Protein AF-A0A1C5RPF3-F1 (afdb_monomer_lite)

pLDDT: mean 78.11, std 19.47, range [22.8, 96.94]

Radius of gyration: 46.5 Å; chains: 1; bounding box: 110×94×140 Å

Secondary structure (DSSP, 8-state):
-----------EEEEE-TTS-EEEEEEE-PPPPGGG--TT-----EE----S-S-EEEEEETTEEEEEE-SSPPPTT-TT-TT---EETTEE--TT--TTTTT-----------------THHHHHHHTTSPPHHHHHHHHHTT--TTHHHHTTT-EEEE-TTS-EEEE-------TT--HHHHHHHHHHHHHHHHHHHHHH-PPPPEEEEESSEEEESB-SS--SEEEEE---EE--B-S--------EEEEETTEEEEEETTEEEEEE--SSS-EEEEEEE-TT--S--EEE-SEEEEEEEEEEEETTEEEEEEEEEEESS-EEEEEEEEEE-TTS-SEE--EEEESSSPPPP----TTS-BSBTTB---EE-TTTTSEEEEEEE-S------TT-EEEETTEEEEE-TTS-EEEEEE--SSS-EEEEEEES-HHHHHHHHHH-EEEEE---TTSS-EEEEEETTS-SPPEEESSS-EEEE---TTS-EEEEEEE-TT-EEEEEEE--EEEESSSPPPP----EEEEEEE-TT---EEEESS--SEE-TTS-EEEE-EEEE-TTS-EEEEEEEEEEES---EEE-SS--TT--EEEEE-TTB--SSS--EEESSS-B-TTHHHHT-SEEEEETTEEEEE-TT---HHHHHHHHHH-EEEEEEEEEEEEEPPHHHHHHHHT--PPSSEEEEEES-TT--EEEEEEPBPHHHHHHHHHHH----SS--EEEEEESSEEETTB-SS--SEEEEE---EE--B-S-----GGGS--EEETTEEEEE-SSS-EEEEEE-SS--EEEEEE---SEEEEEEESS-SS-TTTEEEEEEETTEEEEEETTEEEEE-S--SEEEEEEEPPTT-EEEEEEE-EEEEESSSPPPP----TTS-BSBTTB---EE-TTTTSEEEEEEE-S---------EEETTEEEEE-TTS-EEEEEE-SS-EEEEEEEPPS-SSEEEE---SSSEEEEEE-TTS--EEESSS-EEE-TT--TTT-TT-EEEEEE-TT-EEEEEEE--EEEESSS--------EEEEEEE-TT---EEEESS--SEE-TTS-EEEE-EEETTTTEEEE--EEE-S---EEEEEEEETTEEEEEEE-HHHHTT--TT--EEEEESS--B-GGGGTSS-SEEEEETTEEEEE-TT---HHHHHHHHTT--EEEEETTPPPEEEEPPHHHHHHHHT--PPSS-EEEEES-SSPPEEEEEEEBPHHHHHHHHHHHHHHHHHHHHHHHHHHHHHHHHHT-

Foldseek 3Di:
DDDDDPDPPFPWDWDADPVGDIDTKTFDFDDDDPPDDDPQFGDTDDTDDDDDDFWDWDDPDVPDIWIKGWDDDDDDPDPPDPPTFIATPPHGDDRPAGCVNNVHDDDDDDDDDDDDDDDDPPVVVVVVVPDDDPVRVVVVVVVVDDPCVVVVQVPWDWDQDPVRDTDTDDDPPPDDPPDDPVVVVVVCVVVVVVCVVVCLVPPFFDKDKDWALKDKAFQFDFAFFLKKKFWKAKDWDKDALQFPDDQDFDWDDDQQKIWTADLQKIFIDGDHNDQKDKFWSDADLPFQDQPDKDAAAKKAWFQKWWDFHPGNDTHHAIDGGRGMTGTRTMIHIGGPPDFRMGQTGMGGDRDDDPGDGRPVSHMDLALSAFIDIGMACQVFKWKKKKKFQFPQDDPAQDWDDDQQKIWTQYPLRKIWIFGWRADPWKDKDWSDWFDLLVLVVQQVLFKKKKAFAQAPFLKWWWKDWPRPNDDIDIDNHPIDMDHRPDSPTGMTTIIIHGHGDGGHGDITQIGMGRDGDDDPGGGIDMAMAMDGHRPGKYKFWDPDDAPDAHPVRTGIPIFMWMAHSVLWTKGKAFKDKDAQFQWDWDDPPADPQWTKIKGFAPFFAQPAWFDKDKRRADEDPCCRPPQDFHWTDHGRMIMTIDRRDPPRVVVRVSRRGMMMMGGTNDMDIDIDDPVSSVSSSVDTRDPRIIMMHISTPSSTMMMTIGRRDDVVCCVVCVVVVCPPPPFDKDKAWFLKDKFQFFDFFAFPWKKWWKDKDWDKDALQFPDALVVWAWDDDQQWTWHDPVQQKIWIAGAHQAKDKTKDWDDDDFAKKAKAWQDPDPCQQFKWKWWAAPNDIDIGGHPFMDGDHPRTPTIMIMGIHHHGDGDHRDMIRIGMGTDGDDDNGDHRPVSHIDLALSAFIDIDIACLVQKWKKKKKFQFPFDADDAWDDFQFWTWHQDPLRKIFIAGAHQAKGKAFRHAPDLDAKKKKEFAQAPQKWKWWDFSRPPIDTHNGQIDIDHRPDDCVVGVRTTIIIIGHHGDGHHRDITQIGMGHDGDDDDGGGIDMAMFMDRGNRGKHKDWDPDDAPDAHPVRIGIPIFMQILSVQKGWAFKDKDAQFAWDQDDDQDDPQWGKIWTADPVQLVPQDQQWWKFWDKRRAAEDPCQSPHQDFHWTDTNRTIITIHHNHHDRVVVSVSCRGMMMMMGTPPDDIDIDGHDPVSSVSSVPDTHDPRIMMIHIPDPVRIMMMTIGRGNPVSVVVVVVVVVVVVVVVVVVVVVVVVVVVVVVVD

Structure (mmCIF, N/CA/C/O backbone):
data_AF-A0A1C5RPF3-F1
#
_entry.id   AF-A0A1C5RPF3-F1
#
loop_
_atom_site.group_PDB
_atom_site.id
_atom_site.type_symbol
_atom_site.label_atom_id
_atom_site.label_alt_id
_atom_site.label_comp_id
_atom_site.label_asym_id
_atom_site.label_entity_id
_atom_site.label_seq_id
_atom_site.pdbx_PDB_ins_code
_atom_site.Cartn_x
_atom_site.Cartn_y
_atom_site.Cartn_z
_atom_site.occupancy
_atom_site.B_iso_or_equiv
_atom_site.auth_seq_id
_atom_site.auth_comp_id
_atom_site.auth_asym_id
_atom_site.auth_atom_id
_atom_site.pdbx_PDB_model_num
ATOM 1 N N . MET A 1 1 ? -12.932 7.419 -46.714 1.00 31.42 1 MET A N 1
ATOM 2 C CA . MET A 1 1 ? -14.159 6.708 -46.293 1.00 31.42 1 MET A CA 1
ATOM 3 C C . MET A 1 1 ? -14.257 5.382 -47.038 1.00 31.42 1 MET A C 1
ATOM 5 O O . MET A 1 1 ? -14.598 5.393 -48.209 1.00 31.42 1 MET A O 1
ATOM 9 N N . ALA A 1 2 ? -13.866 4.289 -46.381 1.00 22.80 2 ALA A N 1
ATOM 10 C CA . ALA A 1 2 ? -14.319 2.902 -46.560 1.00 22.80 2 ALA A CA 1
ATOM 11 C C . ALA A 1 2 ? -13.430 2.037 -45.648 1.00 22.80 2 ALA A C 1
ATOM 13 O O . ALA A 1 2 ? -12.207 2.164 -45.656 1.00 22.80 2 ALA A O 1
ATOM 14 N N . ILE A 1 3 ? -14.083 1.260 -44.798 1.00 22.89 3 ILE A N 1
ATOM 15 C CA . ILE A 1 3 ? -13.561 0.547 -43.633 1.00 22.89 3 ILE A CA 1
ATOM 16 C C . ILE A 1 3 ? -12.587 -0.560 -44.074 1.00 22.89 3 ILE A C 1
ATOM 18 O O . ILE A 1 3 ? -12.961 -1.438 -44.843 1.00 22.89 3 ILE A O 1
ATOM 22 N N . LYS A 1 4 ? -11.346 -0.528 -43.573 1.00 23.25 4 LYS A N 1
ATOM 23 C CA . LYS A 1 4 ? -10.435 -1.684 -43.528 1.00 23.25 4 LYS A CA 1
ATOM 24 C C . LYS A 1 4 ? -10.258 -2.081 -42.067 1.00 23.25 4 LYS A C 1
ATOM 26 O O . LYS A 1 4 ? -9.337 -1.612 -41.409 1.00 23.25 4 LYS A O 1
ATOM 31 N N . SER A 1 5 ? -11.147 -2.925 -41.561 1.00 24.38 5 SER A N 1
ATOM 32 C CA . SER A 1 5 ? -10.934 -3.659 -40.315 1.00 24.38 5 SER A CA 1
ATOM 33 C C . SER A 1 5 ? -10.604 -5.108 -40.669 1.00 24.38 5 SER A C 1
ATOM 35 O O . SER A 1 5 ? -11.495 -5.947 -40.772 1.00 24.38 5 SER A O 1
ATOM 37 N N . ASN A 1 6 ? -9.317 -5.396 -40.864 1.00 24.72 6 ASN A N 1
ATOM 38 C CA . ASN A 1 6 ? -8.806 -6.756 -40.716 1.00 24.72 6 ASN A CA 1
ATOM 39 C C . ASN A 1 6 ? -8.718 -7.037 -39.214 1.00 24.72 6 ASN A C 1
ATOM 41 O O . ASN A 1 6 ? -7.682 -6.806 -38.597 1.00 24.72 6 ASN A O 1
ATOM 45 N N . ALA A 1 7 ? -9.817 -7.490 -38.616 1.00 25.62 7 ALA A N 1
ATOM 46 C CA . ALA A 1 7 ? -9.768 -8.104 -37.300 1.00 25.62 7 ALA A CA 1
ATOM 47 C C . ALA A 1 7 ? -9.303 -9.557 -37.482 1.00 25.62 7 ALA A C 1
ATOM 49 O O . ALA A 1 7 ? -10.076 -10.420 -37.895 1.00 25.62 7 ALA A O 1
ATOM 50 N N . LEU A 1 8 ? -8.026 -9.825 -37.198 1.00 28.66 8 LEU A N 1
ATOM 51 C CA . LEU A 1 8 ? -7.602 -11.165 -36.800 1.00 28.66 8 LEU A CA 1
ATOM 52 C C . LEU A 1 8 ? -8.308 -11.473 -35.474 1.00 28.66 8 LEU A C 1
ATOM 54 O O . LEU A 1 8 ? -7.930 -10.947 -34.431 1.00 28.66 8 LEU A O 1
ATOM 58 N N . ALA A 1 9 ? -9.356 -12.290 -35.508 1.00 28.38 9 ALA A N 1
ATOM 59 C CA . ALA A 1 9 ? -9.901 -12.882 -34.298 1.00 28.38 9 ALA A CA 1
ATOM 60 C C . ALA A 1 9 ? -8.943 -13.992 -33.832 1.00 28.38 9 ALA A C 1
ATOM 62 O O . ALA A 1 9 ? -9.019 -15.125 -34.304 1.00 28.38 9 ALA A O 1
ATOM 63 N N . GLU A 1 10 ? -8.019 -13.678 -32.920 1.00 31.64 10 GLU A N 1
ATOM 64 C CA . GLU A 1 10 ? -7.391 -14.705 -32.085 1.00 31.64 10 GLU A CA 1
ATOM 65 C C . GLU A 1 10 ? -8.452 -15.250 -31.118 1.00 31.64 10 GLU A C 1
ATOM 67 O O . GLU A 1 10 ? -8.657 -14.724 -30.025 1.00 31.64 10 GLU A O 1
ATOM 72 N N . ASN A 1 11 ? -9.157 -16.309 -31.510 1.00 30.91 11 ASN A N 1
ATOM 73 C CA . ASN A 1 11 ? -9.993 -17.056 -30.575 1.00 30.91 11 ASN A CA 1
ATOM 74 C C . ASN A 1 11 ? -9.084 -17.921 -29.688 1.00 30.91 11 ASN A C 1
ATOM 76 O O . ASN A 1 11 ? -8.670 -19.010 -30.084 1.00 30.91 11 ASN A O 1
ATOM 80 N N . LYS A 1 12 ? -8.769 -17.444 -28.479 1.00 30.83 12 LYS A N 1
ATOM 81 C CA . LYS A 1 12 ? -8.182 -18.279 -27.419 1.00 30.83 12 LYS A CA 1
ATOM 82 C C . LYS A 1 12 ? -9.300 -19.100 -26.775 1.00 30.83 12 LYS A C 1
ATOM 84 O O . LYS A 1 12 ? -10.154 -18.543 -26.092 1.00 30.83 12 LYS A O 1
ATOM 89 N N . ALA A 1 13 ? -9.304 -20.412 -26.989 1.00 33.69 13 ALA A N 1
ATOM 90 C CA . ALA A 1 13 ? -10.174 -21.329 -26.255 1.00 33.69 13 ALA A CA 1
ATOM 91 C C . ALA A 1 13 ? -9.447 -21.824 -24.993 1.00 33.69 13 ALA A C 1
ATOM 93 O O . ALA A 1 13 ? -8.294 -22.244 -25.070 1.00 33.69 13 ALA A O 1
ATOM 94 N N . ALA A 1 14 ? -10.111 -21.775 -23.836 1.00 29.42 14 ALA A N 1
ATOM 95 C CA . ALA A 1 14 ? -9.623 -22.391 -22.603 1.00 29.42 14 ALA A CA 1
ATOM 96 C C . ALA A 1 14 ? -10.136 -23.836 -22.521 1.00 29.42 14 ALA A C 1
ATOM 98 O O . ALA A 1 14 ? -11.337 -24.066 -22.664 1.00 29.42 14 ALA A O 1
ATOM 99 N N . ILE A 1 15 ? -9.244 -24.802 -22.288 1.00 37.47 15 ILE A N 1
ATOM 100 C CA . ILE A 1 15 ? -9.599 -26.213 -22.080 1.00 37.47 15 ILE A CA 1
ATOM 101 C C . ILE A 1 15 ? -9.085 -26.635 -20.697 1.00 37.47 15 ILE A C 1
ATOM 103 O O . ILE A 1 15 ? -7.935 -26.367 -20.347 1.00 37.47 15 ILE A O 1
ATOM 107 N N . LEU A 1 16 ? -9.957 -27.264 -19.903 1.00 32.53 16 LEU A N 1
ATOM 108 C CA . LEU A 1 16 ? -9.641 -27.850 -18.597 1.00 32.53 16 LEU A CA 1
ATOM 109 C C . LEU A 1 16 ? -9.101 -29.272 -18.798 1.00 32.53 16 LEU A C 1
ATOM 111 O O . LEU A 1 16 ? -9.760 -30.082 -19.453 1.00 32.53 16 LEU A O 1
ATOM 115 N N . ALA A 1 17 ? -7.934 -29.583 -18.233 1.00 39.78 17 ALA A N 1
ATOM 116 C CA . ALA A 1 17 ? -7.457 -30.961 -18.127 1.00 39.78 17 ALA A CA 1
ATOM 117 C C . ALA A 1 17 ? -8.160 -31.695 -16.964 1.00 39.78 17 ALA A C 1
ATOM 119 O O . ALA A 1 17 ? -8.584 -31.068 -15.992 1.00 39.78 17 ALA A O 1
ATOM 120 N N . GLU A 1 18 ? -8.287 -33.027 -17.048 1.00 35.88 18 GLU A N 1
ATOM 121 C CA . GLU A 1 18 ? -8.941 -33.866 -16.018 1.00 35.88 18 GLU A CA 1
ATOM 122 C C . GLU A 1 18 ? -8.261 -33.800 -14.633 1.00 35.88 18 GLU A C 1
ATOM 124 O O . GLU A 1 18 ? -8.869 -34.188 -13.637 1.00 35.88 18 GLU A O 1
ATOM 129 N N . ASP A 1 19 ? -7.033 -33.283 -14.544 1.00 35.56 19 ASP A N 1
ATOM 130 C CA . ASP A 1 19 ? -6.290 -33.080 -13.294 1.00 35.56 19 ASP A CA 1
ATOM 131 C C . ASP A 1 19 ? -6.458 -31.675 -12.679 1.00 35.56 19 ASP A C 1
ATOM 133 O O . ASP A 1 19 ? -5.925 -31.405 -11.601 1.00 35.56 19 ASP A O 1
ATOM 137 N N . GLY A 1 20 ? -7.227 -30.788 -13.322 1.00 34.31 20 GLY A N 1
ATOM 138 C CA . GLY A 1 20 ? -7.499 -29.435 -12.833 1.00 34.31 20 GLY A CA 1
ATOM 139 C C . GLY A 1 20 ? -6.474 -28.366 -13.235 1.00 34.31 20 GLY A C 1
ATOM 140 O O . GLY A 1 20 ? -6.569 -27.243 -12.739 1.00 34.31 20 GLY A O 1
ATOM 141 N N . GLY A 1 21 ? -5.527 -28.657 -14.135 1.00 32.75 21 GLY A N 1
ATOM 142 C CA . GLY A 1 21 ? -4.666 -27.642 -14.760 1.00 32.75 21 GLY A CA 1
ATOM 143 C C . GLY A 1 21 ? -5.306 -26.958 -15.984 1.00 32.75 21 GLY A C 1
ATOM 144 O O . GLY A 1 21 ? -5.951 -27.610 -16.807 1.00 32.75 21 GLY A O 1
ATOM 145 N N . THR A 1 22 ? -5.113 -25.640 -16.141 1.00 33.69 22 THR A N 1
ATOM 146 C CA . THR A 1 22 ? -5.552 -24.864 -17.325 1.00 33.69 22 THR A CA 1
ATOM 147 C C . THR A 1 22 ? -4.450 -24.824 -18.388 1.00 33.69 22 THR A C 1
ATOM 149 O O . THR A 1 22 ? -3.345 -24.369 -18.094 1.00 33.69 22 THR A O 1
ATOM 152 N N . ILE A 1 23 ? -4.749 -25.216 -19.635 1.00 37.31 23 ILE A N 1
ATOM 153 C CA . ILE A 1 23 ? -3.816 -25.118 -20.778 1.00 37.31 23 ILE A CA 1
ATOM 154 C C . ILE A 1 23 ? -4.359 -24.111 -21.807 1.00 37.31 23 ILE A C 1
ATOM 156 O O . ILE A 1 23 ? -5.553 -24.107 -22.113 1.00 37.31 23 ILE A O 1
ATOM 160 N N . TYR A 1 24 ? -3.480 -23.269 -22.365 1.00 34.09 24 TYR A N 1
ATOM 161 C CA . TYR A 1 24 ? -3.794 -22.354 -23.470 1.00 34.09 24 TYR A CA 1
ATOM 162 C C . TYR A 1 24 ? -3.327 -22.956 -24.803 1.00 34.09 24 TYR A C 1
ATOM 164 O O . TYR A 1 24 ? -2.142 -23.244 -24.955 1.00 34.09 24 TYR A O 1
ATOM 172 N N . ALA A 1 25 ? -4.228 -23.103 -25.777 1.00 35.62 25 ALA A N 1
ATOM 173 C CA . ALA A 1 25 ? -3.880 -23.459 -27.155 1.00 35.62 25 ALA A CA 1
ATOM 174 C C . ALA A 1 25 ? -4.252 -22.317 -28.115 1.00 35.62 25 ALA A C 1
ATOM 176 O O . ALA A 1 25 ? -5.329 -21.726 -28.002 1.00 35.62 25 ALA A O 1
ATOM 177 N N . THR A 1 26 ? -3.369 -22.018 -29.070 1.00 34.34 26 THR A N 1
ATOM 178 C CA . THR A 1 26 ? -3.586 -21.000 -30.111 1.00 34.34 26 THR A CA 1
ATOM 179 C C . THR A 1 26 ? -3.923 -21.699 -31.428 1.00 34.34 26 THR A C 1
ATOM 181 O O . THR A 1 26 ? -3.104 -22.461 -31.936 1.00 34.34 26 THR A O 1
ATOM 184 N N . LEU A 1 27 ? -5.103 -21.442 -32.003 1.00 35.88 27 LEU A N 1
ATOM 185 C CA . LEU A 1 27 ? -5.406 -21.813 -33.392 1.00 35.88 27 LEU A CA 1
ATOM 186 C C . LEU A 1 27 ? -5.019 -20.652 -34.318 1.00 35.88 27 LEU A C 1
ATOM 188 O O . LEU A 1 27 ? -5.597 -19.572 -34.213 1.00 35.88 27 LEU A O 1
ATOM 192 N N . GLN A 1 28 ? -4.091 -20.871 -35.256 1.00 34.91 28 GLN A N 1
ATOM 193 C CA . GLN A 1 28 ? -3.851 -19.934 -36.361 1.00 34.91 28 GLN A CA 1
ATOM 194 C C . GLN A 1 28 ? -4.539 -20.413 -37.647 1.00 34.91 28 GLN A C 1
ATOM 196 O O . GLN A 1 28 ? -4.318 -21.528 -38.125 1.00 34.91 28 GLN A O 1
ATOM 201 N N . MET A 1 29 ? -5.346 -19.537 -38.250 1.00 31.62 29 MET A N 1
ATOM 202 C CA . MET A 1 29 ? -5.895 -19.710 -39.599 1.00 31.62 29 MET A CA 1
ATOM 203 C C . MET A 1 29 ? -5.219 -18.695 -40.532 1.00 31.62 29 MET A C 1
ATOM 205 O O . MET A 1 29 ? -5.256 -17.495 -40.265 1.00 31.62 29 MET A O 1
ATOM 209 N N . ARG A 1 30 ? -4.582 -19.146 -41.622 1.00 31.98 30 ARG A N 1
ATOM 210 C CA . ARG A 1 30 ? -4.014 -18.243 -42.644 1.00 31.98 30 ARG A CA 1
ATOM 211 C C . ARG A 1 30 ? -5.014 -18.005 -43.776 1.00 31.98 30 ARG A C 1
ATOM 213 O O . ARG A 1 30 ? -5.597 -18.955 -44.282 1.00 31.98 30 ARG A O 1
ATOM 220 N N . HIS A 1 31 ? -5.123 -16.754 -44.227 1.00 29.31 31 HIS A N 1
ATOM 221 C CA . HIS A 1 31 ? -5.790 -16.386 -45.480 1.00 29.31 31 HIS A CA 1
ATOM 222 C C . HIS A 1 31 ? -4.781 -16.354 -46.642 1.00 29.31 31 HIS A C 1
ATOM 224 O O . HIS A 1 31 ? -3.726 -15.723 -46.539 1.00 29.31 31 HIS A O 1
ATOM 230 N N . GLY A 1 32 ? -5.112 -17.017 -47.754 1.00 36.25 32 GLY A N 1
ATOM 231 C CA . GLY A 1 32 ? -4.515 -16.761 -49.071 1.00 36.25 32 GLY A CA 1
ATOM 232 C C . GLY A 1 32 ? -5.185 -15.564 -49.763 1.00 36.25 32 GLY A C 1
ATOM 233 O O . GLY A 1 32 ? -6.171 -15.034 -49.261 1.00 36.25 32 GLY A O 1
ATOM 234 N N . LYS A 1 33 ? -4.643 -15.107 -50.901 1.00 35.88 33 LYS A N 1
ATOM 235 C CA . LYS A 1 33 ? -5.174 -13.950 -51.649 1.00 35.88 33 LYS A CA 1
ATOM 236 C C . LYS A 1 33 ? -6.651 -14.144 -52.029 1.00 35.88 33 LYS A C 1
ATOM 238 O O . LYS A 1 33 ? -7.027 -15.171 -52.580 1.00 35.88 33 LYS A O 1
ATOM 243 N N . GLU A 1 34 ? -7.429 -13.084 -51.826 1.00 37.12 34 GLU A N 1
ATOM 244 C CA . GLU A 1 34 ? -8.890 -12.975 -51.999 1.00 37.12 34 GLU A CA 1
ATOM 245 C C . GLU A 1 34 ? -9.414 -13.389 -53.392 1.00 37.12 34 GLU A C 1
ATOM 247 O O . GLU A 1 34 ? -10.584 -13.716 -53.548 1.00 37.12 34 GLU A O 1
ATOM 252 N N . SER A 1 35 ? -8.556 -13.417 -54.418 1.00 37.72 35 SER A N 1
ATOM 253 C CA . SER A 1 35 ? -8.936 -13.730 -55.801 1.00 37.72 35 SER A CA 1
ATOM 254 C C . SER A 1 35 ? -9.060 -15.226 -56.127 1.00 37.72 35 SER A C 1
ATOM 256 O O . SER A 1 35 ? -9.350 -15.552 -57.275 1.00 37.72 35 SER A O 1
ATOM 258 N N . GLU A 1 36 ? -8.799 -16.131 -55.177 1.00 40.66 36 GLU A N 1
ATOM 259 C CA . GLU A 1 36 ? -8.769 -17.589 -55.418 1.00 40.66 36 GLU A CA 1
ATOM 260 C C . GLU A 1 36 ? -9.684 -18.416 -54.483 1.00 40.66 36 GLU A C 1
ATOM 262 O O . GLU A 1 36 ? -9.571 -19.641 -54.458 1.00 40.66 36 GLU A O 1
ATOM 267 N N . MET A 1 37 ? -10.599 -17.800 -53.721 1.00 34.78 37 MET A N 1
ATOM 268 C CA . MET A 1 37 ? -11.463 -18.532 -52.775 1.00 34.78 37 MET A CA 1
ATOM 269 C C . MET A 1 37 ? -12.801 -19.007 -53.374 1.00 34.78 37 MET A C 1
ATOM 271 O O . MET A 1 37 ? -13.566 -18.225 -53.929 1.00 34.78 37 MET A O 1
ATOM 275 N N . ASP A 1 38 ? -13.076 -20.300 -53.182 1.00 42.34 38 ASP A N 1
ATOM 276 C CA . ASP A 1 38 ? -14.370 -20.994 -53.288 1.00 42.34 38 ASP A CA 1
ATOM 277 C C . ASP A 1 38 ? -14.811 -21.334 -51.848 1.00 42.34 38 ASP A C 1
ATOM 279 O O . ASP A 1 38 ? -13.993 -21.813 -51.053 1.00 42.34 38 ASP A O 1
ATOM 283 N N . GLU A 1 39 ? -16.074 -21.066 -51.497 1.00 35.12 39 GLU A N 1
ATOM 284 C CA . GLU A 1 39 ? -16.651 -21.205 -50.144 1.00 35.12 39 GLU A CA 1
ATOM 285 C C . GLU A 1 39 ? -16.616 -22.642 -49.581 1.00 35.12 39 GLU A C 1
ATOM 287 O O . GLU A 1 39 ? -16.850 -22.857 -48.392 1.00 35.12 39 GLU A O 1
ATOM 292 N N . SER A 1 40 ? -16.248 -23.636 -50.392 1.00 38.03 40 SER A N 1
ATOM 293 C CA . SER A 1 40 ? -16.121 -25.038 -49.982 1.00 38.03 40 SER A CA 1
ATOM 294 C C . SER A 1 40 ? -14.790 -25.425 -49.305 1.00 38.03 40 SER A C 1
ATOM 296 O O . SER A 1 40 ? -14.600 -26.600 -48.982 1.00 38.03 40 SER A O 1
ATOM 298 N N . LYS A 1 41 ? -13.845 -24.495 -49.073 1.00 35.91 41 LYS A N 1
ATOM 299 C CA . LYS A 1 41 ? -12.490 -24.829 -48.571 1.00 35.91 41 LYS A CA 1
ATOM 300 C C . LYS A 1 41 ? -11.992 -23.915 -47.445 1.00 35.91 41 LYS A C 1
ATOM 302 O O . LYS A 1 41 ? -11.230 -22.983 -47.679 1.00 35.91 41 LYS A O 1
ATOM 307 N N . PHE A 1 42 ? -12.329 -24.257 -46.201 1.00 35.19 42 PHE A N 1
ATOM 308 C CA . PHE A 1 42 ? -11.664 -23.742 -44.996 1.00 35.19 42 PHE A CA 1
ATOM 309 C C . PHE A 1 42 ? -10.892 -24.877 -44.312 1.00 35.19 42 PHE A C 1
ATOM 311 O O . PHE A 1 42 ? -11.486 -25.894 -43.963 1.00 35.19 42 PHE A O 1
ATOM 318 N N . VAL A 1 43 ? -9.578 -24.720 -44.108 1.00 34.03 43 VAL A N 1
ATOM 319 C CA . VAL A 1 43 ? -8.744 -25.718 -43.406 1.00 34.03 43 VAL A CA 1
ATOM 320 C C . VAL A 1 43 ? -7.839 -25.020 -42.373 1.00 34.03 43 VAL A C 1
ATOM 322 O O . VAL A 1 43 ? -7.224 -24.007 -42.713 1.00 34.03 43 VAL A O 1
ATOM 325 N N . PRO A 1 44 ? -7.738 -25.513 -41.121 1.00 36.06 44 PRO A N 1
ATOM 326 C CA . PRO A 1 44 ? -6.808 -24.991 -40.112 1.00 36.06 44 PRO A CA 1
ATOM 327 C C . PRO A 1 44 ? -5.352 -25.360 -40.445 1.00 36.06 44 PRO A C 1
ATOM 329 O O . PRO A 1 44 ? -5.087 -26.471 -40.898 1.00 36.06 44 PRO A O 1
ATOM 332 N N . ALA A 1 45 ? -4.412 -24.431 -40.230 1.00 34.53 45 ALA A N 1
ATOM 333 C CA . ALA A 1 45 ? -3.037 -24.576 -40.717 1.00 34.53 45 ALA A CA 1
ATOM 334 C C . ALA A 1 45 ? -2.009 -25.025 -39.662 1.00 34.53 45 ALA A C 1
ATOM 336 O O . ALA A 1 45 ? -1.001 -25.582 -40.066 1.00 34.53 45 ALA A O 1
ATOM 337 N N . GLU A 1 46 ? -2.226 -24.852 -38.353 1.00 34.88 46 GLU A N 1
ATOM 338 C CA . GLU A 1 46 ? -1.279 -25.319 -37.319 1.00 34.88 46 GLU A CA 1
ATOM 339 C C . GLU A 1 46 ? -1.952 -25.351 -35.931 1.00 34.88 46 GLU A C 1
ATOM 341 O O . GLU A 1 46 ? -2.643 -24.404 -35.549 1.00 34.88 46 GLU A O 1
ATOM 346 N N . ILE A 1 47 ? -1.752 -26.440 -35.175 1.00 35.34 47 ILE A N 1
ATOM 347 C CA . ILE A 1 47 ? -2.109 -26.566 -33.751 1.00 35.34 47 ILE A CA 1
ATOM 348 C C . ILE A 1 47 ? -0.874 -27.117 -33.030 1.00 35.34 47 ILE A C 1
ATOM 350 O O . ILE A 1 47 ? -0.516 -28.276 -33.223 1.00 35.34 47 ILE A O 1
ATOM 354 N N . GLY A 1 48 ? -0.223 -26.297 -32.203 1.00 34.47 48 GLY A N 1
ATOM 355 C CA . GLY A 1 48 ? 0.819 -26.752 -31.281 1.00 34.47 48 GLY A CA 1
ATOM 356 C C . GLY A 1 48 ? 0.220 -27.026 -29.902 1.00 34.47 48 GLY A C 1
ATOM 357 O O . GLY A 1 48 ? -0.340 -26.115 -29.295 1.00 34.47 48 GLY A O 1
ATOM 358 N N . VAL A 1 49 ? 0.332 -28.259 -29.405 1.00 34.09 49 VAL A N 1
ATOM 359 C CA . VAL A 1 49 ? -0.024 -28.638 -28.026 1.00 34.09 49 VAL A CA 1
ATOM 360 C C . VAL A 1 49 ? 1.222 -29.221 -27.371 1.00 34.09 49 VAL A C 1
ATOM 362 O O . VAL A 1 49 ? 1.829 -30.130 -27.929 1.00 34.09 49 VAL A O 1
ATOM 365 N N . ALA A 1 50 ? 1.605 -28.709 -26.203 1.00 32.88 50 ALA A N 1
ATOM 366 C CA . ALA A 1 50 ? 2.673 -29.275 -25.387 1.00 32.88 50 ALA A CA 1
ATOM 367 C C . ALA A 1 50 ? 2.067 -29.813 -24.087 1.00 32.88 50 ALA A C 1
ATOM 369 O O . ALA A 1 50 ? 1.982 -29.068 -23.118 1.00 32.88 50 ALA A O 1
ATOM 370 N N . THR A 1 51 ? 1.623 -31.074 -24.090 1.00 36.00 51 THR A N 1
ATOM 371 C CA . THR A 1 51 ? 1.445 -31.888 -22.875 1.00 36.00 51 THR A CA 1
ATOM 372 C C . THR A 1 51 ? 1.589 -33.385 -23.171 1.00 36.00 51 THR A C 1
ATOM 374 O O . THR A 1 51 ? 1.402 -33.871 -24.283 1.00 36.00 51 THR A O 1
ATOM 377 N N . ASP A 1 52 ? 1.926 -34.104 -22.112 1.00 37.16 52 ASP A N 1
ATOM 378 C CA . ASP A 1 52 ? 2.372 -35.487 -21.962 1.00 37.16 52 ASP A CA 1
ATOM 379 C C . ASP A 1 52 ? 1.211 -36.491 -21.756 1.00 37.16 52 ASP A C 1
ATOM 381 O O . ASP A 1 52 ? 1.417 -37.659 -21.412 1.00 37.16 52 ASP A O 1
ATOM 385 N N . THR A 1 53 ? -0.035 -36.075 -22.027 1.00 40.47 53 THR A N 1
ATOM 386 C CA . THR A 1 53 ? -1.242 -36.910 -21.891 1.00 40.47 53 THR A CA 1
ATOM 387 C C . THR A 1 53 ? -2.001 -37.075 -23.216 1.00 40.47 53 THR A C 1
ATOM 389 O O . THR A 1 53 ? -2.306 -36.134 -23.940 1.00 40.47 53 THR A O 1
ATOM 392 N N . LYS A 1 54 ? -2.291 -38.337 -23.561 1.00 43.78 54 LYS A N 1
ATOM 393 C CA . LYS A 1 54 ? -2.578 -38.828 -24.925 1.00 43.78 54 LYS A CA 1
ATOM 394 C C . LYS A 1 54 ? -3.997 -38.554 -25.483 1.00 43.78 54 LYS A C 1
ATOM 396 O O . LYS A 1 54 ? -4.411 -39.281 -26.386 1.00 43.78 54 LYS A O 1
ATOM 401 N N . LYS A 1 55 ? -4.780 -37.595 -24.957 1.00 43.69 55 LYS A N 1
ATOM 402 C CA . LYS A 1 55 ? -6.186 -37.348 -25.378 1.00 43.69 55 LYS A CA 1
ATOM 403 C C . LYS A 1 55 ? -6.645 -35.895 -25.176 1.00 43.69 55 LYS A C 1
ATOM 405 O O . LYS A 1 55 ? -6.441 -35.340 -24.105 1.00 43.69 55 LYS A O 1
ATOM 410 N N . ALA A 1 56 ? -7.355 -35.331 -26.161 1.00 44.69 56 ALA A N 1
ATOM 411 C CA . ALA A 1 56 ? -8.074 -34.054 -26.052 1.00 44.69 56 ALA A CA 1
ATOM 412 C C . ALA A 1 56 ? -9.523 -34.188 -26.569 1.00 44.69 56 ALA A C 1
ATOM 414 O O . ALA A 1 56 ? -9.784 -34.946 -27.509 1.00 44.69 56 ALA A O 1
ATOM 415 N N . VAL A 1 57 ? -10.465 -33.456 -25.962 1.00 40.31 57 VAL A N 1
ATOM 416 C CA . VAL A 1 57 ? -11.898 -33.445 -26.323 1.00 40.31 57 VAL A CA 1
ATOM 417 C C . VAL A 1 57 ? -12.288 -32.040 -26.777 1.00 40.31 57 VAL A C 1
ATOM 419 O O . VAL A 1 57 ? -12.026 -31.074 -26.064 1.00 40.31 57 VAL A O 1
ATOM 422 N N . ILE A 1 58 ? -12.925 -31.918 -27.947 1.00 42.94 58 ILE A N 1
ATOM 423 C CA . ILE A 1 58 ? -13.408 -30.633 -28.481 1.00 42.94 58 ILE A CA 1
ATOM 424 C C . ILE A 1 58 ? -14.940 -30.668 -28.570 1.00 42.94 58 ILE A C 1
ATOM 426 O O . ILE A 1 58 ? -15.522 -31.638 -29.064 1.00 42.94 58 ILE A O 1
ATOM 430 N N . ALA A 1 59 ? -15.588 -29.612 -28.070 1.00 36.69 59 ALA A N 1
ATOM 431 C CA . ALA A 1 59 ? -17.035 -29.411 -28.135 1.00 36.69 59 ALA A CA 1
ATOM 432 C C . ALA A 1 59 ? -17.376 -28.380 -29.220 1.00 36.69 59 ALA A C 1
ATOM 434 O O . ALA A 1 59 ? -16.847 -27.269 -29.200 1.00 36.69 59 ALA A O 1
ATOM 435 N N . PHE A 1 60 ? -18.275 -28.733 -30.142 1.00 40.94 60 PHE A N 1
ATOM 436 C CA . PHE A 1 60 ? -18.691 -27.856 -31.251 1.00 40.94 60 PHE A CA 1
ATOM 437 C C . PHE A 1 60 ? -20.084 -27.229 -31.035 1.00 40.94 60 PHE A C 1
ATOM 439 O O . PHE A 1 60 ? -20.515 -26.382 -31.813 1.00 40.94 60 PHE A O 1
ATOM 446 N N . GLY A 1 61 ? -20.776 -27.612 -29.955 1.00 35.97 61 GLY A N 1
ATOM 447 C CA . GLY A 1 61 ? -22.072 -27.079 -29.529 1.00 35.97 61 GLY A CA 1
ATOM 448 C C . GLY A 1 61 ? -22.620 -27.813 -28.290 1.00 35.97 61 GLY A C 1
ATOM 449 O O . GLY A 1 61 ? -22.012 -28.790 -27.842 1.00 35.97 61 GLY A O 1
ATOM 450 N N . PRO A 1 62 ? -23.754 -27.374 -27.707 1.00 28.44 62 PRO A N 1
ATOM 451 C CA . PRO A 1 62 ? -24.333 -28.001 -26.518 1.00 28.44 62 PRO A CA 1
ATOM 452 C C . PRO A 1 62 ? -24.733 -29.458 -26.799 1.00 28.44 62 PRO A C 1
ATOM 454 O O . PRO A 1 62 ? -25.694 -29.716 -27.520 1.00 28.44 62 PRO A O 1
ATOM 457 N N . GLY A 1 63 ? -23.993 -30.408 -26.220 1.00 37.94 63 GLY A N 1
ATOM 458 C CA . GLY A 1 63 ? -24.277 -31.844 -26.312 1.00 37.94 63 GLY A CA 1
ATOM 459 C C . GLY A 1 63 ? -23.533 -32.625 -27.404 1.00 37.94 63 GLY A C 1
ATOM 460 O O . GLY A 1 63 ? -23.792 -33.819 -27.520 1.00 37.94 63 GLY A O 1
ATOM 461 N N . ASP A 1 64 ? -22.611 -32.014 -28.163 1.00 44.88 64 ASP A N 1
ATOM 462 C CA . ASP A 1 64 ? -21.821 -32.723 -29.188 1.00 44.88 64 ASP A CA 1
ATOM 463 C C . ASP A 1 64 ? -20.306 -32.565 -28.945 1.00 44.88 64 ASP A C 1
ATOM 465 O O . ASP A 1 64 ? -19.678 -31.566 -29.311 1.00 44.88 64 ASP A O 1
ATOM 469 N N . THR A 1 65 ? -19.726 -33.560 -28.267 1.00 44.09 65 THR A N 1
ATOM 470 C CA . THR A 1 65 ? -18.288 -33.697 -27.983 1.00 44.09 65 THR A CA 1
ATOM 471 C C . THR A 1 65 ? -17.680 -34.810 -28.839 1.00 44.09 65 THR A C 1
ATOM 473 O O . THR A 1 65 ? -18.268 -35.887 -28.977 1.00 44.09 65 THR A O 1
ATOM 476 N N . LYS A 1 66 ? -16.491 -34.577 -29.419 1.00 51.34 66 LYS A N 1
ATOM 477 C CA . LYS A 1 66 ? -15.734 -35.592 -30.184 1.00 51.34 66 LYS A CA 1
ATOM 478 C C . LYS A 1 66 ? -14.289 -35.703 -29.680 1.00 51.34 66 LYS A C 1
ATOM 480 O O . LYS A 1 66 ? -13.664 -34.696 -29.350 1.00 51.34 66 LYS A O 1
ATOM 485 N N . GLU A 1 67 ? -13.774 -36.935 -29.624 1.00 46.75 67 GLU A N 1
ATOM 486 C CA . GLU A 1 67 ? -12.399 -37.255 -29.205 1.00 46.75 67 GLU A CA 1
ATOM 487 C C . GLU A 1 67 ? -11.397 -37.120 -30.367 1.00 46.75 67 GLU A C 1
ATOM 489 O O . GLU A 1 67 ? -11.687 -37.514 -31.502 1.00 46.75 67 GLU A O 1
ATOM 494 N N . PHE A 1 68 ? -10.205 -36.602 -30.060 1.00 51.22 68 PHE A N 1
ATOM 495 C CA . PHE A 1 68 ? -9.101 -36.373 -30.995 1.00 51.22 68 PHE A CA 1
ATOM 496 C C . PHE A 1 68 ? -7.896 -37.269 -30.645 1.00 51.22 68 PHE A C 1
ATOM 498 O O . PHE A 1 68 ? -7.487 -37.306 -29.482 1.00 51.22 68 PHE A O 1
ATOM 505 N N . ALA A 1 69 ? -7.328 -37.993 -31.623 1.00 49.59 69 ALA A N 1
ATOM 506 C CA . ALA A 1 69 ? -6.246 -38.968 -31.392 1.00 49.59 69 ALA A CA 1
ATOM 507 C C . ALA A 1 69 ? -5.127 -38.936 -32.459 1.00 49.59 69 ALA A C 1
ATOM 509 O O . ALA A 1 69 ? -5.401 -38.751 -33.651 1.00 49.59 69 ALA A O 1
ATOM 510 N N . PHE A 1 70 ? -3.882 -39.186 -32.022 1.00 53.12 70 PHE A N 1
ATOM 511 C CA . PHE A 1 70 ? -2.670 -39.354 -32.848 1.00 53.12 70 PHE A CA 1
ATOM 512 C C . PHE A 1 70 ? -2.255 -40.835 -32.952 1.00 53.12 70 PHE A C 1
ATOM 514 O O . PHE A 1 70 ? -2.673 -41.649 -32.127 1.00 53.12 70 PHE A O 1
ATOM 521 N N . LYS A 1 71 ? -1.457 -41.197 -33.972 1.00 47.12 71 LYS A N 1
ATOM 522 C CA . LYS A 1 71 ? -1.136 -42.600 -34.303 1.00 47.12 71 LYS A CA 1
ATOM 523 C C . LYS A 1 71 ? -0.021 -43.223 -33.444 1.00 47.12 71 LYS A C 1
ATOM 525 O O . LYS A 1 71 ? -0.186 -44.381 -33.086 1.00 47.12 71 LYS A O 1
ATOM 530 N N . ASP A 1 72 ? 1.038 -42.483 -33.085 1.00 49.09 72 ASP A N 1
ATOM 531 C CA . ASP A 1 72 ? 2.209 -42.990 -32.325 1.00 49.09 72 ASP A CA 1
ATOM 532 C C . ASP A 1 72 ? 2.835 -41.944 -31.359 1.00 49.09 72 ASP A C 1
ATOM 534 O O . ASP A 1 72 ? 2.624 -40.741 -31.536 1.00 49.09 72 ASP A O 1
ATOM 538 N N . ASP A 1 73 ? 3.619 -42.410 -30.364 1.00 44.91 73 ASP A N 1
ATOM 539 C CA . ASP A 1 73 ? 4.337 -41.612 -29.338 1.00 44.91 73 ASP A CA 1
ATOM 540 C C . ASP A 1 73 ? 5.412 -40.679 -29.954 1.00 44.91 73 ASP A C 1
ATOM 542 O O . ASP A 1 73 ? 6.255 -41.130 -30.730 1.00 44.91 73 ASP A O 1
ATOM 546 N N . ILE A 1 74 ? 5.425 -39.388 -29.582 1.00 44.03 74 ILE A N 1
ATOM 547 C CA . ILE A 1 74 ? 6.371 -38.372 -30.096 1.00 44.03 74 ILE A CA 1
ATOM 548 C C . ILE A 1 74 ? 7.492 -38.127 -29.062 1.00 44.03 74 ILE A C 1
ATOM 550 O O . ILE A 1 74 ? 7.183 -37.696 -27.953 1.00 44.03 74 ILE A O 1
ATOM 554 N N . PRO A 1 75 ? 8.782 -38.369 -29.373 1.00 41.44 75 PRO A N 1
ATOM 555 C CA . PRO A 1 75 ? 9.893 -38.017 -28.484 1.00 41.44 75 PRO A CA 1
ATOM 556 C C . PRO A 1 75 ? 10.232 -36.515 -28.526 1.00 41.44 75 PRO A C 1
ATOM 558 O O . PRO A 1 75 ? 10.163 -35.888 -29.582 1.00 41.44 75 PRO A O 1
ATOM 561 N N . ASP A 1 76 ? 10.691 -35.986 -27.389 1.00 44.56 76 ASP A N 1
ATOM 562 C CA . ASP A 1 76 ? 10.853 -34.568 -26.997 1.00 44.56 76 ASP A CA 1
ATOM 563 C C . ASP A 1 76 ? 11.663 -33.594 -27.891 1.00 44.56 76 ASP A C 1
ATOM 565 O O . ASP A 1 76 ? 11.944 -32.478 -27.452 1.00 44.56 76 ASP A O 1
ATOM 569 N N . GLN A 1 77 ? 12.067 -33.916 -29.125 1.00 39.84 77 GLN A N 1
ATOM 570 C CA . GLN A 1 77 ? 12.953 -33.017 -29.894 1.00 39.84 77 GLN A CA 1
ATOM 571 C C . GLN A 1 77 ? 12.695 -32.867 -31.399 1.00 39.84 77 GLN A C 1
ATOM 573 O O . GLN A 1 77 ? 13.582 -32.384 -32.099 1.00 39.84 77 GLN A O 1
ATOM 578 N N . ASP A 1 78 ? 11.502 -33.167 -31.920 1.00 37.91 78 ASP A N 1
ATOM 579 C CA . ASP A 1 78 ? 11.244 -32.936 -33.353 1.00 37.91 78 ASP A CA 1
ATOM 580 C C . ASP A 1 78 ? 9.825 -32.415 -33.646 1.00 37.91 78 ASP A C 1
ATOM 582 O O . ASP A 1 78 ? 8.916 -33.155 -34.017 1.00 37.91 78 ASP A O 1
ATOM 586 N N . TYR A 1 79 ? 9.620 -31.103 -33.478 1.00 38.50 79 TYR A N 1
ATOM 587 C CA . TYR A 1 79 ? 8.316 -30.438 -33.651 1.00 38.50 79 TYR A CA 1
ATOM 588 C C . TYR A 1 79 ? 7.877 -30.240 -35.122 1.00 38.50 79 TYR A C 1
ATOM 590 O O . TYR A 1 79 ? 6.857 -29.603 -35.361 1.00 38.50 79 TYR A O 1
ATOM 598 N N . ASN A 1 80 ? 8.598 -30.788 -36.112 1.00 37.66 80 ASN A N 1
ATOM 599 C CA . ASN A 1 80 ? 8.308 -30.601 -37.547 1.00 37.66 80 ASN A CA 1
ATOM 600 C C . ASN A 1 80 ? 8.051 -31.906 -38.331 1.00 37.66 80 ASN A C 1
ATOM 602 O O . ASN A 1 80 ? 8.110 -31.910 -39.564 1.00 37.66 80 ASN A O 1
ATOM 606 N N . ASN A 1 81 ? 7.762 -33.027 -37.662 1.00 41.25 81 ASN A N 1
ATOM 607 C CA . ASN A 1 81 ? 7.529 -34.292 -38.360 1.00 41.25 81 ASN A CA 1
ATOM 608 C C . ASN A 1 81 ? 6.098 -34.384 -38.947 1.00 41.25 81 ASN A C 1
ATOM 610 O O . ASN A 1 81 ? 5.126 -34.632 -38.237 1.00 41.25 81 ASN A O 1
ATOM 614 N N . LEU A 1 82 ? 5.976 -34.191 -40.265 1.00 43.53 82 LEU A N 1
ATOM 615 C CA . LEU A 1 82 ? 4.725 -34.119 -41.045 1.00 43.53 82 LEU A CA 1
ATOM 616 C C . LEU A 1 82 ? 3.963 -35.456 -41.222 1.00 43.53 82 LEU A C 1
ATOM 618 O O . LEU A 1 82 ? 2.925 -35.476 -41.889 1.00 43.53 82 LEU A O 1
ATOM 622 N N . GLU A 1 83 ? 4.439 -36.577 -40.668 1.00 42.72 83 GLU A N 1
ATOM 623 C CA . GLU A 1 83 ? 3.840 -37.906 -40.906 1.00 42.72 83 GLU A CA 1
ATOM 624 C C . GLU A 1 83 ? 2.810 -38.371 -39.855 1.00 42.72 83 GLU A C 1
ATOM 626 O O . GLU A 1 83 ? 2.090 -39.339 -40.104 1.00 42.72 83 GLU A O 1
ATOM 631 N N . ASN A 1 84 ? 2.647 -37.674 -38.723 1.00 48.31 84 ASN A N 1
ATOM 632 C CA . ASN A 1 84 ? 1.732 -38.090 -37.647 1.00 48.31 84 ASN A CA 1
ATOM 633 C C . ASN A 1 84 ? 0.396 -37.318 -37.704 1.00 48.31 84 ASN A C 1
ATOM 635 O O . ASN A 1 84 ? 0.125 -36.432 -36.892 1.00 48.31 84 ASN A O 1
ATOM 639 N N . LYS A 1 85 ? -0.432 -37.599 -38.721 1.00 50.25 85 LYS A N 1
ATOM 640 C CA . LYS A 1 85 ? -1.661 -36.825 -38.974 1.00 50.25 85 LYS A CA 1
ATOM 641 C C . LYS A 1 85 ? -2.769 -37.133 -37.949 1.00 50.25 85 LYS A C 1
ATOM 643 O O . LYS A 1 85 ? -3.062 -38.308 -37.715 1.00 50.25 85 LYS A O 1
ATOM 648 N N . PRO A 1 86 ? -3.420 -36.111 -37.366 1.00 52.88 86 PRO A N 1
ATOM 649 C CA . PRO A 1 86 ? -4.492 -36.310 -36.394 1.00 52.88 86 PRO A CA 1
ATOM 650 C C . PRO A 1 86 ? -5.774 -36.874 -37.023 1.00 52.88 86 PRO A C 1
ATOM 652 O O . PRO A 1 86 ? -6.016 -36.718 -38.221 1.00 52.88 86 PRO A O 1
ATOM 655 N N . SER A 1 87 ? -6.625 -37.505 -36.208 1.00 56.69 87 SER A N 1
ATOM 656 C CA . SER A 1 87 ? -7.920 -38.045 -36.650 1.00 56.69 87 SER A CA 1
ATOM 657 C C . SER A 1 87 ? -9.072 -37.711 -35.698 1.00 56.69 87 SER A C 1
ATOM 659 O O . SER A 1 87 ? -8.875 -37.602 -34.487 1.00 56.69 87 SER A O 1
ATOM 661 N N . ILE A 1 88 ? -10.284 -37.587 -36.254 1.00 52.47 88 ILE A N 1
ATOM 662 C CA . ILE A 1 88 ? -11.551 -37.457 -35.514 1.00 52.47 88 ILE A CA 1
ATOM 663 C C . ILE A 1 88 ? -12.399 -38.688 -35.838 1.00 52.47 88 ILE A C 1
ATOM 665 O O . ILE A 1 88 ? -12.634 -38.992 -37.008 1.00 52.47 88 ILE A O 1
ATOM 669 N N . GLY A 1 89 ? -12.809 -39.450 -34.818 1.00 55.06 89 GLY A N 1
ATOM 670 C CA . GLY A 1 89 ? -13.628 -40.659 -35.012 1.00 55.06 89 GLY A CA 1
ATOM 671 C C . GLY A 1 89 ? -12.986 -41.739 -35.903 1.00 55.06 89 GLY A C 1
ATOM 672 O O . GLY A 1 89 ? -13.701 -42.529 -36.515 1.00 55.06 89 GLY A O 1
ATOM 673 N N . GLY A 1 90 ? -11.649 -41.766 -36.006 1.00 53.69 90 GLY A N 1
ATOM 674 C CA . GLY A 1 90 ? -10.897 -42.701 -36.854 1.00 53.69 90 GLY A CA 1
ATOM 675 C C . GLY A 1 90 ? -10.684 -42.251 -38.307 1.00 53.69 90 GLY A C 1
ATOM 676 O O . GLY A 1 90 ? -10.121 -43.015 -39.092 1.00 53.69 90 GLY A O 1
ATOM 677 N N . VAL A 1 91 ? -11.092 -41.030 -38.677 1.00 56.41 91 VAL A N 1
ATOM 678 C CA . VAL A 1 91 ? -10.868 -40.442 -40.011 1.00 56.41 91 VAL A CA 1
ATOM 679 C C . VAL A 1 91 ? -9.728 -39.422 -39.952 1.00 56.41 91 VAL A C 1
ATOM 681 O O . VAL A 1 91 ? -9.774 -38.485 -39.160 1.00 56.41 91 VAL A O 1
ATOM 684 N N . GLU A 1 92 ? -8.696 -39.618 -40.778 1.00 57.41 92 GLU A N 1
ATOM 685 C CA . GLU A 1 92 ? -7.510 -38.750 -40.870 1.00 57.41 92 GLU A CA 1
ATOM 686 C C . GLU A 1 92 ? -7.887 -37.347 -41.379 1.00 57.41 92 GLU A C 1
ATOM 688 O O . GLU A 1 92 ? -8.586 -37.215 -42.388 1.00 57.41 92 GLU A O 1
ATOM 693 N N . LEU A 1 93 ? -7.422 -36.305 -40.686 1.00 53.31 93 LEU A N 1
ATOM 694 C CA . LEU A 1 93 ? -7.584 -34.909 -41.088 1.00 53.31 93 LEU A CA 1
ATOM 695 C C . LEU A 1 93 ? -6.623 -34.604 -42.244 1.00 53.31 93 LEU A C 1
ATOM 697 O O . LEU A 1 93 ? -5.445 -34.310 -42.043 1.00 53.31 93 LEU A O 1
ATOM 701 N N . SER A 1 94 ? -7.130 -34.699 -43.471 1.00 52.44 94 SER A N 1
ATOM 702 C CA . SER A 1 94 ? -6.442 -34.290 -44.696 1.00 52.44 94 SER A CA 1
ATOM 703 C C . SER A 1 94 ? -7.254 -33.212 -45.421 1.00 52.44 94 SER A C 1
ATOM 705 O O . SER A 1 94 ? -8.480 -33.177 -45.319 1.00 52.44 94 SER A O 1
ATOM 707 N N . GLY A 1 95 ? -6.571 -32.296 -46.119 1.00 42.88 95 GLY A N 1
ATOM 708 C CA . GLY A 1 95 ? -7.152 -31.064 -46.689 1.00 42.88 95 GLY A CA 1
ATOM 709 C C . GLY A 1 95 ? -8.203 -31.247 -47.798 1.00 42.88 95 GLY A C 1
ATOM 710 O O . GLY A 1 95 ? -8.613 -30.277 -48.424 1.00 42.88 95 GLY A O 1
ATOM 711 N N . ASP A 1 96 ? -8.619 -32.480 -48.057 1.00 47.47 96 ASP A N 1
ATOM 712 C CA . ASP A 1 96 ? -9.571 -32.929 -49.068 1.00 47.47 96 ASP A CA 1
ATOM 713 C C . ASP A 1 96 ? -10.847 -33.564 -48.466 1.00 47.47 96 ASP A C 1
ATOM 715 O O . ASP A 1 96 ? -11.689 -34.073 -49.207 1.00 47.47 96 ASP A O 1
ATOM 719 N N . LYS A 1 97 ? -11.019 -33.528 -47.135 1.00 47.84 97 LYS A N 1
ATOM 720 C CA . LYS A 1 97 ? -12.185 -34.076 -46.414 1.00 47.84 97 LYS A CA 1
ATOM 721 C C . LYS A 1 97 ? -13.176 -32.973 -46.009 1.00 47.84 97 LYS A C 1
ATOM 723 O O . LYS A 1 97 ? -12.789 -31.985 -45.396 1.00 47.84 97 LYS A O 1
ATOM 728 N N . SER A 1 98 ? -14.463 -33.164 -46.305 1.00 52.25 98 SER A N 1
ATOM 729 C CA . SER A 1 98 ? -15.561 -32.264 -45.893 1.00 52.25 98 SER A CA 1
ATOM 730 C C . SER A 1 98 ? -15.994 -32.474 -44.432 1.00 52.25 98 SER A C 1
ATOM 732 O O . SER A 1 98 ? -15.776 -33.543 -43.862 1.00 52.25 98 SER A O 1
ATOM 734 N N . LEU A 1 99 ? -16.659 -31.476 -43.830 1.00 49.62 99 LEU A N 1
ATOM 735 C CA . LEU A 1 99 ? -17.192 -31.541 -42.455 1.00 49.62 99 LEU A CA 1
ATOM 736 C C . LEU A 1 99 ? -18.124 -32.746 -42.243 1.00 49.62 99 LEU A C 1
ATOM 738 O O . LEU A 1 99 ? -18.047 -33.432 -41.226 1.00 49.62 99 LEU A O 1
ATOM 742 N N . GLU A 1 100 ? -18.926 -33.070 -43.255 1.00 54.38 100 GLU A N 1
ATOM 743 C CA . GLU A 1 100 ? -19.835 -34.214 -43.245 1.00 54.38 100 GLU A CA 1
ATOM 744 C C . GLU A 1 100 ? -19.075 -35.557 -43.281 1.00 54.38 100 GLU A C 1
ATOM 746 O O . GLU A 1 100 ? -19.428 -36.501 -42.575 1.00 54.38 100 GLU A O 1
ATOM 751 N N . GLN A 1 101 ? -17.954 -35.629 -44.014 1.00 55.09 101 GLN A N 1
ATOM 752 C CA . GLN A 1 101 ? -17.050 -36.793 -44.032 1.00 55.09 101 GLN A CA 1
ATOM 753 C C . GLN A 1 101 ? -16.238 -36.960 -42.737 1.00 55.09 101 GLN A C 1
ATOM 755 O O . GLN A 1 101 ? -15.726 -38.051 -42.482 1.00 55.09 101 GLN A O 1
ATOM 760 N N . LEU A 1 102 ? -16.134 -35.905 -41.926 1.00 52.72 102 LEU A N 1
ATOM 761 C CA . LEU A 1 102 ? -15.584 -35.928 -40.567 1.00 52.72 102 LEU A CA 1
ATOM 762 C C . LEU A 1 102 ? -16.666 -36.209 -39.502 1.00 52.72 102 LEU A C 1
ATOM 764 O O . LEU A 1 102 ? -16.368 -36.217 -38.309 1.00 52.72 102 LEU A O 1
ATOM 768 N N . GLY A 1 103 ? -17.913 -36.469 -39.921 1.00 53.06 103 GLY A N 1
ATOM 769 C CA . GLY A 1 103 ? -19.033 -36.801 -39.036 1.00 53.06 103 GLY A CA 1
ATOM 770 C C . GLY A 1 103 ? -19.643 -35.601 -38.304 1.00 53.06 103 GLY A C 1
ATOM 771 O O . GLY A 1 103 ? -20.311 -35.797 -37.289 1.00 53.06 103 GLY A O 1
ATOM 772 N N . ILE A 1 104 ? -19.411 -34.378 -38.795 1.00 53.56 104 ILE A N 1
ATOM 773 C CA . ILE A 1 104 ? -19.905 -33.116 -38.226 1.00 53.56 104 ILE A CA 1
ATOM 774 C C . ILE A 1 104 ? -21.095 -32.643 -39.077 1.00 53.56 104 ILE A C 1
ATOM 776 O O . ILE A 1 104 ? -20.924 -32.297 -40.245 1.00 53.56 104 ILE A O 1
ATOM 780 N N . GLN A 1 105 ? -22.313 -32.647 -38.523 1.00 48.72 105 GLN A N 1
ATOM 781 C CA . GLN A 1 105 ? -23.514 -32.218 -39.256 1.00 48.72 105 GLN A CA 1
ATOM 782 C C . GLN A 1 105 ? -23.679 -30.690 -39.243 1.00 48.72 105 GLN A C 1
ATOM 784 O O . GLN A 1 105 ? -23.747 -30.079 -38.177 1.00 48.72 105 GLN A O 1
ATOM 789 N N . GLN A 1 106 ? -23.808 -30.074 -40.423 1.00 43.59 106 GLN A N 1
ATOM 790 C CA . GLN A 1 106 ? -24.242 -28.679 -40.572 1.00 43.59 106 GLN A CA 1
ATOM 791 C C . GLN A 1 106 ? -25.763 -28.565 -40.405 1.00 43.59 106 GLN A C 1
ATOM 793 O O . GLN A 1 106 ? -26.516 -29.424 -40.861 1.00 43.59 106 GLN A O 1
ATOM 798 N N . LYS A 1 107 ? -26.229 -27.481 -39.776 1.00 33.69 107 LYS A N 1
ATOM 799 C CA . LYS A 1 107 ? -27.656 -27.156 -39.673 1.00 33.69 107 LYS A CA 1
ATOM 800 C C . LYS A 1 107 ? -27.912 -25.771 -40.281 1.00 33.69 107 LYS A C 1
ATOM 802 O O . LYS A 1 107 ? -27.635 -24.770 -39.625 1.00 33.69 107 LYS A O 1
ATOM 807 N N . GLY A 1 108 ? -28.455 -25.741 -41.502 1.00 37.06 108 GLY A N 1
ATOM 808 C CA . GLY A 1 108 ? -29.031 -24.554 -42.158 1.00 37.06 108 GLY A CA 1
ATOM 809 C C . GLY A 1 108 ? -28.583 -24.364 -43.615 1.00 37.06 108 GLY A C 1
ATOM 810 O O . GLY A 1 108 ? -27.393 -24.199 -43.859 1.00 37.06 108 GLY A O 1
ATOM 811 N N . ASP A 1 109 ? -29.538 -24.377 -44.552 1.00 31.83 109 ASP A N 1
ATOM 812 C CA . ASP A 1 109 ? -29.346 -24.120 -45.989 1.00 31.83 109 ASP A CA 1
ATOM 813 C C . ASP A 1 109 ? -29.197 -22.608 -46.268 1.00 31.83 109 ASP A C 1
ATOM 815 O O . ASP A 1 109 ? -29.965 -21.812 -45.729 1.00 31.83 109 ASP A O 1
ATOM 819 N N . TYR A 1 110 ? -28.252 -22.205 -47.128 1.00 30.75 110 TYR A N 1
ATOM 820 C CA . TYR A 1 110 ? -28.110 -20.822 -47.614 1.00 30.75 110 TYR A CA 1
ATOM 821 C C . TYR A 1 110 ? -28.393 -20.733 -49.123 1.00 30.75 110 TYR A C 1
ATOM 823 O O . TYR A 1 110 ? -27.927 -21.561 -49.907 1.00 30.75 110 TYR A O 1
ATOM 831 N N . ILE A 1 111 ? -29.163 -19.713 -49.516 1.00 29.95 111 ILE A N 1
ATOM 832 C CA . ILE A 1 111 ? -29.557 -19.393 -50.897 1.00 29.95 111 ILE A CA 1
ATOM 833 C C . ILE A 1 111 ? -28.373 -18.829 -51.697 1.00 29.95 111 ILE A C 1
ATOM 835 O O . ILE A 1 111 ? -27.643 -17.970 -51.212 1.00 29.95 111 ILE A O 1
ATOM 839 N N . THR A 1 112 ? -28.213 -19.285 -52.944 1.00 36.16 112 THR A N 1
ATOM 840 C CA . THR A 1 112 ? -27.043 -19.014 -53.799 1.00 36.16 112 THR A CA 1
ATOM 841 C C . THR A 1 112 ? -27.273 -18.088 -55.003 1.00 36.16 112 THR A C 1
ATOM 843 O O . THR A 1 112 ? -26.326 -17.891 -55.752 1.00 36.16 112 THR A O 1
ATOM 846 N N . GLU A 1 113 ? -28.444 -17.461 -55.213 1.00 33.47 113 GLU A N 1
ATOM 847 C CA . GLU A 1 113 ? -28.600 -16.425 -56.264 1.00 33.47 113 GLU A CA 1
ATOM 848 C C . GLU A 1 113 ? -29.885 -15.570 -56.132 1.00 33.47 113 GLU A C 1
ATOM 850 O O . GLU A 1 113 ? -30.927 -16.060 -55.703 1.00 33.47 113 GLU A O 1
ATOM 855 N N . ILE A 1 114 ? -29.821 -14.289 -56.538 1.00 34.38 114 ILE A N 1
ATOM 856 C CA . ILE A 1 114 ? -30.947 -13.326 -56.527 1.00 34.38 114 ILE A CA 1
ATOM 857 C C . ILE A 1 114 ? -31.684 -13.339 -57.886 1.00 34.38 114 ILE A C 1
ATOM 859 O O . ILE A 1 114 ? -31.058 -13.013 -58.899 1.00 34.38 114 ILE A O 1
ATOM 863 N N . PRO A 1 115 ? -33.007 -13.605 -57.951 1.00 33.69 115 PRO A N 1
ATOM 864 C CA . PRO A 1 115 ? -33.784 -13.479 -59.187 1.00 33.69 115 PRO A CA 1
ATOM 865 C C . PRO A 1 115 ? -34.200 -12.031 -59.505 1.00 33.69 115 PRO A C 1
ATOM 867 O O . PRO A 1 115 ? -34.585 -11.251 -58.638 1.00 33.69 115 PRO A O 1
ATOM 870 N N . ALA A 1 116 ? -34.166 -11.691 -60.793 1.00 36.03 116 ALA A N 1
ATOM 871 C CA . ALA A 1 116 ? -34.232 -10.334 -61.338 1.00 36.03 116 ALA A CA 1
ATOM 872 C C . ALA A 1 116 ? -35.642 -9.714 -61.508 1.00 36.03 116 ALA A C 1
ATOM 874 O O . ALA A 1 116 ? -35.825 -8.869 -62.387 1.00 36.03 116 ALA A O 1
ATOM 875 N N . GLU A 1 117 ? -36.645 -10.064 -60.698 1.00 39.62 117 GLU A N 1
ATOM 876 C CA . GLU A 1 117 ? -38.008 -9.523 -60.864 1.00 39.62 117 GLU A CA 1
ATOM 877 C C . GLU A 1 117 ? -38.524 -8.770 -59.624 1.00 39.62 117 GLU A C 1
ATOM 879 O O . GLU A 1 117 ? -39.060 -9.333 -58.680 1.00 39.62 117 GLU A O 1
ATOM 884 N N . TYR A 1 118 ? -38.332 -7.447 -59.676 1.00 38.66 118 TYR A N 1
ATOM 885 C CA . TYR A 1 118 ? -39.124 -6.358 -59.089 1.00 38.66 118 TYR A CA 1
ATOM 886 C C . TYR A 1 118 ? -40.286 -6.706 -58.130 1.00 38.66 118 TYR A C 1
ATOM 888 O O . TYR A 1 118 ? -41.328 -7.209 -58.549 1.00 38.66 118 TYR A O 1
ATOM 896 N N . VAL A 1 119 ? -40.233 -6.146 -56.913 1.00 34.31 119 VAL A N 1
ATOM 897 C CA . VAL A 1 119 ? -41.439 -5.697 -56.191 1.00 34.31 119 VAL A CA 1
ATOM 898 C C . VAL A 1 119 ? -41.353 -4.182 -55.993 1.00 34.31 119 VAL A C 1
ATOM 900 O O . VAL A 1 119 ? -40.484 -3.669 -55.300 1.00 34.31 119 VAL A O 1
ATOM 903 N N . THR A 1 120 ? -42.242 -3.451 -56.661 1.00 46.09 120 THR A N 1
ATOM 904 C CA . THR A 1 120 ? -42.326 -1.981 -56.672 1.00 46.09 120 THR A CA 1
ATOM 905 C C . THR A 1 120 ? -42.767 -1.383 -55.326 1.00 46.09 120 THR A C 1
ATOM 907 O O . THR A 1 120 ? -43.648 -1.945 -54.667 1.00 46.09 120 THR A O 1
ATOM 910 N N . ASP A 1 121 ? -42.249 -0.184 -55.005 1.00 44.03 121 ASP A N 1
ATOM 911 C CA . ASP A 1 121 ? -42.427 0.640 -53.780 1.00 44.03 121 ASP A CA 1
ATOM 912 C C . ASP A 1 121 ? -43.857 0.764 -53.212 1.00 44.03 121 ASP A C 1
ATOM 914 O O . ASP A 1 121 ? -44.067 1.107 -52.043 1.00 44.03 121 ASP A O 1
ATOM 918 N N . THR A 1 122 ? -44.880 0.475 -54.009 1.00 42.44 122 THR A N 1
ATOM 919 C CA . THR A 1 122 ? -46.281 0.648 -53.620 1.00 42.44 122 THR A CA 1
ATOM 920 C C . THR A 1 122 ? -46.748 -0.384 -52.582 1.00 42.44 122 THR A C 1
ATOM 922 O O . THR A 1 122 ? -47.509 -0.027 -51.687 1.00 42.44 122 THR A O 1
ATOM 925 N N . LYS A 1 123 ? -46.249 -1.633 -52.617 1.00 42.78 123 LYS A N 1
ATOM 926 C CA . LYS A 1 123 ? -46.637 -2.681 -51.642 1.00 42.78 123 LYS A CA 1
ATOM 927 C C . LYS A 1 123 ? -45.956 -2.529 -50.277 1.00 42.78 123 LYS A C 1
ATOM 929 O O . LYS A 1 123 ? -46.557 -2.854 -49.254 1.00 42.78 123 LYS A O 1
ATOM 934 N N . LEU A 1 124 ? -44.731 -2.001 -50.248 1.00 41.22 124 LEU A N 1
ATOM 935 C CA . LEU A 1 124 ? -43.993 -1.744 -49.006 1.00 41.22 124 LEU A CA 1
ATOM 936 C C . LEU A 1 124 ? -44.640 -0.598 -48.206 1.00 41.22 124 LEU A C 1
ATOM 938 O O . LEU A 1 124 ? -44.749 -0.661 -46.983 1.00 41.22 124 LEU A O 1
ATOM 942 N N . THR A 1 125 ? -45.161 0.408 -48.913 1.00 44.62 125 THR A N 1
ATOM 943 C CA . THR A 1 125 ? -45.783 1.598 -48.313 1.00 44.62 125 THR A CA 1
ATOM 944 C C . THR A 1 125 ? -47.140 1.305 -47.654 1.00 44.62 125 THR A C 1
ATOM 946 O O . THR A 1 125 ? -47.483 1.933 -46.652 1.00 44.62 125 THR A O 1
ATOM 949 N N . GLU A 1 126 ? -47.916 0.343 -48.165 1.00 44.84 126 GLU A N 1
ATOM 950 C CA . GLU A 1 126 ? -49.188 -0.063 -47.542 1.00 44.84 126 GLU A CA 1
ATOM 951 C C . GLU A 1 126 ? -48.985 -0.948 -46.303 1.00 44.84 126 GLU A C 1
ATOM 953 O O . GLU A 1 126 ? -49.706 -0.784 -45.321 1.00 44.84 126 GLU A O 1
ATOM 958 N N . LYS A 1 127 ? -47.962 -1.817 -46.296 1.00 44.06 127 LYS A N 1
ATOM 959 C CA . LYS A 1 127 ? -47.646 -2.695 -45.153 1.00 44.06 127 LYS A CA 1
ATOM 960 C C . LYS A 1 127 ? -46.963 -1.942 -43.998 1.00 44.06 127 LYS A C 1
ATOM 962 O O . LYS A 1 127 ? -47.187 -2.263 -42.838 1.00 44.06 127 LYS A O 1
ATOM 967 N N . LEU A 1 128 ? -46.197 -0.884 -44.286 1.00 43.97 128 LEU A N 1
ATOM 968 C CA . LEU A 1 128 ? -45.625 0.003 -43.257 1.00 43.97 128 LEU A CA 1
ATOM 969 C C . LEU A 1 128 ? -46.680 0.866 -42.543 1.00 43.97 128 LEU A C 1
ATOM 971 O O . LEU A 1 128 ? -46.469 1.250 -41.398 1.00 43.97 128 LEU A O 1
ATOM 975 N N . LYS A 1 129 ? -47.834 1.133 -43.174 1.00 43.78 129 LYS A N 1
ATOM 976 C CA . LYS A 1 129 ? -48.954 1.859 -42.545 1.00 43.78 129 LYS A CA 1
ATOM 977 C C . LYS A 1 129 ? -49.813 1.000 -41.610 1.00 43.78 129 LYS A C 1
ATOM 979 O O . LYS A 1 129 ? -50.668 1.557 -40.931 1.00 43.78 129 LYS A O 1
ATOM 984 N N . SER A 1 130 ? -49.615 -0.323 -41.571 1.00 44.09 130 SER A N 1
ATOM 985 C CA . SER A 1 130 ? -50.363 -1.231 -40.688 1.00 44.09 130 SER A CA 1
ATOM 986 C C . SER A 1 130 ? -49.647 -1.575 -39.376 1.00 44.09 130 SER A C 1
ATOM 988 O O . SER A 1 130 ? -50.189 -2.355 -38.597 1.00 44.09 130 SER A O 1
ATOM 990 N N . TYR A 1 131 ? -48.449 -1.033 -39.122 1.00 43.34 131 TYR A N 1
ATOM 991 C CA . TYR A 1 131 ? -47.745 -1.206 -37.846 1.00 43.34 131 TYR A CA 1
ATOM 992 C C . TYR A 1 131 ? -48.016 -0.025 -36.903 1.00 43.34 131 TYR A C 1
ATOM 994 O O . TYR A 1 131 ? -48.003 1.119 -37.366 1.00 43.34 131 TYR A O 1
ATOM 1002 N N . PRO A 1 132 ? -48.252 -0.282 -35.602 1.00 47.00 132 PRO A N 1
ATOM 1003 C CA . PRO A 1 132 ? -48.552 0.768 -34.639 1.00 47.00 132 PRO A CA 1
ATOM 1004 C C . PRO A 1 132 ? -47.364 1.716 -34.486 1.00 47.00 132 PRO A C 1
ATOM 1006 O O . PRO A 1 132 ? -46.201 1.300 -34.494 1.00 47.00 132 PRO A O 1
ATOM 1009 N N . THR A 1 133 ? -47.659 3.005 -34.366 1.00 53.94 133 THR A N 1
ATOM 1010 C CA . THR A 1 133 ? -46.629 4.037 -34.239 1.00 53.94 133 THR A CA 1
ATOM 1011 C C . THR A 1 133 ? -45.971 3.993 -32.858 1.00 53.94 133 THR A C 1
ATOM 1013 O O . THR A 1 133 ? -46.485 3.407 -31.903 1.00 53.94 133 THR A O 1
ATOM 1016 N N . LYS A 1 134 ? -44.807 4.638 -32.731 1.00 45.12 134 LYS A N 1
ATOM 1017 C CA . LYS A 1 134 ? -44.033 4.700 -31.479 1.00 45.12 134 LYS A CA 1
ATOM 1018 C C . LYS A 1 134 ? -44.842 5.276 -30.303 1.00 45.12 134 LYS A C 1
ATOM 1020 O O . LYS A 1 134 ? -44.578 4.930 -29.157 1.00 45.12 134 LYS A O 1
ATOM 1025 N N . GLU A 1 135 ? -45.829 6.123 -30.592 1.00 49.16 135 GLU A N 1
ATOM 1026 C CA . GLU A 1 135 ? -46.742 6.715 -29.608 1.00 49.16 135 GLU A CA 1
ATOM 1027 C C . GLU A 1 135 ? -47.845 5.731 -29.180 1.00 49.16 135 GLU A C 1
ATOM 1029 O O . GLU A 1 135 ? -48.151 5.641 -27.993 1.00 49.16 135 GLU A O 1
ATOM 1034 N N . GLU A 1 136 ? -48.357 4.903 -30.096 1.00 49.28 136 GLU A N 1
ATOM 1035 C CA . GLU A 1 136 ? -49.344 3.854 -29.785 1.00 49.28 136 GLU A CA 1
ATOM 1036 C C . GLU A 1 136 ? -48.735 2.716 -28.947 1.00 49.28 136 GLU A C 1
ATOM 1038 O O . GLU A 1 136 ? -49.385 2.187 -28.045 1.00 49.28 136 GLU A O 1
ATOM 1043 N N . GLN A 1 137 ? -47.463 2.377 -29.180 1.00 49.91 137 GLN A N 1
ATOM 1044 C CA . GLN A 1 137 ? -46.737 1.405 -28.353 1.00 49.91 137 GLN A CA 1
ATOM 1045 C C . GLN A 1 137 ? -46.402 1.950 -26.955 1.00 49.91 137 GLN A C 1
ATOM 1047 O O . GLN A 1 137 ? -46.414 1.191 -25.985 1.00 49.91 137 GLN A O 1
ATOM 1052 N N . ALA A 1 138 ? -46.141 3.256 -26.828 1.00 48.88 138 ALA A N 1
ATOM 1053 C CA . ALA A 1 138 ? -45.913 3.897 -25.534 1.00 48.88 138 ALA A CA 1
ATOM 1054 C C . ALA A 1 138 ? -47.192 3.920 -24.676 1.00 48.88 138 ALA A C 1
ATOM 1056 O O . ALA A 1 138 ? -47.126 3.591 -23.494 1.00 48.88 138 ALA A O 1
ATOM 1057 N N . GLU A 1 139 ? -48.360 4.194 -25.272 1.00 47.41 139 GLU A N 1
ATOM 1058 C CA . GLU A 1 139 ? -49.656 4.114 -24.577 1.00 47.41 139 GLU A CA 1
ATOM 1059 C C . GLU A 1 139 ? -50.018 2.683 -24.134 1.00 47.41 139 GLU A C 1
ATOM 1061 O O . GLU A 1 139 ? -50.645 2.494 -23.088 1.00 47.41 139 GLU A O 1
ATOM 1066 N N . GLU A 1 140 ? -49.640 1.655 -24.901 1.00 48.66 140 GLU A N 1
ATOM 1067 C CA . GLU A 1 140 ? -49.872 0.254 -24.519 1.00 48.66 140 GLU A CA 1
ATOM 1068 C C . GLU A 1 140 ? -48.964 -0.214 -23.370 1.00 48.66 140 GLU A C 1
ATOM 1070 O O . GLU A 1 140 ? -49.382 -1.028 -22.543 1.00 48.66 140 GLU A O 1
ATOM 1075 N N . LEU A 1 141 ? -47.738 0.312 -23.296 1.00 46.56 141 LEU A N 1
ATOM 1076 C CA . LEU A 1 141 ? -46.804 0.086 -22.190 1.00 46.56 141 LEU A CA 1
ATOM 1077 C C . LEU A 1 141 ? -47.217 0.855 -20.930 1.00 46.56 141 LEU A C 1
ATOM 1079 O O . LEU A 1 141 ? -47.126 0.311 -19.830 1.00 46.56 141 LEU A O 1
ATOM 1083 N N . GLU A 1 142 ? -47.753 2.068 -21.075 1.00 46.09 142 GLU A N 1
ATOM 1084 C CA . GLU A 1 142 ? -48.245 2.863 -19.946 1.00 46.09 142 GLU A CA 1
ATOM 1085 C C . GLU A 1 142 ? -49.514 2.270 -19.311 1.00 46.09 142 GLU A C 1
ATOM 1087 O O . GLU A 1 142 ? -49.723 2.409 -18.109 1.00 46.09 142 GLU A O 1
ATOM 1092 N N . LYS A 1 143 ? -50.318 1.522 -20.081 1.00 47.78 143 LYS A N 1
ATOM 1093 C CA . LYS A 1 143 ? -51.457 0.731 -19.571 1.00 47.78 143 LYS A CA 1
ATOM 1094 C C . LYS A 1 143 ? -51.050 -0.579 -18.880 1.00 47.78 143 LYS A C 1
ATOM 1096 O O . LYS A 1 143 ? -51.893 -1.191 -18.229 1.00 47.78 143 LYS A O 1
ATOM 1101 N N . LYS A 1 144 ? -49.799 -1.034 -19.038 1.00 43.03 144 LYS A N 1
ATOM 1102 C CA . LYS A 1 144 ? -49.274 -2.289 -18.460 1.00 43.03 144 LYS A CA 1
ATOM 1103 C C . LYS A 1 144 ? -48.329 -2.077 -17.271 1.00 43.03 144 LYS A C 1
ATOM 1105 O O . LYS A 1 144 ? -47.991 -3.056 -16.610 1.00 43.03 144 LYS A O 1
ATOM 1110 N N . LEU A 1 145 ? -47.924 -0.838 -16.984 1.00 43.88 145 LEU A N 1
ATOM 1111 C CA . LEU A 1 145 ? -47.201 -0.473 -15.764 1.00 43.88 145 LEU A CA 1
ATOM 1112 C C . LEU A 1 145 ? -48.175 0.126 -14.743 1.00 43.88 145 LEU A C 1
ATOM 1114 O O . LEU A 1 145 ? -48.608 1.268 -14.887 1.00 43.88 145 LEU A O 1
ATOM 1118 N N . ASP A 1 146 ? -48.486 -0.628 -13.690 1.00 48.12 146 ASP A N 1
ATOM 1119 C CA . ASP A 1 146 ? -49.187 -0.089 -12.526 1.00 48.12 146 ASP A CA 1
ATOM 1120 C C . ASP A 1 146 ? -48.201 0.731 -11.677 1.00 48.12 146 ASP A C 1
ATOM 1122 O O . ASP A 1 146 ? -47.315 0.192 -11.008 1.00 48.12 146 ASP A O 1
ATOM 1126 N N . LYS A 1 147 ? -48.322 2.059 -11.752 1.00 47.38 147 LYS A N 1
ATOM 1127 C CA . LYS A 1 147 ? -47.427 3.009 -11.075 1.00 47.38 147 LYS A CA 1
ATOM 1128 C C . LYS A 1 147 ? -47.642 3.045 -9.549 1.00 47.38 147 LYS A C 1
ATOM 1130 O O . LYS A 1 147 ? -46.807 3.624 -8.857 1.00 47.38 147 LYS A O 1
ATOM 1135 N N . ASP A 1 148 ? -48.675 2.374 -9.025 1.00 46.25 148 ASP A N 1
ATOM 1136 C CA . ASP A 1 148 ? -49.012 2.335 -7.594 1.00 46.25 148 ASP A CA 1
ATOM 1137 C C . ASP A 1 148 ? -48.585 1.024 -6.894 1.00 46.25 148 ASP A C 1
ATOM 1139 O O . ASP A 1 148 ? -48.665 0.900 -5.667 1.00 46.25 148 ASP A O 1
ATOM 1143 N N . GLN A 1 149 ? -48.022 0.058 -7.631 1.00 50.53 149 GLN A N 1
ATOM 1144 C CA . GLN A 1 149 ? -47.668 -1.267 -7.099 1.00 50.53 149 GLN A CA 1
ATOM 1145 C C . GLN A 1 149 ? -46.554 -1.244 -6.029 1.00 50.53 149 GLN A C 1
ATOM 1147 O O . GLN A 1 149 ? -46.430 -2.168 -5.222 1.00 50.53 149 GLN A O 1
ATOM 1152 N N . GLY A 1 150 ? -45.759 -0.170 -5.966 1.00 48.88 150 GLY A N 1
ATOM 1153 C CA . GLY A 1 150 ? -44.798 0.061 -4.879 1.00 48.88 150 GLY A CA 1
ATOM 1154 C C . GLY A 1 150 ? -45.464 0.393 -3.534 1.00 48.88 150 GLY A C 1
ATOM 1155 O O . GLY A 1 150 ? -44.941 0.031 -2.480 1.00 48.88 150 GLY A O 1
ATOM 1156 N N . ALA A 1 151 ? -46.647 1.016 -3.554 1.00 50.69 151 ALA A N 1
ATOM 1157 C CA . ALA A 1 151 ? -47.406 1.345 -2.349 1.00 50.69 151 ALA A CA 1
ATOM 1158 C C . ALA A 1 151 ? -48.204 0.136 -1.824 1.00 50.69 151 ALA A C 1
ATOM 1160 O O . ALA A 1 151 ? -48.248 -0.083 -0.615 1.00 50.69 151 ALA A O 1
ATOM 1161 N N . GLU A 1 152 ? -48.756 -0.707 -2.708 1.00 47.97 152 GLU A N 1
ATOM 1162 C CA . GLU A 1 152 ? -49.527 -1.905 -2.316 1.00 47.97 152 GLU A CA 1
ATOM 1163 C C . GLU A 1 152 ? -48.689 -3.041 -1.694 1.00 47.97 152 GLU A C 1
ATOM 1165 O O . GLU A 1 152 ? -49.237 -3.910 -0.999 1.00 47.97 152 GLU A O 1
ATOM 1170 N N . ASN A 1 153 ? -47.371 -3.027 -1.932 1.00 52.81 153 ASN A N 1
ATOM 1171 C CA . ASN A 1 153 ? -46.410 -4.039 -1.477 1.00 52.81 153 ASN A CA 1
ATOM 1172 C C . ASN A 1 153 ? -45.614 -3.627 -0.227 1.00 52.81 153 ASN A C 1
ATOM 1174 O O . ASN A 1 153 ? -44.822 -4.414 0.293 1.00 52.81 153 ASN A O 1
ATOM 1178 N N . THR A 1 154 ? -45.833 -2.417 0.292 1.00 44.44 154 THR A N 1
ATOM 1179 C CA . THR A 1 154 ? -45.195 -1.972 1.534 1.00 44.44 154 THR A CA 1
ATOM 1180 C C . THR A 1 154 ? -45.797 -2.739 2.720 1.00 44.44 154 THR A C 1
ATOM 1182 O O . THR A 1 154 ? -46.967 -2.569 3.050 1.00 44.44 154 THR A O 1
ATOM 1185 N N . GLY A 1 155 ? -44.999 -3.607 3.355 1.00 48.62 155 GLY A N 1
ATOM 1186 C CA . GLY A 1 155 ? -45.391 -4.377 4.547 1.00 48.62 155 GLY A CA 1
ATOM 1187 C C . GLY A 1 155 ? -45.928 -5.797 4.306 1.00 48.62 155 GLY A C 1
ATOM 1188 O O . GLY A 1 155 ? -46.395 -6.419 5.257 1.00 48.62 155 GLY A O 1
ATOM 1189 N N . LYS A 1 156 ? -45.858 -6.340 3.079 1.00 46.44 156 LYS A N 1
ATOM 1190 C CA . LYS A 1 156 ? -46.275 -7.723 2.756 1.00 46.44 156 LYS A CA 1
ATOM 1191 C C . LYS A 1 156 ? -45.062 -8.611 2.445 1.00 46.44 156 LYS A C 1
ATOM 1193 O O . LYS A 1 156 ? -44.156 -8.180 1.739 1.00 46.44 156 LYS A O 1
ATOM 1198 N N . ALA A 1 157 ? -45.043 -9.849 2.946 1.00 49.72 157 ALA A N 1
ATOM 1199 C CA . ALA A 1 157 ? -43.981 -10.819 2.660 1.00 49.72 157 ALA A CA 1
ATOM 1200 C C . ALA A 1 157 ? -44.354 -11.744 1.488 1.00 49.72 157 ALA A C 1
ATOM 1202 O O . ALA A 1 157 ? -45.519 -12.098 1.293 1.00 49.72 157 ALA A O 1
ATOM 1203 N N . LEU A 1 158 ? -43.344 -12.144 0.714 1.00 46.44 158 LEU A N 1
ATOM 1204 C CA . LEU A 1 158 ? -43.472 -13.111 -0.374 1.00 46.44 158 LEU A CA 1
ATOM 1205 C C . LEU A 1 158 ? -43.597 -14.522 0.210 1.00 46.44 158 LEU A C 1
ATOM 1207 O O . LEU A 1 158 ? -42.724 -14.958 0.958 1.00 46.44 158 LEU A O 1
ATOM 1211 N N . VAL A 1 159 ? -44.660 -15.244 -0.145 1.00 49.03 159 VAL A N 1
ATOM 1212 C CA . VAL A 1 159 ? -44.844 -16.643 0.262 1.00 49.03 159 VAL A CA 1
ATOM 1213 C C . VAL A 1 159 ? -44.689 -17.533 -0.966 1.00 49.03 159 VAL A C 1
ATOM 1215 O O . VAL A 1 159 ? -45.274 -17.258 -2.016 1.00 49.03 159 VAL A O 1
ATOM 1218 N N . VAL A 1 160 ? -43.884 -18.588 -0.829 1.00 44.72 160 VAL A N 1
ATOM 1219 C CA . VAL A 1 160 ? -43.689 -19.618 -1.856 1.00 44.72 160 VAL A CA 1
ATOM 1220 C C . VAL A 1 160 ? -44.677 -20.748 -1.587 1.00 44.72 160 VAL A C 1
ATOM 1222 O O . VAL A 1 160 ? -44.648 -21.349 -0.513 1.00 44.72 160 VAL A O 1
ATOM 1225 N N . GLY A 1 161 ? -45.579 -21.009 -2.531 1.00 45.69 161 GLY A N 1
ATOM 1226 C CA . GLY A 1 161 ? -46.481 -22.158 -2.463 1.00 45.69 161 GLY A CA 1
ATOM 1227 C C . GLY A 1 161 ? -45.742 -23.478 -2.697 1.00 45.69 161 GLY A C 1
ATOM 1228 O O . GLY A 1 161 ? -44.657 -23.496 -3.274 1.00 45.69 161 GLY A O 1
ATOM 1229 N N . GLU A 1 162 ? -46.342 -24.603 -2.297 1.00 38.84 162 GLU A N 1
ATOM 1230 C CA . GLU A 1 162 ? -45.783 -25.957 -2.500 1.00 38.84 162 GLU A CA 1
ATOM 1231 C C . GLU A 1 162 ? -45.568 -26.330 -3.986 1.00 38.84 162 GLU A C 1
ATOM 1233 O O . GLU A 1 162 ? -44.897 -27.315 -4.283 1.00 38.84 162 GLU A O 1
ATOM 1238 N N . ASP A 1 163 ? -46.089 -25.534 -4.925 1.00 38.53 163 ASP A N 1
ATOM 1239 C CA . ASP A 1 163 ? -45.861 -25.650 -6.371 1.00 38.53 163 ASP A CA 1
ATOM 1240 C C . ASP A 1 163 ? -44.690 -24.791 -6.895 1.00 38.53 163 ASP A C 1
ATOM 1242 O O . ASP A 1 163 ? -44.426 -24.766 -8.097 1.00 38.53 163 ASP A O 1
ATOM 1246 N N . GLY A 1 164 ? -43.984 -24.083 -6.007 1.00 35.50 164 GLY A N 1
ATOM 1247 C CA . GLY A 1 164 ? -42.856 -23.217 -6.347 1.00 35.50 164 GLY A CA 1
ATOM 1248 C C . GLY A 1 164 ? -43.244 -21.834 -6.877 1.00 35.50 164 GLY A C 1
ATOM 1249 O O . GLY A 1 164 ? -42.359 -21.080 -7.284 1.00 35.50 164 GLY A O 1
ATOM 1250 N N . THR A 1 165 ? -44.527 -21.455 -6.870 1.00 38.75 165 THR A N 1
ATOM 1251 C CA . THR A 1 165 ? -44.939 -20.101 -7.268 1.00 38.75 165 THR A CA 1
ATOM 1252 C C . THR A 1 165 ? -44.893 -19.118 -6.095 1.00 38.75 165 THR A C 1
ATOM 1254 O O . THR A 1 165 ? -45.316 -19.427 -4.981 1.00 38.75 165 THR A O 1
ATOM 1257 N N . VAL A 1 166 ? -44.370 -17.911 -6.343 1.00 40.69 166 VAL A N 1
ATOM 1258 C CA . VAL A 1 166 ? -44.213 -16.849 -5.334 1.00 40.69 166 VAL A CA 1
ATOM 1259 C C . VAL A 1 166 ? -45.295 -15.787 -5.530 1.00 40.69 166 VAL A C 1
ATOM 1261 O O . VAL A 1 166 ? -45.400 -15.218 -6.617 1.00 40.69 166 VAL A O 1
ATOM 1264 N N . LYS A 1 167 ? -46.102 -15.507 -4.496 1.00 49.41 167 LYS A N 1
ATOM 1265 C CA . LYS A 1 167 ? -47.129 -14.444 -4.522 1.00 49.41 167 LYS A CA 1
ATOM 1266 C C . LYS A 1 167 ? -47.100 -13.597 -3.236 1.00 49.41 167 LYS A C 1
ATOM 1268 O O . LYS A 1 167 ? -46.767 -14.135 -2.178 1.00 49.41 167 LYS A O 1
ATOM 1273 N N . PRO A 1 168 ? -47.469 -12.300 -3.286 1.00 47.41 168 PRO A N 1
ATOM 1274 C CA . PRO A 1 168 ? -47.675 -11.490 -2.085 1.00 47.41 168 PRO A CA 1
ATOM 1275 C C . PRO A 1 168 ? -48.940 -11.969 -1.359 1.00 47.41 168 PRO A C 1
ATOM 1277 O O . PRO A 1 168 ? -50.025 -11.952 -1.940 1.00 47.41 168 PRO A O 1
ATOM 1280 N N . GLY A 1 169 ? -48.814 -12.418 -0.111 1.00 49.62 169 GLY A N 1
ATOM 1281 C CA . GLY A 1 169 ? -49.935 -12.917 0.691 1.00 49.62 169 GLY A CA 1
ATOM 1282 C C . GLY A 1 169 ? -49.992 -12.265 2.070 1.00 49.62 169 GLY A C 1
ATOM 1283 O O . GLY A 1 169 ? -48.957 -11.932 2.645 1.00 49.62 169 GLY A O 1
ATOM 1284 N N . GLU A 1 170 ? -51.200 -12.081 2.608 1.00 44.84 170 GLU A N 1
ATOM 1285 C CA . GLU A 1 170 ? -51.385 -11.747 4.024 1.00 44.84 170 GLU A CA 1
ATOM 1286 C C . GLU A 1 170 ? -51.046 -12.962 4.901 1.00 44.84 170 GLU A C 1
ATOM 1288 O O . GLU A 1 170 ? -51.328 -14.108 4.546 1.00 44.84 170 GLU A O 1
ATOM 1293 N N . ILE A 1 171 ? -50.419 -12.703 6.048 1.00 35.97 171 ILE A N 1
ATOM 1294 C CA . ILE A 1 171 ? -49.946 -13.717 6.996 1.00 35.97 171 ILE A CA 1
ATOM 1295 C C . ILE A 1 171 ? -51.150 -14.530 7.510 1.00 35.97 171 ILE A C 1
ATOM 1297 O O . ILE A 1 171 ? -52.036 -13.943 8.137 1.00 35.97 171 ILE A O 1
ATOM 1301 N N . PRO A 1 172 ? -51.210 -15.865 7.347 1.00 35.69 172 PRO A N 1
ATOM 1302 C CA . PRO A 1 172 ? -52.268 -16.647 7.962 1.00 35.69 172 PRO A CA 1
ATOM 1303 C C . PRO A 1 172 ? -51.900 -16.927 9.423 1.00 35.69 172 PRO A C 1
ATOM 1305 O O . PRO A 1 172 ? -51.383 -17.991 9.755 1.00 35.69 172 PRO A O 1
ATOM 1308 N N . ILE A 1 173 ? -52.199 -15.992 10.328 1.00 32.28 173 ILE A N 1
ATOM 1309 C CA . ILE A 1 173 ? -52.400 -16.359 11.734 1.00 32.28 173 ILE A CA 1
ATOM 1310 C C . ILE A 1 173 ? -53.805 -16.957 11.814 1.00 32.28 173 ILE A C 1
ATOM 1312 O O . ILE A 1 173 ? -54.799 -16.243 11.935 1.00 32.28 173 ILE A O 1
ATOM 1316 N N . LYS A 1 174 ? -53.905 -18.286 11.719 1.00 35.22 174 LYS A N 1
ATOM 1317 C CA . LYS A 1 174 ? -55.115 -18.992 12.149 1.00 35.22 174 LYS A CA 1
ATOM 1318 C C . LYS A 1 174 ? -55.150 -18.935 13.674 1.00 35.22 174 LYS A C 1
ATOM 1320 O O . LYS A 1 174 ? -54.468 -19.709 14.340 1.00 35.22 174 LYS A O 1
ATOM 1325 N N . VAL A 1 175 ? -55.904 -17.984 14.213 1.00 33.25 175 VAL A N 1
ATOM 1326 C CA . VAL A 1 175 ? -56.289 -17.992 15.624 1.00 33.25 175 VAL A CA 1
ATOM 1327 C C . VAL A 1 175 ? -57.381 -19.048 15.772 1.00 33.25 175 VAL A C 1
ATOM 1329 O O . VAL A 1 175 ? -58.312 -19.090 14.974 1.00 33.25 175 VAL A O 1
ATOM 1332 N N . ASP A 1 176 ? -57.220 -19.953 16.731 1.00 39.97 176 ASP A N 1
ATOM 1333 C CA . ASP A 1 176 ? -58.283 -20.859 17.153 1.00 39.97 176 ASP A CA 1
ATOM 1334 C C . ASP A 1 176 ? -59.298 -20.054 17.974 1.00 39.97 176 ASP A C 1
ATOM 1336 O O . ASP A 1 176 ? -58.976 -19.535 19.046 1.00 39.97 176 ASP A O 1
ATOM 1340 N N . ASP A 1 177 ? -60.522 -19.948 17.462 1.00 40.12 177 ASP A N 1
ATOM 1341 C CA . ASP A 1 177 ? -61.617 -19.164 18.041 1.00 40.12 177 ASP A CA 1
ATOM 1342 C C . ASP A 1 177 ? -62.097 -19.700 19.411 1.00 40.12 177 ASP A C 1
ATOM 1344 O O . ASP A 1 177 ? -63.030 -19.151 20.003 1.00 40.12 177 ASP A O 1
ATOM 1348 N N . THR A 1 178 ? -61.491 -20.778 19.929 1.00 42.44 178 THR A N 1
ATOM 1349 C CA . THR A 1 178 ? -61.881 -21.430 21.188 1.00 42.44 178 THR A CA 1
ATOM 1350 C C . THR A 1 178 ? -61.002 -21.104 22.406 1.00 42.44 178 THR A C 1
ATOM 1352 O O . THR A 1 178 ? -61.337 -21.533 23.513 1.00 42.44 178 THR A O 1
ATOM 1355 N N . LEU A 1 179 ? -59.928 -20.310 22.277 1.00 37.88 179 LEU A N 1
ATOM 1356 C CA . LEU A 1 179 ? -58.989 -20.037 23.383 1.00 37.88 179 LEU A CA 1
ATOM 1357 C C . LEU A 1 179 ? -59.137 -18.623 23.976 1.00 37.88 179 LEU A C 1
ATOM 1359 O O . LEU A 1 179 ? -58.984 -17.611 23.295 1.00 37.88 179 LEU A O 1
ATOM 1363 N N . SER A 1 180 ? -59.416 -18.545 25.283 1.00 54.16 180 SER A N 1
ATOM 1364 C CA . SER A 1 180 ? -59.549 -17.282 26.024 1.00 54.16 180 SER A CA 1
ATOM 1365 C C . SER A 1 180 ? -58.190 -16.624 26.320 1.00 54.16 180 SER A C 1
ATOM 1367 O O . SER A 1 180 ? -57.170 -17.301 26.455 1.00 54.16 180 SER A O 1
ATOM 1369 N N . GLN A 1 181 ? -58.187 -15.289 26.472 1.00 44.28 181 GLN A N 1
ATOM 1370 C CA . GLN A 1 181 ? -56.997 -14.425 26.642 1.00 44.28 181 GLN A CA 1
ATOM 1371 C C . GLN A 1 181 ? -56.003 -14.867 27.734 1.00 44.28 181 GLN A C 1
ATOM 1373 O O . GLN A 1 181 ? -54.835 -14.498 27.686 1.00 44.28 181 GLN A O 1
ATOM 1378 N N . THR A 1 182 ? -56.423 -15.669 28.713 1.00 41.38 182 THR A N 1
ATOM 1379 C CA . THR A 1 182 ? -55.546 -16.167 29.785 1.00 41.38 182 THR A CA 1
ATOM 1380 C C . THR A 1 182 ? -54.678 -17.355 29.347 1.00 41.38 182 THR A C 1
ATOM 1382 O O . THR A 1 182 ? -53.605 -17.555 29.905 1.00 41.38 182 THR A O 1
ATOM 1385 N N . GLY A 1 183 ? -55.093 -18.112 28.323 1.00 46.06 183 GLY A N 1
ATOM 1386 C CA . GLY A 1 183 ? -54.297 -19.198 27.735 1.00 46.06 183 GLY A CA 1
ATOM 1387 C C . GLY A 1 183 ? -53.168 -18.703 26.826 1.00 46.06 183 GLY A C 1
ATOM 1388 O O . GLY A 1 183 ? -52.127 -19.344 26.728 1.00 46.06 183 GLY A O 1
ATOM 1389 N N . GLN A 1 184 ? -53.325 -17.515 26.234 1.00 42.09 184 GLN A N 1
ATOM 1390 C CA . GLN A 1 184 ? -52.324 -16.914 25.345 1.00 42.09 184 GLN A CA 1
ATOM 1391 C C . GLN A 1 184 ? -51.064 -16.449 26.093 1.00 42.09 184 GLN A C 1
ATOM 1393 O O . GLN A 1 184 ? -49.976 -16.503 25.532 1.00 42.09 184 GLN A O 1
ATOM 1398 N N . ALA A 1 185 ? -51.178 -16.058 27.368 1.00 43.16 185 ALA A N 1
ATOM 1399 C CA . ALA A 1 185 ? -50.027 -15.662 28.184 1.00 43.16 185 ALA A CA 1
ATOM 1400 C C . ALA A 1 185 ? -49.182 -16.867 28.641 1.00 43.16 185 ALA A C 1
ATOM 1402 O O . ALA A 1 185 ? -47.959 -16.792 28.636 1.00 43.16 185 ALA A O 1
ATOM 1403 N N . ALA A 1 186 ? -49.821 -17.995 28.967 1.00 39.66 186 ALA A N 1
ATOM 1404 C CA . ALA A 1 186 ? -49.128 -19.199 29.428 1.00 39.66 186 ALA A CA 1
ATOM 1405 C C . ALA A 1 186 ? -48.430 -19.954 28.284 1.00 39.66 186 ALA A C 1
ATOM 1407 O O . ALA A 1 186 ? -47.337 -20.489 28.473 1.00 39.66 186 ALA A O 1
ATOM 1408 N N . ASP A 1 187 ? -49.022 -19.962 27.084 1.00 39.25 187 ASP A N 1
ATOM 1409 C CA . ASP A 1 187 ? -48.376 -20.532 25.902 1.00 39.25 187 ASP A CA 1
ATOM 1410 C C . ASP A 1 187 ? -47.346 -19.577 25.287 1.00 39.25 187 ASP A C 1
ATOM 1412 O O . ASP A 1 187 ? -46.341 -20.064 24.791 1.00 39.25 187 ASP A O 1
ATOM 1416 N N . ALA A 1 188 ? -47.485 -18.248 25.396 1.00 43.62 188 ALA A N 1
ATOM 1417 C CA . ALA A 1 188 ? -46.408 -17.311 25.047 1.00 43.62 188 ALA A CA 1
ATOM 1418 C C . ALA A 1 188 ? -45.211 -17.399 26.011 1.00 43.62 188 ALA A C 1
ATOM 1420 O O . ALA A 1 188 ? -44.076 -17.230 25.584 1.00 43.62 188 ALA A O 1
ATOM 1421 N N . GLU A 1 189 ? -45.433 -17.735 27.283 1.00 42.75 189 GLU A N 1
ATOM 1422 C CA . GLU A 1 189 ? -44.365 -18.005 28.254 1.00 42.75 189 GLU A CA 1
ATOM 1423 C C . GLU A 1 189 ? -43.683 -19.360 27.978 1.00 42.75 189 GLU A C 1
ATOM 1425 O O . GLU A 1 189 ? -42.459 -19.464 28.028 1.00 42.75 189 GLU A O 1
ATOM 1430 N N . LYS A 1 190 ? -44.441 -20.389 27.569 1.00 39.97 190 LYS A N 1
ATOM 1431 C CA . LYS A 1 190 ? -43.896 -21.702 27.164 1.00 39.97 190 LYS A CA 1
ATOM 1432 C C . LYS A 1 190 ? -43.235 -21.703 25.786 1.00 39.97 190 LYS A C 1
ATOM 1434 O O . LYS A 1 190 ? -42.258 -22.417 25.582 1.00 39.97 190 LYS A O 1
ATOM 1439 N N . VAL A 1 191 ? -43.769 -20.944 24.834 1.00 40.12 191 VAL A N 1
ATOM 1440 C CA . VAL A 1 191 ? -43.212 -20.746 23.489 1.00 40.12 191 VAL A CA 1
ATOM 1441 C C . VAL A 1 191 ? -42.051 -19.765 23.556 1.00 40.12 191 VAL A C 1
ATOM 1443 O O . VAL A 1 191 ? -41.055 -20.021 22.905 1.00 40.12 191 VAL A O 1
ATOM 1446 N N . GLY A 1 192 ? -42.101 -18.746 24.416 1.00 39.19 192 GLY A N 1
ATOM 1447 C CA . GLY A 1 192 ? -40.964 -17.891 24.758 1.00 39.19 192 GLY A CA 1
ATOM 1448 C C . GLY A 1 192 ? -39.831 -18.671 25.425 1.00 39.19 192 GLY A C 1
ATOM 1449 O O . GLY A 1 192 ? -38.684 -18.511 25.031 1.00 39.19 192 GLY A O 1
ATOM 1450 N N . ALA A 1 193 ? -40.139 -19.601 26.337 1.00 35.47 193 ALA A N 1
ATOM 1451 C CA . ALA A 1 193 ? -39.151 -20.510 26.924 1.00 35.47 193 ALA A CA 1
ATOM 1452 C C . ALA A 1 193 ? -38.593 -21.528 25.907 1.00 35.47 193 ALA A C 1
ATOM 1454 O O . ALA A 1 193 ? -37.393 -21.786 25.894 1.00 35.47 193 ALA A O 1
ATOM 1455 N N . ARG A 1 194 ? -39.429 -22.067 25.002 1.00 32.25 194 ARG A N 1
ATOM 1456 C CA . ARG A 1 194 ? -38.983 -22.976 23.926 1.00 32.25 194 ARG A CA 1
ATOM 1457 C C . ARG A 1 194 ? -38.271 -22.260 22.772 1.00 32.25 194 ARG A C 1
ATOM 1459 O O . ARG A 1 194 ? -37.444 -22.885 22.124 1.00 32.25 194 ARG A O 1
ATOM 1466 N N . LEU A 1 195 ? -38.546 -20.980 22.519 1.00 35.28 195 LEU A N 1
ATOM 1467 C CA . LEU A 1 195 ? -37.776 -20.120 21.611 1.00 35.28 195 LEU A CA 1
ATOM 1468 C C . LEU A 1 195 ? -36.431 -19.761 22.236 1.00 35.28 195 LEU A C 1
ATOM 1470 O O . LEU A 1 195 ? -35.430 -19.844 21.543 1.00 35.28 195 LEU A O 1
ATOM 1474 N N . HIS A 1 196 ? -36.369 -19.518 23.548 1.00 36.72 196 HIS A N 1
ATOM 1475 C CA . HIS A 1 196 ? -35.098 -19.359 24.262 1.00 36.72 196 HIS A CA 1
ATOM 1476 C C . HIS A 1 196 ? -34.206 -20.616 24.192 1.00 36.72 196 HIS A C 1
ATOM 1478 O O . HIS A 1 196 ? -32.982 -20.499 24.176 1.00 36.72 196 HIS A O 1
ATOM 1484 N N . GLU A 1 197 ? -34.803 -21.812 24.114 1.00 31.22 197 GLU A N 1
ATOM 1485 C CA . GLU A 1 197 ? -34.088 -23.084 23.915 1.00 31.22 197 GLU A CA 1
ATOM 1486 C C . GLU A 1 197 ? -33.765 -23.399 22.438 1.00 31.22 197 GLU A C 1
ATOM 1488 O O . GLU A 1 197 ? -32.804 -24.121 22.169 1.00 31.22 197 GLU A O 1
ATOM 1493 N N . ILE A 1 198 ? -34.524 -22.866 21.469 1.00 32.91 198 ILE A N 1
ATOM 1494 C CA . ILE A 1 198 ? -34.324 -23.112 20.025 1.00 32.91 198 ILE A CA 1
ATOM 1495 C C . ILE A 1 198 ? -33.432 -22.035 19.365 1.00 32.91 198 ILE A C 1
ATOM 1497 O O . ILE A 1 198 ? -32.673 -22.368 18.450 1.00 32.91 198 ILE A O 1
ATOM 1501 N N . ASP A 1 199 ? -33.414 -20.794 19.865 1.00 37.16 199 ASP A N 1
ATOM 1502 C CA . ASP A 1 199 ? -32.533 -19.713 19.383 1.00 37.16 199 ASP A CA 1
ATOM 1503 C C . ASP A 1 199 ? -31.072 -19.883 19.819 1.00 37.16 199 ASP A C 1
ATOM 1505 O O . ASP A 1 199 ? -30.161 -19.508 19.078 1.00 37.16 199 ASP A O 1
ATOM 1509 N N . ALA A 1 200 ? -30.808 -20.556 20.944 1.00 33.19 200 ALA A N 1
ATOM 1510 C CA . ALA A 1 200 ? -29.444 -20.834 21.408 1.00 33.19 200 ALA A CA 1
ATOM 1511 C C . ALA A 1 200 ? -28.644 -21.768 20.467 1.00 33.19 200 ALA A C 1
ATOM 1513 O O . ALA A 1 200 ? -27.412 -21.822 20.531 1.00 33.19 200 ALA A O 1
ATOM 1514 N N . VAL A 1 201 ? -29.323 -22.503 19.575 1.00 34.69 201 VAL A N 1
ATOM 1515 C CA . VAL A 1 201 ? -28.695 -23.500 18.688 1.00 34.69 201 VAL A CA 1
ATOM 1516 C C . VAL A 1 201 ? -28.587 -23.021 17.231 1.00 34.69 201 VAL A C 1
ATOM 1518 O O . VAL A 1 201 ? -27.767 -23.559 16.489 1.00 34.69 201 VAL A O 1
ATOM 1521 N N . LYS A 1 202 ? -29.349 -22.002 16.800 1.00 35.59 202 LYS A N 1
ATOM 1522 C CA . LYS A 1 202 ? -29.369 -21.555 15.386 1.00 35.59 202 LYS A CA 1
ATOM 1523 C C . LYS A 1 202 ? -29.199 -20.052 15.134 1.00 35.59 202 LYS A C 1
ATOM 1525 O O . LYS A 1 202 ? -29.035 -19.680 13.976 1.00 35.59 202 LYS A O 1
ATOM 1530 N N . LEU A 1 203 ? -29.154 -19.214 16.169 1.00 36.88 203 LEU A N 1
ATOM 1531 C CA . LEU A 1 203 ? -28.933 -17.766 16.060 1.00 36.88 203 LEU A CA 1
ATOM 1532 C C . LEU A 1 203 ? -27.761 -17.322 16.948 1.00 36.88 203 LEU A C 1
ATOM 1534 O O . LEU A 1 203 ? -27.847 -16.363 17.709 1.00 36.88 203 LEU A O 1
ATOM 1538 N N . ARG A 1 204 ? -26.618 -18.016 16.852 1.00 47.00 204 ARG A N 1
ATOM 1539 C CA . ARG A 1 204 ? -25.375 -17.434 17.371 1.00 47.00 204 ARG A CA 1
ATOM 1540 C C . ARG A 1 204 ? -25.057 -16.225 16.491 1.00 47.00 204 ARG A C 1
ATOM 1542 O O . ARG A 1 204 ? -24.839 -16.389 15.292 1.00 47.00 204 ARG A O 1
ATOM 1549 N N . GLY A 1 205 ? -25.036 -15.026 17.079 1.00 51.69 205 GLY A N 1
ATOM 1550 C CA . GLY A 1 205 ? -24.315 -13.901 16.480 1.00 51.69 205 GLY A CA 1
ATOM 1551 C C . GLY A 1 205 ? -22.892 -14.344 16.099 1.00 51.69 205 GLY A C 1
ATOM 1552 O O . GLY A 1 205 ? -22.414 -15.357 16.626 1.00 51.69 205 GLY A O 1
ATOM 1553 N N . PRO A 1 206 ? -22.225 -13.659 15.159 1.00 64.69 206 PRO A N 1
ATOM 1554 C CA . PRO A 1 206 ? -20.911 -14.085 14.695 1.00 64.69 206 PRO A CA 1
ATOM 1555 C C . PRO A 1 206 ? -19.970 -14.251 15.886 1.00 64.69 206 PRO A C 1
ATOM 1557 O O . PRO A 1 206 ? -19.914 -13.409 16.780 1.00 64.69 206 PRO A O 1
ATOM 1560 N N . VAL A 1 207 ? -19.298 -15.398 15.917 1.00 78.19 207 VAL A N 1
ATOM 1561 C CA . VAL A 1 207 ? -18.353 -15.737 16.974 1.00 78.19 207 VAL A CA 1
ATOM 1562 C C . VAL A 1 207 ? -17.047 -15.023 16.657 1.00 78.19 207 VAL A C 1
ATOM 1564 O O . VAL A 1 207 ? -16.468 -15.243 15.594 1.00 78.19 207 VAL A O 1
ATOM 1567 N N . GLU A 1 208 ? -16.597 -14.168 17.566 1.00 85.44 208 GLU A N 1
ATOM 1568 C CA . GLU A 1 208 ? -15.288 -13.528 17.498 1.00 85.44 208 GLU A CA 1
ATOM 1569 C C . GLU A 1 208 ? -14.287 -14.291 18.363 1.00 85.44 208 GLU A C 1
ATOM 1571 O O . GLU A 1 208 ? -14.645 -14.824 19.413 1.00 85.44 208 GLU A O 1
ATOM 1576 N N . THR A 1 209 ? -13.024 -14.305 17.938 1.00 88.75 209 THR A N 1
ATOM 1577 C CA . THR A 1 209 ? -11.911 -14.868 18.705 1.00 88.75 209 THR A CA 1
ATOM 1578 C C . THR A 1 209 ? -10.973 -13.748 19.123 1.00 88.75 209 THR A C 1
ATOM 1580 O O . THR A 1 209 ? -10.492 -12.993 18.280 1.00 88.75 209 THR A O 1
ATOM 1583 N N . VAL A 1 210 ? -10.641 -13.689 20.407 1.00 89.94 210 VAL A N 1
ATOM 1584 C CA . VAL A 1 210 ? -9.574 -12.831 20.935 1.00 89.94 210 VAL A CA 1
ATOM 1585 C C . VAL A 1 210 ? -8.505 -13.703 21.580 1.00 89.94 210 VAL A C 1
ATOM 1587 O O . VAL A 1 210 ? -8.834 -14.635 22.312 1.00 89.94 210 VAL A O 1
ATOM 1590 N N . SER A 1 211 ? -7.231 -13.443 21.276 1.00 90.69 211 SER A N 1
ATOM 1591 C CA . SER A 1 211 ? -6.101 -14.264 21.729 1.00 90.69 211 SER A CA 1
ATOM 1592 C C . SER A 1 211 ? -4.909 -13.441 22.215 1.00 90.69 211 SER A C 1
ATOM 1594 O O . SER A 1 211 ? -4.638 -12.370 21.677 1.00 90.69 211 SER A O 1
ATOM 1596 N N . GLY A 1 212 ? -4.172 -13.961 23.196 1.00 88.75 212 GLY A N 1
ATOM 1597 C CA . GLY A 1 212 ? -3.067 -13.279 23.872 1.00 88.75 212 GLY A CA 1
ATOM 1598 C C . GLY A 1 212 ? -2.791 -13.854 25.266 1.00 88.75 212 GLY A C 1
ATOM 1599 O O . GLY A 1 212 ? -3.437 -14.806 25.688 1.00 88.75 212 GLY A O 1
ATOM 1600 N N . GLU A 1 213 ? -1.830 -13.283 25.995 1.00 86.50 213 GLU A N 1
ATOM 1601 C CA . GLU A 1 213 ? -1.493 -13.698 27.378 1.00 86.50 213 GLU A CA 1
ATOM 1602 C C . GLU A 1 213 ? -2.485 -13.133 28.416 1.00 86.50 213 GLU A C 1
ATOM 1604 O O . GLU A 1 213 ? -2.735 -13.737 29.455 1.00 86.50 213 GLU A O 1
ATOM 1609 N N . ILE A 1 214 ? -3.059 -11.963 28.123 1.00 86.25 214 ILE A N 1
ATOM 1610 C CA . ILE A 1 214 ? -4.174 -11.345 28.848 1.00 86.25 214 ILE A CA 1
ATOM 1611 C C . ILE A 1 214 ? -5.154 -10.841 27.797 1.00 86.25 214 ILE A C 1
ATOM 1613 O O . ILE A 1 214 ? -4.737 -10.218 26.819 1.00 86.25 214 ILE A O 1
ATOM 1617 N N . LEU A 1 215 ? -6.445 -11.098 27.995 1.00 89.75 215 LEU A N 1
ATOM 1618 C CA . LEU A 1 215 ? -7.482 -10.701 27.045 1.00 89.75 215 LEU A CA 1
ATOM 1619 C C . LEU A 1 215 ? -8.367 -9.622 27.653 1.00 89.75 215 LEU A C 1
ATOM 1621 O O . LEU A 1 215 ? -8.825 -9.767 28.785 1.00 89.75 215 LEU A O 1
ATOM 1625 N N . GLN A 1 216 ? -8.661 -8.588 26.873 1.00 89.50 216 GLN A N 1
ATOM 1626 C CA . GLN A 1 216 ? -9.742 -7.651 27.148 1.00 89.50 216 GLN A CA 1
ATOM 1627 C C . GLN A 1 216 ? -10.829 -7.874 26.096 1.00 89.50 216 GLN A C 1
ATOM 1629 O O . GLN A 1 216 ? -10.628 -7.604 24.915 1.00 89.50 216 GLN A O 1
ATOM 1634 N N . ILE A 1 217 ? -11.962 -8.419 26.527 1.00 89.75 217 ILE A N 1
ATOM 1635 C CA . ILE A 1 217 ? -13.124 -8.692 25.684 1.00 89.75 217 ILE A CA 1
ATOM 1636 C C . ILE A 1 217 ? -14.113 -7.551 25.875 1.00 89.75 217 ILE A C 1
ATOM 1638 O O . ILE A 1 217 ? -14.667 -7.387 26.964 1.00 89.75 217 ILE A O 1
ATOM 1642 N N . GLU A 1 218 ? -14.323 -6.758 24.831 1.00 87.88 218 GLU A N 1
ATOM 1643 C CA . GLU A 1 218 ? -15.225 -5.609 24.855 1.00 87.88 218 GLU A CA 1
ATOM 1644 C C . GLU A 1 218 ? -16.606 -5.969 24.304 1.00 87.88 218 GLU A C 1
ATOM 1646 O O . GLU A 1 218 ? -16.741 -6.647 23.290 1.00 87.88 218 GLU A O 1
ATOM 1651 N N . ASN A 1 219 ? -17.640 -5.474 24.976 1.00 83.44 219 ASN A N 1
ATOM 1652 C CA . ASN A 1 219 ? -19.057 -5.669 24.685 1.00 83.44 219 ASN A CA 1
ATOM 1653 C C . ASN A 1 219 ? -19.445 -7.134 24.398 1.00 83.44 219 ASN A C 1
ATOM 1655 O O . ASN A 1 219 ? -20.135 -7.392 23.408 1.00 83.44 219 ASN A O 1
ATOM 1659 N N . PRO A 1 220 ? -19.030 -8.121 25.218 1.00 86.56 220 PRO A N 1
ATOM 1660 C CA . PRO A 1 220 ? -19.524 -9.476 25.043 1.00 86.56 220 PRO A CA 1
ATOM 1661 C C . PRO A 1 220 ? -21.010 -9.551 25.417 1.00 86.56 220 PRO A C 1
ATOM 1663 O O . PRO A 1 220 ? -21.485 -8.843 26.310 1.00 86.56 220 PRO A O 1
ATOM 1666 N N . ALA A 1 221 ? -21.748 -10.453 24.772 1.00 81.62 221 ALA A N 1
ATOM 1667 C CA . ALA A 1 221 ? -23.039 -10.890 25.282 1.00 81.62 221 ALA A CA 1
ATOM 1668 C C . ALA A 1 221 ? -22.834 -11.567 26.649 1.00 81.62 221 ALA A C 1
ATOM 1670 O O . ALA A 1 221 ? -21.871 -12.317 26.824 1.00 81.62 221 ALA A O 1
ATOM 1671 N N . GLU A 1 222 ? -23.740 -11.333 27.604 1.00 84.00 222 GLU A N 1
ATOM 1672 C CA . GLU A 1 222 ? -23.649 -11.869 28.974 1.00 84.00 222 GLU A CA 1
ATOM 1673 C C . GLU A 1 222 ? -23.975 -13.374 29.053 1.00 84.00 222 GLU A C 1
ATOM 1675 O O . GLU A 1 222 ? -24.916 -13.819 29.716 1.00 84.00 222 GLU A O 1
ATOM 1680 N N . GLN A 1 223 ? -23.188 -14.182 28.350 1.00 83.38 223 GLN A N 1
ATOM 1681 C CA . GLN A 1 223 ? -23.308 -15.632 28.258 1.00 83.38 223 GLN A CA 1
ATOM 1682 C C . GLN A 1 223 ? -21.938 -16.306 28.435 1.00 83.38 223 GLN A C 1
ATOM 1684 O O . GLN A 1 223 ? -20.910 -15.618 28.427 1.00 83.38 223 GLN A O 1
ATOM 1689 N N . PRO A 1 224 ? -21.889 -17.635 28.643 1.00 84.75 224 PRO A N 1
ATOM 1690 C CA . PRO A 1 224 ? -20.625 -18.357 28.678 1.00 84.75 224 PRO A CA 1
ATOM 1691 C C . PRO A 1 224 ? -19.831 -18.167 27.379 1.00 84.75 224 PRO A C 1
ATOM 1693 O O . PRO A 1 224 ? -20.440 -18.001 26.315 1.00 84.75 224 PRO A O 1
ATOM 1696 N N . PRO A 1 225 ? -18.489 -18.228 27.430 1.00 89.94 225 PRO A N 1
ATOM 1697 C CA . PRO A 1 225 ? -17.684 -18.310 26.220 1.00 89.94 225 PRO A CA 1
ATOM 1698 C C . PRO A 1 225 ? -18.169 -19.442 25.301 1.00 89.94 225 PRO A C 1
ATOM 1700 O O . PRO A 1 225 ? -18.595 -20.500 25.762 1.00 89.94 225 PRO A O 1
ATOM 1703 N N . VAL A 1 226 ? -18.101 -19.216 23.990 1.00 87.94 226 VAL A N 1
ATOM 1704 C CA . VAL A 1 226 ? -18.450 -20.207 22.960 1.00 87.94 226 VAL A CA 1
ATOM 1705 C C . VAL A 1 226 ? -17.375 -21.283 22.842 1.00 87.94 226 VAL A C 1
ATOM 1707 O O . VAL A 1 226 ? -17.686 -22.439 22.567 1.00 87.94 226 VAL A O 1
ATOM 1710 N N . GLY A 1 227 ? -16.124 -20.885 23.020 1.00 91.19 227 GLY A N 1
ATOM 1711 C CA . GLY A 1 227 ? -14.942 -21.732 22.981 1.00 91.19 227 GLY A CA 1
ATOM 1712 C C . GLY A 1 227 ? -13.832 -21.067 23.783 1.00 91.19 227 GLY A C 1
ATOM 1713 O O . GLY A 1 227 ? -13.842 -19.853 23.995 1.00 91.19 227 GLY A O 1
ATOM 1714 N N . MET A 1 228 ? -12.900 -21.856 24.300 1.00 93.81 228 MET A N 1
ATOM 1715 C CA . MET A 1 228 ? -11.731 -21.322 24.994 1.00 93.81 228 MET A CA 1
ATOM 1716 C C . MET A 1 228 ? -10.561 -22.278 24.858 1.00 93.81 228 MET A C 1
ATOM 1718 O O . MET A 1 228 ? -10.723 -23.486 24.990 1.00 93.81 228 MET A O 1
ATOM 1722 N N . ARG A 1 229 ? -9.376 -21.741 24.595 1.00 94.38 229 ARG A N 1
ATOM 1723 C CA . ARG A 1 229 ? -8.147 -22.506 24.405 1.00 94.38 229 ARG A CA 1
ATOM 1724 C C . ARG A 1 229 ? -7.059 -21.898 25.277 1.00 94.38 229 ARG A C 1
ATOM 1726 O O . ARG A 1 229 ? -6.837 -20.694 25.214 1.00 94.38 229 ARG A O 1
ATOM 1733 N N . VAL A 1 230 ? -6.405 -22.717 26.091 1.00 94.50 230 VAL A N 1
ATOM 1734 C CA . VAL A 1 230 ? -5.252 -22.324 26.913 1.00 94.50 230 VAL A CA 1
ATOM 1735 C C . VAL A 1 230 ? -4.029 -23.056 26.386 1.00 94.50 230 VAL A C 1
ATOM 1737 O O . VAL A 1 230 ? -4.050 -24.280 26.268 1.00 94.50 230 VAL A O 1
ATOM 1740 N N . TYR A 1 231 ? -2.986 -22.308 26.044 1.00 93.94 231 TYR A N 1
ATOM 1741 C CA . TYR A 1 231 ? -1.783 -22.769 25.362 1.00 93.94 231 TYR A CA 1
ATOM 1742 C C . TYR A 1 231 ? -0.560 -22.635 26.260 1.00 93.94 231 TYR A C 1
ATOM 1744 O O . TYR A 1 231 ? -0.273 -21.571 26.809 1.00 93.94 231 TYR A O 1
ATOM 1752 N N . GLY A 1 232 ? 0.204 -23.715 26.347 1.00 89.81 232 GLY A N 1
ATOM 1753 C CA . GLY A 1 232 ? 1.476 -23.744 27.043 1.00 89.81 232 GLY A CA 1
ATOM 1754 C C . GLY A 1 232 ? 2.566 -22.884 26.412 1.00 89.81 232 GLY A C 1
ATOM 1755 O O . GLY A 1 232 ? 2.683 -22.839 25.192 1.00 89.81 232 GLY A O 1
ATOM 1756 N N . LYS A 1 233 ? 3.420 -22.257 27.224 1.00 89.00 233 LYS A N 1
ATOM 1757 C CA . LYS A 1 233 ? 4.646 -21.580 26.769 1.00 89.00 233 LYS A CA 1
ATOM 1758 C C . LYS A 1 233 ? 5.782 -21.967 27.702 1.00 89.00 233 LYS A C 1
ATOM 1760 O O . LYS A 1 233 ? 5.758 -21.584 28.865 1.00 89.00 233 LYS A O 1
ATOM 1765 N N . ALA A 1 234 ? 6.732 -22.765 27.218 1.00 90.19 234 ALA A N 1
ATOM 1766 C CA . ALA A 1 234 ? 7.901 -23.082 28.022 1.00 90.19 234 ALA A CA 1
ATOM 1767 C C . ALA A 1 234 ? 8.900 -21.926 27.939 1.00 90.19 234 ALA A C 1
ATOM 1769 O O . ALA A 1 234 ? 9.157 -21.402 26.852 1.00 90.19 234 ALA A O 1
ATOM 1770 N N . GLU A 1 235 ? 9.484 -21.568 29.073 1.00 87.75 235 GLU A N 1
ATOM 1771 C CA . GLU A 1 235 ? 10.578 -20.609 29.147 1.00 87.75 235 GLU A CA 1
ATOM 1772 C C . GLU A 1 235 ? 11.855 -21.339 29.558 1.00 87.75 235 GLU A C 1
ATOM 1774 O O . GLU A 1 235 ? 11.852 -22.222 30.411 1.00 87.75 235 GLU A O 1
ATOM 1779 N N . GLN A 1 236 ? 12.966 -21.001 28.915 1.00 89.44 236 GLN A N 1
ATOM 1780 C CA . GLN A 1 236 ? 14.283 -21.454 29.332 1.00 89.44 236 GLN A CA 1
ATOM 1781 C C . GLN A 1 236 ? 15.198 -20.243 29.313 1.00 89.44 236 GLN A C 1
ATOM 1783 O O . GLN A 1 236 ? 15.371 -19.601 28.274 1.00 89.44 236 GLN A O 1
ATOM 1788 N N . ASN A 1 237 ? 15.792 -19.938 30.462 1.00 82.81 237 ASN A N 1
ATOM 1789 C CA . ASN A 1 237 ? 16.792 -18.886 30.537 1.00 82.81 237 ASN A CA 1
ATOM 1790 C C . ASN A 1 237 ? 17.970 -19.246 29.627 1.00 82.81 237 ASN A C 1
ATOM 1792 O O . ASN A 1 237 ? 18.462 -20.372 29.634 1.00 82.81 237 ASN A O 1
ATOM 1796 N N . THR A 1 238 ? 18.438 -18.289 28.832 1.00 85.31 238 THR A N 1
ATOM 1797 C CA . THR A 1 238 ? 19.650 -18.457 28.024 1.00 85.31 238 THR A CA 1
ATOM 1798 C C . THR A 1 238 ? 20.570 -17.285 28.266 1.00 85.31 238 THR A C 1
ATOM 1800 O O . THR A 1 238 ? 20.114 -16.142 28.257 1.00 85.31 238 THR A O 1
ATOM 1803 N N . THR A 1 239 ? 21.860 -17.554 28.423 1.00 88.56 239 THR A N 1
ATOM 1804 C CA . THR A 1 239 ? 22.876 -16.504 28.468 1.00 88.56 239 THR A CA 1
ATOM 1805 C C . THR A 1 239 ? 23.717 -16.521 27.204 1.00 88.56 239 THR A C 1
ATOM 1807 O O . THR A 1 239 ? 23.863 -17.533 26.511 1.00 88.56 239 THR A O 1
ATOM 1810 N N . THR A 1 240 ? 24.290 -15.368 26.893 1.00 88.56 240 THR A N 1
ATOM 1811 C CA . THR A 1 240 ? 25.290 -15.206 25.839 1.00 88.56 240 THR A CA 1
ATOM 1812 C C . THR A 1 240 ? 26.711 -15.457 26.347 1.00 88.56 240 THR A C 1
ATOM 1814 O O . THR A 1 240 ? 27.601 -15.710 25.539 1.00 88.56 240 THR A O 1
ATOM 1817 N N . GLY A 1 241 ? 26.928 -15.423 27.666 1.00 88.00 241 GLY A N 1
ATOM 1818 C CA . GLY A 1 241 ? 28.253 -15.467 28.286 1.00 88.00 241 GLY A CA 1
ATOM 1819 C C . GLY A 1 241 ? 28.955 -14.102 28.314 1.00 88.00 241 GLY A C 1
ATOM 1820 O O . GLY A 1 241 ? 30.153 -14.032 28.568 1.00 88.00 241 GLY A O 1
ATOM 1821 N N . ALA A 1 242 ? 28.238 -13.013 28.040 1.00 92.62 242 ALA A N 1
ATOM 1822 C CA . ALA A 1 242 ? 28.731 -11.644 28.078 1.00 92.62 242 ALA A CA 1
ATOM 1823 C C . ALA A 1 242 ? 29.034 -11.139 29.496 1.00 92.62 242 ALA A C 1
ATOM 1825 O O . ALA A 1 242 ? 29.858 -10.234 29.644 1.00 92.62 242 ALA A O 1
ATOM 1826 N N . GLN A 1 243 ? 28.382 -11.685 30.528 1.00 93.56 243 GLN A N 1
ATOM 1827 C CA . GLN A 1 243 ? 28.679 -11.337 31.917 1.00 93.56 243 GLN A CA 1
ATOM 1828 C C . GLN A 1 243 ? 30.051 -11.883 32.329 1.00 93.56 243 GLN A C 1
ATOM 1830 O O . GLN A 1 243 ? 30.265 -13.093 32.401 1.00 93.56 243 GLN A O 1
ATOM 1835 N N . LEU A 1 244 ? 30.968 -10.979 32.675 1.00 94.06 244 LEU A N 1
ATOM 1836 C CA . LEU A 1 244 ? 32.324 -11.303 33.125 1.00 94.06 244 LEU A CA 1
ATOM 1837 C C . LEU A 1 244 ? 32.473 -11.233 34.652 1.00 94.06 244 LEU A C 1
ATOM 1839 O O . LEU A 1 244 ? 33.450 -11.751 35.193 1.00 94.06 244 LEU A O 1
ATOM 1843 N N . LEU A 1 245 ? 31.523 -10.611 35.363 1.00 93.81 245 LEU A N 1
ATOM 1844 C CA . LEU A 1 245 ? 31.561 -10.497 36.819 1.00 93.81 245 LEU A CA 1
ATOM 1845 C C . LEU A 1 245 ? 30.912 -11.701 37.502 1.00 93.81 245 LEU A C 1
ATOM 1847 O O . LEU A 1 245 ? 29.690 -11.804 37.560 1.00 93.81 245 LEU A O 1
ATOM 1851 N N . ASN A 1 246 ? 31.732 -12.543 38.129 1.00 92.75 246 ASN A N 1
ATOM 1852 C CA . ASN A 1 246 ? 31.257 -13.511 39.114 1.00 92.75 246 ASN A CA 1
ATOM 1853 C C . ASN A 1 246 ? 31.073 -12.826 40.479 1.00 92.75 246 ASN A C 1
ATOM 1855 O O . ASN A 1 246 ? 32.043 -12.643 41.220 1.00 92.75 246 ASN A O 1
ATOM 1859 N N . ALA A 1 247 ? 29.848 -12.408 40.798 1.00 91.31 247 ALA A N 1
ATOM 1860 C CA . ALA A 1 247 ? 29.503 -11.841 42.100 1.00 91.31 247 ALA A CA 1
ATOM 1861 C C . ALA A 1 247 ? 28.948 -12.946 43.024 1.00 91.31 247 ALA A C 1
ATOM 1863 O O . ALA A 1 247 ? 27.798 -13.345 42.846 1.00 91.31 247 ALA A O 1
ATOM 1864 N N . PRO A 1 248 ? 29.728 -13.443 44.004 1.00 91.38 248 PRO A N 1
ATOM 1865 C CA . PRO A 1 248 ? 29.312 -14.567 44.834 1.00 91.38 248 PRO A CA 1
ATOM 1866 C C . PRO A 1 248 ? 28.192 -14.182 45.800 1.00 91.38 248 PRO A C 1
ATOM 1868 O O . PRO A 1 248 ? 28.170 -13.063 46.328 1.00 91.38 248 PRO A O 1
ATOM 1871 N N . ASP A 1 249 ? 27.327 -15.153 46.086 1.00 92.12 249 ASP A N 1
ATOM 1872 C CA . ASP A 1 249 ? 26.264 -15.032 47.078 1.00 92.12 249 ASP A CA 1
ATOM 1873 C C . ASP A 1 249 ? 26.839 -14.673 48.448 1.00 92.12 249 ASP A C 1
ATOM 1875 O O . ASP A 1 249 ? 27.722 -15.355 48.979 1.00 92.12 249 ASP A O 1
ATOM 1879 N N . LYS A 1 250 ? 26.365 -13.563 49.019 1.00 92.94 250 LYS A N 1
ATOM 1880 C CA . LYS A 1 250 ? 26.855 -13.061 50.308 1.00 92.94 250 LYS A CA 1
ATOM 1881 C C . LYS A 1 250 ? 25.969 -11.984 50.901 1.00 92.94 250 LYS A C 1
ATOM 1883 O O . LYS A 1 250 ? 25.297 -11.253 50.182 1.00 92.94 250 LYS A O 1
ATOM 1888 N N . THR A 1 251 ? 26.100 -11.776 52.206 1.00 93.31 251 THR A N 1
ATOM 1889 C CA . THR A 1 251 ? 25.431 -10.682 52.914 1.00 93.31 251 THR A CA 1
ATOM 1890 C C . THR A 1 251 ? 26.438 -9.858 53.704 1.00 93.31 251 THR A C 1
ATOM 1892 O O . THR A 1 251 ? 27.199 -10.405 54.495 1.00 93.31 251 THR A O 1
ATOM 1895 N N . ASN A 1 252 ? 26.419 -8.537 53.520 1.00 90.69 252 ASN A N 1
ATOM 1896 C CA . ASN A 1 252 ? 27.310 -7.588 54.189 1.00 90.69 252 ASN A CA 1
ATOM 1897 C C . ASN A 1 252 ? 26.522 -6.384 54.713 1.00 90.69 252 ASN A C 1
ATOM 1899 O O . ASN A 1 252 ? 25.655 -5.869 54.015 1.00 90.69 252 ASN A O 1
ATOM 1903 N N . LYS A 1 253 ? 26.859 -5.879 55.906 1.00 93.38 253 LYS A N 1
ATOM 1904 C CA . LYS A 1 253 ? 26.216 -4.699 56.506 1.00 93.38 253 LYS A CA 1
ATOM 1905 C C . LYS A 1 253 ? 27.225 -3.581 56.760 1.00 93.38 253 LYS A C 1
ATOM 1907 O O . LYS A 1 253 ? 28.217 -3.801 57.449 1.00 93.38 253 LYS A O 1
ATOM 1912 N N . ILE A 1 254 ? 26.962 -2.386 56.230 1.00 91.62 254 ILE A N 1
ATOM 1913 C CA . ILE A 1 254 ? 27.821 -1.197 56.342 1.00 91.62 254 ILE A CA 1
ATOM 1914 C C . ILE A 1 254 ? 26.928 0.029 56.590 1.00 91.62 254 ILE A C 1
ATOM 1916 O O . ILE A 1 254 ? 25.922 0.203 55.911 1.00 91.62 254 ILE A O 1
ATOM 1920 N N . PHE A 1 255 ? 27.274 0.868 57.576 1.00 93.69 255 PHE A N 1
ATOM 1921 C CA . PHE A 1 255 ? 26.560 2.118 57.911 1.00 93.69 255 PHE A CA 1
ATOM 1922 C C . PHE A 1 255 ? 25.023 1.994 57.952 1.00 93.69 255 PHE A C 1
ATOM 1924 O O . PHE A 1 255 ? 24.311 2.814 57.387 1.00 93.69 255 PHE A O 1
ATOM 1931 N N . GLY A 1 256 ? 24.507 0.939 58.591 1.00 87.38 256 GLY A N 1
ATOM 1932 C CA . GLY A 1 256 ? 23.062 0.722 58.758 1.00 87.38 256 GLY A CA 1
ATOM 1933 C C . GLY A 1 256 ? 22.347 0.049 57.577 1.00 87.38 256 GLY A C 1
ATOM 1934 O O . GLY A 1 256 ? 21.241 -0.455 57.775 1.00 87.38 256 GLY A O 1
ATOM 1935 N N . VAL A 1 257 ? 22.996 -0.070 56.413 1.00 91.81 257 VAL A N 1
ATOM 1936 C CA . VAL A 1 257 ? 22.472 -0.749 55.216 1.00 91.81 257 VAL A CA 1
ATOM 1937 C C . VAL A 1 257 ? 23.061 -2.155 55.092 1.00 91.81 257 VAL A C 1
ATOM 1939 O O . VAL A 1 257 ? 24.264 -2.353 55.263 1.00 91.81 257 VAL A O 1
ATOM 1942 N N . THR A 1 258 ? 22.223 -3.139 54.783 1.00 93.75 258 THR A N 1
ATOM 1943 C CA . THR A 1 258 ? 22.599 -4.528 54.498 1.00 93.75 258 THR A CA 1
ATOM 1944 C C . THR A 1 258 ? 22.471 -4.793 53.002 1.00 93.75 258 THR A C 1
ATOM 1946 O O . THR A 1 258 ? 21.371 -4.687 52.476 1.00 93.75 258 THR A O 1
ATOM 1949 N N . MET A 1 259 ? 23.556 -5.181 52.332 1.00 94.50 259 MET A N 1
ATOM 1950 C CA . MET A 1 259 ? 23.543 -5.746 50.980 1.00 94.50 259 MET A CA 1
ATOM 1951 C C . MET A 1 259 ? 23.469 -7.272 51.064 1.00 94.50 259 MET A C 1
ATOM 1953 O O . MET A 1 259 ? 24.283 -7.871 51.763 1.00 94.50 259 MET A O 1
ATOM 1957 N N . SER A 1 260 ? 22.559 -7.892 50.322 1.00 93.44 260 SER A N 1
ATOM 1958 C CA . SER A 1 260 ? 22.501 -9.335 50.079 1.00 93.44 260 SER A CA 1
ATOM 1959 C C . SER A 1 260 ? 22.626 -9.591 48.583 1.00 93.44 260 SER A C 1
ATOM 1961 O O . SER A 1 260 ? 21.843 -9.055 47.805 1.00 93.44 260 SER A O 1
ATOM 1963 N N . VAL A 1 261 ? 23.622 -10.374 48.187 1.00 91.00 261 VAL A N 1
ATOM 1964 C CA . VAL A 1 261 ? 23.838 -10.832 46.816 1.00 91.00 261 VAL A CA 1
ATOM 1965 C C . VAL A 1 261 ? 23.325 -12.260 46.714 1.00 91.00 261 VAL A C 1
ATOM 1967 O O . VAL A 1 261 ? 23.705 -13.085 47.545 1.00 91.00 261 VAL A O 1
ATOM 1970 N N . SER A 1 262 ? 22.474 -12.533 45.729 1.00 88.44 262 SER A N 1
ATOM 1971 C CA . SER A 1 262 ? 22.022 -13.882 45.382 1.00 88.44 262 SER A CA 1
ATOM 1972 C C . SER A 1 262 ? 21.892 -14.006 43.867 1.00 88.44 262 SER A C 1
ATOM 1974 O O . SER A 1 262 ? 21.297 -13.135 43.230 1.00 88.44 262 SER A O 1
ATOM 1976 N N . GLY A 1 263 ? 22.512 -15.029 43.275 1.00 81.12 263 GLY A N 1
ATOM 1977 C CA . GLY A 1 263 ? 22.516 -15.229 41.820 1.00 81.12 263 GLY A CA 1
ATOM 1978 C C . GLY A 1 263 ? 23.162 -14.069 41.050 1.00 81.12 263 GLY A C 1
ATOM 1979 O O . GLY A 1 263 ? 22.786 -13.781 39.917 1.00 81.12 263 GLY A O 1
ATOM 1980 N N . GLY A 1 264 ? 24.089 -13.346 41.688 1.00 85.25 264 GLY A N 1
ATOM 1981 C CA . GLY A 1 264 ? 24.712 -12.134 41.149 1.00 85.25 264 GLY A CA 1
ATOM 1982 C C . GLY A 1 264 ? 23.866 -10.854 41.244 1.00 85.25 264 GLY A C 1
ATOM 1983 O O . GLY A 1 264 ? 24.375 -9.782 40.923 1.00 85.25 264 GLY A O 1
ATOM 1984 N N . ILE A 1 265 ? 22.619 -10.922 41.725 1.00 89.12 265 ILE A N 1
ATOM 1985 C CA . ILE A 1 265 ? 21.743 -9.760 41.955 1.00 89.12 265 ILE A CA 1
ATOM 1986 C C . ILE A 1 265 ? 21.972 -9.237 43.369 1.00 89.12 265 ILE A C 1
ATOM 1988 O O . ILE A 1 265 ? 21.953 -10.013 44.323 1.00 89.12 265 ILE A O 1
ATOM 1992 N N . ALA A 1 266 ? 22.150 -7.925 43.534 1.00 89.94 266 ALA A N 1
ATOM 1993 C CA . ALA A 1 266 ? 22.386 -7.319 44.841 1.00 89.94 266 ALA A CA 1
ATOM 1994 C C . ALA A 1 266 ? 21.173 -6.518 45.325 1.00 89.94 266 ALA A C 1
ATOM 1996 O O . ALA A 1 266 ? 20.742 -5.573 44.671 1.00 89.94 266 ALA A O 1
ATOM 1997 N N . SER A 1 267 ? 20.655 -6.879 46.498 1.00 90.81 267 SER A N 1
ATOM 1998 C CA . SER A 1 267 ? 19.525 -6.225 47.165 1.00 90.81 267 SER A CA 1
ATOM 1999 C C . SER A 1 267 ? 19.964 -5.560 48.470 1.00 90.81 267 SER A C 1
ATOM 2001 O O . SER A 1 267 ? 20.737 -6.132 49.235 1.00 90.81 267 SER A O 1
ATOM 2003 N N . PHE A 1 268 ? 19.455 -4.366 48.752 1.00 88.19 268 PHE A N 1
ATOM 2004 C CA . PHE A 1 268 ? 19.827 -3.520 49.881 1.00 88.19 268 PHE A CA 1
ATOM 2005 C C . PHE A 1 268 ? 18.633 -3.272 50.805 1.00 88.19 268 PHE A C 1
ATOM 2007 O O . PHE A 1 268 ? 17.545 -2.920 50.356 1.00 88.19 268 PHE A O 1
ATOM 2014 N N . SER A 1 269 ? 18.838 -3.378 52.116 1.00 85.62 269 SER A N 1
ATOM 2015 C CA . SER A 1 269 ? 17.823 -3.088 53.138 1.00 85.62 269 SER A CA 1
ATOM 2016 C C . SER A 1 269 ? 18.397 -2.261 54.292 1.00 85.62 269 SER A C 1
ATOM 2018 O O . SER A 1 269 ? 19.605 -2.237 54.508 1.00 85.62 269 SER A O 1
ATOM 2020 N N . GLY A 1 270 ? 17.538 -1.560 55.037 1.00 84.62 270 GLY A N 1
ATOM 2021 C CA . GLY A 1 270 ? 17.943 -0.672 56.136 1.00 84.62 270 GLY A CA 1
ATOM 2022 C C . GLY A 1 270 ? 18.102 0.801 55.737 1.00 84.62 270 GLY A C 1
ATOM 2023 O O . GLY A 1 270 ? 17.794 1.193 54.607 1.00 84.62 270 GLY A O 1
ATOM 2024 N N . THR A 1 271 ? 18.565 1.604 56.698 1.00 83.00 271 THR A N 1
ATOM 2025 C CA . THR A 1 271 ? 18.704 3.067 56.599 1.00 83.00 271 THR A CA 1
ATOM 2026 C C . THR A 1 271 ? 20.175 3.445 56.671 1.00 83.00 271 THR A C 1
ATOM 2028 O O . THR A 1 271 ? 20.891 2.973 57.557 1.00 83.00 271 THR A O 1
ATOM 2031 N N . LEU A 1 272 ? 20.623 4.296 55.749 1.00 88.81 272 LEU A N 1
ATOM 2032 C CA . LEU A 1 272 ? 22.010 4.726 55.671 1.00 88.81 272 LEU A CA 1
ATOM 2033 C C . LEU A 1 272 ? 22.316 5.757 56.766 1.00 88.81 272 LEU A C 1
ATOM 2035 O O . LEU A 1 272 ? 21.650 6.777 56.892 1.00 88.81 272 LEU A O 1
ATOM 2039 N N . SER A 1 273 ? 23.336 5.482 57.577 1.00 87.88 273 SER A N 1
ATOM 2040 C CA . SER A 1 273 ? 23.772 6.347 58.681 1.00 87.88 273 SER A CA 1
ATOM 2041 C C . SER A 1 273 ? 25.004 7.201 58.333 1.00 87.88 273 SER A C 1
ATOM 2043 O O . SER A 1 273 ? 25.710 7.656 59.230 1.00 87.88 273 SER A O 1
ATOM 2045 N N . SER A 1 274 ? 25.323 7.341 57.043 1.00 89.88 274 SER A N 1
ATOM 2046 C CA . SER A 1 274 ? 26.501 8.021 56.474 1.00 89.88 274 SER A CA 1
ATOM 2047 C C . SER A 1 274 ? 26.116 8.679 55.138 1.00 89.88 274 SER A C 1
ATOM 2049 O O . SER A 1 274 ? 25.037 8.417 54.626 1.00 89.88 274 SER A O 1
ATOM 2051 N N . ASN A 1 275 ? 26.985 9.491 54.527 1.00 87.38 275 ASN A N 1
ATOM 2052 C CA . ASN A 1 275 ? 26.711 10.083 53.205 1.00 87.38 275 ASN A CA 1
ATOM 2053 C C . ASN A 1 275 ? 26.666 9.032 52.076 1.00 87.38 275 ASN A C 1
ATOM 2055 O O . ASN A 1 275 ? 25.980 9.220 51.075 1.00 87.38 275 ASN A O 1
ATOM 2059 N N . ASN A 1 276 ? 27.441 7.951 52.205 1.00 91.56 276 ASN A N 1
ATOM 2060 C CA . ASN A 1 276 ? 27.450 6.804 51.294 1.00 91.56 276 ASN A CA 1
ATOM 2061 C C . ASN A 1 276 ? 28.022 5.553 51.990 1.00 91.56 276 ASN A C 1
ATOM 2063 O O . ASN A 1 276 ? 28.641 5.645 53.056 1.00 91.56 276 ASN A O 1
ATOM 2067 N N . ALA A 1 277 ? 27.810 4.385 51.381 1.00 91.81 277 ALA A N 1
ATOM 2068 C CA . ALA A 1 277 ? 28.412 3.113 51.774 1.00 91.81 277 ALA A CA 1
ATOM 2069 C C . ALA A 1 277 ? 28.888 2.340 50.535 1.00 91.81 277 ALA A C 1
ATOM 2071 O O . ALA A 1 277 ? 28.092 2.015 49.660 1.00 91.81 277 ALA A O 1
ATOM 2072 N N . THR A 1 278 ? 30.179 2.010 50.457 1.00 92.75 278 THR A N 1
ATOM 2073 C CA . THR A 1 278 ? 30.721 1.197 49.357 1.00 92.75 278 THR A CA 1
ATOM 2074 C C . THR A 1 278 ? 30.722 -0.282 49.727 1.00 92.75 278 THR A C 1
ATOM 2076 O O . THR A 1 278 ? 31.446 -0.711 50.626 1.00 92.75 278 THR A O 1
ATOM 2079 N N . PHE A 1 279 ? 29.934 -1.069 49.000 1.00 94.31 279 PHE A N 1
ATOM 2080 C CA . PHE A 1 279 ? 29.846 -2.514 49.140 1.00 94.31 279 PHE A CA 1
ATOM 2081 C C . PHE A 1 279 ? 30.665 -3.199 48.049 1.00 94.31 279 PHE A C 1
ATOM 2083 O O . PHE A 1 279 ? 30.446 -2.981 46.863 1.00 94.31 279 PHE A O 1
ATOM 2090 N N . TRP A 1 280 ? 31.606 -4.049 48.443 1.00 92.88 280 TRP A N 1
ATOM 2091 C CA . TRP A 1 280 ? 32.433 -4.813 47.509 1.00 92.88 280 TRP A CA 1
ATOM 2092 C C . TRP A 1 280 ? 31.705 -6.091 47.108 1.00 92.88 280 TRP A C 1
ATOM 2094 O O . TRP A 1 280 ? 31.254 -6.812 47.996 1.00 92.88 280 TRP A O 1
ATOM 2104 N N . PHE A 1 281 ? 31.614 -6.399 45.813 1.00 93.38 281 PHE A N 1
ATOM 2105 C CA . PHE A 1 281 ? 31.140 -7.681 45.271 1.00 93.38 281 PHE A CA 1
ATOM 2106 C C . PHE A 1 281 ? 32.250 -8.730 45.288 1.00 93.38 281 PHE A C 1
ATOM 2108 O O . PHE A 1 281 ? 32.038 -9.843 45.760 1.00 93.38 281 PHE A O 1
ATOM 2115 N N . ILE A 1 282 ? 33.460 -8.339 44.899 1.00 92.50 282 ILE A N 1
ATOM 2116 C CA . ILE A 1 282 ? 34.687 -9.135 45.017 1.00 92.50 282 ILE A CA 1
ATOM 2117 C C . ILE A 1 282 ? 35.847 -8.213 45.402 1.00 92.50 282 ILE A C 1
ATOM 2119 O O . ILE A 1 282 ? 35.815 -7.017 45.106 1.00 92.50 282 ILE A O 1
ATOM 2123 N N . GLY A 1 283 ? 36.862 -8.756 46.072 1.00 90.19 283 GLY A N 1
ATOM 2124 C CA . GLY A 1 283 ? 37.988 -7.968 46.574 1.00 90.19 283 GLY A CA 1
ATOM 2125 C C . GLY A 1 283 ? 37.611 -7.000 47.701 1.00 90.19 283 GLY A C 1
ATOM 2126 O O . GLY A 1 283 ? 36.606 -7.180 48.393 1.00 90.19 283 GLY A O 1
ATOM 2127 N N . SER A 1 284 ? 38.447 -5.984 47.917 1.00 85.62 284 SER A N 1
ATOM 2128 C CA . SER A 1 284 ? 38.243 -4.960 48.950 1.00 85.62 284 SER A CA 1
ATOM 2129 C C . SER A 1 284 ? 39.024 -3.680 48.634 1.00 85.62 284 SER A C 1
ATOM 2131 O O . SER A 1 284 ? 39.948 -3.712 47.830 1.00 85.62 284 SER A O 1
ATOM 2133 N N . TYR A 1 285 ? 38.715 -2.577 49.326 1.00 78.94 285 TYR A N 1
ATOM 2134 C CA . TYR A 1 285 ? 39.358 -1.267 49.113 1.00 78.94 285 TYR A CA 1
ATOM 2135 C C . TYR A 1 285 ? 40.890 -1.279 49.254 1.00 78.94 285 TYR A C 1
ATOM 2137 O O . TYR A 1 285 ? 41.571 -0.551 48.536 1.00 78.94 285 TYR A O 1
ATOM 2145 N N . ASN A 1 286 ? 41.413 -2.111 50.163 1.00 76.62 286 ASN A N 1
ATOM 2146 C CA . ASN A 1 286 ? 42.848 -2.286 50.421 1.00 76.62 286 ASN A CA 1
ATOM 2147 C C . ASN A 1 286 ? 43.390 -3.610 49.849 1.00 76.62 286 ASN A C 1
ATOM 2149 O O . ASN A 1 286 ? 44.461 -4.056 50.257 1.00 76.62 286 ASN A O 1
ATOM 2153 N N . GLY A 1 287 ? 42.639 -4.281 48.970 1.00 69.94 287 GLY A N 1
ATOM 2154 C CA . GLY A 1 287 ? 43.061 -5.548 48.383 1.00 69.94 287 GLY A CA 1
ATOM 2155 C C . GLY A 1 287 ? 44.307 -5.355 47.522 1.00 69.94 287 GLY A C 1
ATOM 2156 O O . GLY A 1 287 ? 44.287 -4.581 46.569 1.00 69.94 287 GLY A O 1
ATOM 2157 N N . THR A 1 288 ? 45.393 -6.050 47.855 1.00 77.38 288 THR A N 1
ATOM 2158 C CA . THR A 1 288 ? 46.598 -6.128 47.010 1.00 77.38 288 THR A CA 1
ATOM 2159 C C . THR A 1 288 ? 46.552 -7.304 46.041 1.00 77.38 288 THR A C 1
ATOM 2161 O O . THR A 1 288 ? 47.339 -7.351 45.099 1.00 77.38 288 THR A O 1
ATOM 2164 N N . ASP A 1 289 ? 45.633 -8.241 46.269 1.00 88.38 289 ASP A N 1
ATOM 2165 C CA . ASP A 1 289 ? 45.512 -9.468 45.496 1.00 88.38 289 ASP A CA 1
ATOM 2166 C C . ASP A 1 289 ? 44.644 -9.240 44.258 1.00 88.38 289 ASP A C 1
ATOM 2168 O O . ASP A 1 289 ? 43.588 -8.604 44.320 1.00 88.38 289 ASP A O 1
ATOM 2172 N N . VAL A 1 290 ? 45.087 -9.779 43.123 1.00 90.25 290 VAL A N 1
ATOM 2173 C CA . VAL A 1 290 ? 44.310 -9.773 41.881 1.00 90.25 290 VAL A CA 1
ATOM 2174 C C . VAL A 1 290 ? 43.182 -10.797 42.015 1.00 90.25 290 VAL A C 1
ATOM 2176 O O . VAL A 1 290 ? 43.437 -11.992 42.130 1.00 90.25 290 VAL A O 1
ATOM 2179 N N . VAL A 1 291 ? 41.935 -10.323 42.010 1.00 92.12 291 VAL A N 1
ATOM 2180 C CA . VAL A 1 291 ? 40.722 -11.155 42.131 1.00 92.12 291 VAL A CA 1
ATOM 2181 C C . VAL A 1 291 ? 40.093 -11.487 40.778 1.00 92.12 291 VAL A C 1
ATOM 2183 O O . VAL A 1 291 ? 39.260 -12.384 40.690 1.00 92.12 291 VAL A O 1
ATOM 2186 N N . MET A 1 292 ? 40.469 -10.752 39.731 1.00 91.44 292 MET A N 1
ATOM 2187 C CA . MET A 1 292 ? 40.010 -10.936 38.357 1.00 91.44 292 MET A CA 1
ATOM 2188 C C . MET A 1 292 ? 41.016 -10.301 37.393 1.00 91.44 292 MET A C 1
ATOM 2190 O O . MET A 1 292 ? 41.634 -9.286 37.715 1.00 91.44 292 MET A O 1
ATOM 2194 N N . THR A 1 293 ? 41.135 -10.860 36.192 1.00 92.38 293 THR A N 1
ATOM 2195 C CA . THR A 1 293 ? 41.969 -10.312 35.121 1.00 92.38 293 THR A CA 1
ATOM 2196 C C . THR A 1 293 ? 41.149 -10.208 33.841 1.00 92.38 293 THR A C 1
ATOM 2198 O O . THR A 1 293 ? 40.498 -11.178 33.456 1.00 92.38 293 THR A O 1
ATOM 2201 N N . LEU A 1 294 ? 41.178 -9.048 33.181 1.00 91.88 294 LEU A N 1
ATOM 2202 C CA . LEU A 1 294 ? 40.551 -8.840 31.873 1.00 91.88 294 LEU A CA 1
ATOM 2203 C C . LEU A 1 294 ? 41.629 -8.613 30.801 1.00 91.88 294 LEU A C 1
ATOM 2205 O O . LEU A 1 294 ? 42.527 -7.801 31.029 1.00 91.88 294 LEU A O 1
ATOM 2209 N N . PRO A 1 295 ? 41.553 -9.260 29.624 1.00 92.69 295 PRO A N 1
ATOM 2210 C CA . PRO A 1 295 ? 42.459 -8.984 28.508 1.00 92.69 295 PRO A CA 1
ATOM 2211 C C . PRO A 1 295 ? 42.429 -7.518 28.049 1.00 92.69 295 PRO A C 1
ATOM 2213 O O . PRO A 1 295 ? 41.478 -6.785 28.338 1.00 92.69 295 PRO A O 1
ATOM 2216 N N . ALA A 1 296 ? 43.435 -7.102 27.274 1.00 92.12 296 ALA A N 1
ATOM 2217 C CA . ALA A 1 296 ? 43.407 -5.814 26.578 1.00 92.12 296 ALA A CA 1
ATOM 2218 C C . ALA A 1 296 ? 42.130 -5.694 25.729 1.00 92.12 296 ALA A C 1
ATOM 2220 O O . ALA A 1 296 ? 41.754 -6.629 25.021 1.00 92.12 296 ALA A O 1
ATOM 2221 N N . GLY A 1 297 ? 41.441 -4.560 25.824 1.00 93.19 297 GLY A N 1
ATOM 2222 C CA . GLY A 1 297 ? 40.154 -4.376 25.170 1.00 93.19 297 GLY A CA 1
ATOM 2223 C C . GLY A 1 297 ? 39.298 -3.267 25.769 1.00 93.19 297 GLY A C 1
ATOM 2224 O O . GLY A 1 297 ? 39.745 -2.442 26.572 1.00 93.19 297 GLY A O 1
ATOM 2225 N N . ARG A 1 298 ? 38.036 -3.250 25.336 1.00 94.69 298 ARG A N 1
ATOM 2226 C CA . ARG A 1 298 ? 37.004 -2.310 25.784 1.00 94.69 298 ARG A CA 1
ATOM 2227 C C . ARG A 1 298 ? 35.985 -3.051 26.633 1.00 94.69 298 ARG A C 1
ATOM 2229 O O . ARG A 1 298 ? 35.549 -4.126 26.227 1.00 94.69 298 ARG A O 1
ATOM 2236 N N . TYR A 1 299 ? 35.593 -2.461 27.754 1.00 95.88 299 TYR A N 1
ATOM 2237 C CA . TYR A 1 299 ? 34.582 -3.027 28.646 1.00 95.88 299 TYR A CA 1
ATOM 2238 C C . TYR A 1 299 ? 33.642 -1.946 29.161 1.00 95.88 299 TYR A C 1
ATOM 2240 O O . TYR A 1 299 ? 34.014 -0.773 29.236 1.00 95.88 299 TYR A O 1
ATOM 2248 N N . TYR A 1 300 ? 32.444 -2.347 29.559 1.00 96.12 300 TYR A N 1
ATOM 2249 C CA . TYR A 1 300 ? 31.473 -1.480 30.202 1.00 96.12 300 TYR A CA 1
ATOM 2250 C C . TYR A 1 300 ? 31.130 -2.016 31.592 1.00 96.12 300 TYR A C 1
ATOM 2252 O O . TYR A 1 300 ? 30.947 -3.219 31.767 1.00 96.12 300 TYR A O 1
ATOM 2260 N N . LEU A 1 301 ? 31.065 -1.120 32.580 1.00 95.62 301 LEU A N 1
ATOM 2261 C CA . LEU A 1 301 ? 30.701 -1.432 33.960 1.00 95.62 301 LEU A CA 1
ATOM 2262 C C . LEU A 1 301 ? 29.311 -0.880 34.268 1.00 95.62 301 LEU A C 1
ATOM 2264 O O . LEU A 1 301 ? 29.123 0.335 34.375 1.00 95.62 301 LEU A O 1
ATOM 2268 N N . GLN A 1 302 ? 28.348 -1.778 34.432 1.00 94.12 302 GLN A N 1
ATOM 2269 C CA . GLN A 1 302 ? 26.959 -1.467 34.740 1.00 94.12 302 GLN A CA 1
ATOM 2270 C C . GLN A 1 302 ? 26.675 -1.753 36.216 1.00 94.12 302 GLN A C 1
ATOM 2272 O O . GLN A 1 302 ? 26.937 -2.848 36.702 1.00 94.12 302 GLN A O 1
ATOM 2277 N N . ASN A 1 303 ? 26.138 -0.762 36.937 1.00 93.69 303 ASN A N 1
ATOM 2278 C CA . ASN A 1 303 ? 25.813 -0.854 38.370 1.00 93.69 303 ASN A CA 1
ATOM 2279 C C . ASN A 1 303 ? 26.957 -1.375 39.259 1.00 93.69 303 ASN A C 1
ATOM 2281 O O . ASN A 1 303 ? 26.732 -1.915 40.341 1.00 93.69 303 ASN A O 1
ATOM 2285 N N . CYS A 1 304 ? 28.198 -1.198 38.819 1.00 94.19 304 CYS A N 1
ATOM 2286 C CA . CYS A 1 304 ? 29.385 -1.523 39.582 1.00 94.19 304 CYS A CA 1
ATOM 2287 C C . CYS A 1 304 ? 30.535 -0.597 39.189 1.00 94.19 304 CYS A C 1
ATOM 2289 O O . CYS A 1 304 ? 30.503 0.111 38.181 1.00 94.19 304 CYS A O 1
ATOM 2291 N N . SER A 1 305 ? 31.572 -0.617 40.004 1.00 94.12 305 SER A N 1
ATOM 2292 C CA . SER A 1 305 ? 32.811 0.108 39.824 1.00 94.12 305 SER A CA 1
ATOM 2293 C C . SER A 1 305 ? 33.983 -0.827 40.089 1.00 94.12 305 SER A C 1
ATOM 2295 O O . SER A 1 305 ? 33.867 -1.782 40.852 1.00 94.12 305 SER A O 1
ATOM 2297 N N . MET A 1 306 ? 35.110 -0.586 39.432 1.00 92.38 306 MET A N 1
ATOM 2298 C CA . MET A 1 306 ? 36.255 -1.497 39.439 1.00 92.38 306 MET A CA 1
ATOM 2299 C C . MET A 1 306 ? 37.515 -0.788 39.908 1.00 92.38 306 MET A C 1
ATOM 2301 O O . MET A 1 306 ? 37.814 0.323 39.470 1.00 92.38 306 MET A O 1
ATOM 2305 N N . GLN A 1 307 ? 38.280 -1.467 40.752 1.00 91.62 307 GLN A N 1
ATOM 2306 C CA . GLN A 1 307 ? 39.600 -1.059 41.206 1.00 91.62 307 GLN A CA 1
ATOM 2307 C C . GLN A 1 307 ? 40.670 -1.909 40.514 1.00 91.62 307 GLN A C 1
ATOM 2309 O O . GLN A 1 307 ? 40.555 -3.134 40.461 1.00 91.62 307 GLN A O 1
ATOM 2314 N N . THR A 1 308 ? 41.710 -1.268 39.979 1.00 89.19 308 THR A N 1
ATOM 2315 C CA . THR A 1 308 ? 42.805 -1.949 39.270 1.00 89.19 308 THR A CA 1
ATOM 2316 C C . THR A 1 308 ? 44.082 -1.965 40.101 1.00 89.19 308 THR A C 1
ATOM 2318 O O . THR A 1 308 ? 44.350 -1.010 40.830 1.00 89.19 308 THR A O 1
ATOM 2321 N N . LEU A 1 309 ? 44.915 -2.994 39.940 1.00 85.69 309 LEU A N 1
ATOM 2322 C CA . LEU A 1 309 ? 46.184 -3.127 40.654 1.00 85.69 309 LEU A CA 1
ATOM 2323 C C . LEU A 1 309 ? 47.062 -1.876 40.467 1.00 85.69 309 LEU A C 1
ATOM 2325 O O . LEU A 1 309 ? 47.248 -1.389 39.353 1.00 85.69 309 LEU A O 1
ATOM 2329 N N . GLY A 1 310 ? 47.576 -1.329 41.573 1.00 77.88 310 GLY A N 1
ATOM 2330 C CA . GLY A 1 310 ? 48.403 -0.116 41.573 1.00 77.88 310 GLY A CA 1
ATOM 2331 C C . GLY A 1 310 ? 47.638 1.210 41.438 1.00 77.88 310 GLY A C 1
ATOM 2332 O O . GLY A 1 310 ? 48.275 2.262 41.441 1.00 77.88 310 GLY A O 1
ATOM 2333 N N . ASN A 1 311 ? 46.299 1.198 41.357 1.00 77.06 311 ASN A N 1
ATOM 2334 C CA . ASN A 1 311 ? 45.472 2.408 41.312 1.00 77.06 311 ASN A CA 1
ATOM 2335 C C . ASN A 1 311 ? 44.286 2.328 42.285 1.00 77.06 311 ASN A C 1
ATOM 2337 O O . ASN A 1 311 ? 43.409 1.477 42.163 1.00 77.06 311 ASN A O 1
ATOM 2341 N N . SER A 1 312 ? 44.226 3.267 43.227 1.00 70.94 312 SER A N 1
ATOM 2342 C CA . SER A 1 312 ? 43.184 3.304 44.256 1.00 70.94 312 SER A CA 1
ATOM 2343 C C . SER A 1 312 ? 41.837 3.865 43.773 1.00 70.94 312 SER A C 1
ATOM 2345 O O . SER A 1 312 ? 40.843 3.700 44.477 1.00 70.94 312 SER A O 1
ATOM 2347 N N . ALA A 1 313 ? 41.773 4.515 42.604 1.00 81.00 313 ALA A N 1
ATOM 2348 C CA . ALA A 1 313 ? 40.546 5.119 42.087 1.00 81.00 313 ALA A CA 1
ATOM 2349 C C . ALA A 1 313 ? 39.603 4.085 41.443 1.00 81.00 313 ALA A C 1
ATOM 2351 O O . ALA A 1 313 ? 40.015 3.289 40.597 1.00 81.00 313 ALA A O 1
ATOM 2352 N N . LEU A 1 314 ? 38.317 4.144 41.806 1.00 85.00 314 LEU A N 1
ATOM 2353 C CA . LEU A 1 314 ? 37.263 3.315 41.220 1.00 85.00 314 LEU A CA 1
ATOM 2354 C C . LEU A 1 314 ? 36.893 3.815 39.815 1.00 85.00 314 LEU A C 1
ATOM 2356 O O . LEU A 1 314 ? 36.481 4.962 39.642 1.00 85.00 314 LEU A O 1
ATOM 2360 N N . LYS A 1 315 ? 37.004 2.940 38.816 1.00 89.00 315 LYS A N 1
ATOM 2361 C CA . LYS A 1 315 ? 36.560 3.180 37.436 1.00 89.00 315 LYS A CA 1
ATOM 2362 C C . LYS A 1 315 ? 35.087 2.795 37.285 1.00 89.00 315 LYS A C 1
ATOM 2364 O O . LYS A 1 315 ? 34.653 1.806 37.869 1.00 89.00 315 LYS A O 1
ATOM 2369 N N . THR A 1 316 ? 34.330 3.555 36.500 1.00 90.56 316 THR A N 1
ATOM 2370 C CA . THR A 1 316 ? 32.904 3.318 36.197 1.00 90.56 316 THR A CA 1
ATOM 2371 C C . THR A 1 316 ? 32.637 3.561 34.712 1.00 90.56 316 THR A C 1
ATOM 2373 O O . THR A 1 316 ? 33.435 4.224 34.049 1.00 90.56 316 THR A O 1
ATOM 2376 N N . GLY A 1 317 ? 31.527 3.035 34.185 1.00 92.12 317 GLY A N 1
ATOM 2377 C CA . GLY A 1 317 ? 31.135 3.238 32.788 1.00 92.12 317 GLY A CA 1
ATOM 2378 C C . GLY A 1 317 ? 32.049 2.520 31.791 1.00 92.12 317 GLY A C 1
ATOM 2379 O O . GLY A 1 317 ? 32.537 1.427 32.069 1.00 92.12 317 GLY A O 1
ATOM 2380 N N . ALA A 1 318 ? 32.258 3.115 30.615 1.00 93.25 318 ALA A N 1
ATOM 2381 C CA . ALA A 1 318 ? 33.102 2.537 29.573 1.00 93.25 318 ALA A CA 1
ATOM 2382 C C . ALA A 1 318 ? 34.596 2.697 29.900 1.00 93.25 318 ALA A C 1
ATOM 2384 O O . ALA A 1 318 ? 35.080 3.799 30.159 1.00 93.25 318 ALA A O 1
ATOM 2385 N N . ILE A 1 319 ? 35.343 1.601 29.813 1.00 92.19 319 ILE A N 1
ATOM 2386 C CA . ILE A 1 319 ? 36.795 1.560 29.973 1.00 92.19 319 ILE A CA 1
ATOM 2387 C C . ILE A 1 319 ? 37.453 1.013 28.705 1.00 92.19 319 ILE A C 1
ATOM 2389 O O . ILE A 1 319 ? 36.890 0.196 27.980 1.00 92.19 319 ILE A O 1
ATOM 2393 N N . THR A 1 320 ? 38.665 1.475 28.413 1.00 91.50 320 THR A N 1
ATOM 2394 C CA . THR A 1 320 ? 39.513 0.953 27.333 1.00 91.50 320 THR A CA 1
ATOM 2395 C C . THR A 1 320 ? 40.924 0.786 27.882 1.00 91.50 320 THR A C 1
ATOM 2397 O O . THR A 1 320 ? 41.408 1.664 28.598 1.00 91.50 320 THR A O 1
ATOM 2400 N N . SER A 1 321 ? 41.558 -0.346 27.589 1.00 88.62 321 SER A N 1
ATOM 2401 C CA . SER A 1 321 ? 42.931 -0.641 27.993 1.00 88.62 321 SER A CA 1
ATOM 2402 C C . SER A 1 321 ? 43.668 -1.356 26.868 1.00 88.62 321 SER A C 1
ATOM 2404 O O . SER A 1 321 ? 43.184 -2.365 26.365 1.00 88.62 321 SER A O 1
ATOM 2406 N N . GLU A 1 322 ? 44.848 -0.851 26.510 1.00 90.81 322 GLU A N 1
ATOM 2407 C CA . GLU A 1 322 ? 45.748 -1.467 25.518 1.00 90.81 322 GLU A CA 1
ATOM 2408 C C . GLU A 1 322 ? 46.533 -2.655 26.099 1.00 90.81 322 GLU A C 1
ATOM 2410 O O . GLU A 1 322 ? 47.156 -3.426 25.374 1.00 90.81 322 GLU A O 1
ATOM 2415 N N . THR A 1 323 ? 46.510 -2.813 27.423 1.00 90.75 323 THR A N 1
ATOM 2416 C CA . THR A 1 323 ? 47.137 -3.924 28.144 1.00 90.75 323 THR A CA 1
ATOM 2417 C C . THR A 1 323 ? 46.108 -4.669 28.981 1.00 90.75 323 THR A C 1
ATOM 2419 O O . THR A 1 323 ? 45.021 -4.155 29.258 1.00 90.75 323 THR A O 1
ATOM 2422 N N . GLU A 1 324 ? 46.473 -5.866 29.428 1.00 93.38 324 GLU A N 1
ATOM 2423 C CA . GLU A 1 324 ? 45.714 -6.618 30.426 1.00 93.38 324 GLU A CA 1
ATOM 2424 C C . GLU A 1 324 ? 45.400 -5.753 31.664 1.00 93.38 324 GLU A C 1
ATOM 2426 O O . GLU A 1 324 ? 46.232 -4.969 32.130 1.00 93.38 324 GLU A O 1
ATOM 2431 N N . ILE A 1 325 ? 44.178 -5.881 32.180 1.00 91.81 325 ILE A N 1
ATOM 2432 C CA . ILE A 1 325 ? 43.675 -5.171 33.352 1.00 91.81 325 ILE A CA 1
ATOM 2433 C C . ILE A 1 325 ? 43.642 -6.150 34.523 1.00 91.81 325 ILE A C 1
ATOM 2435 O O . ILE A 1 325 ? 42.801 -7.046 34.576 1.00 91.81 325 ILE A O 1
ATOM 2439 N N . GLN A 1 326 ? 44.522 -5.938 35.495 1.00 93.12 326 GLN A N 1
ATOM 2440 C CA . GLN A 1 326 ? 44.510 -6.671 36.758 1.00 93.12 326 GLN A CA 1
ATOM 2441 C C . GLN A 1 326 ? 43.587 -5.960 37.753 1.00 93.12 326 GLN A C 1
ATOM 2443 O O . GLN A 1 326 ? 43.789 -4.782 38.056 1.00 93.12 326 GLN A O 1
ATOM 2448 N N . ILE A 1 327 ? 42.561 -6.654 38.244 1.00 92.94 327 ILE A N 1
ATOM 2449 C CA . ILE A 1 327 ? 41.492 -6.099 39.084 1.00 92.94 327 ILE A CA 1
ATOM 2450 C C . ILE A 1 327 ? 41.672 -6.587 40.519 1.00 92.94 327 ILE A C 1
ATOM 2452 O O . ILE A 1 327 ? 41.744 -7.789 40.762 1.00 92.94 327 ILE A O 1
ATOM 2456 N N . THR A 1 328 ? 41.707 -5.659 41.476 1.00 93.38 328 THR A N 1
ATOM 2457 C CA . THR A 1 328 ? 41.838 -5.954 42.918 1.00 93.38 328 THR A CA 1
ATOM 2458 C C . THR A 1 328 ? 40.510 -5.890 43.668 1.00 93.38 328 THR A C 1
ATOM 2460 O O . THR A 1 328 ? 40.394 -6.388 44.788 1.00 93.38 328 THR A O 1
ATOM 2463 N N . GLY A 1 329 ? 39.473 -5.327 43.046 1.00 93.56 329 GLY A N 1
ATOM 2464 C CA . GLY A 1 329 ? 38.115 -5.413 43.559 1.00 93.56 329 GLY A CA 1
ATOM 2465 C C . GLY A 1 329 ? 37.075 -4.774 42.651 1.00 93.56 329 GLY A C 1
ATOM 2466 O O . GLY A 1 329 ? 37.377 -3.912 41.826 1.00 93.56 329 GLY A O 1
ATOM 2467 N N . VAL A 1 330 ? 35.830 -5.202 42.829 1.00 94.75 330 VAL A N 1
ATOM 2468 C CA . VAL A 1 330 ? 34.651 -4.662 42.146 1.00 94.75 330 VAL A CA 1
ATOM 2469 C C . VAL A 1 330 ? 33.612 -4.338 43.209 1.00 94.75 330 VAL A C 1
ATOM 2471 O O . VAL A 1 330 ? 33.362 -5.157 44.094 1.00 94.75 330 VAL A O 1
ATOM 2474 N N . ALA A 1 331 ? 33.024 -3.148 43.154 1.00 94.44 331 ALA A N 1
ATOM 2475 C CA . ALA A 1 331 ? 32.171 -2.611 44.205 1.00 94.44 331 ALA A CA 1
ATOM 2476 C C . ALA A 1 331 ? 30.978 -1.821 43.660 1.00 94.44 331 ALA A C 1
ATOM 2478 O O . ALA A 1 331 ? 30.874 -1.552 42.470 1.00 94.44 331 ALA A O 1
ATOM 2479 N N . TYR A 1 332 ? 30.086 -1.418 44.555 1.00 94.94 332 TYR A N 1
ATOM 2480 C CA . TYR A 1 332 ? 29.031 -0.448 44.307 1.00 94.94 332 TYR A CA 1
ATOM 2481 C C . TYR A 1 332 ? 28.965 0.541 45.468 1.00 94.94 332 TYR A C 1
ATOM 2483 O O . TYR A 1 332 ? 29.014 0.143 46.633 1.00 94.94 332 TYR A O 1
ATOM 2491 N N . THR A 1 333 ? 28.858 1.832 45.161 1.00 93.56 333 THR A N 1
ATOM 2492 C CA . THR A 1 333 ? 28.706 2.881 46.175 1.00 93.56 333 THR A CA 1
ATOM 2493 C C . THR A 1 333 ? 27.231 3.232 46.311 1.00 93.56 333 THR A C 1
ATOM 2495 O O . THR A 1 333 ? 26.652 3.830 45.410 1.00 93.56 333 THR A O 1
ATOM 2498 N N . TYR A 1 334 ? 26.649 2.848 47.443 1.00 91.69 334 TYR A N 1
ATOM 2499 C CA . TYR A 1 334 ? 25.255 3.066 47.810 1.00 91.69 334 TYR A CA 1
ATOM 2500 C C . TYR A 1 334 ? 25.058 4.451 48.450 1.00 91.69 334 TYR A C 1
ATOM 2502 O O . TYR A 1 334 ? 25.820 4.836 49.342 1.00 91.69 334 TYR A O 1
ATOM 2510 N N . THR A 1 335 ? 24.019 5.174 48.031 1.00 90.38 335 THR A N 1
ATOM 2511 C CA . THR A 1 335 ? 23.545 6.457 48.583 1.00 90.38 335 THR A CA 1
ATOM 2512 C C . THR A 1 335 ? 22.053 6.370 48.921 1.00 90.38 335 THR A C 1
ATOM 2514 O O . THR A 1 335 ? 21.385 5.414 48.536 1.00 90.38 335 THR A O 1
ATOM 2517 N N . ASP A 1 336 ? 21.487 7.370 49.603 1.00 80.12 336 ASP A N 1
ATOM 2518 C CA . ASP A 1 336 ? 20.036 7.400 49.883 1.00 80.12 336 ASP A CA 1
ATOM 2519 C C . ASP A 1 336 ? 19.167 7.426 48.616 1.00 80.12 336 ASP A C 1
ATOM 2521 O O . ASP A 1 336 ? 18.016 7.002 48.644 1.00 80.12 336 ASP A O 1
ATOM 2525 N N . SER A 1 337 ? 19.736 7.873 47.495 1.00 80.31 337 SER A N 1
ATOM 2526 C CA . SER A 1 337 ? 19.121 7.841 46.166 1.00 80.31 337 SER A CA 1
ATOM 2527 C C . SER A 1 337 ? 19.374 6.547 45.378 1.00 80.31 337 SER A C 1
ATOM 2529 O O . SER A 1 337 ? 18.894 6.426 44.251 1.00 80.31 337 SER A O 1
ATOM 2531 N N . SER A 1 338 ? 20.155 5.597 45.905 1.00 79.50 338 SER A N 1
ATOM 2532 C CA . SER A 1 338 ? 20.425 4.331 45.217 1.00 79.50 338 SER A CA 1
ATOM 2533 C C . SER A 1 338 ? 19.179 3.439 45.184 1.00 79.50 338 SER A C 1
ATOM 2535 O O . SER A 1 338 ? 18.445 3.365 46.173 1.00 79.50 338 SER A O 1
ATOM 2537 N N . PRO A 1 339 ? 18.955 2.695 44.086 1.00 76.75 339 PRO A N 1
ATOM 2538 C CA . PRO A 1 339 ? 17.904 1.685 44.038 1.00 76.75 339 PRO A CA 1
ATOM 2539 C C . PRO A 1 339 ? 18.151 0.580 45.076 1.00 76.75 339 PRO A C 1
ATOM 2541 O O . PRO A 1 339 ? 19.292 0.219 45.379 1.00 76.75 339 PRO A O 1
ATOM 2544 N N . LYS A 1 340 ? 17.060 0.017 45.608 1.00 80.75 340 LYS A N 1
ATOM 2545 C CA . LYS A 1 340 ? 17.113 -1.083 46.584 1.00 80.75 340 LYS A CA 1
ATOM 2546 C C . LYS A 1 340 ? 17.579 -2.402 45.975 1.00 80.75 340 LYS A C 1
ATOM 2548 O O . LYS A 1 340 ? 18.082 -3.232 46.716 1.00 80.75 340 LYS A O 1
ATOM 2553 N N . THR A 1 341 ? 17.503 -2.571 44.660 1.00 83.25 341 THR A N 1
ATOM 2554 C CA . THR A 1 341 ? 18.044 -3.737 43.955 1.00 83.25 341 THR A CA 1
ATOM 2555 C C . THR A 1 341 ? 18.839 -3.274 42.742 1.00 83.25 341 THR A C 1
ATOM 2557 O O . THR A 1 341 ? 18.404 -2.379 42.018 1.00 83.25 341 THR A O 1
ATOM 2560 N N . ILE A 1 342 ? 20.012 -3.869 42.529 1.00 89.12 342 ILE A N 1
ATOM 2561 C CA . ILE A 1 342 ? 20.874 -3.608 41.375 1.00 89.12 342 ILE A CA 1
ATOM 2562 C C . ILE A 1 342 ? 21.346 -4.898 40.722 1.00 89.12 342 ILE A C 1
ATOM 2564 O O . ILE A 1 342 ? 21.499 -5.941 41.360 1.00 89.12 342 ILE A O 1
ATOM 2568 N N . TYR A 1 343 ? 21.658 -4.753 39.441 1.00 92.69 343 TYR A N 1
ATOM 2569 C CA . TYR A 1 343 ? 22.114 -5.805 38.550 1.00 92.69 343 TYR A CA 1
ATOM 2570 C C . TYR A 1 343 ? 23.541 -5.464 38.100 1.00 92.69 343 TYR A C 1
ATOM 2572 O O . TYR A 1 343 ? 23.702 -4.740 37.111 1.00 92.69 343 TYR A O 1
ATOM 2580 N N . PRO A 1 344 ? 24.577 -5.842 38.874 1.00 94.25 344 PRO A N 1
ATOM 2581 C CA . PRO A 1 344 ? 25.958 -5.533 38.533 1.00 94.25 344 PRO A CA 1
ATOM 2582 C C . PRO A 1 344 ? 26.409 -6.384 37.339 1.00 94.25 344 PRO A C 1
ATOM 2584 O O . PRO A 1 344 ? 26.220 -7.602 37.324 1.00 94.25 344 PRO A O 1
ATOM 2587 N N . MET A 1 345 ? 27.010 -5.753 36.330 1.00 94.38 345 MET A N 1
ATOM 2588 C CA . MET A 1 345 ? 27.545 -6.444 35.156 1.00 94.38 345 MET A CA 1
ATOM 2589 C C . MET A 1 345 ? 28.809 -5.785 34.630 1.00 94.38 345 MET A C 1
ATOM 2591 O O . MET A 1 345 ? 28.907 -4.560 34.547 1.00 94.38 345 MET A O 1
ATOM 2595 N N . ILE A 1 346 ? 29.764 -6.625 34.239 1.00 95.31 346 ILE A N 1
ATOM 2596 C CA . ILE A 1 346 ? 30.904 -6.226 33.418 1.00 95.31 346 ILE A CA 1
ATOM 2597 C C . ILE A 1 346 ? 30.784 -6.979 32.100 1.00 95.31 346 ILE A C 1
ATOM 2599 O O . ILE A 1 346 ? 30.763 -8.207 32.109 1.00 95.31 346 ILE A O 1
ATOM 2603 N N . ASN A 1 347 ? 30.732 -6.258 30.982 1.00 95.12 347 ASN A N 1
ATOM 2604 C CA . ASN A 1 347 ? 30.673 -6.853 29.648 1.00 95.12 347 ASN A CA 1
ATOM 2605 C C . ASN A 1 347 ? 31.744 -6.278 28.721 1.00 95.12 347 ASN A C 1
ATOM 2607 O O . ASN A 1 347 ? 32.194 -5.146 28.901 1.00 95.12 347 ASN A O 1
ATOM 2611 N N . ALA A 1 348 ? 32.143 -7.048 27.708 1.00 92.62 348 ALA A N 1
ATOM 2612 C CA . ALA A 1 348 ? 33.000 -6.549 26.635 1.00 92.62 348 ALA A CA 1
ATOM 2613 C C . ALA A 1 348 ? 32.241 -5.540 25.749 1.00 92.62 348 ALA A C 1
ATOM 2615 O O . ALA A 1 348 ? 31.045 -5.693 25.500 1.00 92.62 348 ALA A O 1
ATOM 2616 N N . GLY A 1 349 ? 32.943 -4.514 25.265 1.00 93.25 349 GLY A N 1
ATOM 2617 C CA . GLY A 1 349 ? 32.388 -3.410 24.475 1.00 93.25 349 GLY A CA 1
ATOM 2618 C C . GLY A 1 349 ? 32.334 -2.080 25.232 1.00 93.25 349 GLY A C 1
ATOM 2619 O O . GLY A 1 349 ? 32.808 -1.958 26.354 1.00 93.25 349 GLY A O 1
ATOM 2620 N N . SER A 1 350 ? 31.797 -1.041 24.591 1.00 91.62 350 SER A N 1
ATOM 2621 C CA . SER A 1 350 ? 31.704 0.314 25.170 1.00 91.62 350 SER A CA 1
ATOM 2622 C C . SER A 1 350 ? 30.287 0.703 25.600 1.00 91.62 350 SER A C 1
ATOM 2624 O O . SER A 1 350 ? 30.068 1.844 25.996 1.00 91.62 350 SER A O 1
ATOM 2626 N N . THR A 1 351 ? 29.337 -0.227 25.529 1.00 92.94 351 THR A N 1
ATOM 2627 C CA . THR A 1 351 ? 27.922 -0.027 25.858 1.00 92.94 351 THR A CA 1
ATOM 2628 C C . THR A 1 351 ? 27.458 -1.091 26.843 1.00 92.94 351 THR A C 1
ATOM 2630 O O . THR A 1 351 ? 27.946 -2.223 26.804 1.00 92.94 351 THR A O 1
ATOM 2633 N N . ALA A 1 352 ? 26.499 -0.739 27.700 1.00 88.94 352 ALA A N 1
ATOM 2634 C CA . ALA A 1 352 ? 25.845 -1.708 28.572 1.00 88.94 352 ALA A CA 1
ATOM 2635 C C . ALA A 1 352 ? 25.042 -2.710 27.729 1.00 88.94 352 ALA A C 1
ATOM 2637 O O . ALA A 1 352 ? 24.306 -2.299 26.830 1.00 88.94 352 ALA A O 1
ATOM 2638 N N . LEU A 1 353 ? 25.182 -4.000 28.021 1.00 90.44 353 LEU A N 1
ATOM 2639 C CA . LEU A 1 353 ? 24.306 -5.049 27.495 1.00 90.44 353 LEU A CA 1
ATOM 2640 C C . LEU A 1 353 ? 23.171 -5.341 28.496 1.00 90.44 353 LEU A C 1
ATOM 2642 O O . LEU A 1 353 ? 23.265 -4.916 29.651 1.00 90.44 353 LEU A O 1
ATOM 2646 N N . PRO A 1 354 ? 22.084 -6.023 28.082 1.00 89.12 354 PRO A N 1
ATOM 2647 C CA . PRO A 1 354 ? 21.103 -6.552 29.025 1.00 89.12 354 PRO A CA 1
ATOM 2648 C C . PRO A 1 354 ? 21.789 -7.432 30.074 1.00 89.12 354 PRO A C 1
ATOM 2650 O O . PRO A 1 354 ? 22.673 -8.219 29.734 1.00 89.12 354 PRO A O 1
ATOM 2653 N N . TRP A 1 355 ? 21.393 -7.285 31.339 1.00 91.25 355 TRP A N 1
ATOM 2654 C CA . TRP A 1 355 ? 21.983 -8.072 32.417 1.00 91.25 355 TRP A CA 1
ATOM 2655 C C . TRP A 1 355 ? 21.664 -9.559 32.243 1.00 91.25 355 TRP A C 1
ATOM 2657 O O . TRP A 1 355 ? 20.515 -9.927 32.006 1.00 91.25 355 TRP A O 1
ATOM 2667 N N . GLU A 1 356 ? 22.678 -10.401 32.419 1.00 88.50 356 GLU A N 1
ATOM 2668 C CA . GLU A 1 356 ? 22.557 -11.856 32.494 1.00 88.50 356 GLU A CA 1
ATOM 2669 C C . GLU A 1 356 ? 23.395 -12.393 33.674 1.00 88.50 356 GLU A C 1
ATOM 2671 O O . GLU A 1 356 ? 24.382 -11.753 34.077 1.00 88.50 356 GLU A O 1
ATOM 2676 N N . PRO A 1 357 ? 23.022 -13.549 34.258 1.00 88.38 357 PRO A N 1
ATOM 2677 C CA . PRO A 1 357 ? 23.802 -14.178 35.317 1.00 88.38 357 PRO A CA 1
ATOM 2678 C C . PRO A 1 357 ? 25.170 -14.649 34.805 1.00 88.38 357 PRO A C 1
ATOM 2680 O O . PRO A 1 357 ? 25.361 -14.930 33.622 1.00 88.38 357 PRO A O 1
ATOM 2683 N N . TYR A 1 358 ? 26.143 -14.759 35.711 1.00 89.50 358 TYR A N 1
ATOM 2684 C CA . TYR A 1 358 ? 27.488 -15.211 35.358 1.00 89.50 358 TYR A CA 1
ATOM 2685 C C . TYR A 1 358 ? 27.518 -16.715 35.060 1.00 89.50 358 TYR A C 1
ATOM 2687 O O . TYR A 1 358 ? 27.405 -17.539 35.965 1.00 89.50 358 TYR A O 1
ATOM 2695 N N . THR A 1 359 ? 27.748 -17.068 33.796 1.00 88.94 359 THR A N 1
ATOM 2696 C CA . THR A 1 359 ? 27.869 -18.457 33.315 1.00 88.94 359 THR A CA 1
ATOM 2697 C C . THR A 1 359 ? 29.288 -18.779 32.846 1.00 88.94 359 THR A C 1
ATOM 2699 O O . THR A 1 359 ? 29.503 -19.347 31.777 1.00 88.94 359 THR A O 1
ATOM 2702 N N . GLY A 1 360 ? 30.295 -18.341 33.611 1.00 85.62 360 GLY A N 1
ATOM 2703 C CA . GLY A 1 360 ? 31.702 -18.641 33.310 1.00 85.62 360 GLY A CA 1
ATOM 2704 C C . GLY A 1 360 ? 32.241 -17.948 32.055 1.00 85.62 360 GLY A C 1
ATOM 2705 O O . GLY A 1 360 ? 33.259 -18.371 31.514 1.00 85.62 360 GLY A O 1
ATOM 2706 N N . GLY A 1 361 ? 31.550 -16.916 31.560 1.00 82.25 361 GLY A N 1
ATOM 2707 C CA . GLY A 1 361 ? 31.842 -16.303 30.263 1.00 82.25 361 GLY A CA 1
ATOM 2708 C C . GLY A 1 361 ? 31.430 -17.165 29.060 1.00 82.25 361 GLY A C 1
ATOM 2709 O O . GLY A 1 361 ? 31.913 -16.937 27.952 1.00 82.25 361 GLY A O 1
ATOM 2710 N N . GLN A 1 362 ? 30.583 -18.182 29.264 1.00 83.62 362 GLN A N 1
ATOM 2711 C CA . GLN A 1 362 ? 30.094 -19.073 28.211 1.00 83.62 362 GLN A CA 1
ATOM 2712 C C . GLN A 1 362 ? 28.576 -18.952 28.027 1.00 83.62 362 GLN A C 1
ATOM 2714 O O . GLN A 1 362 ? 27.865 -18.769 29.017 1.00 83.62 362 GLN A O 1
ATOM 2719 N N . PRO A 1 363 ? 28.053 -19.107 26.796 1.00 87.25 363 PRO A N 1
ATOM 2720 C CA . PRO A 1 363 ? 26.613 -19.188 26.575 1.00 87.25 363 PRO A CA 1
ATOM 2721 C C . PRO A 1 363 ? 25.992 -20.379 27.314 1.00 87.25 363 PRO A C 1
ATOM 2723 O O . PRO A 1 363 ? 26.565 -21.468 27.287 1.00 87.25 363 PRO A O 1
ATOM 2726 N N . SER A 1 364 ? 24.815 -20.208 27.915 1.00 88.00 364 SER A N 1
ATOM 2727 C CA . SER A 1 364 ? 24.010 -21.287 28.508 1.00 88.00 364 SER A CA 1
ATOM 2728 C C . SER A 1 364 ? 22.665 -21.463 27.767 1.00 88.00 364 SER A C 1
ATOM 2730 O O . SER A 1 364 ? 22.208 -20.518 27.114 1.00 88.00 364 SER A O 1
ATOM 2732 N N . PRO A 1 365 ? 22.013 -22.643 27.814 1.00 90.44 365 PRO A N 1
ATOM 2733 C CA . PRO A 1 365 ? 22.415 -23.858 28.526 1.00 90.44 365 PRO A CA 1
ATOM 2734 C C . PRO A 1 365 ? 23.670 -24.515 27.943 1.00 90.44 365 PRO A C 1
ATOM 2736 O O . PRO A 1 365 ? 23.826 -24.656 26.728 1.00 90.44 365 PRO A O 1
ATOM 2739 N N . ASN A 1 366 ? 24.565 -24.920 28.839 1.00 87.00 366 ASN A N 1
ATOM 2740 C CA . ASN A 1 366 ? 25.739 -25.731 28.538 1.00 87.00 366 ASN A CA 1
ATOM 2741 C C . ASN A 1 366 ? 25.985 -26.715 29.705 1.00 87.00 366 ASN A C 1
ATOM 2743 O O . ASN A 1 366 ? 25.339 -26.583 30.747 1.00 87.00 366 ASN A O 1
ATOM 2747 N N . PRO A 1 367 ? 26.897 -27.690 29.562 1.00 83.44 367 PRO A N 1
ATOM 2748 C CA . PRO A 1 367 ? 27.056 -28.769 30.538 1.00 83.44 367 PRO A CA 1
ATOM 2749 C C . PRO A 1 367 ? 27.456 -28.299 31.941 1.00 83.44 367 PRO A C 1
ATOM 2751 O O . PRO A 1 367 ? 27.108 -28.956 32.919 1.00 83.44 367 PRO A O 1
ATOM 2754 N N . ASP A 1 368 ? 28.171 -27.177 32.034 1.00 84.00 368 ASP A N 1
ATOM 2755 C CA . ASP A 1 368 ? 28.645 -26.600 33.294 1.00 84.00 368 ASP A CA 1
ATOM 2756 C C . ASP A 1 368 ? 27.622 -25.620 33.897 1.00 84.00 368 ASP A C 1
ATOM 2758 O O . ASP A 1 368 ? 27.619 -25.381 35.105 1.00 84.00 368 ASP A O 1
ATOM 2762 N N . TYR A 1 369 ? 26.730 -25.076 33.063 1.00 86.50 369 TYR A N 1
ATOM 2763 C CA . TYR A 1 369 ? 25.692 -24.113 33.436 1.00 86.50 369 TYR A CA 1
ATOM 2764 C C . TYR A 1 369 ? 24.330 -24.525 32.855 1.00 86.50 369 TYR A C 1
ATOM 2766 O O . TYR A 1 369 ? 23.837 -23.874 31.921 1.00 86.50 369 TYR A O 1
ATOM 2774 N N . PRO A 1 370 ? 23.711 -25.603 33.373 1.00 87.50 370 PRO A N 1
ATOM 2775 C CA . PRO A 1 370 ? 22.395 -26.022 32.921 1.00 87.50 370 PRO A CA 1
ATOM 2776 C C . PRO A 1 370 ? 21.339 -24.951 33.229 1.00 87.50 370 PRO A C 1
ATOM 2778 O O . PRO A 1 370 ? 21.460 -24.206 34.201 1.00 87.50 370 PRO A O 1
ATOM 2781 N N . GLN A 1 371 ? 20.312 -24.862 32.388 1.00 89.06 371 GLN A N 1
ATOM 2782 C CA . GLN A 1 371 ? 19.196 -23.925 32.529 1.00 89.06 371 GLN A CA 1
ATOM 2783 C C . GLN A 1 371 ? 17.895 -24.712 32.615 1.00 89.06 371 GLN A C 1
ATOM 2785 O O . GLN A 1 371 ? 17.605 -25.529 31.736 1.00 89.06 371 GLN A O 1
ATOM 2790 N N . GLU A 1 372 ? 17.127 -24.485 33.677 1.00 89.50 372 GLU A N 1
ATOM 2791 C CA . GLU A 1 372 ? 15.836 -25.143 33.868 1.00 89.50 372 GLU A CA 1
ATOM 2792 C C . GLU A 1 372 ? 14.851 -24.754 32.756 1.00 89.50 372 GLU A C 1
ATOM 2794 O O . GLU A 1 372 ? 14.901 -23.648 32.216 1.00 89.50 372 GLU A O 1
ATOM 2799 N N . ILE A 1 373 ? 13.987 -25.703 32.389 1.00 90.38 373 ILE A N 1
ATOM 2800 C CA . ILE A 1 373 ? 12.875 -25.474 31.464 1.00 90.38 373 ILE A CA 1
ATOM 2801 C C . ILE A 1 373 ? 11.631 -25.275 32.329 1.00 90.38 373 ILE A C 1
ATOM 2803 O O . ILE A 1 373 ? 11.118 -26.230 32.920 1.00 90.38 373 ILE A O 1
ATOM 2807 N N . GLU A 1 374 ? 11.171 -24.036 32.411 1.00 90.12 374 GLU A N 1
ATOM 2808 C CA . GLU A 1 374 ? 9.983 -23.639 33.152 1.00 90.12 374 GLU A CA 1
ATOM 2809 C C . GLU A 1 374 ? 8.737 -23.866 32.286 1.00 90.12 374 GLU A C 1
ATOM 2811 O O . GLU A 1 374 ? 8.710 -23.525 31.104 1.00 90.12 374 GLU A O 1
ATOM 2816 N N . ILE A 1 375 ? 7.707 -24.498 32.855 1.00 90.94 375 ILE A N 1
ATOM 2817 C CA . ILE A 1 375 ? 6.477 -24.883 32.148 1.00 90.94 375 ILE A CA 1
ATOM 2818 C C . ILE A 1 375 ? 5.265 -24.414 32.972 1.00 90.94 375 ILE A C 1
ATOM 2820 O O . ILE A 1 375 ? 5.208 -24.730 34.165 1.00 90.94 375 ILE A O 1
ATOM 2824 N N . PRO A 1 376 ? 4.275 -23.716 32.384 1.00 89.44 376 PRO A N 1
ATOM 2825 C CA . PRO A 1 376 ? 3.072 -23.295 33.102 1.00 89.44 376 PRO A CA 1
ATOM 2826 C C . PRO A 1 376 ? 2.238 -24.500 33.548 1.00 89.44 376 PRO A C 1
ATOM 2828 O O . PRO A 1 376 ? 2.168 -25.516 32.848 1.00 89.44 376 PRO A O 1
ATOM 2831 N N . GLY A 1 377 ? 1.617 -24.396 34.726 1.00 86.69 377 GLY A N 1
ATOM 2832 C CA . GLY A 1 377 ? 0.847 -25.489 35.325 1.00 86.69 377 GLY A CA 1
ATOM 2833 C C . GLY A 1 377 ? 1.687 -26.687 35.776 1.00 86.69 377 GLY A C 1
ATOM 2834 O O . GLY A 1 377 ? 1.176 -27.809 35.845 1.00 86.69 377 GLY A O 1
ATOM 2835 N N . SER A 1 378 ? 2.990 -26.492 36.033 1.00 86.12 378 SER A N 1
ATOM 2836 C CA . SER A 1 378 ? 3.881 -27.534 36.582 1.00 86.12 378 SER A CA 1
ATOM 2837 C C . SER A 1 378 ? 3.483 -27.985 37.995 1.00 86.12 378 SER A C 1
ATOM 2839 O O . SER A 1 378 ? 3.827 -29.089 38.418 1.00 86.12 378 SER A O 1
ATOM 2841 N N . ASP A 1 379 ? 2.733 -27.157 38.719 1.00 83.81 379 ASP A N 1
ATOM 2842 C CA . ASP A 1 379 ? 2.057 -27.466 39.983 1.00 83.81 379 ASP A CA 1
ATOM 2843 C C . ASP A 1 379 ? 0.768 -28.296 39.805 1.00 83.81 379 ASP A C 1
ATOM 2845 O O . ASP A 1 379 ? 0.139 -28.676 40.793 1.00 83.81 379 ASP A O 1
ATOM 2849 N N . LYS A 1 380 ? 0.484 -28.709 38.560 1.00 88.44 380 LYS A N 1
ATOM 2850 C CA . LYS A 1 380 ? -0.582 -29.613 38.096 1.00 88.44 380 LYS A CA 1
ATOM 2851 C C . LYS A 1 380 ? -1.934 -28.967 37.848 1.00 88.44 380 LYS A C 1
ATOM 2853 O O . LYS A 1 380 ? -2.861 -29.690 37.464 1.00 88.44 380 LYS A O 1
ATOM 2858 N N . GLU A 1 381 ? -2.057 -27.659 38.019 1.00 90.50 381 GLU A N 1
ATOM 2859 C CA . GLU A 1 381 ? -3.281 -26.928 37.720 1.00 90.50 381 GLU A CA 1
ATOM 2860 C C . GLU A 1 381 ? -2.955 -25.579 37.071 1.00 90.50 381 GLU A C 1
ATOM 2862 O O . GLU A 1 381 ? -1.892 -25.025 37.287 1.00 90.50 381 GLU A O 1
ATOM 2867 N N . ILE A 1 382 ? -3.866 -25.042 36.261 1.00 91.06 382 ILE A N 1
ATOM 2868 C CA . ILE A 1 382 ? -3.814 -23.650 35.798 1.00 91.06 382 ILE A CA 1
ATOM 2869 C C . ILE A 1 382 ? -5.143 -23.006 36.151 1.00 91.06 382 ILE A C 1
ATOM 2871 O O . ILE A 1 382 ? -6.202 -23.504 35.763 1.00 91.06 382 ILE A O 1
ATOM 2875 N N . ARG A 1 383 ? -5.102 -21.878 36.862 1.00 90.25 383 ARG A N 1
ATOM 2876 C CA . ARG A 1 383 ? -6.303 -21.109 37.203 1.00 90.25 383 ARG A CA 1
ATOM 2877 C C . ARG A 1 383 ? -6.482 -19.941 36.237 1.00 90.25 383 ARG A C 1
ATOM 2879 O O . ARG A 1 383 ? -5.661 -19.028 36.195 1.00 90.25 383 ARG A O 1
ATOM 2886 N N . VAL A 1 384 ? -7.565 -19.973 35.470 1.00 91.06 384 VAL A N 1
ATOM 2887 C CA . VAL A 1 384 ? -8.023 -18.882 34.600 1.00 91.06 384 VAL A CA 1
ATOM 2888 C C . VAL A 1 384 ? -9.031 -18.034 35.379 1.00 91.06 384 VAL A C 1
ATOM 2890 O O . VAL A 1 384 ? -9.910 -18.581 36.034 1.00 91.06 384 VAL A O 1
ATOM 2893 N N . GLU A 1 385 ? -8.920 -16.711 35.332 1.00 89.56 385 GLU A N 1
ATOM 2894 C CA . GLU A 1 385 ? -9.794 -15.770 36.044 1.00 89.56 385 GLU A CA 1
ATOM 2895 C C . GLU A 1 385 ? -10.491 -14.841 35.046 1.00 89.56 385 GLU A C 1
ATOM 2897 O O . GLU A 1 385 ? -9.830 -14.145 34.272 1.00 89.56 385 GLU A O 1
ATOM 2902 N N . LEU A 1 386 ? -11.826 -14.816 35.070 1.00 91.44 386 LEU A N 1
ATOM 2903 C CA . LEU A 1 386 ? -12.643 -13.889 34.287 1.00 91.44 386 LEU A CA 1
ATOM 2904 C C . LEU A 1 386 ? -13.119 -12.756 35.197 1.00 91.44 386 LEU A C 1
ATOM 2906 O O . LEU A 1 386 ? -14.050 -12.926 35.987 1.00 91.44 386 LEU A O 1
ATOM 2910 N N . LYS A 1 387 ? -12.501 -11.585 35.056 1.00 89.31 387 LYS A N 1
ATOM 2911 C CA . LYS A 1 387 ? -12.812 -10.386 35.839 1.00 89.31 387 LYS A CA 1
ATOM 2912 C C . LYS A 1 387 ? -13.667 -9.414 35.032 1.00 89.31 387 LYS A C 1
ATOM 2914 O O . LYS A 1 387 ? -13.531 -9.314 33.816 1.00 89.31 387 LYS A O 1
ATOM 2919 N N . ALA A 1 388 ? -14.555 -8.680 35.691 1.00 89.44 388 ALA A N 1
ATOM 2920 C CA . ALA A 1 388 ? -15.280 -7.573 35.061 1.00 89.44 388 ALA A CA 1
ATOM 2921 C C . ALA A 1 388 ? -14.358 -6.358 34.797 1.00 89.44 388 ALA A C 1
ATOM 2923 O O . ALA A 1 388 ? -13.138 -6.427 34.962 1.00 89.44 388 ALA A O 1
ATOM 2924 N N . ALA A 1 389 ? -14.942 -5.229 34.386 1.00 90.31 389 ALA A N 1
ATOM 2925 C CA . ALA A 1 389 ? -14.215 -3.995 34.078 1.00 90.31 389 ALA A CA 1
ATOM 2926 C C . ALA A 1 389 ? -13.379 -3.447 35.252 1.00 90.31 389 ALA A C 1
ATOM 2928 O O . ALA A 1 389 ? -12.316 -2.874 35.024 1.00 90.31 389 ALA A O 1
ATOM 2929 N N . ASN A 1 390 ? -13.858 -3.605 36.491 1.00 91.31 390 ASN A N 1
ATOM 2930 C CA . ASN A 1 390 ? -13.147 -3.162 37.685 1.00 91.31 390 ASN A CA 1
ATOM 2931 C C . ASN A 1 390 ? -12.184 -4.253 38.167 1.00 91.31 390 ASN A C 1
ATOM 2933 O O . ASN A 1 390 ? -12.614 -5.359 38.485 1.00 91.31 390 ASN A O 1
ATOM 2937 N N . LEU A 1 391 ? -10.895 -3.923 38.234 1.00 89.19 391 LEU A N 1
ATOM 2938 C CA . LEU A 1 391 ? -9.804 -4.823 38.611 1.00 89.19 391 LEU A CA 1
ATOM 2939 C C . LEU A 1 391 ? -9.422 -4.736 40.100 1.00 89.19 391 LEU A C 1
ATOM 2941 O O . LEU A 1 391 ? -8.479 -5.402 40.520 1.00 89.19 391 LEU A O 1
ATOM 2945 N N . ILE A 1 392 ? -10.119 -3.916 40.896 1.00 86.88 392 ILE A N 1
ATOM 2946 C CA . ILE A 1 392 ? -9.875 -3.787 42.339 1.00 86.88 392 ILE A CA 1
ATOM 2947 C C . ILE A 1 392 ? -10.668 -4.872 43.088 1.00 86.88 392 ILE A C 1
ATOM 2949 O O . ILE A 1 392 ? -11.894 -4.781 43.108 1.00 86.88 392 ILE A O 1
ATOM 2953 N N . PRO A 1 393 ? -10.018 -5.872 43.711 1.00 78.38 393 PRO A N 1
ATOM 2954 C CA . PRO A 1 393 ? -10.704 -6.947 44.423 1.00 78.38 393 PRO A CA 1
ATOM 2955 C C . PRO A 1 393 ? -11.499 -6.447 45.642 1.00 78.38 393 PRO A C 1
ATOM 2957 O O . PRO A 1 393 ? -11.230 -5.380 46.199 1.00 78.38 393 PRO A O 1
ATOM 2960 N N . LEU A 1 394 ? -12.489 -7.241 46.063 1.00 71.12 394 LEU A N 1
ATOM 2961 C CA . LEU A 1 394 ? -13.297 -6.983 47.259 1.00 71.12 394 LEU A CA 1
ATOM 2962 C C . LEU A 1 394 ? -12.639 -7.601 48.499 1.00 71.12 394 LEU A C 1
ATOM 2964 O O . LEU A 1 394 ? -12.421 -8.811 48.536 1.00 71.12 394 LEU A O 1
ATOM 2968 N N . ASN A 1 395 ? -12.430 -6.797 49.541 1.00 67.44 395 ASN A N 1
ATOM 2969 C CA . ASN A 1 395 ? -12.185 -7.274 50.901 1.00 67.44 395 ASN A CA 1
ATOM 2970 C C . ASN A 1 395 ? -13.509 -7.159 51.672 1.00 67.44 395 ASN A C 1
ATOM 2972 O O . ASN A 1 395 ? -13.744 -6.208 52.419 1.00 67.44 395 ASN A O 1
ATOM 2976 N N . GLU A 1 396 ? -14.430 -8.091 51.412 1.00 57.38 396 GLU A N 1
ATOM 2977 C CA . GLU A 1 396 ? -15.822 -7.988 51.866 1.00 57.38 396 GLU A CA 1
ATOM 2978 C C . GLU A 1 396 ? -15.962 -7.588 53.348 1.00 57.38 396 GLU A C 1
ATOM 2980 O O . GLU A 1 396 ? -15.449 -8.253 54.248 1.00 57.38 396 GLU A O 1
ATOM 2985 N N . ASN A 1 397 ? -16.741 -6.526 53.597 1.00 54.75 397 ASN A N 1
ATOM 2986 C CA . ASN A 1 397 ? -17.133 -6.040 54.925 1.00 54.75 397 ASN A CA 1
ATOM 2987 C C . ASN A 1 397 ? -15.975 -5.630 55.855 1.00 54.75 397 ASN A C 1
ATOM 2989 O O . ASN A 1 397 ? -16.160 -5.579 57.075 1.00 54.75 397 ASN A O 1
ATOM 2993 N N . GLU A 1 398 ? -14.799 -5.303 55.311 1.00 71.31 398 GLU A N 1
ATOM 2994 C CA . GLU A 1 398 ? -13.705 -4.759 56.111 1.00 71.31 398 GLU A CA 1
ATOM 2995 C C . GLU A 1 398 ? -14.032 -3.315 56.541 1.00 71.31 398 GLU A C 1
ATOM 2997 O O . GLU A 1 398 ? -14.011 -2.370 55.747 1.00 71.31 398 GLU A O 1
ATOM 3002 N N . GLU A 1 399 ? -14.352 -3.148 57.826 1.00 86.06 399 GLU A N 1
ATOM 3003 C CA . GLU A 1 399 ? -14.454 -1.847 58.484 1.00 86.06 399 GLU A CA 1
ATOM 3004 C C . GLU A 1 399 ? -13.156 -1.562 59.241 1.00 86.06 399 GLU A C 1
ATOM 3006 O O . GLU A 1 399 ? -12.736 -2.325 60.115 1.00 86.06 399 GLU A O 1
ATOM 3011 N N . LYS A 1 400 ? -12.507 -0.447 58.907 1.00 87.81 400 LYS A N 1
ATOM 3012 C CA . LYS A 1 400 ? -11.241 -0.035 59.510 1.00 87.81 400 LYS A CA 1
ATOM 3013 C C . LYS A 1 400 ? -11.337 1.400 59.993 1.00 87.81 400 LYS A C 1
ATOM 3015 O O . LYS A 1 400 ? -11.546 2.314 59.200 1.00 87.81 400 LYS A O 1
ATOM 3020 N N . THR A 1 401 ? -11.069 1.615 61.277 1.00 90.31 401 THR A N 1
ATOM 3021 C CA . THR A 1 401 ? -10.862 2.956 61.833 1.00 90.31 401 THR A CA 1
ATOM 3022 C C . THR A 1 401 ? -9.372 3.217 62.028 1.00 90.31 401 THR A C 1
ATOM 3024 O O . THR A 1 401 ? -8.700 2.512 62.779 1.00 90.31 401 THR A O 1
ATOM 3027 N N . GLN A 1 402 ? -8.845 4.251 61.374 1.00 90.44 402 GLN A N 1
ATOM 3028 C CA . GLN A 1 402 ? -7.471 4.719 61.540 1.00 90.44 402 GLN A CA 1
ATOM 3029 C C . GLN A 1 402 ? -7.459 6.231 61.784 1.00 90.44 402 GLN A C 1
ATOM 3031 O O . GLN A 1 402 ? -8.063 7.002 61.041 1.00 90.44 402 GLN A O 1
ATOM 3036 N N . TYR A 1 403 ? -6.766 6.649 62.848 1.00 91.31 403 TYR A N 1
ATOM 3037 C CA . TYR A 1 403 ? -6.618 8.054 63.249 1.00 91.31 403 TYR A CA 1
ATOM 3038 C C . TYR A 1 403 ? -7.939 8.844 63.332 1.00 91.31 403 TYR A C 1
ATOM 3040 O O . TYR A 1 403 ? -7.970 10.016 62.995 1.00 91.31 403 TYR A O 1
ATOM 3048 N N . GLY A 1 404 ? -9.036 8.214 63.764 1.00 87.81 404 GLY A N 1
ATOM 3049 C CA . GLY A 1 404 ? -10.346 8.876 63.878 1.00 87.81 404 GLY A CA 1
ATOM 3050 C C . GLY A 1 404 ? -11.183 8.901 62.592 1.00 87.81 404 GLY A C 1
ATOM 3051 O O . GLY A 1 404 ? -12.335 9.327 62.637 1.00 87.81 404 GLY A O 1
ATOM 3052 N N . VAL A 1 405 ? -10.656 8.383 61.476 1.00 94.31 405 VAL A N 1
ATOM 3053 C CA . VAL A 1 405 ? -11.387 8.164 60.217 1.00 94.31 405 VAL A CA 1
ATOM 3054 C C . VAL A 1 405 ? -11.779 6.696 60.109 1.00 94.31 405 VAL A C 1
ATOM 3056 O O . VAL A 1 405 ? -10.926 5.821 60.252 1.00 94.31 405 VAL A O 1
ATOM 3059 N N . THR A 1 406 ? -13.051 6.421 59.841 1.00 94.19 406 THR A N 1
ATOM 3060 C CA . THR A 1 406 ? -13.583 5.074 59.603 1.00 94.19 406 THR A CA 1
ATOM 3061 C C . THR A 1 406 ? -13.847 4.877 58.119 1.00 94.19 406 THR A C 1
ATOM 3063 O O . THR A 1 406 ? -14.543 5.685 57.510 1.00 94.19 406 THR A O 1
ATOM 3066 N N . PHE A 1 407 ? -13.302 3.803 57.559 1.00 92.94 407 PHE A N 1
ATOM 3067 C CA . PHE A 1 407 ? -13.533 3.329 56.199 1.00 92.94 407 PHE A CA 1
ATOM 3068 C C . PHE A 1 407 ? -14.348 2.045 56.276 1.00 92.94 407 PHE A C 1
ATOM 3070 O O . PHE A 1 407 ? -14.006 1.148 57.047 1.00 92.94 407 PHE A O 1
ATOM 3077 N N . LYS A 1 408 ? -15.406 1.949 55.478 1.00 91.12 408 LYS A N 1
ATOM 3078 C CA . LYS A 1 408 ? -16.272 0.777 55.405 1.00 91.12 408 LYS A CA 1
ATOM 3079 C C . LYS A 1 408 ? -16.496 0.402 53.948 1.00 91.12 408 LYS A C 1
ATOM 3081 O O . LYS A 1 408 ? -17.188 1.134 53.241 1.00 91.12 408 LYS A O 1
ATOM 3086 N N . GLN A 1 409 ? -15.925 -0.719 53.509 1.00 88.25 409 GLN A N 1
ATOM 3087 C CA . GLN A 1 409 ? -16.224 -1.266 52.187 1.00 88.25 409 GLN A CA 1
ATOM 3088 C C . GLN A 1 409 ? -17.606 -1.935 52.203 1.00 88.25 409 GLN A C 1
ATOM 3090 O O . GLN A 1 409 ? -17.887 -2.812 53.020 1.00 88.25 409 GLN A O 1
ATOM 3095 N N . ASN A 1 410 ? -18.487 -1.475 51.321 1.00 87.06 410 ASN A N 1
ATOM 3096 C CA . ASN A 1 410 ? -19.821 -2.018 51.109 1.00 87.06 410 ASN A CA 1
ATOM 3097 C C . ASN A 1 410 ? -19.746 -3.269 50.213 1.00 87.06 410 ASN A C 1
ATOM 3099 O O . ASN A 1 410 ? -18.750 -3.500 49.528 1.00 87.06 410 ASN A O 1
ATOM 3103 N N . ALA A 1 411 ? -20.818 -4.065 50.179 1.00 82.19 411 ALA A N 1
ATOM 3104 C CA . ALA A 1 411 ? -20.869 -5.318 49.414 1.00 82.19 411 ALA A CA 1
ATOM 3105 C C . ALA A 1 411 ? -20.698 -5.141 47.890 1.00 82.19 411 ALA A C 1
ATOM 3107 O O . ALA A 1 411 ? -20.329 -6.082 47.199 1.00 82.19 411 ALA A O 1
ATOM 3108 N N . ASP A 1 412 ? -20.958 -3.943 47.364 1.00 81.69 412 ASP A N 1
ATOM 3109 C CA . ASP A 1 412 ? -20.760 -3.595 45.954 1.00 81.69 412 ASP A CA 1
ATOM 3110 C C . ASP A 1 412 ? -19.332 -3.098 45.642 1.00 81.69 412 ASP A C 1
ATOM 3112 O O . ASP A 1 412 ? -19.023 -2.770 44.498 1.00 81.69 412 ASP A O 1
ATOM 3116 N N . GLY A 1 413 ? -18.454 -3.032 46.648 1.00 84.00 413 GLY A N 1
ATOM 3117 C CA . GLY A 1 413 ? -17.073 -2.562 46.530 1.00 84.00 413 GLY A CA 1
ATOM 3118 C C . GLY A 1 413 ? -16.875 -1.058 46.708 1.00 84.00 413 GLY A C 1
ATOM 3119 O O . GLY A 1 413 ? -15.728 -0.615 46.788 1.00 84.00 413 GLY A O 1
ATOM 3120 N N . SER A 1 414 ? -17.950 -0.271 46.823 1.00 89.75 414 SER A N 1
ATOM 3121 C CA . SER A 1 414 ? -17.848 1.139 47.214 1.00 89.75 414 SER A CA 1
ATOM 3122 C C . SER A 1 414 ? -17.359 1.270 48.662 1.00 89.75 414 SER A C 1
ATOM 3124 O O . SER A 1 414 ? -17.573 0.382 49.484 1.00 89.75 414 SER A O 1
ATOM 3126 N N . VAL A 1 415 ? -16.694 2.373 49.005 1.00 91.25 415 VAL A N 1
ATOM 3127 C CA . VAL A 1 415 ? -16.147 2.607 50.351 1.00 91.25 415 VAL A CA 1
ATOM 3128 C C . VAL A 1 415 ? -16.763 3.861 50.950 1.00 91.25 415 VAL A C 1
ATOM 3130 O O . VAL A 1 415 ? -16.587 4.961 50.428 1.00 91.25 415 VAL A O 1
ATOM 3133 N N . THR A 1 416 ? -17.467 3.700 52.067 1.00 92.31 416 THR A N 1
ATOM 3134 C CA . THR A 1 416 ? -18.005 4.808 52.861 1.00 92.31 416 THR A CA 1
ATOM 3135 C C . THR A 1 416 ? -16.971 5.251 53.891 1.00 92.31 416 THR A C 1
ATOM 3137 O O . THR A 1 416 ? -16.446 4.430 54.643 1.00 92.31 416 THR A O 1
ATOM 3140 N N . ILE A 1 417 ? -16.674 6.548 53.929 1.00 93.88 417 ILE A N 1
ATOM 3141 C CA . ILE A 1 417 ? -15.620 7.148 54.747 1.00 93.88 417 ILE A CA 1
ATOM 3142 C C . ILE A 1 417 ? -16.233 8.223 55.638 1.00 93.88 417 ILE A C 1
ATOM 3144 O O . ILE A 1 417 ? -16.913 9.125 55.147 1.00 93.88 417 ILE A O 1
ATOM 3148 N N . ASN A 1 418 ? -15.990 8.142 56.945 1.00 94.25 418 ASN A N 1
ATOM 3149 C CA . ASN A 1 418 ? -16.514 9.108 57.904 1.00 94.25 418 ASN A CA 1
ATOM 3150 C C . ASN A 1 418 ? -15.557 9.343 59.081 1.00 94.25 418 ASN A C 1
ATOM 3152 O O . ASN A 1 418 ? -15.035 8.389 59.659 1.00 94.25 418 ASN A O 1
ATOM 3156 N N . GLY A 1 419 ? -15.376 10.602 59.476 1.00 92.62 419 GLY A N 1
ATOM 3157 C CA . GLY A 1 419 ? -14.597 11.005 60.646 1.00 92.62 419 GLY A CA 1
ATOM 3158 C C . GLY A 1 419 ? -13.555 12.085 60.354 1.00 92.62 419 GLY A C 1
ATOM 3159 O O . GLY A 1 419 ? -13.409 12.562 59.230 1.00 92.62 419 GLY A O 1
ATOM 3160 N N . GLN A 1 420 ? -12.821 12.481 61.392 1.00 92.31 420 GLN A N 1
ATOM 3161 C CA . GLN A 1 420 ? -11.733 13.456 61.305 1.00 92.31 420 GLN A CA 1
ATOM 3162 C C . GLN A 1 420 ? -10.400 12.747 61.504 1.00 92.31 420 GLN A C 1
ATOM 3164 O O . GLN A 1 420 ? -10.254 11.990 62.464 1.00 92.31 420 GLN A O 1
ATOM 3169 N N . ASN A 1 421 ? -9.418 13.027 60.645 1.00 93.44 421 ASN A N 1
ATOM 3170 C CA . ASN A 1 421 ? -8.066 12.529 60.852 1.00 93.44 421 ASN A CA 1
ATOM 3171 C C . ASN A 1 421 ? -7.361 13.328 61.960 1.00 93.44 421 ASN A C 1
ATOM 3173 O O . ASN A 1 421 ? -6.911 14.451 61.737 1.00 93.44 421 ASN A O 1
ATOM 3177 N N . THR A 1 422 ? -7.253 12.737 63.150 1.00 90.12 422 THR A N 1
ATOM 3178 C CA . THR A 1 422 ? -6.600 13.318 64.335 1.00 90.12 422 THR A CA 1
ATOM 3179 C C . THR A 1 422 ? -5.153 12.846 64.536 1.00 90.12 422 THR A C 1
ATOM 3181 O O . THR A 1 422 ? -4.575 13.101 65.591 1.00 90.12 422 THR A O 1
ATOM 3184 N N . GLY A 1 423 ? -4.585 12.078 63.601 1.00 85.19 423 GLY A N 1
ATOM 3185 C CA . GLY A 1 423 ? -3.224 11.540 63.697 1.00 85.19 423 GLY A CA 1
ATOM 3186 C C . GLY A 1 423 ? -2.159 12.519 63.205 1.00 85.19 423 GLY A C 1
ATOM 3187 O O . GLY A 1 423 ? -2.459 13.458 62.485 1.00 85.19 423 GLY A O 1
ATOM 3188 N N . GLU A 1 424 ? -0.886 12.273 63.531 1.00 85.12 424 GLU A N 1
ATOM 3189 C CA . GLU A 1 424 ? 0.248 13.036 62.968 1.00 85.12 424 GLU A CA 1
ATOM 3190 C C . GLU A 1 424 ? 0.585 12.624 61.516 1.00 85.12 424 GLU A C 1
ATOM 3192 O O . GLU A 1 424 ? 1.439 13.233 60.874 1.00 85.12 424 GLU A O 1
ATOM 3197 N N . ALA A 1 425 ? -0.101 11.609 60.976 1.00 87.69 425 ALA A N 1
ATOM 3198 C CA . ALA A 1 425 ? 0.095 11.055 59.639 1.00 87.69 425 ALA A CA 1
ATOM 3199 C C . ALA A 1 425 ? -1.241 10.844 58.900 1.00 87.69 425 ALA A C 1
ATOM 3201 O O . ALA A 1 425 ? -2.318 10.824 59.502 1.00 87.69 425 ALA A O 1
ATOM 3202 N N . ASN A 1 426 ? -1.164 10.641 57.582 1.00 90.00 426 ASN A N 1
ATOM 3203 C CA . ASN A 1 426 ? -2.334 10.342 56.757 1.00 90.00 426 ASN A CA 1
ATOM 3204 C C . ASN A 1 426 ? -3.021 9.042 57.214 1.00 90.00 426 ASN A C 1
ATOM 3206 O O . ASN A 1 426 ? -2.356 8.060 57.552 1.00 90.00 426 ASN A O 1
ATOM 3210 N N . SER A 1 427 ? -4.352 9.023 57.168 1.00 90.69 427 SER A N 1
ATOM 3211 C CA . SER A 1 427 ? -5.153 7.817 57.370 1.00 90.69 427 SER A CA 1
ATOM 3212 C C . SER A 1 427 ? -5.328 7.092 56.034 1.00 90.69 427 SER A C 1
ATOM 3214 O O . SER A 1 427 ? -5.659 7.729 55.035 1.00 90.69 427 SER A O 1
ATOM 3216 N N . VAL A 1 428 ? -5.047 5.787 55.990 1.00 88.88 428 VAL A N 1
ATOM 3217 C CA . VAL A 1 428 ? -4.899 5.004 54.753 1.00 88.88 428 VAL A CA 1
ATOM 3218 C C . VAL A 1 428 ? -5.708 3.707 54.818 1.00 88.88 428 VAL A C 1
ATOM 3220 O O . VAL A 1 428 ? -5.511 2.860 55.697 1.00 88.88 428 VAL A O 1
ATOM 3223 N N . TYR A 1 429 ? -6.567 3.503 53.826 1.00 89.62 429 TYR A N 1
ATOM 3224 C CA . TYR A 1 429 ? -7.311 2.265 53.613 1.00 89.62 429 TYR A CA 1
ATOM 3225 C C . TYR A 1 429 ? -6.869 1.607 52.309 1.00 89.62 429 TYR A C 1
ATOM 3227 O O . TYR A 1 429 ? -7.142 2.125 51.227 1.00 89.62 429 TYR A O 1
ATOM 3235 N N . ASN A 1 430 ? -6.138 0.497 52.415 1.00 86.81 430 ASN A N 1
ATOM 3236 C CA . ASN A 1 430 ? -5.590 -0.188 51.251 1.00 86.81 430 ASN A CA 1
ATOM 3237 C C . ASN A 1 430 ? -6.663 -1.064 50.603 1.00 86.81 430 ASN A C 1
ATOM 3239 O O . ASN A 1 430 ? -7.257 -1.901 51.271 1.00 86.81 430 ASN A O 1
ATOM 3243 N N . LEU A 1 431 ? -6.857 -0.876 49.303 1.00 86.25 431 LEU A N 1
ATOM 3244 C CA . LEU A 1 431 ? -7.724 -1.687 48.455 1.00 86.25 431 LEU A CA 1
ATOM 3245 C C . LEU A 1 431 ? -6.952 -2.867 47.850 1.00 86.25 431 LEU A C 1
ATOM 3247 O O . LEU A 1 431 ? -7.480 -3.962 47.733 1.00 86.25 431 LEU A O 1
ATOM 3251 N N . ILE A 1 432 ? -5.681 -2.649 47.497 1.00 83.31 432 ILE A N 1
ATOM 3252 C CA . ILE A 1 432 ? -4.737 -3.694 47.079 1.00 83.31 432 ILE A CA 1
ATOM 3253 C C . ILE A 1 432 ? -3.454 -3.511 47.884 1.00 83.31 432 ILE A C 1
ATOM 3255 O O . ILE A 1 432 ? -2.963 -2.385 48.010 1.00 83.31 432 ILE A O 1
ATOM 3259 N N . THR A 1 433 ? -2.908 -4.611 48.408 1.00 75.38 433 THR A N 1
ATOM 3260 C CA . THR A 1 433 ? -1.636 -4.623 49.142 1.00 75.38 433 THR A CA 1
ATOM 3261 C C . THR A 1 433 ? -0.691 -5.698 48.635 1.00 75.38 433 THR A C 1
ATOM 3263 O O . THR A 1 433 ? -1.034 -6.875 48.678 1.00 75.38 433 THR A O 1
ATOM 3266 N N . ASN A 1 434 ? 0.538 -5.308 48.298 1.00 66.00 434 ASN A N 1
ATOM 3267 C CA . ASN A 1 434 ? 1.692 -6.205 48.178 1.00 66.00 434 ASN A CA 1
ATOM 3268 C C . ASN A 1 434 ? 1.540 -7.434 47.266 1.00 66.00 434 ASN A C 1
ATOM 3270 O O . ASN A 1 434 ? 2.018 -8.514 47.608 1.00 66.00 434 ASN A O 1
ATOM 3274 N N . ASP A 1 435 ? 0.949 -7.263 46.084 1.00 71.31 435 ASP A N 1
ATOM 3275 C CA . ASP A 1 435 ? 0.773 -8.362 45.132 1.00 71.31 435 ASP A CA 1
ATOM 3276 C C . ASP A 1 435 ? 1.692 -8.218 43.906 1.00 71.31 435 ASP A C 1
ATOM 3278 O O . ASP A 1 435 ? 1.475 -7.390 43.018 1.00 71.31 435 ASP A O 1
ATOM 3282 N N . ALA A 1 436 ? 2.754 -9.028 43.874 1.00 69.69 436 ALA A N 1
ATOM 3283 C CA . ALA A 1 436 ? 3.722 -9.048 42.779 1.00 69.69 436 ALA A CA 1
ATOM 3284 C C . ALA A 1 436 ? 3.189 -9.747 41.514 1.00 69.69 436 ALA A C 1
ATOM 3286 O O . ALA A 1 436 ? 3.651 -9.439 40.414 1.00 69.69 436 ALA A O 1
ATOM 3287 N N . LEU A 1 437 ? 2.228 -10.670 41.644 1.00 75.56 437 LEU A N 1
ATOM 3288 C CA . LEU A 1 437 ? 1.619 -11.352 40.501 1.00 75.56 437 LEU A CA 1
ATOM 3289 C C . LEU A 1 437 ? 0.646 -10.410 39.787 1.00 75.56 437 LEU A C 1
ATOM 3291 O O . LEU A 1 437 ? 0.758 -10.234 38.575 1.00 75.56 437 LEU A O 1
ATOM 3295 N N . LEU A 1 438 ? -0.221 -9.723 40.539 1.00 76.19 438 LEU A N 1
ATOM 3296 C CA . LEU A 1 438 ? -1.087 -8.667 40.004 1.00 76.19 438 LEU A CA 1
ATOM 3297 C C . LEU A 1 438 ? -0.262 -7.550 39.359 1.00 76.19 438 LEU A C 1
ATOM 3299 O O . LEU A 1 438 ? -0.616 -7.083 38.283 1.00 76.19 438 LEU A O 1
ATOM 3303 N N . ALA A 1 439 ? 0.868 -7.150 39.954 1.00 73.88 439 ALA A N 1
ATOM 3304 C CA . ALA A 1 439 ? 1.750 -6.144 39.360 1.00 73.88 439 ALA A CA 1
ATOM 3305 C C . ALA A 1 439 ? 2.297 -6.570 37.984 1.00 73.88 439 ALA A C 1
ATOM 3307 O O . ALA A 1 439 ? 2.336 -5.761 37.055 1.00 73.88 439 ALA A O 1
ATOM 3308 N N . ARG A 1 440 ? 2.688 -7.844 37.831 1.00 75.75 440 ARG A N 1
ATOM 3309 C CA . ARG A 1 440 ? 3.118 -8.415 36.541 1.00 75.75 440 ARG A CA 1
ATOM 3310 C C . ARG A 1 440 ? 1.973 -8.457 35.533 1.00 75.75 440 ARG A C 1
ATOM 3312 O O . ARG A 1 440 ? 2.161 -8.035 34.394 1.00 75.75 440 ARG A O 1
ATOM 3319 N N . GLN A 1 441 ? 0.789 -8.898 35.961 1.00 79.62 441 GLN A N 1
ATOM 3320 C CA . GLN A 1 441 ? -0.411 -8.917 35.121 1.00 79.62 441 GLN A CA 1
ATOM 3321 C C . GLN A 1 441 ? -0.773 -7.498 34.650 1.00 79.62 441 GLN A C 1
ATOM 3323 O O . GLN A 1 441 ? -0.949 -7.265 33.459 1.00 79.62 441 GLN A O 1
ATOM 3328 N N . PHE A 1 442 ? -0.799 -6.517 35.552 1.00 80.38 442 PHE A N 1
ATOM 3329 C CA . PHE A 1 442 ? -1.106 -5.119 35.242 1.00 80.38 442 PHE A CA 1
ATOM 3330 C C . PHE A 1 442 ? -0.069 -4.463 34.327 1.00 80.38 442 PHE A C 1
ATOM 3332 O O . PHE A 1 442 ? -0.440 -3.696 33.440 1.00 80.38 442 PHE A O 1
ATOM 3339 N N . ALA A 1 443 ? 1.215 -4.795 34.465 1.00 78.00 443 ALA A N 1
ATOM 3340 C CA . ALA A 1 443 ? 2.235 -4.327 33.528 1.00 78.00 443 ALA A CA 1
ATOM 334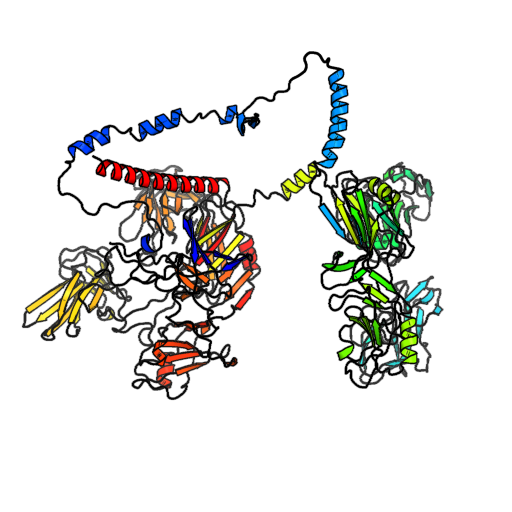1 C C . ALA A 1 443 ? 2.033 -4.874 32.107 1.00 78.00 443 ALA A C 1
ATOM 3343 O O . ALA A 1 443 ? 2.313 -4.171 31.138 1.00 78.00 443 ALA A O 1
ATOM 3344 N N . LYS A 1 444 ? 1.517 -6.102 31.975 1.00 78.44 444 LYS A N 1
ATOM 3345 C CA . LYS A 1 444 ? 1.206 -6.735 30.685 1.00 78.44 444 LYS A CA 1
ATOM 3346 C C . LYS A 1 444 ? -0.074 -6.201 30.039 1.00 78.44 444 LYS A C 1
ATOM 3348 O O . LYS A 1 444 ? -0.129 -6.142 28.817 1.00 78.44 444 LYS A O 1
ATOM 3353 N N . ILE A 1 445 ? -1.054 -5.753 30.833 1.00 80.38 445 ILE A N 1
ATOM 3354 C CA . ILE A 1 445 ? -2.202 -4.968 30.330 1.00 80.38 445 ILE A CA 1
ATOM 3355 C C . ILE A 1 445 ? -1.713 -3.659 29.683 1.00 80.38 445 ILE A C 1
ATOM 3357 O O . ILE A 1 445 ? -2.269 -3.200 28.688 1.00 80.38 445 ILE A O 1
ATOM 3361 N N . GLY A 1 446 ? -0.659 -3.051 30.239 1.00 83.25 446 GLY A N 1
ATOM 3362 C CA . GLY A 1 446 ? -0.098 -1.793 29.758 1.00 83.25 446 GLY A CA 1
ATOM 3363 C C . GLY A 1 446 ? -0.774 -0.584 30.404 1.00 83.25 446 GLY A C 1
ATOM 3364 O O . GLY A 1 446 ? -0.587 -0.333 31.595 1.00 83.25 446 GLY A O 1
ATOM 3365 N N . MET A 1 447 ? -1.503 0.206 29.608 1.00 87.88 447 MET A N 1
ATOM 3366 C CA . MET A 1 447 ? -2.187 1.415 30.086 1.00 87.88 447 MET A CA 1
ATOM 3367 C C . MET A 1 447 ? -3.369 1.050 30.988 1.00 87.88 447 MET A C 1
ATOM 3369 O O . MET A 1 447 ? -4.252 0.290 30.589 1.00 87.88 447 MET A O 1
ATOM 3373 N N . LEU A 1 448 ? -3.406 1.637 32.182 1.00 89.75 448 LEU A N 1
ATOM 3374 C CA . LEU A 1 448 ? -4.497 1.507 33.145 1.00 89.75 448 LEU A CA 1
ATOM 3375 C C . LEU A 1 448 ? -5.028 2.880 33.537 1.00 89.75 448 LEU A C 1
ATOM 3377 O O . LEU A 1 448 ? -4.310 3.882 33.495 1.00 89.75 448 LEU A O 1
ATOM 3381 N N . TYR A 1 449 ? -6.279 2.906 33.979 1.00 91.50 449 TYR A N 1
ATOM 3382 C CA . TYR A 1 449 ? -6.973 4.106 34.408 1.00 91.50 449 TYR A CA 1
ATOM 3383 C C . TYR A 1 449 ? -7.509 3.935 35.831 1.00 91.50 449 TYR A C 1
ATOM 3385 O O . TYR A 1 449 ? -8.322 3.049 36.098 1.00 91.50 449 TYR A O 1
ATOM 3393 N N . LEU A 1 450 ? -7.036 4.774 36.756 1.00 92.62 450 LEU A N 1
ATOM 3394 C CA . LEU A 1 450 ? -7.500 4.837 38.142 1.00 92.62 450 LEU A CA 1
ATOM 3395 C C . LEU A 1 450 ? -8.547 5.943 38.263 1.00 92.62 450 LEU A C 1
ATOM 3397 O O . LEU A 1 450 ? -8.270 7.094 37.926 1.00 92.62 450 LEU A O 1
ATOM 3401 N N . SER A 1 451 ? -9.744 5.601 38.729 1.00 92.12 451 SER A N 1
ATOM 3402 C CA . SER A 1 451 ? -10.862 6.542 38.815 1.00 92.12 451 SER A CA 1
ATOM 3403 C C . SER A 1 451 ? -11.826 6.221 39.956 1.00 92.12 451 SER A C 1
ATOM 3405 O O . SER A 1 451 ? -11.675 5.230 40.676 1.00 92.12 451 SER A O 1
ATOM 3407 N N . GLY A 1 452 ? -12.843 7.071 40.107 1.00 88.06 452 GLY A N 1
ATOM 3408 C CA . GLY A 1 452 ? -13.956 6.844 41.021 1.00 88.06 452 GLY A CA 1
ATOM 3409 C C . GLY A 1 452 ? -13.879 7.617 42.334 1.00 88.06 452 GLY A C 1
ATOM 3410 O O . GLY A 1 452 ? -14.792 7.506 43.161 1.00 88.06 452 GLY A O 1
ATOM 3411 N N . ASN A 1 453 ? -12.837 8.438 42.517 1.00 88.06 453 ASN A N 1
ATOM 3412 C CA . ASN A 1 453 ? -12.846 9.473 43.542 1.00 88.06 453 ASN A CA 1
ATOM 3413 C C . ASN A 1 453 ? -13.824 10.609 43.178 1.00 88.06 453 ASN A C 1
ATOM 3415 O O . ASN A 1 453 ? -14.219 10.775 42.025 1.00 88.06 453 ASN A O 1
ATOM 3419 N N . LYS A 1 454 ? -14.224 11.414 44.167 1.00 83.19 454 LYS A N 1
ATOM 3420 C CA . LYS A 1 454 ? -15.092 12.583 43.980 1.00 83.19 454 LYS A CA 1
ATOM 3421 C C . LYS A 1 454 ? -14.306 13.874 44.182 1.00 83.19 454 LYS A C 1
ATOM 3423 O O . LYS A 1 454 ? -13.683 14.068 45.228 1.00 83.19 454 LYS A O 1
ATOM 3428 N N . ALA A 1 455 ? -14.398 14.772 43.203 1.00 80.06 455 ALA A N 1
ATOM 3429 C CA . ALA A 1 455 ? -13.771 16.087 43.271 1.00 80.06 455 ALA A CA 1
ATOM 3430 C C . ALA A 1 455 ? -14.316 16.902 44.454 1.00 80.06 455 ALA A C 1
ATOM 3432 O O . ALA A 1 455 ? -15.509 16.865 44.757 1.00 80.06 455 ALA A O 1
ATOM 3433 N N . GLY A 1 456 ? -13.430 17.638 45.129 1.00 77.38 456 GLY A N 1
ATOM 3434 C CA . GLY A 1 456 ? -13.787 18.451 46.297 1.00 77.38 456 GLY A CA 1
ATOM 3435 C C . GLY A 1 456 ? -14.004 17.658 47.590 1.00 77.38 456 GLY A C 1
ATOM 3436 O O . GLY A 1 456 ? -14.460 18.232 48.576 1.00 77.38 456 GLY A O 1
ATOM 3437 N N . THR A 1 457 ? -13.680 16.361 47.606 1.00 83.00 457 THR A N 1
ATOM 3438 C CA . THR A 1 457 ? -13.595 15.583 48.848 1.00 83.00 457 THR A CA 1
ATOM 3439 C C . THR A 1 457 ? -12.194 15.667 49.447 1.00 83.00 457 THR A C 1
ATOM 3441 O O . THR A 1 457 ? -11.201 15.822 48.740 1.00 83.00 457 THR A O 1
ATOM 3444 N N . ASN A 1 458 ? -12.104 15.504 50.766 1.00 89.31 458 ASN A N 1
ATOM 3445 C CA . ASN A 1 458 ? -10.840 15.410 51.500 1.00 89.31 458 ASN A CA 1
ATOM 3446 C C . ASN A 1 458 ? -10.200 14.005 51.424 1.00 89.31 458 ASN A C 1
ATOM 3448 O O . ASN A 1 458 ? -9.446 13.592 52.306 1.00 89.31 458 ASN A O 1
ATOM 3452 N N . VAL A 1 459 ? -10.532 13.247 50.378 1.00 90.19 459 VAL A N 1
ATOM 3453 C CA . VAL A 1 459 ? -10.086 11.875 50.139 1.00 90.19 459 VAL A CA 1
ATOM 3454 C C . VAL A 1 459 ? -9.356 11.841 48.803 1.00 90.19 459 VAL A C 1
ATOM 3456 O O . VAL A 1 459 ? -9.750 12.499 47.845 1.00 90.19 459 VAL A O 1
ATOM 3459 N N . THR A 1 460 ? -8.292 11.050 48.719 1.00 89.44 460 THR A N 1
ATOM 3460 C CA . THR A 1 460 ? -7.573 10.803 47.463 1.00 89.44 460 THR A CA 1
ATOM 3461 C C . THR A 1 460 ? -7.445 9.308 47.223 1.00 89.44 460 THR A C 1
ATOM 3463 O O . THR A 1 460 ? -7.108 8.568 48.148 1.00 89.44 460 THR A O 1
ATOM 3466 N N . LEU A 1 461 ? -7.709 8.859 45.996 1.00 91.56 461 LEU A N 1
ATOM 3467 C CA . LEU A 1 461 ? -7.443 7.486 45.575 1.00 91.56 461 LEU A CA 1
ATOM 3468 C C . LEU A 1 461 ? -6.046 7.455 44.955 1.00 91.56 461 LEU A C 1
ATOM 3470 O O . LEU A 1 461 ? -5.774 8.171 43.994 1.00 91.56 461 LEU A O 1
ATOM 3474 N N . GLN A 1 462 ? -5.133 6.692 45.547 1.00 90.12 462 GLN A N 1
ATOM 3475 C CA . GLN A 1 462 ? -3.717 6.727 45.193 1.00 90.12 462 GLN A CA 1
ATOM 3476 C C . GLN A 1 462 ? -3.192 5.337 44.843 1.00 90.12 462 GLN A C 1
ATOM 3478 O O . GLN A 1 462 ? -3.550 4.359 45.493 1.00 90.12 462 GLN A O 1
ATOM 3483 N N . CYS A 1 463 ? -2.291 5.274 43.864 1.00 86.12 463 CYS A N 1
ATOM 3484 C CA . CYS A 1 463 ? -1.487 4.104 43.533 1.00 86.12 463 CYS A CA 1
ATOM 3485 C C . CYS A 1 463 ? 0.000 4.441 43.683 1.00 86.12 463 CYS A C 1
ATOM 3487 O O . CYS A 1 463 ? 0.479 5.424 43.112 1.00 86.12 463 CYS A O 1
ATOM 3489 N N . TRP A 1 464 ? 0.751 3.636 44.432 1.00 80.25 464 TRP A N 1
ATOM 3490 C CA . TRP A 1 464 ? 2.196 3.810 44.589 1.00 80.25 464 TRP A CA 1
ATOM 3491 C C . TRP A 1 464 ? 2.929 2.476 44.722 1.00 80.25 464 TRP A C 1
ATOM 3493 O O . TRP A 1 464 ? 2.342 1.446 45.043 1.00 80.25 464 TRP A O 1
ATOM 3503 N N . ASN A 1 465 ? 4.236 2.518 44.475 1.00 72.19 465 ASN A N 1
ATOM 3504 C CA . ASN A 1 465 ? 5.147 1.389 44.622 1.00 72.19 465 ASN A CA 1
ATOM 3505 C C . ASN A 1 465 ? 5.962 1.544 45.926 1.00 72.19 465 ASN A C 1
ATOM 3507 O O . ASN A 1 465 ? 6.299 2.667 46.314 1.00 72.19 465 ASN A O 1
ATOM 3511 N N . TYR A 1 466 ? 6.288 0.437 46.598 1.00 62.38 466 TYR A N 1
ATOM 3512 C CA . TYR A 1 466 ? 7.151 0.400 47.786 1.00 62.38 466 TYR A CA 1
ATOM 3513 C C . TYR A 1 466 ? 8.591 0.888 47.558 1.00 62.38 466 TYR A C 1
ATOM 3515 O O . TYR A 1 466 ? 9.278 1.216 48.527 1.00 62.38 466 TYR A O 1
ATOM 3523 N N . ASP A 1 467 ? 9.039 0.997 46.307 1.00 54.12 467 ASP A N 1
ATOM 3524 C CA . ASP A 1 467 ? 10.423 1.357 45.962 1.00 54.12 467 ASP A CA 1
ATOM 3525 C C . ASP A 1 467 ? 10.819 2.802 46.298 1.00 54.12 467 ASP A C 1
ATOM 3527 O O . ASP A 1 467 ? 11.984 3.168 46.152 1.00 54.12 467 ASP A O 1
ATOM 3531 N N . GLY A 1 468 ? 9.867 3.652 46.698 1.00 48.91 468 GLY A N 1
ATOM 3532 C CA . GLY A 1 468 ? 10.117 5.037 47.121 1.00 48.91 468 GLY A CA 1
ATOM 3533 C C . GLY A 1 468 ? 10.598 5.997 46.020 1.00 48.91 468 GLY A C 1
ATOM 3534 O O . GLY A 1 468 ? 10.729 7.188 46.285 1.00 48.91 468 GLY A O 1
ATOM 3535 N N . ASN A 1 469 ? 10.822 5.509 44.794 1.00 44.19 469 ASN A N 1
ATOM 3536 C CA . ASN A 1 469 ? 11.401 6.275 43.684 1.00 44.19 469 ASN A CA 1
ATOM 3537 C C . ASN A 1 469 ? 10.378 6.926 42.732 1.00 44.19 469 ASN A C 1
ATOM 3539 O O . ASN A 1 469 ? 10.777 7.752 41.915 1.00 44.19 469 ASN A O 1
ATOM 3543 N N . ASN A 1 470 ? 9.081 6.611 42.841 1.00 53.53 470 ASN A N 1
ATOM 3544 C CA . ASN A 1 470 ? 8.036 7.194 41.991 1.00 53.53 470 ASN A CA 1
ATOM 3545 C C . ASN A 1 470 ? 6.998 7.962 42.819 1.00 53.53 470 ASN A C 1
ATOM 3547 O O . ASN A 1 470 ? 6.506 7.469 43.834 1.00 53.53 470 ASN A O 1
ATOM 3551 N N . SER A 1 471 ? 6.622 9.153 42.345 1.00 61.38 471 SER A N 1
ATOM 3552 C CA . SER A 1 471 ? 5.459 9.889 42.848 1.00 61.38 471 SER A CA 1
ATOM 3553 C C . SER A 1 471 ? 4.205 9.022 42.737 1.00 61.38 471 SER A C 1
ATOM 3555 O O . SER A 1 471 ? 3.955 8.437 41.684 1.00 61.38 471 SER A O 1
ATOM 3557 N N . ALA A 1 472 ? 3.410 8.952 43.809 1.00 71.88 472 ALA A N 1
ATOM 3558 C CA . ALA A 1 472 ? 2.120 8.269 43.779 1.00 71.88 472 ALA A CA 1
ATOM 3559 C C . ALA A 1 472 ? 1.237 8.854 42.665 1.00 71.88 472 ALA A C 1
ATOM 3561 O O . ALA A 1 472 ? 1.112 10.077 42.551 1.00 71.88 472 ALA A O 1
ATOM 3562 N N . VAL A 1 473 ? 0.618 7.982 41.876 1.00 85.19 473 VAL A N 1
ATOM 3563 C CA . VAL A 1 473 ? -0.443 8.332 40.929 1.00 85.19 473 VAL A CA 1
ATOM 3564 C C . VAL A 1 473 ? -1.691 8.614 41.757 1.00 85.19 473 VAL A C 1
ATOM 3566 O O . VAL A 1 473 ? -2.050 7.796 42.601 1.00 85.19 473 VAL A O 1
ATOM 3569 N N . LYS A 1 474 ? -2.320 9.780 41.580 1.00 88.31 474 LYS A N 1
ATOM 3570 C CA . LYS A 1 474 ? -3.435 10.223 42.430 1.00 88.31 474 LYS A CA 1
ATOM 3571 C C . LYS A 1 474 ? -4.628 10.630 41.587 1.00 88.31 474 LYS A C 1
ATOM 3573 O O . LYS A 1 474 ? -4.504 11.511 40.742 1.00 88.31 474 LYS A O 1
ATOM 3578 N N . ASP A 1 475 ? -5.773 10.038 41.885 1.00 87.62 475 ASP A N 1
ATOM 3579 C CA . ASP A 1 475 ? -7.073 10.518 41.449 1.00 87.62 475 ASP A CA 1
ATOM 3580 C C . ASP A 1 475 ? -7.680 11.407 42.549 1.00 87.62 475 ASP A C 1
ATOM 3582 O O . ASP A 1 475 ? -8.035 10.944 43.640 1.00 87.62 475 ASP A O 1
ATOM 3586 N N . ASN A 1 476 ? -7.800 12.703 42.254 1.00 82.06 476 ASN A N 1
ATOM 3587 C CA . ASN A 1 476 ? -8.443 13.704 43.114 1.00 82.06 476 ASN A CA 1
ATOM 3588 C C . ASN A 1 476 ? -9.913 13.968 42.722 1.00 82.06 476 ASN A C 1
ATOM 3590 O O . ASN A 1 476 ? -10.512 14.922 43.214 1.00 82.06 476 ASN A O 1
ATOM 3594 N N . GLY A 1 477 ? -10.483 13.155 41.828 1.00 80.69 477 GLY A N 1
ATOM 3595 C CA . GLY A 1 477 ? -11.850 13.272 41.319 1.00 80.69 477 GLY A CA 1
ATOM 3596 C C . GLY A 1 477 ? -11.975 13.465 39.806 1.00 80.69 477 GLY A C 1
ATOM 3597 O O . GLY A 1 477 ? -13.095 13.576 39.319 1.00 80.69 477 GLY A O 1
ATOM 3598 N N . GLU A 1 478 ? -10.860 13.522 39.075 1.00 83.25 478 GLU A N 1
ATOM 3599 C CA . GLU A 1 478 ? -10.828 13.658 37.606 1.00 83.25 478 GLU A CA 1
ATOM 3600 C C . GLU A 1 478 ? -10.446 12.346 36.899 1.00 83.25 478 GLU A C 1
ATOM 3602 O O . GLU A 1 478 ? -10.609 12.231 35.687 1.00 83.25 478 GLU A O 1
ATOM 3607 N N . GLY A 1 479 ? -9.971 11.346 37.647 1.00 88.00 479 GLY A N 1
ATOM 3608 C CA . GLY A 1 479 ? -9.351 10.146 37.104 1.00 88.00 479 GLY A CA 1
ATOM 3609 C C . GLY A 1 479 ? -7.918 10.382 36.619 1.00 88.00 479 GLY A C 1
ATOM 3610 O O . GLY A 1 479 ? -7.485 11.511 36.388 1.00 88.00 479 GLY A O 1
ATOM 3611 N N . ILE A 1 480 ? -7.141 9.306 36.493 1.00 91.12 480 ILE A N 1
ATOM 3612 C CA . ILE A 1 480 ? -5.753 9.382 36.031 1.00 91.12 480 ILE A CA 1
ATOM 3613 C C . ILE A 1 480 ? -5.308 8.089 35.340 1.00 91.12 480 ILE A C 1
ATOM 3615 O O . ILE A 1 480 ? -5.482 6.989 35.863 1.00 91.12 480 ILE A O 1
ATOM 3619 N N . SER A 1 481 ? -4.691 8.223 34.164 1.00 90.94 481 SER A N 1
ATOM 3620 C CA . SER A 1 481 ? -4.083 7.107 33.432 1.00 90.94 481 SER A CA 1
ATOM 3621 C C . SER A 1 481 ? -2.613 6.918 33.807 1.00 90.94 481 SER A C 1
ATOM 3623 O O . SER A 1 481 ? -1.887 7.904 33.955 1.00 90.94 481 SER A O 1
ATOM 3625 N N . PHE A 1 482 ? -2.142 5.678 33.890 1.00 86.50 482 PHE A N 1
ATOM 3626 C CA . PHE A 1 482 ? -0.756 5.346 34.220 1.00 86.50 482 PHE A CA 1
ATOM 3627 C C . PHE A 1 482 ? -0.375 3.943 33.718 1.00 86.50 482 PHE A C 1
ATOM 3629 O O . PHE A 1 482 ? -1.219 3.193 33.237 1.00 86.50 482 PHE A O 1
ATOM 3636 N N . VAL A 1 483 ? 0.908 3.593 33.824 1.00 81.81 483 VAL A N 1
ATOM 3637 C CA . VAL A 1 483 ? 1.452 2.268 33.481 1.00 81.81 483 VAL A CA 1
ATOM 3638 C C . VAL A 1 483 ? 2.267 1.718 34.646 1.00 81.81 483 VAL A C 1
ATOM 3640 O O . VAL A 1 483 ? 2.954 2.471 35.344 1.00 81.81 483 VAL A O 1
ATOM 3643 N N . PHE A 1 484 ? 2.236 0.402 34.843 1.00 73.75 484 PHE A N 1
ATOM 3644 C CA . PHE A 1 484 ? 3.129 -0.268 35.789 1.00 73.75 484 PHE A CA 1
ATOM 3645 C C . PHE A 1 484 ? 4.482 -0.513 35.116 1.00 73.75 484 PHE A C 1
ATOM 3647 O O . PHE A 1 484 ? 4.608 -1.365 34.245 1.00 73.75 484 PHE A O 1
ATOM 3654 N N . THR A 1 485 ? 5.502 0.256 35.504 1.00 62.47 485 THR A N 1
ATOM 3655 C CA . THR A 1 485 ? 6.843 0.181 34.894 1.00 62.47 485 THR A CA 1
ATOM 3656 C C . THR A 1 485 ? 7.831 -0.712 35.643 1.00 62.47 485 THR A C 1
ATOM 3658 O O . THR A 1 485 ? 8.848 -1.083 35.064 1.00 62.47 485 THR A O 1
ATOM 3661 N N . ASN A 1 486 ? 7.564 -1.073 36.905 1.00 60.09 486 ASN A N 1
ATOM 3662 C CA . ASN A 1 486 ? 8.445 -1.938 37.689 1.00 60.09 486 ASN A CA 1
ATOM 3663 C C . ASN A 1 486 ? 7.716 -3.191 38.190 1.00 60.09 486 ASN A C 1
ATOM 3665 O O . ASN A 1 486 ? 7.138 -3.205 39.267 1.00 60.09 486 ASN A O 1
ATOM 3669 N N . VAL A 1 487 ? 7.827 -4.281 37.438 1.00 61.62 487 VAL A N 1
ATOM 3670 C CA . VAL A 1 487 ? 7.207 -5.581 37.757 1.00 61.62 487 VAL A CA 1
ATOM 3671 C C . VAL A 1 487 ? 7.878 -6.357 38.894 1.00 61.62 487 VAL A C 1
ATOM 3673 O O . VAL A 1 487 ? 7.429 -7.448 39.247 1.00 61.62 487 VAL A O 1
ATOM 3676 N N . THR A 1 488 ? 8.978 -5.841 39.446 1.00 54.53 488 THR A N 1
ATOM 3677 C CA . THR A 1 488 ? 9.747 -6.539 40.490 1.00 54.53 488 THR A CA 1
ATOM 3678 C C . THR A 1 488 ? 9.347 -6.140 41.907 1.00 54.53 488 THR A C 1
ATOM 3680 O O . THR A 1 488 ? 9.774 -6.793 42.858 1.00 54.53 488 THR A O 1
ATOM 3683 N N . ALA A 1 489 ? 8.503 -5.116 42.059 1.00 60.59 489 ALA A N 1
ATOM 3684 C CA . ALA A 1 489 ? 8.145 -4.560 43.352 1.00 60.59 489 ALA A CA 1
ATOM 3685 C C . ALA A 1 489 ? 6.627 -4.543 43.601 1.00 60.59 489 ALA A C 1
ATOM 3687 O O . ALA A 1 489 ? 5.845 -4.361 42.666 1.00 60.59 489 ALA A O 1
ATOM 3688 N N . PRO A 1 490 ? 6.194 -4.739 44.858 1.00 66.75 490 PRO A N 1
ATOM 3689 C CA . PRO A 1 490 ? 4.789 -4.684 45.223 1.00 66.75 490 PRO A CA 1
ATOM 3690 C C . PRO A 1 490 ? 4.203 -3.272 45.097 1.00 66.75 490 PRO A C 1
ATOM 3692 O O . PRO A 1 490 ? 4.847 -2.274 45.433 1.00 66.75 490 PRO A O 1
ATOM 3695 N N . TYR A 1 491 ? 2.929 -3.204 44.713 1.00 73.81 491 TYR A N 1
ATOM 3696 C CA . TYR A 1 491 ? 2.169 -1.959 44.631 1.00 73.81 491 TYR A CA 1
ATOM 3697 C C . TYR A 1 491 ? 1.053 -1.905 45.671 1.00 73.81 491 TYR A C 1
ATOM 3699 O O . TYR A 1 491 ? 0.508 -2.931 46.081 1.00 73.81 491 TYR A O 1
ATOM 3707 N N . ASN A 1 492 ? 0.703 -0.680 46.059 1.00 81.50 492 ASN A N 1
ATOM 3708 C CA . ASN A 1 492 ? -0.462 -0.377 46.873 1.00 81.50 492 ASN A CA 1
ATOM 3709 C C . ASN A 1 492 ? -1.415 0.523 46.095 1.00 81.50 492 ASN A C 1
ATOM 3711 O O . ASN A 1 492 ? -0.994 1.540 45.539 1.00 81.50 492 ASN A O 1
ATOM 3715 N N . ILE A 1 493 ? -2.700 0.178 46.132 1.00 88.06 493 ILE A N 1
ATOM 3716 C CA . ILE A 1 493 ? -3.797 1.063 45.735 1.00 88.06 493 ILE A CA 1
ATOM 3717 C C . ILE A 1 493 ? -4.622 1.322 46.985 1.00 88.06 493 ILE A C 1
ATOM 3719 O O . ILE A 1 493 ? -5.040 0.373 47.645 1.00 88.06 493 ILE A O 1
ATOM 3723 N N . ALA A 1 494 ? -4.831 2.586 47.347 1.00 89.50 494 ALA A N 1
ATOM 3724 C CA . ALA A 1 494 ? -5.468 2.934 48.610 1.00 89.50 494 ALA A CA 1
ATOM 3725 C C . ALA A 1 494 ? -6.234 4.254 48.566 1.00 89.50 494 ALA A C 1
ATOM 3727 O O . ALA A 1 494 ? -5.930 5.157 47.788 1.00 89.50 494 ALA A O 1
ATOM 3728 N N . LEU A 1 495 ? -7.175 4.383 49.495 1.00 91.31 495 LEU A N 1
ATOM 3729 C CA . LEU A 1 495 ? -7.840 5.633 49.835 1.00 91.31 495 LEU A CA 1
ATOM 3730 C C . LEU A 1 495 ? -7.072 6.315 50.966 1.00 91.31 495 LEU A C 1
ATOM 3732 O O . LEU A 1 495 ? -6.764 5.692 51.983 1.00 91.31 495 LEU A O 1
ATOM 3736 N N . VAL A 1 496 ? -6.756 7.595 50.785 1.00 91.12 496 VAL A N 1
ATOM 3737 C CA . VAL A 1 496 ? -5.913 8.369 51.700 1.00 91.12 496 VAL A CA 1
ATOM 3738 C C . VAL A 1 496 ? -6.638 9.639 52.132 1.00 91.12 496 VAL A C 1
ATOM 3740 O O . VAL A 1 496 ? -7.005 10.459 51.286 1.00 91.12 496 VAL A O 1
ATOM 3743 N N . VAL A 1 497 ? -6.793 9.814 53.448 1.00 92.00 497 VAL A N 1
ATOM 3744 C CA . VAL A 1 497 ? -7.297 11.037 54.091 1.00 92.00 497 VAL A CA 1
ATOM 3745 C C . VAL A 1 497 ? -6.125 11.769 54.754 1.00 92.00 497 VAL A C 1
ATOM 3747 O O . VAL A 1 497 ? -5.507 11.210 55.672 1.00 92.00 497 VAL A O 1
ATOM 3750 N N . PRO A 1 498 ? -5.774 12.990 54.307 1.00 91.12 498 PRO A N 1
ATOM 3751 C CA . PRO A 1 498 ? -4.653 13.738 54.866 1.00 91.12 498 PRO A CA 1
ATOM 3752 C C . PRO A 1 498 ? -4.807 14.059 56.359 1.00 91.12 498 PRO A C 1
ATOM 3754 O O . PRO A 1 498 ? -5.908 14.034 56.911 1.00 91.12 498 PRO A O 1
ATOM 3757 N N . THR A 1 499 ? -3.693 14.342 57.033 1.00 90.62 499 THR A N 1
ATOM 3758 C CA . THR A 1 499 ? -3.679 14.798 58.434 1.00 90.62 499 THR A CA 1
ATOM 3759 C C . THR A 1 499 ? -4.544 16.051 58.630 1.00 90.62 499 THR A C 1
ATOM 3761 O O . THR A 1 499 ? -4.458 16.980 57.833 1.00 90.62 499 THR A O 1
ATOM 3764 N N . ASN A 1 500 ? -5.320 16.107 59.721 1.00 88.88 500 ASN A N 1
ATOM 3765 C CA . ASN A 1 500 ? -6.231 17.200 60.105 1.00 88.88 500 ASN A CA 1
ATOM 3766 C C . ASN A 1 500 ? -7.473 17.405 59.223 1.00 88.88 500 ASN A C 1
ATOM 3768 O O . ASN A 1 500 ? -8.263 18.305 59.514 1.00 88.88 500 ASN A O 1
ATOM 3772 N N . GLU A 1 501 ? -7.691 16.578 58.202 1.00 91.94 501 GLU A N 1
ATOM 3773 C CA . GLU A 1 501 ? -8.869 16.697 57.344 1.00 91.94 501 GLU A CA 1
ATOM 3774 C C . GLU A 1 501 ? -10.107 15.997 57.922 1.00 91.94 501 GLU A C 1
ATOM 3776 O O . GLU A 1 501 ? -10.016 14.983 58.620 1.00 91.94 501 GLU A O 1
ATOM 3781 N N . ILE A 1 502 ? -11.284 16.546 57.610 1.00 90.88 502 ILE A N 1
ATOM 3782 C CA . ILE A 1 502 ? -12.594 15.998 57.989 1.00 90.88 502 ILE A CA 1
ATOM 3783 C C . ILE A 1 502 ? -13.267 15.413 56.750 1.00 90.88 502 ILE A C 1
ATOM 3785 O O . ILE A 1 502 ? -13.300 16.053 55.699 1.00 90.88 502 ILE A O 1
ATOM 3789 N N . VAL A 1 503 ? -13.835 14.217 56.883 1.00 90.25 503 VAL A N 1
ATOM 3790 C CA . VAL A 1 503 ? -14.652 13.565 55.856 1.00 90.25 503 VAL A CA 1
ATOM 3791 C C . VAL A 1 503 ? -16.007 13.229 56.473 1.00 90.25 503 VAL A C 1
ATOM 3793 O O . VAL A 1 503 ? -16.066 12.483 57.447 1.00 90.25 503 VAL A O 1
ATOM 3796 N N . ASP A 1 504 ? -17.089 13.785 55.927 1.00 89.62 504 ASP A N 1
ATOM 3797 C CA . ASP A 1 504 ? -18.453 13.570 56.427 1.00 89.62 504 ASP A CA 1
ATOM 3798 C C . ASP A 1 504 ? -19.214 12.613 55.505 1.00 89.62 504 ASP A C 1
ATOM 3800 O O . ASP A 1 504 ? -19.665 12.998 54.425 1.00 89.62 504 ASP A O 1
ATOM 3804 N N . ASN A 1 505 ? -19.295 11.350 55.929 1.00 89.25 505 ASN A N 1
ATOM 3805 C CA . ASN A 1 505 ? -20.050 10.272 55.285 1.00 89.25 505 ASN A CA 1
ATOM 3806 C C . ASN A 1 505 ? -19.938 10.233 53.741 1.00 89.25 505 ASN A C 1
ATOM 3808 O O . ASN A 1 505 ? -20.936 10.160 53.019 1.00 89.25 505 ASN A O 1
ATOM 3812 N N . VAL A 1 506 ? -18.708 10.296 53.227 1.00 91.44 506 VAL A N 1
ATOM 3813 C CA . VAL A 1 506 ? -18.418 10.297 51.789 1.00 91.44 506 VAL A CA 1
ATOM 3814 C C . VAL A 1 506 ? -18.308 8.865 51.283 1.00 91.44 506 VAL A C 1
ATOM 3816 O O . VAL A 1 506 ? -17.480 8.099 51.763 1.00 91.44 506 VAL A O 1
ATOM 3819 N N . THR A 1 507 ? -19.085 8.514 50.259 1.00 91.50 507 THR A N 1
ATOM 3820 C CA . THR A 1 507 ? -18.923 7.245 49.530 1.00 91.50 507 THR A CA 1
ATOM 3821 C C . THR A 1 507 ? -18.070 7.447 48.281 1.00 91.50 507 THR A C 1
ATOM 3823 O O . THR A 1 507 ? -18.424 8.269 47.423 1.00 91.50 507 THR A O 1
ATOM 3826 N N . ILE A 1 508 ? -16.977 6.688 48.187 1.00 92.00 508 ILE A N 1
ATOM 3827 C CA . ILE A 1 508 ? -16.060 6.615 47.045 1.00 92.00 508 ILE A CA 1
ATOM 3828 C C . ILE A 1 508 ? -16.279 5.299 46.300 1.00 92.00 508 ILE A C 1
ATOM 3830 O O . ILE A 1 508 ? -16.475 4.258 46.924 1.00 92.00 508 ILE A O 1
ATOM 3834 N N . ASN A 1 509 ? -16.221 5.344 44.971 1.00 91.69 509 ASN A N 1
ATOM 3835 C CA . ASN A 1 509 ? -16.496 4.208 44.098 1.00 91.69 509 ASN A CA 1
ATOM 3836 C C . ASN A 1 509 ? -15.206 3.813 43.371 1.00 91.69 509 ASN A C 1
ATOM 3838 O O . ASN A 1 509 ? -15.085 4.092 42.182 1.00 91.69 509 ASN A O 1
ATOM 3842 N N . PRO A 1 510 ? -14.206 3.244 44.063 1.00 91.94 510 PRO A N 1
ATOM 3843 C CA . PRO A 1 510 ? -12.894 3.032 43.469 1.00 91.94 510 PRO A CA 1
ATOM 3844 C C . PRO A 1 510 ? -12.984 2.091 42.260 1.00 91.94 510 PRO A C 1
ATOM 3846 O O . PRO A 1 510 ? -13.631 1.041 42.320 1.00 91.94 510 PRO A O 1
ATOM 3849 N N . MET A 1 511 ? -12.324 2.474 41.168 1.00 91.31 511 MET A N 1
ATOM 3850 C CA . MET A 1 511 ? -12.240 1.687 39.943 1.00 91.31 511 MET A CA 1
ATOM 3851 C C . MET A 1 511 ? -10.834 1.726 39.361 1.00 91.31 511 MET A C 1
ATOM 3853 O O . MET A 1 511 ? -10.225 2.789 39.227 1.00 91.31 511 MET A O 1
ATOM 3857 N N . LEU A 1 512 ? -10.349 0.551 38.974 1.00 91.19 512 LEU A N 1
ATOM 3858 C CA . LEU A 1 512 ? -9.181 0.395 38.118 1.00 91.19 512 LEU A CA 1
ATOM 3859 C C . LEU A 1 512 ? -9.619 -0.363 36.866 1.00 91.19 512 LEU A C 1
ATOM 3861 O O . LEU A 1 512 ? -10.085 -1.494 36.993 1.00 91.19 512 LEU A O 1
ATOM 3865 N N . ASN A 1 513 ? -9.467 0.234 35.684 1.00 91.75 513 ASN A N 1
ATOM 3866 C CA . ASN A 1 513 ? -9.769 -0.423 34.409 1.00 91.75 513 ASN A CA 1
ATOM 3867 C C . ASN A 1 513 ? -8.590 -0.368 33.435 1.00 91.75 513 ASN A C 1
ATOM 3869 O O . ASN A 1 513 ? -7.754 0.531 33.508 1.00 91.75 513 ASN A O 1
ATOM 3873 N N . ALA A 1 514 ? -8.545 -1.322 32.506 1.00 88.06 514 ALA A N 1
ATOM 3874 C CA . ALA A 1 514 ? -7.640 -1.298 31.359 1.00 88.06 514 ALA A CA 1
ATOM 3875 C C . ALA A 1 514 ? -8.013 -0.163 30.390 1.00 88.06 514 ALA A C 1
ATOM 3877 O O . ALA A 1 514 ? -9.198 0.108 30.176 1.00 88.06 514 ALA A O 1
ATOM 3878 N N . GLY A 1 515 ? -7.003 0.497 29.818 1.00 87.50 515 GLY A N 1
ATOM 3879 C CA . GLY A 1 515 ? -7.156 1.563 28.828 1.00 87.50 515 GLY A CA 1
ATOM 3880 C C . GLY A 1 515 ? -6.736 2.956 29.309 1.00 87.50 515 GLY A C 1
ATOM 3881 O O . GLY A 1 515 ? -6.135 3.144 30.365 1.00 87.50 515 GLY A O 1
ATOM 3882 N N . THR A 1 516 ? -7.031 3.959 28.480 1.00 87.25 516 THR A N 1
ATOM 3883 C CA . THR A 1 516 ? -6.613 5.361 28.671 1.00 87.25 516 THR A CA 1
ATOM 3884 C C . THR A 1 516 ? -7.729 6.280 29.165 1.00 87.25 516 THR A C 1
ATOM 3886 O O . THR A 1 516 ? -7.480 7.462 29.396 1.00 87.25 516 THR A O 1
ATOM 3889 N N . THR A 1 517 ? -8.947 5.762 29.336 1.00 88.69 517 THR A N 1
ATOM 3890 C CA . THR A 1 517 ? -10.128 6.530 29.753 1.00 88.69 517 THR A CA 1
ATOM 3891 C C . THR A 1 517 ? -10.881 5.825 30.879 1.00 88.69 517 THR A C 1
ATOM 3893 O O . THR A 1 517 ? -10.781 4.605 31.041 1.00 88.69 517 THR A O 1
ATOM 3896 N N . ALA A 1 518 ? -11.628 6.602 31.668 1.00 87.62 518 ALA A N 1
ATOM 3897 C CA . ALA A 1 518 ? -12.506 6.070 32.703 1.00 87.62 518 ALA A CA 1
ATOM 3898 C C . ALA A 1 518 ? -13.688 5.323 32.073 1.00 87.62 518 ALA A C 1
ATOM 3900 O O . ALA A 1 518 ? -14.385 5.872 31.217 1.00 87.62 518 ALA A O 1
ATOM 3901 N N . LEU A 1 519 ? -13.954 4.108 32.547 1.00 87.00 519 LEU A N 1
ATOM 3902 C CA . LEU A 1 519 ? -15.202 3.403 32.255 1.00 87.00 519 LEU A CA 1
ATOM 3903 C C . LEU A 1 519 ? -16.288 3.762 33.286 1.00 87.00 519 LEU A C 1
ATOM 3905 O O . LEU A 1 519 ? -15.966 4.219 34.387 1.00 87.00 519 LEU A O 1
ATOM 3909 N N . PRO A 1 520 ? -17.583 3.554 32.972 1.00 87.19 520 PRO A N 1
ATOM 3910 C CA . PRO A 1 520 ? -18.637 3.631 33.976 1.00 87.19 520 PRO A CA 1
ATOM 3911 C C . PRO A 1 520 ? -18.328 2.696 35.146 1.00 87.19 520 PRO A C 1
ATOM 3913 O O . PRO A 1 520 ? -17.958 1.540 34.934 1.00 87.19 520 PRO A O 1
ATOM 3916 N N . TRP A 1 521 ? -18.493 3.193 36.375 1.00 88.94 521 TRP A N 1
ATOM 3917 C CA . TRP A 1 521 ? -18.205 2.394 37.562 1.00 88.94 521 TRP A CA 1
ATOM 3918 C C . TRP A 1 521 ? -19.032 1.106 37.578 1.00 88.94 521 TRP A C 1
ATOM 3920 O O . TRP A 1 521 ? -20.256 1.139 37.439 1.00 88.94 521 TRP A O 1
ATOM 3930 N N . ALA A 1 522 ? -18.346 -0.013 37.796 1.00 85.38 522 ALA A N 1
ATOM 3931 C CA . ALA A 1 522 ? -18.939 -1.326 37.982 1.00 85.38 522 ALA A CA 1
ATOM 3932 C C . ALA A 1 522 ? -18.315 -2.010 39.212 1.00 85.38 522 ALA A C 1
ATOM 3934 O O . ALA A 1 522 ? -17.126 -1.805 39.493 1.00 85.38 522 ALA A O 1
ATOM 3935 N N . PRO A 1 523 ? -19.083 -2.836 39.943 1.00 85.75 523 PRO A N 1
ATOM 3936 C CA . PRO A 1 523 ? -18.540 -3.628 41.038 1.00 85.75 523 PRO A CA 1
ATOM 3937 C C . PRO A 1 523 ? -17.530 -4.654 40.509 1.00 85.75 523 PRO A C 1
ATOM 3939 O O . PRO A 1 523 ? -17.641 -5.135 39.377 1.00 85.75 523 PRO A O 1
ATOM 3942 N N . TYR A 1 524 ? -16.562 -5.020 41.346 1.00 85.38 524 TYR A N 1
ATOM 3943 C CA . TYR A 1 524 ? -15.661 -6.132 41.056 1.00 85.38 524 TYR A CA 1
ATOM 3944 C C . TYR A 1 524 ? -16.448 -7.443 40.994 1.00 85.38 524 TYR A C 1
ATOM 3946 O O . TYR A 1 524 ? -17.242 -7.753 41.883 1.00 85.38 524 TYR A O 1
ATOM 3954 N N . LYS A 1 525 ? -16.220 -8.216 39.934 1.00 87.06 525 LYS A N 1
ATOM 3955 C CA . LYS A 1 525 ? -16.739 -9.576 39.764 1.00 87.06 525 LYS A CA 1
ATOM 3956 C C . LYS A 1 525 ? -15.609 -10.437 39.228 1.00 87.06 525 LYS A C 1
ATOM 3958 O O . LYS A 1 525 ? -14.942 -10.015 38.286 1.00 87.06 525 LYS A O 1
ATOM 3963 N N . ASP A 1 526 ? -15.437 -11.621 39.801 1.00 86.56 526 ASP A N 1
ATOM 3964 C CA . ASP A 1 526 ? -14.435 -12.612 39.407 1.00 86.56 526 ASP A CA 1
ATOM 3965 C C . ASP A 1 526 ? -15.089 -13.992 39.288 1.00 86.56 526 ASP A C 1
ATOM 3967 O O . ASP A 1 526 ? -15.968 -14.346 40.077 1.00 86.56 526 ASP A O 1
ATOM 3971 N N . GLN A 1 527 ? -14.676 -14.748 38.277 1.00 90.75 527 GLN A N 1
ATOM 3972 C CA . GLN A 1 527 ? -15.112 -16.111 38.008 1.00 90.75 527 GLN A CA 1
ATOM 3973 C C . GLN A 1 527 ? -13.886 -16.966 37.673 1.00 90.75 527 GLN A C 1
ATOM 3975 O O . GLN A 1 527 ? -13.357 -16.868 36.561 1.00 90.75 527 GLN A O 1
ATOM 3980 N N . PRO A 1 528 ? -13.422 -17.802 38.614 1.00 90.62 528 PRO A N 1
ATOM 3981 C CA . PRO A 1 528 ? -12.285 -18.668 38.370 1.00 90.62 528 PRO A CA 1
ATOM 3982 C C . PRO A 1 528 ? -12.683 -19.968 37.669 1.00 90.62 528 PRO A C 1
ATOM 3984 O O . PRO A 1 528 ? -13.713 -20.570 37.974 1.00 90.62 528 PRO A O 1
ATOM 3987 N N . LEU A 1 529 ? -11.798 -20.452 36.806 1.00 92.31 529 LEU A N 1
ATOM 3988 C CA . LEU A 1 529 ? -11.813 -21.786 36.226 1.00 92.31 529 LEU A CA 1
ATOM 3989 C C . LEU A 1 529 ? -10.466 -22.460 36.482 1.00 92.31 529 LEU A C 1
ATOM 3991 O O . LEU A 1 529 ? -9.433 -21.990 36.013 1.00 92.31 529 LEU A O 1
ATOM 3995 N N . THR A 1 530 ? -10.480 -23.581 37.196 1.00 91.81 530 THR A N 1
ATOM 3996 C CA . THR A 1 530 ? -9.286 -24.402 37.421 1.00 91.81 530 THR A CA 1
ATOM 3997 C C . THR A 1 530 ? -9.214 -25.507 36.373 1.00 91.81 530 THR A C 1
ATOM 3999 O O . THR A 1 530 ? -10.162 -26.274 36.209 1.00 91.81 530 THR A O 1
ATOM 4002 N N . LEU A 1 531 ? -8.086 -25.594 35.674 1.00 91.12 531 LEU A N 1
ATOM 4003 C CA . LEU A 1 531 ? -7.792 -26.599 34.656 1.00 91.12 531 LEU A CA 1
ATOM 4004 C C . LEU A 1 531 ? -6.758 -27.577 35.199 1.00 91.12 531 LEU A C 1
ATOM 4006 O O . LEU A 1 531 ? -5.723 -27.141 35.687 1.00 91.12 531 LEU A O 1
ATOM 4010 N N . SER A 1 532 ? -6.982 -28.886 35.080 1.00 89.88 532 SER A N 1
ATOM 4011 C CA . SER A 1 532 ? -5.975 -29.859 35.514 1.00 89.88 532 SER A CA 1
ATOM 4012 C C . SER A 1 532 ? -4.903 -30.066 34.436 1.00 89.88 532 SER A C 1
ATOM 4014 O O . SER A 1 532 ? -5.203 -30.469 33.311 1.00 89.88 532 SER A O 1
ATOM 4016 N N . THR A 1 533 ? -3.638 -29.863 34.788 1.00 90.12 533 THR A N 1
ATOM 4017 C CA . THR A 1 533 ? -2.469 -29.952 33.900 1.00 90.12 533 THR A CA 1
ATOM 4018 C C . THR A 1 533 ? -1.428 -30.917 34.475 1.00 90.12 533 THR A C 1
ATOM 4020 O O . THR A 1 533 ? -0.341 -30.501 34.862 1.00 90.12 533 THR A O 1
ATOM 4023 N N . PRO A 1 534 ? -1.699 -32.235 34.543 1.00 83.88 534 PRO A N 1
ATOM 4024 C CA . PRO A 1 534 ? -0.845 -33.193 35.259 1.00 83.88 534 PRO A CA 1
ATOM 4025 C C . PRO A 1 534 ? 0.614 -33.248 34.771 1.00 83.88 534 PRO A C 1
ATOM 4027 O O . PRO A 1 534 ? 1.485 -33.662 35.535 1.00 83.88 534 PRO A O 1
ATOM 4030 N N . ASN A 1 535 ? 0.874 -32.819 33.531 1.00 83.31 535 ASN A N 1
ATOM 4031 C CA . ASN A 1 535 ? 2.203 -32.748 32.917 1.00 83.31 535 ASN A CA 1
ATOM 4032 C C . ASN A 1 535 ? 2.672 -31.298 32.651 1.00 83.31 535 ASN A C 1
ATOM 4034 O O . ASN A 1 535 ? 3.659 -31.102 31.942 1.00 83.31 535 ASN A O 1
ATOM 4038 N N . GLY A 1 536 ? 1.961 -30.294 33.178 1.00 90.12 536 GLY A N 1
ATOM 4039 C CA . GLY A 1 536 ? 2.056 -28.902 32.731 1.00 90.12 536 GLY A CA 1
ATOM 4040 C C . GLY A 1 536 ? 1.532 -28.699 31.305 1.00 90.12 536 GLY A C 1
ATOM 4041 O O . GLY A 1 536 ? 1.065 -29.642 30.664 1.00 90.12 536 GLY A O 1
ATOM 4042 N N . LEU A 1 537 ? 1.608 -27.463 30.809 1.00 93.06 537 LEU A N 1
ATOM 4043 C CA . LEU A 1 537 ? 1.393 -27.124 29.401 1.00 93.06 537 LEU A CA 1
ATOM 4044 C C . LEU A 1 537 ? 2.695 -26.556 28.817 1.00 93.06 537 LEU A C 1
ATOM 4046 O O . LEU A 1 537 ? 2.937 -25.353 28.890 1.00 93.06 537 LEU A O 1
ATOM 4050 N N . PRO A 1 538 ? 3.597 -27.385 28.276 1.00 93.75 538 PRO A N 1
ATOM 4051 C CA . PRO A 1 538 ? 4.783 -26.891 27.584 1.00 93.75 538 PRO A CA 1
ATOM 4052 C C . PRO A 1 538 ? 4.442 -26.235 26.236 1.00 93.75 538 PRO A C 1
ATOM 4054 O O . PRO A 1 538 ? 3.439 -26.559 25.599 1.00 93.75 538 PRO A O 1
ATOM 4057 N N . GLY A 1 539 ? 5.334 -25.365 25.758 1.00 93.75 539 GLY A N 1
ATOM 4058 C CA . GLY A 1 539 ? 5.289 -24.820 24.399 1.00 93.75 539 GLY A CA 1
ATOM 4059 C C . GLY A 1 539 ? 6.679 -24.498 23.865 1.00 93.75 539 GLY A C 1
ATOM 4060 O O . GLY A 1 539 ? 7.492 -23.947 24.597 1.00 93.75 539 GLY A O 1
ATOM 4061 N N . LEU A 1 540 ? 6.959 -24.838 22.607 1.00 93.38 540 LEU A N 1
ATOM 4062 C CA . LEU A 1 540 ? 8.243 -24.593 21.943 1.00 93.38 540 LEU A CA 1
ATOM 4063 C C . LEU A 1 540 ? 8.084 -23.594 20.796 1.00 93.38 540 LEU A C 1
ATOM 4065 O O . LEU A 1 540 ? 7.154 -23.718 20.000 1.00 93.38 540 LEU A O 1
ATOM 4069 N N . LEU A 1 541 ? 9.015 -22.646 20.679 1.00 91.31 541 LEU A N 1
ATOM 4070 C CA . LEU A 1 541 ? 9.029 -21.666 19.593 1.00 91.31 541 LEU A CA 1
ATOM 4071 C C . LEU A 1 541 ? 9.329 -22.338 18.246 1.00 91.31 541 LEU A C 1
ATOM 4073 O O . LEU A 1 541 ? 10.189 -23.219 18.159 1.00 91.31 541 LEU A O 1
ATOM 4077 N N . VAL A 1 542 ? 8.654 -21.881 17.191 1.00 89.12 542 VAL A N 1
ATOM 4078 C CA . VAL A 1 542 ? 8.880 -22.301 15.801 1.00 89.12 542 VAL A CA 1
ATOM 4079 C C . VAL A 1 542 ? 8.782 -21.119 14.840 1.00 89.12 542 VAL A C 1
ATOM 4081 O O . VAL A 1 542 ? 8.006 -20.195 15.063 1.00 89.12 542 VAL A O 1
ATOM 4084 N N . ASP A 1 543 ? 9.529 -21.164 13.736 1.00 86.44 543 ASP A N 1
ATOM 4085 C CA . ASP A 1 543 ? 9.474 -20.117 12.703 1.00 86.44 543 ASP A CA 1
ATOM 4086 C C . ASP A 1 543 ? 8.115 -20.096 11.971 1.00 86.44 543 ASP A C 1
ATOM 4088 O O . ASP A 1 543 ? 7.667 -19.054 11.500 1.00 86.44 543 ASP A O 1
ATOM 4092 N N . SER A 1 544 ? 7.456 -21.256 11.851 1.00 87.94 544 SER A N 1
ATOM 4093 C CA . SER A 1 544 ? 6.118 -21.410 11.261 1.00 87.94 544 SER A CA 1
ATOM 4094 C C . SER A 1 544 ? 5.501 -22.771 11.617 1.00 87.94 544 SER A C 1
ATOM 4096 O O . SER A 1 544 ? 6.210 -23.686 12.040 1.00 87.94 544 SER A O 1
ATOM 4098 N N . GLY A 1 545 ? 4.186 -22.917 11.429 1.00 85.94 545 GLY A N 1
ATOM 4099 C CA . GLY A 1 545 ? 3.454 -24.169 11.653 1.00 85.94 545 GLY A CA 1
ATOM 4100 C C . GLY A 1 545 ? 3.086 -24.440 13.116 1.00 85.94 545 GLY A C 1
ATOM 4101 O O . GLY A 1 545 ? 2.814 -25.587 13.469 1.00 85.94 545 GLY A O 1
ATOM 4102 N N . GLY A 1 546 ? 3.099 -23.411 13.968 1.00 89.69 546 GLY A N 1
ATOM 4103 C CA . GLY A 1 546 ? 2.651 -23.503 15.359 1.00 89.69 546 GLY A CA 1
ATOM 4104 C C . GLY A 1 546 ? 1.123 -23.517 15.493 1.00 89.69 546 GLY A C 1
ATOM 4105 O O . GLY A 1 546 ? 0.409 -23.046 14.612 1.00 89.69 546 GLY A O 1
ATOM 4106 N N . ASN A 1 547 ? 0.609 -24.038 16.613 1.00 93.06 547 ASN A N 1
ATOM 4107 C CA . ASN A 1 547 ? -0.821 -24.007 16.960 1.00 93.06 547 ASN A CA 1
ATOM 4108 C C . ASN A 1 547 ? -1.220 -22.797 17.821 1.00 93.06 547 ASN A C 1
ATOM 4110 O O . ASN A 1 547 ? -2.396 -22.657 18.159 1.00 93.06 547 ASN A O 1
ATOM 4114 N N . TYR A 1 548 ? -0.262 -21.943 18.176 1.00 92.75 548 TYR A N 1
ATOM 4115 C CA . TYR A 1 548 ? -0.491 -20.678 18.861 1.00 92.75 548 TYR A CA 1
ATOM 4116 C C . TYR A 1 548 ? 0.440 -19.599 18.302 1.00 92.75 548 TYR A C 1
ATOM 4118 O O . TYR A 1 548 ? 1.620 -19.857 18.064 1.00 92.75 548 TYR A O 1
ATOM 4126 N N . THR A 1 549 ? -0.094 -18.394 18.124 1.00 91.38 549 THR A N 1
ATOM 4127 C CA . THR A 1 549 ? 0.663 -17.200 17.738 1.00 91.38 549 THR A CA 1
ATOM 4128 C C . THR A 1 549 ? 0.502 -16.178 18.850 1.00 91.38 549 THR A C 1
ATOM 4130 O O . THR A 1 549 ? -0.626 -15.843 19.209 1.00 91.38 549 THR A O 1
ATOM 4133 N N . ASP A 1 550 ? 1.609 -15.704 19.417 1.00 85.00 550 ASP A N 1
ATOM 4134 C CA . ASP A 1 550 ? 1.555 -14.695 20.474 1.00 85.00 550 ASP A CA 1
ATOM 4135 C C . ASP A 1 550 ? 1.384 -13.266 19.928 1.00 85.00 550 ASP A C 1
ATOM 4137 O O . ASP A 1 550 ? 1.362 -13.028 18.719 1.00 85.00 550 ASP A O 1
ATOM 4141 N N . SER A 1 551 ? 1.271 -12.290 20.832 1.00 80.31 551 SER A N 1
ATOM 4142 C CA . SER A 1 551 ? 1.062 -10.876 20.493 1.00 80.31 551 SER A CA 1
ATOM 4143 C C . SER A 1 551 ? 2.202 -10.240 19.686 1.00 80.31 551 SER A C 1
ATOM 4145 O O . SER A 1 551 ? 2.001 -9.178 19.105 1.00 80.31 551 SER A O 1
ATOM 4147 N N . ASN A 1 552 ? 3.386 -10.861 19.643 1.00 82.69 552 ASN A N 1
ATOM 4148 C CA . ASN A 1 552 ? 4.526 -10.400 18.847 1.00 82.69 552 ASN A CA 1
ATOM 4149 C C . ASN A 1 552 ? 4.582 -11.076 17.464 1.00 82.69 552 ASN A C 1
ATOM 4151 O O . ASN A 1 552 ? 5.507 -10.819 16.695 1.00 82.69 552 ASN A O 1
ATOM 4155 N N . GLY A 1 553 ? 3.621 -11.951 17.146 1.00 86.81 553 GLY A N 1
ATOM 4156 C CA . GLY A 1 553 ? 3.593 -12.731 15.910 1.00 86.81 553 GLY A CA 1
ATOM 4157 C C . GLY A 1 553 ? 4.470 -13.988 15.938 1.00 86.81 553 GLY A C 1
ATOM 4158 O O . GLY A 1 553 ? 4.578 -14.666 14.917 1.00 86.81 553 GLY A O 1
ATOM 4159 N N . GLN A 1 554 ? 5.085 -14.327 17.077 1.00 90.25 554 GLN A N 1
ATOM 4160 C CA . GLN A 1 554 ? 5.889 -15.540 17.214 1.00 90.25 554 GLN A CA 1
ATOM 4161 C C . GLN A 1 554 ? 4.971 -16.764 17.290 1.00 90.25 554 GLN A C 1
ATOM 4163 O O . GLN A 1 554 ? 4.002 -16.777 18.051 1.00 90.25 554 GLN A O 1
ATOM 4168 N N . GLN A 1 555 ? 5.291 -17.807 16.518 1.00 93.00 555 GLN A N 1
ATOM 4169 C CA . GLN A 1 555 ? 4.543 -19.063 16.517 1.00 93.00 555 GLN A CA 1
ATOM 4170 C C . GLN A 1 555 ? 5.124 -20.083 17.497 1.00 93.00 555 GLN A C 1
ATOM 4172 O O . GLN A 1 555 ? 6.337 -20.152 17.714 1.00 93.00 555 GLN A O 1
ATOM 4177 N N . TRP A 1 556 ? 4.238 -20.899 18.061 1.00 93.06 556 TRP A N 1
ATOM 4178 C CA . TRP A 1 556 ? 4.549 -21.879 19.091 1.00 93.06 556 TRP A CA 1
ATOM 4179 C C . TRP A 1 556 ? 3.844 -23.210 18.814 1.00 93.06 556 TRP A C 1
ATOM 4181 O O . TRP A 1 556 ? 2.672 -23.235 18.430 1.00 93.06 556 TRP A O 1
ATOM 4191 N N . ILE A 1 557 ? 4.547 -24.323 19.035 1.00 93.94 557 ILE A N 1
ATOM 4192 C CA . ILE A 1 557 ? 3.937 -25.650 19.174 1.00 93.94 557 ILE A CA 1
ATOM 4193 C C . ILE A 1 557 ? 3.695 -25.885 20.661 1.00 93.94 557 ILE A C 1
ATOM 4195 O O . ILE A 1 557 ? 4.651 -26.034 21.418 1.00 93.94 557 ILE A O 1
ATOM 4199 N N . CYS A 1 558 ? 2.432 -25.923 21.067 1.00 94.62 558 CYS A N 1
ATOM 4200 C CA . CYS A 1 558 ? 1.999 -25.932 22.458 1.00 94.62 558 CYS A CA 1
ATOM 4201 C C . CYS A 1 558 ? 1.140 -27.149 22.775 1.00 94.62 558 CYS A C 1
ATOM 4203 O O . CYS A 1 558 ? 0.244 -27.516 22.002 1.00 94.62 558 CYS A O 1
ATOM 4205 N N . ASP A 1 559 ? 1.323 -27.682 23.976 1.00 95.62 559 ASP A N 1
ATOM 4206 C CA . ASP A 1 559 ? 0.256 -28.413 24.643 1.00 95.62 559 ASP A CA 1
ATOM 4207 C C . ASP A 1 559 ? -0.900 -27.443 24.923 1.00 95.62 559 ASP A C 1
ATOM 4209 O O . ASP A 1 559 ? -0.679 -26.260 25.212 1.00 95.62 559 ASP A O 1
ATOM 4213 N N . SER A 1 560 ? -2.136 -27.921 24.793 1.00 95.31 560 SER A N 1
ATOM 4214 C CA . SER A 1 560 ? -3.325 -27.084 24.961 1.00 95.31 560 SER A CA 1
ATOM 4215 C C . SER A 1 560 ? -4.442 -27.766 25.740 1.00 95.31 560 SER A C 1
ATOM 4217 O O . SER A 1 560 ? -4.604 -28.986 25.703 1.00 95.31 560 SER A O 1
ATOM 4219 N N . VAL A 1 561 ? -5.237 -26.951 26.428 1.00 95.25 561 VAL A N 1
ATOM 4220 C CA . VAL A 1 561 ? -6.559 -27.315 26.947 1.00 95.25 561 VAL A CA 1
ATOM 4221 C C . VAL A 1 561 ? -7.590 -26.564 26.119 1.00 95.25 561 VAL A C 1
ATOM 4223 O O . VAL A 1 561 ? -7.556 -25.336 26.073 1.00 95.25 561 VAL A O 1
ATOM 4226 N N . GLU A 1 562 ? -8.478 -27.283 25.444 1.00 95.25 562 GLU A N 1
ATOM 4227 C CA . GLU A 1 562 ? -9.410 -26.725 24.466 1.00 95.25 562 GLU A CA 1
ATOM 4228 C C . GLU A 1 562 ? -10.855 -27.083 24.829 1.00 95.25 562 GLU A C 1
ATOM 4230 O O . GLU A 1 562 ? -11.188 -28.250 25.017 1.00 95.25 562 GLU A O 1
ATOM 4235 N N . PHE A 1 563 ? -11.714 -26.071 24.907 1.00 93.38 563 PHE A N 1
ATOM 4236 C CA . PHE A 1 563 ? -13.157 -26.177 25.090 1.00 93.38 563 PHE A CA 1
ATOM 4237 C C . PHE A 1 563 ? -13.858 -25.812 23.785 1.00 93.38 563 PHE A C 1
ATOM 4239 O O . PHE A 1 563 ? -13.566 -24.767 23.194 1.00 93.38 563 PHE A O 1
ATOM 4246 N N . TYR A 1 564 ? -14.795 -26.655 23.356 1.00 86.31 564 TYR A N 1
ATOM 4247 C CA . TYR A 1 564 ? -15.487 -26.523 22.080 1.00 86.31 564 TYR A CA 1
ATOM 4248 C C . TYR A 1 564 ? -16.955 -26.119 22.248 1.00 86.31 564 TYR A C 1
ATOM 4250 O O . TYR A 1 564 ? -17.598 -26.333 23.278 1.00 86.31 564 TYR A O 1
ATOM 4258 N N . SER A 1 565 ? -17.502 -25.560 21.172 1.00 76.19 565 SER A N 1
ATOM 4259 C CA . SER A 1 565 ? -18.851 -24.996 21.101 1.00 76.19 565 SER A CA 1
ATOM 4260 C C . SER A 1 565 ? -19.985 -26.016 21.174 1.00 76.19 565 SER A C 1
ATOM 4262 O O . SER A 1 565 ? -21.115 -25.640 21.505 1.00 76.19 565 SER A O 1
ATOM 4264 N N . ASP A 1 566 ? -19.689 -27.281 20.877 1.00 77.12 566 ASP A N 1
ATOM 4265 C CA . ASP A 1 566 ? -20.574 -28.436 21.056 1.00 77.12 566 ASP A CA 1
ATOM 4266 C C . ASP A 1 566 ? -20.622 -28.918 22.517 1.00 77.12 566 ASP A C 1
ATOM 4268 O O . ASP A 1 566 ? -21.375 -29.829 22.868 1.00 77.12 566 ASP A O 1
ATOM 4272 N N . GLY A 1 567 ? -19.844 -28.269 23.387 1.00 73.06 567 GLY A N 1
ATOM 4273 C CA . GLY A 1 567 ? -19.782 -28.554 24.802 1.00 73.06 567 GLY A CA 1
ATOM 4274 C C . GLY A 1 567 ? -18.906 -29.756 25.153 1.00 73.06 567 GLY A C 1
ATOM 4275 O O . GLY A 1 567 ? -19.034 -30.273 26.265 1.00 73.06 567 GLY A O 1
ATOM 4276 N N . THR A 1 568 ? -18.045 -30.193 24.240 1.00 85.19 568 THR A N 1
ATOM 4277 C CA . THR A 1 568 ? -16.934 -31.105 24.517 1.00 85.19 568 THR A CA 1
ATOM 4278 C C . THR A 1 568 ? -15.648 -30.318 24.786 1.00 85.19 568 THR A C 1
ATOM 4280 O O . THR A 1 568 ? -15.610 -29.090 24.688 1.00 85.19 568 THR A O 1
ATOM 4283 N N . GLY A 1 569 ? -14.576 -31.010 25.153 1.00 90.56 569 GLY A N 1
ATOM 4284 C CA . GLY A 1 569 ? -13.260 -30.397 25.249 1.00 90.56 569 GLY A CA 1
ATOM 4285 C C . GLY A 1 569 ? -12.163 -31.437 25.398 1.00 90.56 569 GLY A C 1
ATOM 4286 O O . GLY A 1 569 ? -12.430 -32.576 25.790 1.00 90.56 569 GLY A O 1
ATOM 4287 N N . LYS A 1 570 ? -10.932 -31.047 25.069 1.00 94.38 570 LYS A N 1
ATOM 4288 C CA . LYS A 1 570 ? -9.767 -31.933 25.031 1.00 94.38 570 LYS A CA 1
ATOM 4289 C C . LYS A 1 570 ? -8.526 -31.288 25.637 1.00 94.38 570 LYS A C 1
ATOM 4291 O O . LYS A 1 570 ? -8.281 -30.096 25.476 1.00 94.38 570 LYS A O 1
ATOM 4296 N N . LYS A 1 571 ? -7.698 -32.112 26.274 1.00 94.75 571 LYS A N 1
ATOM 4297 C CA . LYS A 1 571 ? -6.278 -31.846 26.533 1.00 94.75 571 LYS A CA 1
ATOM 4298 C C . LYS A 1 571 ? -5.491 -32.435 25.376 1.00 94.75 571 LYS A C 1
ATOM 4300 O O . LYS A 1 571 ? -5.607 -33.631 25.110 1.00 94.75 571 LYS A O 1
ATOM 4305 N N . ILE A 1 572 ? -4.713 -31.611 24.689 1.00 95.12 572 ILE A N 1
ATOM 4306 C CA . ILE A 1 572 ? -3.924 -32.025 23.533 1.00 95.12 572 ILE A CA 1
ATOM 4307 C C . ILE A 1 572 ? -2.449 -31.845 23.863 1.00 95.12 572 ILE A C 1
ATOM 4309 O O . ILE A 1 572 ? -1.946 -30.725 23.925 1.00 95.12 572 ILE A O 1
ATOM 4313 N N . GLN A 1 573 ? -1.758 -32.963 24.053 1.00 94.94 573 GLN A N 1
ATOM 4314 C CA . GLN A 1 573 ? -0.322 -33.012 24.276 1.00 94.94 573 GLN A CA 1
ATOM 4315 C C . GLN A 1 573 ? 0.406 -33.158 22.936 1.00 94.94 573 GLN A C 1
ATOM 4317 O O . GLN A 1 573 ? 0.247 -34.152 22.228 1.00 94.94 573 GLN A O 1
ATOM 4322 N N . ARG A 1 574 ? 1.233 -32.175 22.594 1.00 94.56 574 ARG A N 1
ATOM 4323 C CA . ARG A 1 574 ? 2.087 -32.132 21.399 1.00 94.56 574 ARG A CA 1
ATOM 4324 C C . ARG A 1 574 ? 3.565 -32.258 21.749 1.00 94.56 574 ARG A C 1
ATOM 4326 O O . ARG A 1 574 ? 4.367 -32.555 20.867 1.00 94.56 574 ARG A O 1
ATOM 4333 N N . LEU A 1 575 ? 3.932 -32.052 23.009 1.00 94.69 575 LEU A N 1
ATOM 4334 C CA . LEU A 1 575 ? 5.307 -32.090 23.478 1.00 94.69 575 LEU A CA 1
ATOM 4335 C C . LEU A 1 575 ? 5.502 -33.148 24.561 1.00 94.69 575 LEU A C 1
ATOM 4337 O O . LEU A 1 575 ? 4.608 -33.472 25.345 1.00 94.69 575 LEU A O 1
ATOM 4341 N N . LYS A 1 576 ? 6.720 -33.679 24.631 1.00 92.88 576 LYS A N 1
ATOM 4342 C CA . LYS A 1 576 ? 7.103 -34.675 25.625 1.00 92.88 576 LYS A CA 1
ATOM 4343 C C . LYS A 1 576 ? 8.379 -34.270 26.340 1.00 92.88 576 LYS A C 1
ATOM 4345 O O . LYS A 1 576 ? 9.376 -33.934 25.705 1.00 92.88 576 LYS A O 1
ATOM 4350 N N . ARG A 1 577 ? 8.334 -34.343 27.672 1.00 91.88 577 ARG A N 1
ATOM 4351 C CA . ARG A 1 577 ? 9.491 -34.200 28.559 1.00 91.88 577 ARG A CA 1
ATOM 4352 C C . ARG A 1 577 ? 10.075 -35.583 28.847 1.00 91.88 577 ARG A C 1
ATOM 4354 O O . ARG A 1 577 ? 9.335 -36.501 29.200 1.00 91.88 577 ARG A O 1
ATOM 4361 N N . ALA A 1 578 ? 11.383 -35.748 28.682 1.00 92.31 578 ALA A N 1
ATOM 4362 C CA . ALA A 1 578 ? 12.089 -37.001 28.938 1.00 92.31 578 ALA A CA 1
ATOM 4363 C C . ALA A 1 578 ? 13.471 -36.755 29.556 1.00 92.31 578 ALA A C 1
ATOM 4365 O O . ALA A 1 578 ? 14.130 -35.767 29.248 1.00 92.31 578 ALA A O 1
ATOM 4366 N N . SER A 1 579 ? 13.932 -37.681 30.390 1.00 91.19 579 SER A N 1
ATOM 4367 C CA . SER A 1 579 ? 15.269 -37.684 30.996 1.00 91.19 579 SER A CA 1
ATOM 4368 C C . SER A 1 579 ? 15.870 -39.090 30.932 1.00 91.19 579 SER A C 1
ATOM 4370 O O . SER A 1 579 ? 15.174 -40.055 30.601 1.00 91.19 579 SER A O 1
ATOM 4372 N N . GLY A 1 580 ? 17.177 -39.222 31.183 1.00 91.25 580 GLY A N 1
ATOM 4373 C CA . GLY A 1 580 ? 17.853 -40.525 31.149 1.00 91.25 580 GLY A CA 1
ATOM 4374 C C . GLY A 1 580 ? 17.872 -41.191 29.767 1.00 91.25 580 GLY A C 1
ATOM 4375 O O . GLY A 1 580 ? 17.929 -42.419 29.677 1.00 91.25 580 GLY A O 1
ATOM 4376 N N . LEU A 1 581 ? 17.801 -40.401 28.688 1.00 93.31 581 LEU A N 1
ATOM 4377 C CA . LEU A 1 581 ? 17.803 -40.914 27.318 1.00 93.31 581 LEU A CA 1
ATOM 4378 C C . LEU A 1 581 ? 19.104 -41.670 27.007 1.00 93.31 581 LEU A C 1
ATOM 4380 O O . LEU A 1 581 ? 20.204 -41.252 27.373 1.00 93.31 581 LEU A O 1
ATOM 4384 N N . ALA A 1 582 ? 18.982 -42.794 26.299 1.00 92.25 582 ALA A N 1
ATOM 4385 C CA . ALA A 1 582 ? 20.118 -43.637 25.943 1.00 92.25 582 ALA A CA 1
ATOM 4386 C C . ALA A 1 582 ? 20.791 -43.124 24.660 1.00 92.25 582 ALA A C 1
ATOM 4388 O O . ALA A 1 582 ? 20.350 -43.426 23.547 1.00 92.25 582 ALA A O 1
ATOM 4389 N N . PHE A 1 583 ? 21.857 -42.342 24.816 1.00 94.38 583 PHE A N 1
ATOM 4390 C CA . PHE A 1 583 ? 22.690 -41.879 23.707 1.00 94.38 583 PHE A CA 1
ATOM 4391 C C . PHE A 1 583 ? 23.767 -42.903 23.337 1.00 94.38 583 PHE A C 1
ATOM 4393 O O . PHE A 1 583 ? 24.339 -43.568 24.200 1.00 94.38 583 PHE A O 1
ATOM 4400 N N . LYS A 1 584 ? 24.071 -42.997 22.041 1.00 93.25 584 LYS A N 1
ATOM 4401 C CA . LYS A 1 584 ? 25.196 -43.765 21.495 1.00 93.25 584 LYS A CA 1
ATOM 4402 C C . LYS A 1 584 ? 26.060 -42.873 20.613 1.00 93.25 584 LYS A C 1
ATOM 4404 O O . LYS A 1 584 ? 25.552 -41.971 19.948 1.00 93.25 584 LYS A O 1
ATOM 4409 N N . LYS A 1 585 ? 27.359 -43.147 20.568 1.00 90.62 585 LYS A N 1
ATOM 4410 C CA . LYS A 1 585 ? 28.274 -42.473 19.647 1.00 90.62 585 LYS A CA 1
ATOM 4411 C C . LYS A 1 585 ? 27.966 -42.848 18.193 1.00 90.62 585 LYS A C 1
ATOM 4413 O O . LYS A 1 585 ? 27.719 -44.013 17.882 1.00 90.62 585 LYS A O 1
ATOM 4418 N N . VAL A 1 586 ? 28.026 -41.864 17.300 1.00 87.81 586 VAL A N 1
ATOM 4419 C CA . VAL A 1 586 ? 27.829 -42.024 15.850 1.00 87.81 586 VAL A CA 1
ATOM 4420 C C . VAL A 1 586 ? 28.951 -41.349 15.060 1.00 87.81 586 VAL A C 1
ATOM 4422 O O . VAL A 1 586 ? 29.651 -40.470 15.561 1.00 87.81 586 VAL A O 1
ATOM 4425 N N . SER A 1 587 ? 29.162 -41.773 13.812 1.00 75.38 587 SER A N 1
ATOM 4426 C CA . SER A 1 587 ? 30.233 -41.263 12.945 1.00 75.38 587 SER A CA 1
ATOM 4427 C C . SER A 1 587 ? 29.670 -40.844 11.587 1.00 75.38 587 SER A C 1
ATOM 4429 O O . SER A 1 587 ? 29.512 -41.673 10.699 1.00 75.38 587 SER A O 1
ATOM 4431 N N . TYR A 1 588 ? 29.377 -39.549 11.427 1.00 71.00 588 TYR A N 1
ATOM 4432 C CA . TYR A 1 588 ? 28.847 -38.955 10.186 1.00 71.00 588 TYR A CA 1
ATOM 4433 C C . TYR A 1 588 ? 29.890 -38.096 9.436 1.00 71.00 588 TYR A C 1
ATOM 4435 O O . TYR A 1 588 ? 29.550 -37.063 8.875 1.00 71.00 588 TYR A O 1
ATOM 4443 N N . GLY A 1 589 ? 31.174 -38.483 9.443 1.00 59.06 589 GLY A N 1
ATOM 4444 C CA . GLY A 1 589 ? 32.227 -37.763 8.696 1.00 59.06 589 GLY A CA 1
ATOM 4445 C C . GLY A 1 589 ? 32.638 -36.403 9.284 1.00 59.06 589 GLY A C 1
ATOM 4446 O O . GLY A 1 589 ? 33.044 -35.506 8.557 1.00 59.06 589 GLY A O 1
ATOM 4447 N N . ILE A 1 590 ? 32.504 -36.243 10.599 1.00 60.69 590 ILE A N 1
ATOM 4448 C CA . ILE A 1 590 ? 32.766 -35.000 11.337 1.00 60.69 590 ILE A CA 1
ATOM 4449 C C . ILE A 1 590 ? 34.279 -34.850 11.582 1.00 60.69 590 ILE A C 1
ATOM 4451 O O . ILE A 1 590 ? 34.954 -35.857 11.797 1.00 60.69 590 ILE A O 1
ATOM 4455 N N . GLN A 1 591 ? 34.798 -33.613 11.561 1.00 58.22 591 GLN A N 1
ATOM 4456 C CA . GLN A 1 591 ? 36.203 -33.286 11.857 1.00 58.22 591 GLN A CA 1
ATOM 4457 C C . GLN A 1 591 ? 36.701 -33.932 13.161 1.00 58.22 591 GLN A C 1
ATOM 4459 O O . GLN A 1 591 ? 35.935 -34.136 14.103 1.00 58.22 591 GLN A O 1
ATOM 4464 N N . GLU A 1 592 ? 38.001 -34.233 13.216 1.00 58.97 592 GLU A N 1
ATOM 4465 C CA . GLU A 1 592 ? 38.618 -35.101 14.223 1.00 58.97 592 GLU A CA 1
ATOM 4466 C C . GLU A 1 592 ? 38.544 -34.601 15.674 1.00 58.97 592 GLU A C 1
ATOM 4468 O O . GLU A 1 592 ? 39.050 -35.310 16.525 1.00 58.97 592 GLU A O 1
ATOM 4473 N N . GLU A 1 593 ? 37.957 -33.455 16.024 1.00 70.31 593 GLU A N 1
ATOM 4474 C CA . GLU A 1 593 ? 38.124 -32.829 17.350 1.00 70.31 593 GLU A CA 1
ATOM 4475 C C . GLU A 1 593 ? 37.021 -33.145 18.382 1.00 70.31 593 GLU A C 1
ATOM 4477 O O . GLU A 1 593 ? 37.262 -32.989 19.577 1.00 70.31 593 GLU A O 1
ATOM 4482 N N . SER A 1 594 ? 35.844 -33.661 17.994 1.00 79.88 594 SER A N 1
ATOM 4483 C CA . SER A 1 594 ? 34.757 -33.993 18.948 1.00 79.88 594 SER A CA 1
ATOM 4484 C C . SER A 1 594 ? 33.886 -35.175 18.522 1.00 79.88 594 SER A C 1
ATOM 4486 O O . SER A 1 594 ? 33.696 -35.425 17.331 1.00 79.88 594 SER A O 1
ATOM 4488 N N . TYR A 1 595 ? 33.314 -35.900 19.489 1.00 86.69 595 TYR A N 1
ATOM 4489 C CA . TYR A 1 595 ? 32.332 -36.957 19.216 1.00 86.69 595 TYR A CA 1
ATOM 4490 C C . TYR A 1 595 ? 30.905 -36.412 19.082 1.00 86.69 595 TYR A C 1
ATOM 4492 O O . TYR A 1 595 ? 30.528 -35.415 19.695 1.00 86.69 595 TYR A O 1
ATOM 4500 N N . LEU A 1 596 ? 30.101 -37.091 18.258 1.00 89.06 596 LEU A N 1
ATOM 4501 C CA . LEU A 1 596 ? 28.666 -36.853 18.137 1.00 89.06 596 LEU A CA 1
ATOM 4502 C C . LEU A 1 596 ? 27.906 -38.027 18.745 1.00 89.06 596 LEU A C 1
ATOM 4504 O O . LEU A 1 596 ? 28.213 -39.190 18.466 1.00 89.06 596 LEU A O 1
ATOM 4508 N N . TYR A 1 597 ? 26.889 -37.700 19.529 1.00 91.94 597 TYR A N 1
ATOM 4509 C CA . TYR A 1 597 ? 26.025 -38.657 20.198 1.00 91.94 597 TYR A CA 1
ATOM 4510 C C . TYR A 1 597 ? 24.610 -38.546 19.642 1.00 91.94 597 TYR A C 1
ATOM 4512 O O . TYR A 1 597 ? 24.122 -37.449 19.383 1.00 91.94 597 TYR A O 1
ATOM 4520 N N . GLU A 1 598 ? 23.945 -39.679 19.454 1.00 93.25 598 GLU A N 1
ATOM 4521 C CA . GLU A 1 598 ? 22.587 -39.759 18.921 1.00 93.25 598 GLU A CA 1
ATOM 4522 C C . GLU A 1 598 ? 21.740 -40.683 19.796 1.00 93.25 598 GLU A C 1
ATOM 4524 O O . GLU A 1 598 ? 22.198 -41.745 20.222 1.00 93.25 598 GLU A O 1
ATOM 4529 N N . THR A 1 599 ? 20.496 -40.293 20.053 1.00 95.69 599 THR A N 1
ATOM 4530 C CA . THR A 1 599 ? 19.471 -41.162 20.638 1.00 95.69 599 THR A CA 1
ATOM 4531 C C . THR A 1 599 ? 18.268 -41.220 19.705 1.00 95.69 599 THR A C 1
ATOM 4533 O O . THR A 1 599 ? 17.925 -40.219 19.077 1.00 95.69 599 THR A O 1
ATOM 4536 N N . TYR A 1 600 ? 17.661 -42.399 19.571 1.00 94.19 600 TYR A N 1
ATOM 4537 C CA . TYR A 1 600 ? 16.497 -42.613 18.713 1.00 94.19 600 TYR A CA 1
ATOM 4538 C C . TYR A 1 600 ? 15.220 -42.573 19.548 1.00 94.19 600 TYR A C 1
ATOM 4540 O O . TYR A 1 600 ? 15.121 -43.269 20.558 1.00 94.19 600 TYR A O 1
ATOM 4548 N N . LEU A 1 601 ? 14.245 -41.792 19.093 1.00 94.50 601 LEU A N 1
ATOM 4549 C CA . LEU A 1 601 ? 12.959 -41.574 19.745 1.00 94.50 601 LEU A CA 1
ATOM 4550 C C . LEU A 1 601 ? 11.862 -41.836 18.712 1.00 94.50 601 LEU A C 1
ATOM 4552 O O . LEU A 1 601 ? 11.684 -41.059 17.777 1.00 94.50 601 LEU A O 1
ATOM 4556 N N . SER A 1 602 ? 11.152 -42.958 18.848 1.00 91.31 602 SER A N 1
ATOM 4557 C CA . SER A 1 602 ? 10.143 -43.390 17.868 1.00 91.31 602 SER A CA 1
ATOM 4558 C C . SER A 1 602 ? 8.926 -42.471 17.790 1.00 91.31 602 SER A C 1
ATOM 4560 O O . SER A 1 602 ? 8.198 -42.521 16.809 1.00 91.31 602 SER A O 1
ATOM 4562 N N . ASP A 1 603 ? 8.691 -41.698 18.844 1.00 93.19 603 ASP A N 1
ATOM 4563 C CA . ASP A 1 603 ? 7.577 -40.774 19.026 1.00 93.19 603 ASP A CA 1
ATOM 4564 C C . ASP A 1 603 ? 7.947 -39.313 18.731 1.00 93.19 603 ASP A C 1
ATOM 4566 O O . ASP A 1 603 ? 7.059 -38.467 18.739 1.00 93.19 603 ASP A O 1
ATOM 4570 N N . LEU A 1 604 ? 9.218 -39.004 18.448 1.00 93.50 604 LEU A N 1
ATOM 4571 C CA . LEU A 1 604 ? 9.665 -37.680 18.007 1.00 93.50 604 LEU A CA 1
ATOM 4572 C C . LEU A 1 604 ? 9.224 -37.414 16.561 1.00 93.50 604 LEU A C 1
ATOM 4574 O O . LEU A 1 604 ? 9.307 -38.293 15.704 1.00 93.50 604 LEU A O 1
ATOM 4578 N N . SER A 1 605 ? 8.820 -36.175 16.285 1.00 89.06 605 SER A N 1
ATOM 4579 C CA . SER A 1 605 ? 8.386 -35.724 14.960 1.00 89.06 605 SER A CA 1
ATOM 4580 C C . SER A 1 605 ? 9.382 -36.031 13.828 1.00 89.06 605 SER A C 1
ATOM 4582 O O . SER A 1 605 ? 10.602 -35.955 13.986 1.00 89.06 605 SER A O 1
ATOM 4584 N N . GLU A 1 606 ? 8.838 -36.372 12.655 1.00 88.75 606 GLU A N 1
ATOM 4585 C CA . GLU A 1 606 ? 9.596 -36.655 11.426 1.00 88.75 606 GLU A CA 1
ATOM 4586 C C . GLU A 1 606 ? 9.807 -35.414 10.540 1.00 88.75 606 GLU A C 1
ATOM 4588 O O . GLU A 1 606 ? 10.476 -35.484 9.509 1.00 88.75 606 GLU A O 1
ATOM 4593 N N . ASN A 1 607 ? 9.260 -34.264 10.937 1.00 79.38 607 ASN A N 1
ATOM 4594 C CA . ASN A 1 607 ? 9.284 -33.050 10.129 1.00 79.38 607 ASN A CA 1
ATOM 4595 C C . ASN A 1 607 ? 10.623 -32.316 10.262 1.00 79.38 607 ASN A C 1
ATOM 4597 O O . ASN A 1 607 ? 10.814 -31.523 11.182 1.00 79.38 607 ASN A O 1
ATOM 4601 N N . GLY A 1 608 ? 11.533 -32.539 9.310 1.00 83.81 608 GLY A N 1
ATOM 4602 C CA . GLY A 1 608 ? 12.758 -31.748 9.158 1.00 83.81 608 GLY A CA 1
ATOM 4603 C C . GLY A 1 608 ? 13.592 -31.669 10.442 1.00 83.81 608 GLY A C 1
ATOM 4604 O O . GLY A 1 608 ? 14.090 -32.684 10.915 1.00 83.81 608 GLY A O 1
ATOM 4605 N N . TYR A 1 609 ? 13.755 -30.463 10.990 1.00 87.62 609 TYR A N 1
ATOM 4606 C CA . TYR A 1 609 ? 14.419 -30.211 12.275 1.00 87.62 609 TYR A CA 1
ATOM 4607 C C . TYR A 1 609 ? 13.368 -29.824 13.323 1.00 87.62 609 TYR A C 1
ATOM 4609 O O . TYR A 1 609 ? 13.106 -28.628 13.490 1.00 87.62 609 TYR A O 1
ATOM 4617 N N . PRO A 1 610 ? 12.712 -30.796 13.984 1.00 88.69 610 PRO A N 1
ATOM 4618 C CA . PRO A 1 610 ? 11.671 -30.479 14.950 1.00 88.69 610 PRO A CA 1
ATOM 4619 C C . PRO A 1 610 ? 12.248 -29.679 16.129 1.00 88.69 610 PRO A C 1
ATOM 4621 O O . PRO A 1 610 ? 13.409 -29.871 16.498 1.00 88.69 610 PRO A O 1
ATOM 4624 N N . PRO A 1 611 ? 11.463 -28.776 16.738 1.00 89.88 611 PRO A N 1
ATOM 4625 C CA . PRO A 1 611 ? 11.945 -27.988 17.860 1.00 89.88 611 PRO A CA 1
ATOM 4626 C C . PRO A 1 611 ? 12.184 -28.885 19.080 1.00 89.88 611 PRO A C 1
ATOM 4628 O O . PRO A 1 611 ? 11.411 -29.808 19.367 1.00 89.88 611 PRO A O 1
ATOM 4631 N N . CYS A 1 612 ? 13.246 -28.589 19.826 1.00 92.12 612 CYS A N 1
ATOM 4632 C CA . CYS A 1 612 ? 13.510 -29.206 21.118 1.00 92.12 612 CYS A CA 1
ATOM 4633 C C . CYS A 1 612 ? 14.324 -28.281 22.031 1.00 92.12 612 CYS A C 1
ATOM 4635 O O . CYS A 1 612 ? 15.128 -27.481 21.554 1.00 92.12 612 CYS A O 1
ATOM 4637 N N . LEU A 1 613 ? 14.152 -28.435 23.344 1.00 94.12 613 LEU A N 1
ATOM 4638 C CA . LEU A 1 613 ? 14.980 -27.810 24.377 1.00 94.12 613 LEU A CA 1
ATOM 4639 C C . LEU A 1 613 ? 15.672 -28.877 25.219 1.00 94.12 613 LEU A C 1
ATOM 4641 O O . LEU A 1 613 ? 15.198 -30.012 25.333 1.00 94.12 613 LEU A O 1
ATOM 4645 N N . CYS A 1 614 ? 16.793 -28.497 25.823 1.00 94.00 614 CYS A N 1
ATOM 4646 C CA . CYS A 1 614 ? 17.529 -29.337 26.751 1.00 94.00 614 CYS A CA 1
ATOM 4647 C C . CYS A 1 614 ? 18.130 -28.506 27.873 1.00 94.00 614 CYS A C 1
ATOM 4649 O O . CYS A 1 614 ? 18.635 -27.410 27.634 1.00 94.00 614 CYS A O 1
ATOM 4651 N N . THR A 1 615 ? 18.104 -29.036 29.095 1.00 93.88 615 THR A N 1
ATOM 4652 C CA . THR A 1 615 ? 18.633 -28.316 30.258 1.00 93.88 615 THR A CA 1
ATOM 4653 C C . THR A 1 615 ? 20.137 -28.078 30.174 1.00 93.88 615 THR A C 1
ATOM 4655 O O . THR A 1 615 ? 20.605 -27.054 30.652 1.00 93.88 615 THR A O 1
ATOM 4658 N N . GLY A 1 616 ? 20.903 -28.972 29.544 1.00 90.81 616 GLY A N 1
ATOM 4659 C CA . GLY A 1 616 ? 22.368 -28.892 29.491 1.00 90.81 616 GLY A CA 1
ATOM 4660 C C . GLY A 1 616 ? 22.974 -28.502 28.145 1.00 90.81 616 GLY A C 1
ATOM 4661 O O . GLY A 1 616 ? 24.191 -28.367 28.057 1.00 90.81 616 GLY A O 1
ATOM 4662 N N . LEU A 1 617 ? 22.181 -28.352 27.079 1.00 91.38 617 LEU A N 1
ATOM 4663 C CA . LEU A 1 617 ? 22.693 -28.066 25.735 1.00 91.38 617 LEU A CA 1
ATOM 4664 C C . LEU A 1 617 ? 21.742 -27.161 24.953 1.00 91.38 617 LEU A C 1
ATOM 4666 O O . LEU A 1 617 ? 20.553 -27.447 24.831 1.00 91.38 617 LEU A O 1
ATOM 4670 N N . LYS A 1 618 ? 22.294 -26.105 24.353 1.00 89.50 618 LYS A N 1
ATOM 4671 C CA . LYS A 1 618 ? 21.547 -25.176 23.502 1.00 89.50 618 LYS A CA 1
ATOM 4672 C C . LYS A 1 618 ? 21.156 -25.813 22.165 1.00 89.50 618 LYS A C 1
ATOM 4674 O O . LYS A 1 618 ? 21.960 -26.511 21.544 1.00 89.50 618 LYS A O 1
ATOM 4679 N N . TYR A 1 619 ? 19.942 -25.523 21.703 1.00 89.50 619 TYR A N 1
ATOM 4680 C CA . TYR A 1 619 ? 19.483 -25.899 20.368 1.00 89.50 619 TYR A CA 1
ATOM 4681 C C . TYR A 1 619 ? 20.244 -25.119 19.276 1.00 89.50 619 TYR A C 1
ATOM 4683 O O . TYR A 1 619 ? 20.176 -23.890 19.234 1.00 89.50 619 TYR A O 1
ATOM 4691 N N . ASP A 1 620 ? 20.960 -25.814 18.385 1.00 87.56 620 ASP A N 1
ATOM 4692 C CA . ASP A 1 620 ? 21.582 -25.235 17.183 1.00 87.56 620 ASP A CA 1
ATOM 4693 C C . ASP A 1 620 ? 21.707 -26.286 16.064 1.00 87.56 620 ASP A C 1
ATOM 4695 O O . ASP A 1 620 ? 22.469 -27.250 16.148 1.00 87.56 620 ASP A O 1
ATOM 4699 N N . LYS A 1 621 ? 21.004 -26.074 14.947 1.00 84.12 621 LYS A N 1
ATOM 4700 C CA . LYS A 1 621 ? 21.070 -26.963 13.772 1.00 84.12 621 LYS A CA 1
ATOM 4701 C C . LYS A 1 621 ? 22.454 -27.012 13.100 1.00 84.12 621 LYS A C 1
ATOM 4703 O O . LYS A 1 621 ? 22.709 -27.917 12.312 1.00 84.12 621 LYS A O 1
ATOM 4708 N N . ARG A 1 622 ? 23.354 -26.071 13.415 1.00 82.06 622 ARG A N 1
ATOM 4709 C CA . ARG A 1 622 ? 24.708 -25.944 12.840 1.00 82.06 622 ARG A CA 1
ATOM 4710 C C . ARG A 1 622 ? 25.804 -26.528 13.730 1.00 82.06 622 ARG A C 1
ATOM 4712 O O . ARG A 1 622 ? 26.984 -26.277 13.479 1.00 82.06 622 ARG A O 1
ATOM 4719 N N . ILE A 1 623 ? 25.472 -27.320 14.760 1.00 80.56 623 ILE A N 1
ATOM 4720 C CA . ILE A 1 623 ? 26.516 -27.947 15.595 1.00 80.56 623 ILE A CA 1
ATOM 4721 C C . ILE A 1 623 ? 27.482 -28.819 14.787 1.00 80.56 623 ILE A C 1
ATOM 4723 O O . ILE A 1 623 ? 28.601 -29.042 15.241 1.00 80.56 623 ILE A O 1
ATOM 4727 N N . LEU A 1 624 ? 27.075 -29.313 13.608 1.00 74.44 624 LEU A N 1
ATOM 4728 C CA . LEU A 1 624 ? 27.959 -30.084 12.736 1.00 74.44 624 LEU A CA 1
ATOM 4729 C C . LEU A 1 624 ? 29.079 -29.231 12.134 1.00 74.44 624 LEU A C 1
ATOM 4731 O O . LEU A 1 624 ? 30.211 -29.713 12.084 1.00 74.44 624 LEU A O 1
ATOM 4735 N N . ASP A 1 625 ? 28.770 -27.982 11.789 1.00 77.50 625 ASP A N 1
ATOM 4736 C CA . ASP A 1 625 ? 29.647 -27.072 11.050 1.00 77.50 625 ASP A CA 1
ATOM 4737 C C . ASP A 1 625 ? 30.587 -26.276 11.969 1.00 77.50 625 ASP A C 1
ATOM 4739 O O . ASP A 1 625 ? 31.711 -25.967 11.586 1.00 77.50 625 ASP A O 1
ATOM 4743 N N . ASN A 1 626 ? 30.149 -25.961 13.196 1.00 71.25 626 ASN A N 1
ATOM 4744 C CA . ASN A 1 626 ? 30.781 -24.920 14.022 1.00 71.25 626 ASN A CA 1
ATOM 4745 C C . ASN A 1 626 ? 31.541 -25.415 15.269 1.00 71.25 626 ASN A C 1
ATOM 4747 O O . ASN A 1 626 ? 32.002 -24.586 16.049 1.00 71.25 626 ASN A O 1
ATOM 4751 N N . ASN A 1 627 ? 31.655 -26.732 15.490 1.00 75.81 627 ASN A N 1
ATOM 4752 C CA . ASN A 1 627 ? 32.278 -27.327 16.691 1.00 75.81 627 ASN A CA 1
ATOM 4753 C C . ASN A 1 627 ? 31.855 -26.631 18.014 1.00 75.81 627 ASN A C 1
ATOM 4755 O O . ASN A 1 627 ? 32.672 -26.077 18.751 1.00 75.81 627 ASN A O 1
ATOM 4759 N N . LEU A 1 628 ? 30.547 -26.616 18.292 1.00 78.38 628 LEU A N 1
ATOM 4760 C CA . LEU A 1 628 ? 29.954 -25.980 19.476 1.00 78.38 628 LEU A CA 1
ATOM 4761 C C . LEU A 1 628 ? 29.340 -27.019 20.424 1.00 78.38 628 LEU A C 1
ATOM 4763 O O . LEU A 1 628 ? 28.906 -28.086 19.984 1.00 78.38 628 LEU A O 1
ATOM 4767 N N . ASN A 1 629 ? 29.250 -26.669 21.714 1.00 84.94 629 ASN A N 1
ATOM 4768 C CA . ASN A 1 629 ? 28.355 -27.347 22.650 1.00 84.94 629 ASN A CA 1
ATOM 4769 C C . ASN A 1 629 ? 26.919 -27.096 22.190 1.00 84.94 629 ASN A C 1
ATOM 4771 O O . ASN A 1 629 ? 26.495 -25.943 22.115 1.00 84.94 629 ASN A O 1
ATOM 4775 N N . GLY A 1 630 ? 26.173 -28.151 21.891 1.00 89.75 630 GLY A N 1
ATOM 4776 C CA . GLY A 1 630 ? 24.776 -27.994 21.521 1.00 89.75 630 GLY A CA 1
ATOM 4777 C C . GLY A 1 630 ? 24.110 -29.284 21.083 1.00 89.75 630 GLY A C 1
ATOM 4778 O O . GLY A 1 630 ? 24.699 -30.369 21.084 1.00 89.75 630 GLY A O 1
ATOM 4779 N N . MET A 1 631 ? 22.848 -29.144 20.710 1.00 92.62 631 MET A N 1
ATOM 4780 C CA . MET A 1 631 ? 21.989 -30.239 20.291 1.00 92.62 631 MET A CA 1
ATOM 4781 C C . MET A 1 631 ? 21.025 -29.794 19.194 1.00 92.62 631 MET A C 1
ATOM 4783 O O . MET A 1 631 ? 20.742 -28.610 19.040 1.00 92.62 631 MET A O 1
ATOM 4787 N N . TYR A 1 632 ? 20.517 -30.746 18.424 1.00 92.44 632 TYR A N 1
ATOM 4788 C CA . TYR A 1 632 ? 19.353 -30.538 17.569 1.00 92.44 632 TYR A CA 1
ATOM 4789 C C . TYR A 1 632 ? 18.580 -31.843 17.439 1.00 92.44 632 TYR A C 1
ATOM 4791 O O . TYR A 1 632 ? 19.150 -32.936 17.542 1.00 92.44 632 TYR A O 1
ATOM 4799 N N . ALA A 1 633 ? 17.284 -31.731 17.181 1.00 92.50 633 ALA A N 1
ATOM 4800 C CA . ALA A 1 633 ? 16.475 -32.866 16.791 1.00 92.50 633 ALA A CA 1
ATOM 4801 C C . ALA A 1 633 ? 16.452 -33.009 15.262 1.00 92.50 633 ALA A C 1
ATOM 4803 O O . ALA A 1 633 ? 16.443 -32.036 14.509 1.00 92.50 633 ALA A O 1
ATOM 4804 N N . TYR A 1 634 ? 16.481 -34.254 14.820 1.00 88.94 634 TYR A N 1
ATOM 4805 C CA . TYR A 1 634 ? 16.411 -34.727 13.442 1.00 88.94 634 TYR A CA 1
ATOM 4806 C C . TYR A 1 634 ? 15.292 -35.781 13.388 1.00 88.94 634 TYR A C 1
ATOM 4808 O O . TYR A 1 634 ? 14.944 -36.304 14.450 1.00 88.94 634 TYR A O 1
ATOM 4816 N N . PRO A 1 635 ? 14.709 -36.145 12.230 1.00 90.88 635 PRO A N 1
ATOM 4817 C CA . PRO A 1 635 ? 13.584 -37.072 12.198 1.00 90.88 635 PRO A CA 1
ATOM 4818 C C . PRO A 1 635 ? 13.875 -38.334 13.022 1.00 90.88 635 PRO A C 1
ATOM 4820 O O . PRO A 1 635 ? 14.859 -39.041 12.777 1.00 90.88 635 PRO A O 1
ATOM 4823 N N . LYS A 1 636 ? 13.054 -38.558 14.057 1.00 90.88 636 LYS A N 1
ATOM 4824 C CA . LYS A 1 636 ? 13.152 -39.676 15.019 1.00 90.88 636 LYS A CA 1
ATOM 4825 C C . LYS A 1 636 ? 14.454 -39.781 15.830 1.00 90.88 636 LYS A C 1
ATOM 4827 O O . LYS A 1 636 ? 14.719 -40.819 16.436 1.00 90.88 636 LYS A O 1
ATOM 4832 N N . SER A 1 637 ? 15.291 -38.747 15.877 1.00 92.94 637 SER A N 1
ATOM 4833 C CA . SER A 1 637 ? 16.503 -38.743 16.701 1.00 92.94 637 SER A CA 1
ATOM 4834 C C . SER A 1 637 ? 16.860 -37.378 17.289 1.00 92.94 637 SER A C 1
ATOM 4836 O O . SER A 1 637 ? 16.644 -36.339 16.680 1.00 92.94 637 SER A O 1
ATOM 4838 N N . ILE A 1 638 ? 17.471 -37.375 18.472 1.00 95.06 638 ILE A N 1
ATOM 4839 C CA . ILE A 1 638 ? 18.131 -36.188 19.028 1.00 95.06 638 ILE A CA 1
ATOM 4840 C C . ILE A 1 638 ? 19.635 -36.402 18.941 1.00 95.06 638 ILE A C 1
ATOM 4842 O O . ILE A 1 638 ? 20.147 -37.455 19.332 1.00 95.06 638 ILE A O 1
ATOM 4846 N N . ARG A 1 639 ? 20.343 -35.393 18.434 1.00 92.56 639 ARG A N 1
ATOM 4847 C CA . ARG A 1 639 ? 21.798 -35.386 18.295 1.00 92.56 639 ARG A CA 1
ATOM 4848 C C . ARG A 1 639 ? 22.403 -34.332 19.203 1.00 92.56 639 ARG A C 1
ATOM 4850 O O . ARG A 1 639 ? 21.913 -33.210 19.261 1.00 92.56 639 ARG A O 1
ATOM 4857 N N . ALA A 1 640 ? 23.481 -34.696 19.881 1.00 92.38 640 ALA A N 1
ATOM 4858 C CA . ALA A 1 640 ? 24.177 -33.852 20.839 1.00 92.38 640 ALA A CA 1
ATOM 4859 C C . ALA A 1 640 ? 25.690 -33.895 20.608 1.00 92.38 640 ALA A C 1
ATOM 4861 O O . ALA A 1 640 ? 26.250 -34.936 20.246 1.00 92.38 640 ALA A O 1
ATOM 4862 N N . ARG A 1 641 ? 26.350 -32.760 20.834 1.00 88.62 641 ARG A N 1
ATOM 4863 C CA . ARG A 1 641 ? 27.805 -32.610 20.758 1.00 88.62 641 ARG A CA 1
ATOM 4864 C C . ARG A 1 641 ? 28.306 -31.787 21.939 1.00 88.62 641 ARG A C 1
ATOM 4866 O O . ARG A 1 641 ? 27.712 -30.765 22.282 1.00 88.62 641 ARG A O 1
ATOM 4873 N N . PHE A 1 642 ? 29.443 -32.209 22.479 1.00 87.88 642 PHE A N 1
ATOM 4874 C CA . PHE A 1 642 ? 30.254 -31.421 23.397 1.00 87.88 642 PHE A CA 1
ATOM 4875 C C . PHE A 1 642 ? 31.491 -30.927 22.650 1.00 87.88 642 PHE A C 1
ATOM 4877 O O . PHE A 1 642 ? 32.186 -31.718 22.009 1.00 87.88 642 PHE A O 1
ATOM 4884 N N . LYS A 1 643 ? 31.736 -29.620 22.695 1.00 84.62 643 LYS A N 1
ATOM 4885 C CA . LYS A 1 643 ? 32.882 -28.977 22.058 1.00 84.62 643 LYS A CA 1
ATOM 4886 C C . LYS A 1 643 ? 34.182 -29.536 22.635 1.00 84.62 643 LYS A C 1
ATOM 4888 O O . LYS A 1 643 ? 34.335 -29.618 23.851 1.00 84.62 643 LYS A O 1
ATOM 4893 N N . ASP A 1 644 ? 35.102 -29.893 21.747 1.00 82.69 644 ASP A N 1
ATOM 4894 C CA . ASP A 1 644 ? 36.452 -30.397 22.026 1.00 82.69 644 ASP A CA 1
ATOM 4895 C C . ASP A 1 644 ? 36.502 -31.649 22.934 1.00 82.69 644 ASP A C 1
ATOM 4897 O O . ASP A 1 644 ? 37.555 -31.987 23.480 1.00 82.69 644 ASP A O 1
ATOM 4901 N N . SER A 1 645 ? 35.381 -32.378 23.082 1.00 82.75 645 SER A N 1
ATOM 4902 C CA . SER A 1 645 ? 35.303 -33.596 23.904 1.00 82.75 645 SER A CA 1
ATOM 4903 C C . SER A 1 645 ? 35.333 -34.876 23.069 1.00 82.75 645 SER A C 1
ATOM 4905 O O . SER A 1 645 ? 34.611 -35.049 22.081 1.00 82.75 645 SER A O 1
ATOM 4907 N N . LYS A 1 646 ? 36.155 -35.826 23.523 1.00 81.12 646 LYS A N 1
ATOM 4908 C CA . LYS A 1 646 ? 36.223 -37.214 23.032 1.00 81.12 646 LYS A CA 1
ATOM 4909 C C . LYS A 1 646 ? 36.039 -38.234 24.157 1.00 81.12 646 LYS A C 1
ATOM 4911 O O . LYS A 1 646 ? 36.435 -39.394 24.009 1.00 81.12 646 LYS A O 1
ATOM 4916 N N . ASN A 1 647 ? 35.494 -37.814 25.297 1.00 88.56 647 ASN A N 1
ATOM 4917 C CA . ASN A 1 647 ? 35.298 -38.695 26.440 1.00 88.56 647 ASN A CA 1
ATOM 4918 C C . ASN A 1 647 ? 33.899 -39.320 26.400 1.00 88.56 647 ASN A C 1
ATOM 4920 O O . ASN A 1 647 ? 32.978 -38.859 27.063 1.00 88.56 647 ASN A O 1
ATOM 4924 N N . GLU A 1 648 ? 33.756 -40.394 25.620 1.00 88.94 648 GLU A N 1
ATOM 4925 C CA . GLU A 1 648 ? 32.469 -41.069 25.395 1.00 88.94 648 GLU A CA 1
ATOM 4926 C C . GLU A 1 648 ? 31.742 -41.455 26.689 1.00 88.94 648 GLU A C 1
ATOM 4928 O O . GLU A 1 648 ? 30.536 -41.246 26.797 1.00 88.94 648 GLU A O 1
ATOM 4933 N N . GLN A 1 649 ? 32.461 -41.986 27.681 1.00 90.38 649 GLN A N 1
ATOM 4934 C CA . GLN A 1 649 ? 31.848 -42.401 28.941 1.00 90.38 649 GLN A CA 1
ATOM 4935 C C . GLN A 1 649 ? 31.325 -41.198 29.735 1.00 90.38 649 GLN A C 1
ATOM 4937 O O . GLN A 1 649 ? 30.197 -41.227 30.217 1.00 90.38 649 GLN A O 1
ATOM 4942 N N . GLU A 1 650 ? 32.130 -40.144 29.868 1.00 90.50 650 GLU A N 1
ATOM 4943 C CA . GLU A 1 650 ? 31.756 -38.943 30.621 1.00 90.50 650 GLU A CA 1
ATOM 4944 C C . GLU A 1 650 ? 30.614 -38.179 29.944 1.00 90.50 650 GLU A C 1
ATOM 4946 O O . GLU A 1 650 ? 29.655 -37.790 30.606 1.00 90.50 650 GLU A O 1
ATOM 4951 N N . ASP A 1 651 ? 30.685 -38.015 28.625 1.00 91.94 651 ASP A N 1
ATOM 4952 C CA . ASP A 1 651 ? 29.682 -37.303 27.838 1.00 91.94 651 ASP A CA 1
ATOM 4953 C C . ASP A 1 651 ? 28.319 -38.015 27.882 1.00 91.94 651 ASP A C 1
ATOM 4955 O O . ASP A 1 651 ? 27.289 -37.365 28.055 1.00 91.94 651 ASP A O 1
ATOM 4959 N N . ILE A 1 652 ? 28.288 -39.351 27.774 1.00 91.44 652 ILE A N 1
ATOM 4960 C CA . ILE A 1 652 ? 27.040 -40.127 27.874 1.00 91.44 652 ILE A CA 1
ATOM 4961 C C . ILE A 1 652 ? 26.458 -40.059 29.291 1.00 91.44 652 ILE A C 1
ATOM 4963 O O . ILE A 1 652 ? 25.244 -39.914 29.434 1.00 91.44 652 ILE A O 1
ATOM 4967 N N . GLU A 1 653 ? 27.285 -40.144 30.339 1.00 90.75 653 GLU A N 1
ATOM 4968 C CA . GLU A 1 653 ? 26.802 -39.980 31.716 1.00 90.75 653 GLU A CA 1
ATOM 4969 C C . GLU A 1 653 ? 26.265 -38.562 31.963 1.00 90.75 653 GLU A C 1
ATOM 4971 O O . GLU A 1 653 ? 25.221 -38.423 32.597 1.00 90.75 653 GLU A O 1
ATOM 4976 N N . LYS A 1 654 ? 26.888 -37.522 31.390 1.00 90.75 654 LYS A N 1
ATOM 4977 C CA . LYS A 1 654 ? 26.356 -36.148 31.414 1.00 90.75 654 LYS A CA 1
ATOM 4978 C C . LYS A 1 654 ? 25.026 -36.032 30.666 1.00 90.75 654 LYS A C 1
ATOM 4980 O O . LYS A 1 654 ? 24.076 -35.483 31.203 1.00 90.75 654 LYS A O 1
ATOM 4985 N N . LEU A 1 655 ? 24.899 -36.596 29.463 1.00 92.69 655 LEU A N 1
ATOM 4986 C CA . LEU A 1 655 ? 23.642 -36.541 28.697 1.00 92.69 655 LEU A CA 1
ATOM 4987 C C . LEU A 1 655 ? 22.460 -37.192 29.430 1.00 92.69 655 LEU A C 1
ATOM 4989 O O . LEU A 1 655 ? 21.324 -36.761 29.245 1.00 92.69 655 LEU A O 1
ATOM 4993 N N . LYS A 1 656 ? 22.706 -38.203 30.274 1.00 91.31 656 LYS A N 1
ATOM 4994 C CA . LYS A 1 656 ? 21.657 -38.844 31.084 1.00 91.31 656 LYS A CA 1
ATOM 4995 C C . LYS A 1 656 ? 21.088 -37.932 32.170 1.00 91.31 656 LYS A C 1
ATOM 4997 O O . LYS A 1 656 ? 19.951 -38.161 32.582 1.00 91.31 656 LYS A O 1
ATOM 5002 N N . THR A 1 657 ? 21.853 -36.948 32.646 1.00 91.94 657 THR A N 1
ATOM 5003 C CA . THR A 1 657 ? 21.389 -36.013 33.684 1.00 91.94 657 THR A CA 1
ATOM 5004 C C . THR A 1 657 ? 20.535 -34.887 33.114 1.00 91.94 657 THR A C 1
ATOM 5006 O O . THR A 1 657 ? 19.825 -34.226 33.869 1.00 91.94 657 THR A O 1
ATOM 5009 N N . PHE A 1 658 ? 20.575 -34.672 31.797 1.00 93.88 658 PHE A N 1
ATOM 5010 C CA . PHE A 1 658 ? 19.799 -33.626 31.149 1.00 93.88 658 PHE A CA 1
ATOM 5011 C C . PHE A 1 658 ? 18.348 -34.043 30.920 1.00 93.88 658 PHE A C 1
ATOM 5013 O O . PHE A 1 658 ? 18.023 -35.213 30.692 1.00 93.88 658 PHE A O 1
ATOM 5020 N N . GLU A 1 659 ? 17.474 -33.044 30.937 1.00 94.06 659 GLU A N 1
ATOM 5021 C CA . GLU A 1 659 ? 16.081 -33.190 30.549 1.00 94.06 659 GLU A CA 1
ATOM 5022 C C . GLU A 1 659 ? 15.875 -32.604 29.160 1.00 94.06 659 GLU A C 1
ATOM 5024 O O . GLU A 1 659 ? 16.437 -31.563 28.823 1.00 94.06 659 GLU A O 1
ATOM 5029 N N . PHE A 1 660 ? 15.050 -33.279 28.371 1.00 94.31 660 PHE A N 1
ATOM 5030 C CA . PHE A 1 660 ? 14.758 -32.968 26.984 1.00 94.31 660 PHE A CA 1
ATOM 5031 C C . PHE A 1 660 ? 13.263 -32.713 26.839 1.00 94.31 660 PHE A C 1
ATOM 5033 O O . PHE A 1 660 ? 12.455 -33.540 27.261 1.00 94.31 660 PHE A O 1
ATOM 5040 N N . LEU A 1 661 ? 12.902 -31.602 26.205 1.00 95.12 661 LEU A N 1
ATOM 5041 C CA . LEU A 1 661 ? 11.538 -31.298 25.784 1.00 95.12 661 LEU A CA 1
ATOM 5042 C C . LEU A 1 661 ? 11.503 -31.307 24.256 1.00 95.12 661 LEU A C 1
ATOM 5044 O O . LEU A 1 661 ? 12.246 -30.550 23.635 1.00 95.12 661 LEU A O 1
ATOM 5048 N N . TYR A 1 662 ? 10.685 -32.160 23.642 1.00 93.81 662 TYR A N 1
ATOM 5049 C CA . TYR A 1 662 ? 10.648 -32.314 22.183 1.00 93.81 662 TYR A CA 1
ATOM 5050 C C . TYR A 1 662 ? 9.238 -32.519 21.630 1.00 93.81 662 TYR A C 1
ATOM 5052 O O . TYR A 1 662 ? 8.341 -32.981 22.337 1.00 93.81 662 TYR A O 1
ATOM 5060 N N . ALA A 1 663 ? 9.059 -32.189 20.349 1.00 93.94 663 ALA A N 1
ATOM 5061 C CA . ALA A 1 663 ? 7.787 -32.330 19.649 1.00 93.94 663 ALA A CA 1
ATOM 5062 C C . ALA A 1 663 ? 7.469 -33.782 19.261 1.00 93.94 663 ALA A C 1
ATOM 5064 O O . ALA A 1 663 ? 8.274 -34.466 18.624 1.00 93.94 663 ALA A O 1
ATOM 5065 N N . LEU A 1 664 ? 6.266 -34.231 19.607 1.00 93.38 664 LEU A N 1
ATOM 5066 C CA . LEU A 1 664 ? 5.739 -35.543 19.249 1.00 93.38 664 LEU A CA 1
ATOM 5067 C C . LEU A 1 664 ? 5.364 -35.612 17.761 1.00 93.38 664 LEU A C 1
ATOM 5069 O O . LEU A 1 664 ? 4.936 -34.625 17.165 1.00 93.38 664 LEU A O 1
ATOM 5073 N N . GLN A 1 665 ? 5.486 -36.796 17.161 1.00 91.31 665 GLN A N 1
ATOM 5074 C CA . GLN A 1 665 ? 5.025 -37.072 15.797 1.00 91.31 665 GLN A CA 1
ATOM 5075 C C . GLN A 1 665 ? 3.498 -37.041 15.693 1.00 91.31 665 GLN A C 1
ATOM 5077 O O . GLN A 1 665 ? 2.950 -36.557 14.706 1.00 91.31 665 GLN A O 1
ATOM 5082 N N . THR A 1 666 ? 2.811 -37.569 16.703 1.00 91.44 666 THR A N 1
ATOM 5083 C CA . THR A 1 666 ? 1.351 -37.598 16.771 1.00 91.44 666 THR A CA 1
ATOM 5084 C C . THR A 1 666 ? 0.918 -37.017 18.111 1.00 91.44 666 THR A C 1
ATOM 5086 O O . THR A 1 666 ? 1.386 -37.506 19.143 1.00 91.44 666 THR A O 1
ATOM 5089 N N . PRO A 1 667 ? 0.055 -35.986 18.120 1.00 93.25 667 PRO A N 1
ATOM 5090 C CA . PRO A 1 667 ? -0.504 -35.460 19.354 1.00 93.25 667 PRO A CA 1
ATOM 5091 C C . PRO A 1 667 ? -1.278 -36.530 20.130 1.00 93.25 667 PRO A C 1
ATOM 5093 O O . PRO A 1 667 ? -1.930 -37.392 19.541 1.00 93.25 667 PRO A O 1
ATOM 5096 N N . ILE A 1 668 ? -1.224 -36.454 21.455 1.00 93.75 668 ILE A N 1
ATOM 5097 C CA . ILE A 1 668 ? -2.018 -37.291 22.354 1.00 93.75 668 ILE A CA 1
ATOM 5098 C C . ILE A 1 668 ? -3.208 -36.456 22.819 1.00 93.75 668 ILE A C 1
ATOM 5100 O O . ILE A 1 668 ? -3.033 -35.427 23.468 1.00 93.75 668 ILE A O 1
ATOM 5104 N N . GLU A 1 669 ? -4.418 -36.899 22.492 1.00 94.50 669 GLU A N 1
ATOM 5105 C CA . GLU A 1 669 ? -5.661 -36.231 22.880 1.00 94.50 669 GLU A CA 1
ATOM 5106 C C . GLU A 1 669 ? -6.333 -36.986 24.029 1.00 94.50 669 GLU A C 1
ATOM 5108 O O . GLU A 1 669 ? -6.468 -38.208 23.991 1.00 94.50 669 GLU A O 1
ATOM 5113 N N . THR A 1 670 ? -6.750 -36.263 25.066 1.00 93.25 670 THR A N 1
ATOM 5114 C CA . THR A 1 670 ? -7.502 -36.801 26.209 1.00 93.25 670 THR A CA 1
ATOM 5115 C C . THR A 1 670 ? -8.726 -35.932 26.454 1.00 93.25 670 THR A C 1
ATOM 5117 O O . THR A 1 670 ? -8.592 -34.715 26.557 1.00 93.25 670 THR A O 1
ATOM 5120 N N . ASP A 1 671 ? -9.910 -36.531 26.558 1.00 91.88 671 ASP A N 1
ATOM 5121 C CA . ASP A 1 671 ? -11.144 -35.783 26.818 1.00 91.88 671 ASP A CA 1
ATOM 5122 C C . ASP A 1 671 ? -11.107 -35.097 28.195 1.00 91.88 671 ASP A C 1
ATOM 5124 O O . ASP A 1 671 ? -10.562 -35.636 29.164 1.00 91.88 671 ASP A O 1
ATOM 5128 N N . LEU A 1 672 ? -11.696 -33.901 28.283 1.00 91.75 672 LEU A N 1
ATOM 5129 C CA . LEU A 1 672 ? -11.871 -33.197 29.554 1.00 91.75 672 LEU A CA 1
ATOM 5130 C C . LEU A 1 672 ? -12.884 -33.897 30.453 1.00 91.75 672 LEU A C 1
ATOM 5132 O O . LEU A 1 672 ? -13.841 -34.521 29.986 1.00 91.75 672 LEU A O 1
ATOM 5136 N N . SER A 1 673 ? -12.685 -33.762 31.765 1.00 89.06 673 SER A N 1
ATOM 5137 C CA . SER A 1 673 ? -13.629 -34.317 32.729 1.00 89.06 673 SER A CA 1
ATOM 5138 C C . SER A 1 673 ? -14.975 -33.586 32.655 1.00 89.06 673 SER A C 1
ATOM 5140 O O . SER A 1 673 ? -15.068 -32.421 32.254 1.00 89.06 673 SER A O 1
ATOM 5142 N N . SER A 1 674 ? -16.051 -34.265 33.063 1.00 84.31 674 SER A N 1
ATOM 5143 C CA . SER A 1 674 ? -17.381 -33.642 33.099 1.00 84.31 674 SER A CA 1
ATOM 5144 C C . SER A 1 674 ? -17.430 -32.460 34.072 1.00 84.31 674 SER A C 1
ATOM 5146 O O . SER A 1 674 ? -18.166 -31.506 33.834 1.00 84.31 674 SER A O 1
ATOM 5148 N N . GLU A 1 675 ? -16.623 -32.493 35.134 1.00 87.38 675 GLU A N 1
ATOM 5149 C CA . GLU A 1 675 ? -16.453 -31.401 36.093 1.00 87.38 675 GLU A CA 1
ATOM 5150 C C . GLU A 1 675 ? -15.756 -30.188 35.460 1.00 87.38 675 GLU A C 1
ATOM 5152 O O . GLU A 1 675 ? -16.234 -29.070 35.637 1.00 87.38 675 GLU A O 1
ATOM 5157 N N . GLU A 1 676 ? -14.686 -30.393 34.678 1.00 88.94 676 GLU A N 1
ATOM 5158 C CA . GLU A 1 676 ? -13.989 -29.315 33.952 1.00 88.94 676 GLU A CA 1
ATOM 5159 C C . GLU A 1 676 ? -14.930 -28.634 32.941 1.00 88.94 676 GLU A C 1
ATOM 5161 O O . GLU A 1 676 ? -15.012 -27.406 32.882 1.00 88.94 676 GLU A O 1
ATOM 5166 N N . ILE A 1 677 ? -15.709 -29.424 32.192 1.00 87.50 677 ILE A N 1
ATOM 5167 C CA . ILE A 1 677 ? -16.703 -28.909 31.237 1.00 87.50 677 ILE A CA 1
ATOM 5168 C C . ILE A 1 677 ? -17.833 -28.163 31.962 1.00 87.50 677 ILE A C 1
ATOM 5170 O O . ILE A 1 677 ? -18.262 -27.101 31.506 1.00 87.50 677 ILE A O 1
ATOM 5174 N N . ALA A 1 678 ? -18.330 -28.689 33.086 1.00 85.50 678 ALA A N 1
ATOM 5175 C CA . ALA A 1 678 ? -19.386 -28.041 33.862 1.00 85.50 678 ALA A CA 1
ATOM 5176 C C . ALA A 1 678 ? -18.919 -26.709 34.468 1.00 85.50 678 ALA A C 1
ATOM 5178 O O . ALA A 1 678 ? -19.664 -25.730 34.417 1.00 85.50 678 ALA A O 1
ATOM 5179 N N . ALA A 1 679 ? -17.687 -26.653 34.984 1.00 88.25 679 ALA A N 1
ATOM 5180 C CA . ALA A 1 679 ? -17.084 -25.427 35.499 1.00 88.25 679 ALA A CA 1
ATOM 5181 C C . ALA A 1 679 ? -16.918 -24.373 34.394 1.00 88.25 679 ALA A C 1
ATOM 5183 O O . ALA A 1 679 ? -17.288 -23.218 34.591 1.00 88.25 679 ALA A O 1
ATOM 5184 N N . TYR A 1 680 ? -16.457 -24.775 33.204 1.00 89.06 680 TYR A N 1
ATOM 5185 C CA . TYR A 1 680 ? -16.366 -23.887 32.043 1.00 89.06 680 TYR A CA 1
ATOM 5186 C C . TYR A 1 680 ? -17.733 -23.328 31.621 1.00 89.06 680 TYR A C 1
ATOM 5188 O O . TYR A 1 680 ? -17.879 -22.124 31.421 1.00 89.06 680 TYR A O 1
ATOM 5196 N N . ARG A 1 681 ? -18.768 -24.175 31.547 1.00 85.94 681 ARG A N 1
ATOM 5197 C CA . ARG A 1 681 ? -20.131 -23.751 31.175 1.00 85.94 681 ARG A CA 1
ATOM 5198 C C . ARG A 1 681 ? -20.808 -22.858 32.220 1.00 85.94 681 ARG A C 1
ATOM 5200 O O . ARG A 1 681 ? -21.788 -22.195 31.890 1.00 85.94 681 ARG A O 1
ATOM 5207 N N . ALA A 1 682 ? -20.329 -22.863 33.464 1.00 87.31 682 ALA A N 1
ATOM 5208 C CA . ALA A 1 682 ? -20.837 -21.996 34.524 1.00 87.31 682 ALA A CA 1
ATOM 5209 C C . ALA A 1 682 ? -20.309 -20.553 34.424 1.00 87.31 682 ALA A C 1
ATOM 5211 O O . ALA A 1 682 ? -20.881 -19.663 35.056 1.00 87.31 682 ALA A O 1
ATOM 5212 N N . LEU A 1 683 ? -19.252 -20.321 33.636 1.00 90.56 683 LEU A N 1
ATOM 5213 C CA . LEU A 1 683 ? -18.703 -18.990 33.395 1.00 90.56 683 LEU A CA 1
ATOM 5214 C C . LEU A 1 683 ? -19.700 -18.105 32.644 1.00 90.56 683 LEU A C 1
ATOM 5216 O O . LEU A 1 683 ? -20.481 -18.572 31.820 1.00 90.56 683 LEU A O 1
ATOM 5220 N N . LYS A 1 684 ? -19.624 -16.798 32.878 1.00 90.12 684 LYS A N 1
ATOM 5221 C CA . LYS A 1 684 ? -20.341 -15.771 32.120 1.00 90.12 684 LYS A CA 1
ATOM 5222 C C . LYS A 1 684 ? -19.409 -14.622 31.785 1.00 90.12 684 LYS A C 1
ATOM 5224 O O . LYS A 1 684 ? -18.711 -14.119 32.663 1.00 90.12 684 LYS A O 1
ATOM 5229 N N . LEU A 1 685 ? -19.427 -14.172 30.538 1.00 90.50 685 LEU A N 1
ATOM 5230 C CA . LEU A 1 685 ? -18.778 -12.923 30.167 1.00 90.50 685 LEU A CA 1
ATOM 5231 C C . LEU A 1 685 ? -19.569 -11.741 30.756 1.00 90.50 685 LEU A C 1
ATOM 5233 O O . LEU A 1 685 ? -20.796 -11.759 30.804 1.00 90.50 685 LEU A O 1
ATOM 5237 N N . ASN A 1 686 ? -18.859 -10.734 31.251 1.00 88.44 686 ASN A N 1
ATOM 5238 C CA . ASN A 1 686 ? -19.396 -9.481 31.771 1.00 88.44 686 ASN A CA 1
ATOM 5239 C C . ASN A 1 686 ? -19.428 -8.404 30.672 1.00 88.44 686 ASN A C 1
ATOM 5241 O O . ASN A 1 686 ? -18.410 -8.150 30.021 1.00 88.44 686 ASN A O 1
ATOM 5245 N N . ASN A 1 687 ? -20.561 -7.718 30.526 1.00 82.50 687 ASN A N 1
ATOM 5246 C CA . ASN A 1 687 ? -20.696 -6.510 29.710 1.00 82.50 687 ASN A CA 1
ATOM 5247 C C . ASN A 1 687 ? -20.484 -5.259 30.599 1.00 82.50 687 ASN A C 1
ATOM 5249 O O . ASN A 1 687 ? -20.897 -5.265 31.763 1.00 82.50 687 ASN A O 1
ATOM 5253 N N . PRO A 1 688 ? -19.806 -4.194 30.127 1.00 82.50 688 PRO A N 1
ATOM 5254 C CA . PRO A 1 688 ? -19.251 -4.001 28.782 1.00 82.50 688 PRO A CA 1
ATOM 5255 C C . PRO A 1 688 ? -17.835 -4.541 28.595 1.00 82.50 688 PRO A C 1
ATOM 5257 O O . PRO A 1 688 ? -17.329 -4.489 27.484 1.00 82.50 688 PRO A O 1
ATOM 5260 N N . VAL A 1 689 ? -17.165 -5.033 29.640 1.00 88.81 689 VAL A N 1
ATOM 5261 C CA . VAL A 1 689 ? -15.796 -5.556 29.522 1.00 88.81 689 VAL A CA 1
ATOM 5262 C C . VAL A 1 689 ? -15.616 -6.797 30.387 1.00 88.81 689 VAL A C 1
ATOM 5264 O O . VAL A 1 689 ? -15.924 -6.781 31.583 1.00 88.81 689 VAL A O 1
ATOM 5267 N N . THR A 1 690 ? -15.039 -7.841 29.791 1.00 91.56 690 THR A N 1
ATOM 5268 C CA . THR A 1 690 ? -14.470 -8.990 30.505 1.00 91.56 690 THR A CA 1
ATOM 5269 C C . THR A 1 690 ? -12.970 -9.031 30.301 1.00 91.56 690 THR A C 1
ATOM 5271 O O . THR A 1 690 ? -12.495 -9.101 29.174 1.00 91.56 690 THR A O 1
ATOM 5274 N N . ASN A 1 691 ? -12.223 -9.038 31.391 1.00 90.25 691 ASN A N 1
ATOM 5275 C CA . ASN A 1 691 ? -10.791 -9.259 31.386 1.00 90.25 691 ASN A CA 1
ATOM 5276 C C . ASN A 1 691 ? -10.514 -10.731 31.718 1.00 90.25 691 ASN A C 1
ATOM 5278 O O . ASN A 1 691 ? -11.053 -11.247 32.696 1.00 90.25 691 ASN A O 1
ATOM 5282 N N . VAL A 1 692 ? -9.693 -11.408 30.920 1.00 90.44 692 VAL A N 1
ATOM 5283 C CA . VAL A 1 692 ? -9.344 -12.823 31.111 1.00 90.44 692 VAL A CA 1
ATOM 5284 C C . VAL A 1 692 ? -7.860 -12.935 31.425 1.00 90.44 692 VAL A C 1
ATOM 5286 O O . VAL A 1 692 ? -7.020 -12.479 30.647 1.00 90.44 692 VAL A O 1
ATOM 5289 N N . PHE A 1 693 ? -7.553 -13.554 32.562 1.00 85.88 693 PHE A N 1
ATOM 5290 C CA . PHE A 1 693 ? -6.202 -13.728 33.085 1.00 85.88 693 PHE A CA 1
ATOM 5291 C C . PHE A 1 693 ? -5.909 -15.194 33.370 1.00 85.88 693 PHE A C 1
ATOM 5293 O O . PHE A 1 693 ? -6.815 -15.971 33.657 1.00 85.88 693 PHE A O 1
ATOM 5300 N N . THR A 1 694 ? -4.631 -15.548 33.416 1.00 83.06 694 THR A N 1
ATOM 5301 C CA . THR A 1 694 ? -4.158 -16.735 34.136 1.00 83.06 694 THR A CA 1
ATOM 5302 C C . THR A 1 694 ? -3.446 -16.313 35.413 1.00 83.06 694 THR A C 1
ATOM 5304 O O . THR A 1 694 ? -2.597 -15.417 35.379 1.00 83.06 694 THR A O 1
ATOM 5307 N N . ALA A 1 695 ? -3.728 -16.983 36.526 1.00 73.38 695 ALA A N 1
ATOM 5308 C CA . ALA A 1 695 ? -3.040 -16.794 37.802 1.00 73.38 695 ALA A CA 1
ATOM 5309 C C . ALA A 1 695 ? -1.675 -17.519 37.839 1.00 73.38 695 ALA A C 1
ATOM 5311 O O . ALA A 1 695 ? -1.309 -18.120 38.841 1.00 73.38 695 ALA A O 1
ATOM 5312 N N . GLU A 1 696 ? -0.925 -17.448 36.737 1.00 76.62 696 GLU A N 1
ATOM 5313 C CA . GLU A 1 696 ? 0.355 -18.126 36.515 1.00 76.62 696 GLU A CA 1
ATOM 5314 C C . GLU A 1 696 ? 1.455 -17.096 36.254 1.00 76.62 696 GLU A C 1
ATOM 5316 O O . GLU A 1 696 ? 1.255 -16.149 35.489 1.00 76.62 696 GLU A O 1
ATOM 5321 N N . SER A 1 697 ? 2.647 -17.294 36.824 1.00 69.44 697 SER A N 1
ATOM 5322 C CA . SER A 1 697 ? 3.778 -16.378 36.611 1.00 69.44 697 SER A CA 1
ATOM 5323 C C . SER A 1 697 ? 4.312 -16.395 35.179 1.00 69.44 697 SER A C 1
ATOM 5325 O O . SER A 1 697 ? 4.819 -15.372 34.727 1.00 69.44 697 SER A O 1
ATOM 5327 N N . LEU A 1 698 ? 4.188 -17.535 34.490 1.00 77.00 698 LEU A N 1
ATOM 5328 C CA . LEU A 1 698 ? 4.615 -17.736 33.099 1.00 77.00 698 LEU A CA 1
ATOM 5329 C C . LEU A 1 698 ? 3.572 -17.271 32.071 1.00 77.00 698 LEU A C 1
ATOM 5331 O O . LEU A 1 698 ? 3.865 -17.263 30.882 1.00 77.00 698 LEU A O 1
ATOM 5335 N N . MET A 1 699 ? 2.367 -16.894 32.520 1.00 78.44 699 MET A N 1
ATOM 5336 C CA . MET A 1 699 ? 1.306 -16.296 31.695 1.00 78.44 699 MET A CA 1
ATOM 5337 C C . MET A 1 699 ? 1.068 -17.024 30.353 1.00 78.44 699 MET A C 1
ATOM 5339 O O . MET A 1 699 ? 1.377 -16.480 29.287 1.00 78.44 699 MET A O 1
ATOM 5343 N N . PRO A 1 700 ? 0.545 -18.267 30.383 1.00 87.06 700 PRO A N 1
ATOM 5344 C CA . PRO A 1 700 ? 0.239 -19.028 29.175 1.00 87.06 700 PRO A CA 1
ATOM 5345 C C . PRO A 1 700 ? -0.695 -18.263 28.228 1.00 87.06 700 PRO A C 1
ATOM 5347 O O . PRO A 1 700 ? -1.468 -17.395 28.632 1.00 87.06 700 PRO A O 1
ATOM 5350 N N . GLY A 1 701 ? -0.638 -18.614 26.943 1.00 90.94 701 GLY A N 1
ATOM 5351 C CA . GLY A 1 701 ? -1.517 -18.024 25.939 1.00 90.94 701 GLY A CA 1
ATOM 5352 C C . GLY A 1 701 ? -2.967 -18.450 26.143 1.00 90.94 701 GLY A C 1
ATOM 5353 O O . GLY A 1 701 ? -3.239 -19.602 26.469 1.00 90.94 701 GLY A O 1
ATOM 5354 N N . ILE A 1 702 ? -3.911 -17.549 25.906 1.00 92.75 702 ILE A N 1
ATOM 5355 C CA . ILE A 1 702 ? -5.347 -17.810 25.974 1.00 92.75 702 ILE A CA 1
ATOM 5356 C C . ILE A 1 702 ? -5.968 -17.359 24.653 1.00 92.75 702 ILE A C 1
ATOM 5358 O O . ILE A 1 702 ? -5.596 -16.323 24.109 1.00 92.75 702 ILE A O 1
ATOM 5362 N N . ALA A 1 703 ? -6.928 -18.116 24.137 1.00 93.81 703 ALA A N 1
ATOM 5363 C CA . ALA A 1 703 ? -7.857 -17.653 23.118 1.00 93.81 703 ALA A CA 1
ATOM 5364 C C . ALA A 1 703 ? -9.286 -17.903 23.591 1.00 93.81 703 ALA A C 1
ATOM 5366 O O . ALA A 1 703 ? -9.598 -18.997 24.061 1.00 93.81 703 ALA A O 1
ATOM 5367 N N . VAL A 1 704 ? -10.149 -16.902 23.467 1.00 93.00 704 VAL A N 1
ATOM 5368 C CA . VAL A 1 704 ? -11.563 -16.992 23.835 1.00 93.00 704 VAL A CA 1
ATOM 5369 C C . VAL A 1 704 ? -12.408 -16.691 22.614 1.00 93.00 704 VAL A C 1
ATOM 5371 O O . VAL A 1 704 ? -12.255 -15.644 21.986 1.00 93.00 704 VAL A O 1
ATOM 5374 N N . ASP A 1 705 ? -13.312 -17.616 22.316 1.00 91.56 705 ASP A N 1
ATOM 5375 C CA . ASP A 1 705 ? -14.366 -17.443 21.333 1.00 91.56 705 ASP A CA 1
ATOM 5376 C C . ASP A 1 705 ? -15.618 -16.953 22.056 1.00 91.56 705 ASP A C 1
ATOM 5378 O O . ASP A 1 705 ? -16.081 -17.586 23.010 1.00 91.56 705 ASP A O 1
ATOM 5382 N N . TYR A 1 706 ? -16.179 -15.832 21.624 1.00 88.88 706 TYR A N 1
ATOM 5383 C CA . TYR A 1 706 ? -17.335 -15.219 22.267 1.00 88.88 706 TYR A CA 1
ATOM 5384 C C . TYR A 1 706 ? -18.310 -14.644 21.245 1.00 88.88 706 TYR A C 1
ATOM 5386 O O . TYR A 1 706 ? -17.981 -14.454 20.078 1.00 88.88 706 TYR A O 1
ATOM 5394 N N . VAL A 1 707 ? -19.533 -14.380 21.694 1.00 83.00 707 VAL A N 1
ATOM 5395 C CA . VAL A 1 707 ? -20.534 -13.668 20.895 1.00 83.00 707 VAL A CA 1
ATOM 5396 C C . VAL A 1 707 ? -20.590 -12.227 21.404 1.00 83.00 707 VAL A C 1
ATOM 5398 O O . VAL A 1 707 ? -20.835 -12.039 22.601 1.00 83.00 707 VAL A O 1
ATOM 5401 N N . PRO A 1 708 ? -20.381 -11.217 20.550 1.00 79.62 708 PRO A N 1
ATOM 5402 C CA . PRO A 1 708 ? -20.598 -9.816 20.906 1.00 79.62 708 PRO A CA 1
ATOM 5403 C C . PRO A 1 708 ? -22.075 -9.504 21.225 1.00 79.62 708 PRO A C 1
ATOM 5405 O O . PRO A 1 708 ? -22.987 -10.173 20.738 1.00 79.62 708 PRO A O 1
ATOM 5408 N N . GLU A 1 709 ? -22.334 -8.479 22.039 1.00 75.50 709 GLU A N 1
ATOM 5409 C CA . GLU A 1 709 ? -23.685 -8.000 22.369 1.00 75.50 709 GLU A CA 1
ATOM 5410 C C . GLU A 1 709 ? -24.431 -7.523 21.112 1.00 75.50 709 GLU A C 1
ATOM 5412 O O . GLU A 1 709 ? -23.923 -6.691 20.369 1.00 75.50 709 GLU A O 1
ATOM 5417 N N . THR A 1 710 ? -25.655 -8.008 20.877 1.00 56.62 710 THR A N 1
ATOM 5418 C CA . THR A 1 710 ? -26.371 -7.854 19.597 1.00 56.62 710 THR A CA 1
ATOM 5419 C C . THR A 1 710 ? -26.640 -6.402 19.190 1.00 56.62 710 THR A C 1
ATOM 5421 O O . THR A 1 710 ? -26.435 -6.063 18.031 1.00 56.62 710 THR A O 1
ATOM 5424 N N . GLU A 1 711 ? -27.067 -5.530 20.105 1.00 52.69 711 GLU A N 1
ATOM 5425 C CA . GLU A 1 711 ? -27.466 -4.151 19.774 1.00 52.69 711 GLU A CA 1
ATOM 5426 C C . GLU A 1 711 ? -26.254 -3.289 19.384 1.00 52.69 711 GLU A C 1
ATOM 5428 O O . GLU A 1 711 ? -26.258 -2.623 18.349 1.00 52.69 711 GLU A O 1
ATOM 5433 N N . ARG A 1 712 ? -25.151 -3.410 20.130 1.00 49.97 712 ARG A N 1
ATOM 5434 C CA . ARG A 1 712 ? -23.891 -2.719 19.833 1.00 49.97 712 ARG A CA 1
ATOM 5435 C C . ARG A 1 712 ? -22.999 -3.427 18.832 1.00 49.97 712 ARG A C 1
ATOM 5437 O O . ARG A 1 712 ? -22.196 -2.757 18.205 1.00 49.97 712 ARG A O 1
ATOM 5444 N N . TYR A 1 713 ? -23.123 -4.735 18.633 1.00 49.41 713 TYR A N 1
ATOM 5445 C CA . TYR A 1 713 ? -22.558 -5.414 17.470 1.00 49.41 713 TYR A CA 1
ATOM 5446 C C . TYR A 1 713 ? -23.253 -4.932 16.208 1.00 49.41 713 TYR A C 1
ATOM 5448 O O . TYR A 1 713 ? -22.592 -4.716 15.206 1.00 49.41 713 TYR A O 1
ATOM 5456 N N . ILE A 1 714 ? -24.567 -4.704 16.240 1.00 45.09 714 ILE A N 1
ATOM 5457 C CA . ILE A 1 714 ? -25.270 -4.059 15.136 1.00 45.09 714 ILE A CA 1
ATOM 5458 C C . ILE A 1 714 ? -24.777 -2.618 14.982 1.00 45.09 714 ILE A C 1
ATOM 5460 O O . ILE A 1 714 ? -24.458 -2.256 13.869 1.00 45.09 714 ILE A O 1
ATOM 5464 N N . GLU A 1 715 ? -24.575 -1.818 16.033 1.00 44.03 715 GLU A N 1
ATOM 5465 C CA . GLU A 1 715 ? -24.006 -0.459 15.884 1.00 44.03 715 GLU A CA 1
ATOM 5466 C C . GLU A 1 715 ? -22.532 -0.439 15.441 1.00 44.03 715 GLU A C 1
ATOM 5468 O O . GLU A 1 715 ? -22.171 0.314 14.543 1.00 44.03 715 GLU A O 1
ATOM 5473 N N . LYS A 1 716 ? -21.668 -1.266 16.037 1.00 43.53 716 LYS A N 1
ATOM 5474 C CA . LYS A 1 716 ? -20.250 -1.419 15.690 1.00 43.53 716 LYS A CA 1
ATOM 5475 C C . LYS A 1 716 ? -20.104 -2.058 14.323 1.00 43.53 716 LYS A C 1
ATOM 5477 O O . LYS A 1 716 ? -19.275 -1.595 13.577 1.00 43.53 716 LYS A O 1
ATOM 5482 N N . SER A 1 717 ? -20.922 -3.032 13.931 1.00 42.53 717 SER A N 1
ATOM 5483 C CA . SER A 1 717 ? -20.970 -3.520 12.547 1.00 42.53 717 SER A CA 1
ATOM 5484 C C . SER A 1 717 ? -21.661 -2.524 11.618 1.00 42.53 717 SER A C 1
ATOM 5486 O O . SER A 1 717 ? -21.291 -2.441 10.472 1.00 42.53 717 SER A O 1
ATOM 5488 N N . ILE A 1 718 ? -22.584 -1.673 12.040 1.00 41.84 718 ILE A N 1
ATOM 5489 C CA . ILE A 1 718 ? -23.076 -0.584 11.180 1.00 41.84 718 ILE A CA 1
ATOM 5490 C C . ILE A 1 718 ? -21.969 0.463 10.970 1.00 41.84 718 ILE A C 1
ATOM 5492 O O . ILE A 1 718 ? -21.861 1.017 9.879 1.00 41.84 718 ILE A O 1
ATOM 5496 N N . ASN A 1 719 ? -21.106 0.675 11.969 1.00 45.53 719 ASN A N 1
ATOM 5497 C CA . ASN A 1 719 ? -19.980 1.610 11.916 1.00 45.53 719 ASN A CA 1
ATOM 5498 C C . ASN A 1 719 ? -18.718 1.009 11.243 1.00 45.53 719 ASN A C 1
ATOM 5500 O O . ASN A 1 719 ? -18.051 1.699 10.474 1.00 45.53 719 ASN A O 1
ATOM 5504 N N . ASP A 1 720 ? -18.431 -0.280 11.446 1.00 40.41 720 ASP A N 1
ATOM 5505 C CA . ASP A 1 720 ? -17.279 -1.039 10.923 1.00 40.41 720 ASP A CA 1
ATOM 5506 C C . ASP A 1 720 ? -17.646 -1.774 9.610 1.00 40.41 720 ASP A C 1
ATOM 5508 O O . ASP A 1 720 ? -16.906 -1.694 8.630 1.00 40.41 720 ASP A O 1
ATOM 5512 N N . ASN A 1 721 ? -18.834 -2.399 9.525 1.00 37.78 721 ASN A N 1
ATOM 5513 C CA . ASN A 1 721 ? -19.508 -2.867 8.288 1.00 37.78 721 ASN A CA 1
ATOM 5514 C C . ASN A 1 721 ? -20.425 -1.794 7.666 1.00 37.78 721 ASN A C 1
ATOM 5516 O O . ASN A 1 721 ? -21.370 -2.113 6.942 1.00 37.78 721 ASN A O 1
ATOM 5520 N N . THR A 1 722 ? -19.990 -0.534 7.684 1.00 37.97 722 THR A N 1
ATOM 5521 C CA . THR A 1 722 ? -20.176 0.291 6.475 1.00 37.97 722 THR A CA 1
ATOM 5522 C C . THR A 1 722 ? -19.406 -0.266 5.255 1.00 37.97 722 THR A C 1
ATOM 5524 O O . THR A 1 722 ? -19.176 0.445 4.279 1.00 37.97 722 THR A O 1
ATOM 5527 N N . GLN A 1 723 ? -19.074 -1.564 5.219 1.00 36.28 723 GLN A N 1
ATOM 5528 C CA . GLN A 1 723 ? -19.253 -2.350 4.006 1.00 36.28 723 GLN A CA 1
ATOM 5529 C C . GLN A 1 723 ? -20.750 -2.413 3.663 1.00 36.28 723 GLN A C 1
ATOM 5531 O O . GLN A 1 723 ? -21.455 -3.396 3.882 1.00 36.28 723 GLN A O 1
ATOM 5536 N N . LYS A 1 724 ? -21.181 -1.357 2.959 1.00 39.53 724 LYS A N 1
ATOM 5537 C CA . LYS A 1 724 ? -21.980 -1.515 1.735 1.00 39.53 724 LYS A CA 1
ATOM 5538 C C . LYS A 1 724 ? -21.560 -2.834 1.064 1.00 39.53 724 LYS A C 1
ATOM 5540 O O . LYS A 1 724 ? -20.357 -3.116 1.071 1.00 39.53 724 LYS A O 1
ATOM 5545 N N . ALA A 1 725 ? -22.492 -3.600 0.475 1.00 41.84 725 ALA A N 1
ATOM 5546 C CA . ALA A 1 725 ? -22.144 -4.670 -0.478 1.00 41.84 725 ALA A CA 1
ATOM 5547 C C . ALA A 1 725 ? -20.866 -4.259 -1.226 1.00 41.84 725 ALA A C 1
ATOM 5549 O O . ALA A 1 725 ? -20.852 -3.092 -1.644 1.00 41.84 725 ALA A O 1
ATOM 5550 N N . PRO A 1 726 ? -19.796 -5.096 -1.245 1.00 52.66 726 PRO A N 1
ATOM 5551 C CA . PRO A 1 726 ? -18.429 -4.657 -1.517 1.00 52.66 726 PRO A CA 1
ATOM 5552 C C . PRO A 1 726 ? -18.471 -3.629 -2.623 1.00 52.66 726 PRO A C 1
ATOM 5554 O O . PRO A 1 726 ? -19.014 -3.908 -3.693 1.00 52.66 726 PRO A O 1
ATOM 5557 N N . ALA A 1 727 ? -18.065 -2.407 -2.272 1.00 65.38 727 ALA A N 1
ATOM 5558 C CA . ALA A 1 727 ? -18.380 -1.259 -3.095 1.00 65.38 727 ALA A CA 1
ATOM 5559 C C . ALA A 1 727 ? -17.901 -1.558 -4.516 1.00 65.38 727 ALA A C 1
ATOM 5561 O O . ALA A 1 727 ? -16.773 -2.020 -4.672 1.00 65.38 727 ALA A O 1
ATOM 5562 N N . ILE A 1 728 ? -18.781 -1.403 -5.504 1.00 79.19 728 ILE A N 1
ATOM 5563 C CA . ILE A 1 728 ? -18.517 -1.861 -6.869 1.00 79.19 728 ILE A CA 1
ATOM 5564 C C . ILE A 1 728 ? -17.273 -1.118 -7.349 1.00 79.19 728 ILE A C 1
ATOM 5566 O O . ILE A 1 728 ? -17.310 0.102 -7.485 1.00 79.19 728 ILE A O 1
ATOM 5570 N N . VAL A 1 729 ? -16.149 -1.824 -7.484 1.00 87.56 729 VAL A N 1
ATOM 5571 C CA . VAL A 1 729 ? -14.892 -1.221 -7.928 1.00 87.56 729 VAL A CA 1
ATOM 5572 C C . VAL A 1 729 ? -14.813 -1.389 -9.429 1.00 87.56 729 VAL A C 1
ATOM 5574 O O . VAL A 1 729 ? -14.755 -2.510 -9.926 1.00 87.56 729 VAL A O 1
ATOM 5577 N N . GLU A 1 730 ? -14.791 -0.267 -10.131 1.00 90.00 730 GLU A N 1
ATOM 5578 C CA . GLU A 1 730 ? -14.628 -0.223 -11.576 1.00 90.00 730 GLU A CA 1
ATOM 5579 C C . GLU A 1 730 ? -13.251 0.344 -11.922 1.00 90.00 730 GLU A C 1
ATOM 5581 O O . GLU A 1 730 ? -12.608 1.043 -11.129 1.00 90.00 730 GLU A O 1
ATOM 5586 N N . LYS A 1 731 ? -12.793 0.016 -13.129 1.00 91.94 731 LYS A N 1
ATOM 5587 C CA . LYS A 1 731 ? -11.510 0.453 -13.666 1.00 91.94 731 LYS A CA 1
ATOM 5588 C C . LYS A 1 731 ? -11.751 1.298 -14.909 1.00 91.94 731 LYS A C 1
ATOM 5590 O O . LYS A 1 731 ? -12.421 0.857 -15.838 1.00 91.94 731 LYS A O 1
ATOM 5595 N N . ALA A 1 732 ? -11.158 2.484 -14.940 1.00 91.00 732 ALA A N 1
ATOM 5596 C CA . ALA A 1 732 ? -11.114 3.342 -16.116 1.00 91.00 732 ALA A CA 1
ATOM 5597 C C . ALA A 1 732 ? -9.663 3.521 -16.573 1.00 91.00 732 ALA A C 1
ATOM 5599 O O . ALA A 1 732 ? -8.765 3.677 -15.744 1.00 91.00 732 ALA A O 1
ATOM 5600 N N . SER A 1 733 ? -9.435 3.514 -17.886 1.00 91.31 733 SER A N 1
ATOM 5601 C CA . SER A 1 733 ? -8.126 3.768 -18.491 1.00 91.31 733 SER A CA 1
ATOM 5602 C C . SER A 1 733 ? -8.263 4.575 -19.777 1.00 91.31 733 SER A C 1
ATOM 5604 O O . SER A 1 733 ? -9.202 4.340 -20.535 1.00 91.31 733 SER A O 1
ATOM 5606 N N . GLY A 1 734 ? -7.323 5.479 -20.033 1.00 88.62 734 GLY A N 1
ATOM 5607 C CA . GLY A 1 734 ? -7.307 6.336 -21.220 1.00 88.62 734 GLY A CA 1
ATOM 5608 C C . GLY A 1 734 ? -6.418 7.560 -21.016 1.00 88.62 734 GLY A C 1
ATOM 5609 O O . GLY A 1 734 ? -5.793 7.709 -19.968 1.00 88.62 734 GLY A O 1
ATOM 5610 N N . GLU A 1 735 ? -6.366 8.454 -22.001 1.00 85.88 735 GLU A N 1
ATOM 5611 C CA . GLU A 1 735 ? -5.634 9.732 -21.872 1.00 85.88 735 GLU A CA 1
ATOM 5612 C C . GLU A 1 735 ? -6.442 10.776 -21.089 1.00 85.88 735 GLU A C 1
ATOM 5614 O O . GLU A 1 735 ? -5.900 11.661 -20.424 1.00 85.88 735 GLU A O 1
ATOM 5619 N N . THR A 1 736 ? -7.767 10.631 -21.127 1.00 86.00 736 THR A N 1
ATOM 5620 C CA . THR A 1 736 ? -8.699 11.321 -20.241 1.00 86.00 736 THR A CA 1
ATOM 5621 C C . THR A 1 736 ? -9.694 10.306 -19.695 1.00 86.00 736 THR A C 1
ATOM 5623 O O . THR A 1 736 ? -10.158 9.426 -20.417 1.00 86.00 736 THR A O 1
ATOM 5626 N N . LEU A 1 737 ? -10.026 10.406 -18.413 1.00 89.62 737 LEU A N 1
ATOM 5627 C CA . LEU A 1 737 ? -11.010 9.535 -17.781 1.00 89.62 737 LEU A CA 1
ATOM 5628 C C . LEU A 1 737 ? -12.306 10.318 -17.609 1.00 89.62 737 LEU A C 1
ATOM 5630 O O . LEU A 1 737 ? -12.313 11.322 -16.903 1.00 89.62 737 LEU A O 1
ATOM 5634 N N . ASN A 1 738 ? -13.390 9.852 -18.225 1.00 88.56 738 ASN A N 1
ATOM 5635 C CA . ASN A 1 738 ? -14.749 10.306 -17.940 1.00 88.56 738 ASN A CA 1
ATOM 5636 C C . ASN A 1 738 ? -15.500 9.154 -17.273 1.00 88.56 738 ASN A C 1
ATOM 5638 O O . ASN A 1 738 ? -15.872 8.174 -17.917 1.00 88.56 738 ASN A O 1
ATOM 5642 N N . VAL A 1 739 ? -15.672 9.268 -15.962 1.00 89.62 739 VAL A N 1
ATOM 5643 C CA . VAL A 1 739 ? -16.331 8.271 -15.128 1.00 89.62 739 VAL A CA 1
ATOM 5644 C C . VAL A 1 739 ? -17.692 8.815 -14.732 1.00 89.62 739 VAL A C 1
ATOM 5646 O O . VAL A 1 739 ? -17.755 9.721 -13.914 1.00 89.62 739 VAL A O 1
ATOM 5649 N N . THR A 1 740 ? -18.774 8.284 -15.301 1.00 88.44 740 THR A N 1
ATOM 5650 C CA . THR A 1 740 ? -20.148 8.797 -15.107 1.00 88.44 740 THR A CA 1
ATOM 5651 C C . THR A 1 740 ? -20.922 8.127 -13.971 1.00 88.44 740 THR A C 1
ATOM 5653 O O . THR A 1 740 ? -22.086 8.451 -13.744 1.00 88.44 740 THR A O 1
ATOM 5656 N N . ASP A 1 741 ? -20.315 7.145 -13.314 1.00 86.75 741 ASP A N 1
ATOM 5657 C CA . ASP A 1 741 ? -20.906 6.336 -12.253 1.00 86.75 741 ASP A CA 1
ATOM 5658 C C . ASP A 1 741 ? -20.065 6.380 -10.971 1.00 86.75 741 ASP A C 1
ATOM 5660 O O . ASP A 1 741 ? -20.166 5.476 -10.156 1.00 86.75 741 ASP A O 1
ATOM 5664 N N . SER A 1 742 ? -19.230 7.402 -10.755 1.00 87.44 742 SER A N 1
ATOM 5665 C CA . SER A 1 742 ? -18.378 7.502 -9.563 1.00 87.44 742 SER A CA 1
ATOM 5666 C C . SER A 1 742 ? -19.148 7.878 -8.296 1.00 87.44 742 SER A C 1
ATOM 5668 O O . SER A 1 742 ? -20.109 8.644 -8.325 1.00 87.44 742 SER A O 1
ATOM 5670 N N . SER A 1 743 ? -18.667 7.392 -7.152 1.00 85.94 743 SER A N 1
ATOM 5671 C CA . SER A 1 743 ? -19.113 7.815 -5.816 1.00 85.94 743 SER A CA 1
ATOM 5672 C C . SER A 1 743 ? -18.255 8.959 -5.250 1.00 85.94 743 SER A C 1
ATOM 5674 O O . SER A 1 743 ? -17.170 9.216 -5.754 1.00 85.94 743 SER A O 1
ATOM 5676 N N . ASP A 1 744 ? -18.690 9.632 -4.180 1.00 86.75 744 ASP A N 1
ATOM 5677 C CA . ASP A 1 744 ? -17.900 10.649 -3.447 1.00 86.75 744 ASP A CA 1
ATOM 5678 C C . ASP A 1 744 ? -16.837 10.022 -2.509 1.00 86.75 744 ASP A C 1
ATOM 5680 O O . ASP A 1 744 ? -16.726 10.368 -1.331 1.00 86.75 744 ASP A O 1
ATOM 5684 N N . LEU A 1 745 ? -16.089 9.023 -2.985 1.00 87.44 745 LEU A N 1
ATOM 5685 C CA . LEU A 1 745 ? -15.079 8.301 -2.200 1.00 87.44 745 LEU A CA 1
ATOM 5686 C C . LEU A 1 745 ? -13.676 8.514 -2.765 1.00 87.44 745 LEU A C 1
ATOM 5688 O O . LEU A 1 745 ? -13.497 8.940 -3.898 1.00 87.44 745 LEU A O 1
ATOM 5692 N N . LYS A 1 746 ? -12.645 8.198 -1.980 1.00 88.12 746 LYS A N 1
ATOM 5693 C CA . LYS A 1 746 ? -11.265 8.245 -2.478 1.00 88.12 746 LYS A CA 1
ATOM 5694 C C . LYS A 1 746 ? -11.078 7.275 -3.657 1.00 88.12 746 LYS A C 1
ATOM 5696 O O . LYS A 1 746 ? -11.605 6.156 -3.582 1.00 88.12 746 LYS A O 1
ATOM 5701 N N . PRO A 1 747 ? -10.303 7.642 -4.695 1.00 89.44 747 PRO A N 1
ATOM 5702 C CA . PRO A 1 747 ? -9.854 6.660 -5.672 1.00 89.44 747 PRO A CA 1
ATOM 5703 C C . PRO A 1 747 ? -9.114 5.532 -4.938 1.00 89.44 747 PRO A C 1
ATOM 5705 O O . PRO A 1 747 ? -8.372 5.771 -3.981 1.00 89.44 747 PRO A O 1
ATOM 5708 N N . LYS A 1 748 ? -9.368 4.285 -5.342 1.00 89.31 748 LYS A N 1
ATOM 5709 C CA . LYS A 1 748 ? -8.698 3.107 -4.776 1.00 89.31 748 LYS A CA 1
ATOM 5710 C C . LYS A 1 748 ? -7.251 3.065 -5.244 1.00 89.31 748 LYS A C 1
ATOM 5712 O O . LYS A 1 748 ? -6.347 2.903 -4.428 1.00 89.31 748 LYS A O 1
ATOM 5717 N N . ARG A 1 749 ? -7.059 3.319 -6.537 1.00 92.75 749 ARG A N 1
ATOM 5718 C CA . ARG A 1 749 ? -5.761 3.365 -7.192 1.00 92.75 749 ARG A CA 1
ATOM 5719 C C . ARG A 1 749 ? -5.782 4.405 -8.297 1.00 92.75 749 ARG A C 1
ATOM 5721 O O . ARG A 1 749 ? -6.779 4.541 -9.000 1.00 92.75 749 ARG A O 1
ATOM 5728 N N . LEU A 1 750 ? -4.669 5.103 -8.470 1.00 94.88 750 LEU A N 1
ATOM 5729 C CA . LEU A 1 750 ? -4.405 5.950 -9.625 1.00 94.88 750 LEU A CA 1
ATOM 5730 C C . LEU A 1 750 ? -3.000 5.623 -10.130 1.00 94.88 750 LEU A C 1
ATOM 5732 O O . LEU A 1 750 ? -2.069 5.499 -9.330 1.00 94.88 750 LEU A O 1
ATOM 5736 N N . LYS A 1 751 ? -2.853 5.495 -11.445 1.00 95.69 751 LYS A N 1
ATOM 5737 C CA . LYS A 1 751 ? -1.561 5.440 -12.119 1.00 95.69 751 LYS A CA 1
ATOM 5738 C C . LYS A 1 751 ? -1.482 6.454 -13.238 1.00 95.69 751 LYS A C 1
ATOM 5740 O O . LYS A 1 751 ? -2.483 6.757 -13.889 1.00 95.69 751 LYS A O 1
ATOM 5745 N N . VAL A 1 752 ? -0.263 6.921 -13.466 1.00 95.50 752 VAL A N 1
ATOM 5746 C CA . VAL A 1 752 ? 0.081 7.853 -14.536 1.00 95.50 752 VAL A CA 1
ATOM 5747 C C . VAL A 1 752 ? 1.225 7.250 -15.337 1.00 95.50 752 VAL A C 1
ATOM 5749 O O . VAL A 1 752 ? 2.264 6.949 -14.759 1.00 95.50 752 VAL A O 1
ATOM 5752 N N . PHE A 1 753 ? 1.039 7.076 -16.641 1.00 95.19 753 PHE A N 1
ATOM 5753 C CA . PHE A 1 753 ? 2.000 6.459 -17.553 1.00 95.19 753 PHE A CA 1
ATOM 5754 C C . PHE A 1 753 ? 2.548 7.491 -18.532 1.00 95.19 753 PHE A C 1
ATOM 5756 O O . PHE A 1 753 ? 1.794 8.244 -19.149 1.00 95.19 753 PHE A O 1
ATOM 5763 N N . GLY A 1 754 ? 3.863 7.495 -18.716 1.00 92.75 754 GLY A N 1
ATOM 5764 C CA . GLY A 1 754 ? 4.509 8.289 -19.751 1.00 92.75 754 GLY A CA 1
ATOM 5765 C C . GLY A 1 754 ? 4.050 7.930 -21.160 1.00 92.75 754 GLY A C 1
ATOM 5766 O O . GLY A 1 754 ? 3.770 6.772 -21.447 1.00 92.75 754 GLY A O 1
ATOM 5767 N N . LYS A 1 755 ? 4.005 8.907 -22.063 1.00 90.25 755 LYS A N 1
ATOM 5768 C CA . LYS A 1 755 ? 3.764 8.676 -23.492 1.00 90.25 755 LYS A CA 1
ATOM 5769 C C . LYS A 1 755 ? 4.564 9.691 -24.289 1.00 90.25 755 LYS A C 1
ATOM 5771 O O . LYS A 1 755 ? 4.225 10.871 -24.309 1.00 90.25 755 LYS A O 1
ATOM 5776 N N . SER A 1 756 ? 5.665 9.249 -24.894 1.00 92.88 756 SER A N 1
ATOM 5777 C CA . SER A 1 756 ? 6.510 10.144 -25.681 1.00 92.88 756 SER A CA 1
ATOM 5778 C C . SER A 1 756 ? 6.018 10.235 -27.116 1.00 92.88 756 SER A C 1
ATOM 5780 O O . SER A 1 756 ? 5.691 9.233 -27.747 1.00 92.88 756 SER A O 1
ATOM 5782 N N . GLU A 1 757 ? 6.034 11.438 -27.671 1.00 90.81 757 GLU A N 1
ATOM 5783 C CA . GLU A 1 757 ? 5.747 11.656 -29.085 1.00 90.81 757 GLU A CA 1
ATOM 5784 C C . GLU A 1 757 ? 7.025 12.027 -29.821 1.00 90.81 757 GLU A C 1
ATOM 5786 O O . GLU A 1 757 ? 7.810 12.855 -29.366 1.00 90.81 757 GLU A O 1
ATOM 5791 N N . GLN A 1 758 ? 7.226 11.426 -30.988 1.00 91.56 758 GLN A N 1
ATOM 5792 C CA . GLN A 1 758 ? 8.305 11.800 -31.888 1.00 91.56 758 GLN A CA 1
ATOM 5793 C C . GLN A 1 758 ? 7.794 11.778 -33.318 1.00 91.56 758 GLN A C 1
ATOM 5795 O O . GLN A 1 758 ? 7.256 10.771 -33.788 1.00 91.56 758 GLN A O 1
ATOM 5800 N N . LEU A 1 759 ? 8.018 12.881 -34.024 1.00 87.50 759 LEU A N 1
ATOM 5801 C CA . LEU A 1 759 ? 7.744 12.952 -35.447 1.00 87.50 759 LEU A CA 1
ATOM 5802 C C . LEU A 1 759 ? 8.738 12.068 -36.210 1.00 87.50 759 LEU A C 1
ATOM 5804 O O . LEU A 1 759 ? 9.941 12.097 -35.959 1.00 87.50 759 LEU A O 1
ATOM 5808 N N . LYS A 1 760 ? 8.234 11.286 -37.163 1.00 89.38 760 LYS A N 1
ATOM 5809 C CA . LYS A 1 760 ? 9.051 10.475 -38.070 1.00 89.38 760 LYS A CA 1
ATOM 5810 C C . LYS A 1 760 ? 8.699 10.845 -39.497 1.00 89.38 760 LYS A C 1
ATOM 5812 O O . LYS A 1 760 ? 7.522 10.995 -39.817 1.00 89.38 760 LYS A O 1
ATOM 5817 N N . THR A 1 761 ? 9.707 10.953 -40.352 1.00 91.25 761 THR A N 1
ATOM 5818 C CA . THR A 1 761 ? 9.497 11.175 -41.785 1.00 91.25 761 THR A CA 1
ATOM 5819 C C . THR A 1 761 ? 10.094 10.037 -42.592 1.00 91.25 761 THR A C 1
ATOM 5821 O O . THR A 1 761 ? 11.071 9.390 -42.203 1.00 91.25 761 THR A O 1
ATOM 5824 N N . THR A 1 762 ? 9.482 9.788 -43.740 1.00 90.75 762 THR A N 1
ATOM 5825 C CA . THR A 1 762 ? 9.944 8.826 -44.739 1.00 90.75 762 THR A CA 1
ATOM 5826 C C . THR A 1 762 ? 10.885 9.467 -45.761 1.00 90.75 762 THR A C 1
ATOM 5828 O O . THR A 1 762 ? 11.653 8.756 -46.405 1.00 90.75 762 THR A O 1
ATOM 5831 N N . GLY A 1 763 ? 10.866 10.799 -45.891 1.00 90.12 763 GLY A N 1
ATOM 5832 C CA . GLY A 1 763 ? 11.580 11.546 -46.928 1.00 90.12 763 GLY A CA 1
ATOM 5833 C C . GLY A 1 763 ? 10.794 11.675 -48.240 1.00 90.12 763 GLY A C 1
ATOM 5834 O O . GLY A 1 763 ? 11.361 12.081 -49.253 1.00 90.12 763 GLY A O 1
ATOM 5835 N N . ALA A 1 764 ? 9.506 11.331 -48.243 1.00 93.69 764 ALA A N 1
ATOM 5836 C CA . ALA A 1 764 ? 8.595 11.436 -49.376 1.00 93.69 764 ALA A CA 1
ATOM 5837 C C . ALA A 1 764 ? 8.251 12.884 -49.760 1.00 93.69 764 ALA A C 1
ATOM 5839 O O . ALA A 1 764 ? 7.880 13.130 -50.910 1.00 93.69 764 ALA A O 1
ATOM 5840 N N . GLN A 1 765 ? 8.361 13.839 -48.830 1.00 94.00 765 GLN A N 1
ATOM 5841 C CA . GLN A 1 765 ? 8.139 15.255 -49.122 1.00 94.00 765 GLN A CA 1
ATOM 5842 C C . GLN A 1 765 ? 9.261 15.822 -50.005 1.00 94.00 765 GLN A C 1
ATOM 5844 O O . GLN A 1 765 ? 10.428 15.878 -49.615 1.00 94.00 765 GLN A O 1
ATOM 5849 N N . LEU A 1 766 ? 8.894 16.304 -51.193 1.00 94.25 766 LEU A N 1
ATOM 5850 C CA . LEU A 1 766 ? 9.813 16.892 -52.174 1.00 94.25 766 LEU A CA 1
ATOM 5851 C C . LEU A 1 766 ? 9.749 18.421 -52.216 1.00 94.25 766 LEU A C 1
ATOM 5853 O O . LEU A 1 766 ? 10.647 19.046 -52.791 1.00 94.25 766 LEU A O 1
ATOM 5857 N N . PHE A 1 767 ? 8.698 19.017 -51.644 1.00 93.12 767 PHE A N 1
ATOM 5858 C CA . PHE A 1 767 ? 8.544 20.462 -51.549 1.00 93.12 767 PHE A CA 1
ATOM 5859 C C . PHE A 1 767 ? 9.284 21.007 -50.325 1.00 93.12 767 PHE A C 1
ATOM 5861 O O . PHE A 1 767 ? 8.890 20.780 -49.188 1.00 93.12 767 PHE A O 1
ATOM 5868 N N . ASP A 1 768 ? 10.341 21.769 -50.586 1.00 92.50 768 ASP A N 1
ATOM 5869 C CA . ASP A 1 768 ? 11.106 22.515 -49.592 1.00 92.50 768 ASP A CA 1
ATOM 5870 C C . ASP A 1 768 ? 10.495 23.906 -49.367 1.00 92.50 768 ASP A C 1
ATOM 5872 O O . ASP A 1 768 ? 10.689 24.824 -50.172 1.00 92.50 768 ASP A O 1
ATOM 5876 N N . ALA A 1 769 ? 9.733 24.058 -48.284 1.00 91.06 769 ALA A N 1
ATOM 5877 C CA . ALA A 1 769 ? 9.102 25.324 -47.920 1.00 91.06 769 ALA A CA 1
ATOM 5878 C C . ALA A 1 769 ? 10.120 26.412 -47.538 1.00 91.06 769 ALA A C 1
ATOM 5880 O O . ALA A 1 769 ? 9.839 27.594 -47.730 1.00 91.06 769 ALA A O 1
ATOM 5881 N N . ASN A 1 770 ? 11.316 26.044 -47.060 1.00 89.25 770 ASN A N 1
ATOM 5882 C CA . ASN A 1 770 ? 12.330 26.999 -46.593 1.00 89.25 770 ASN A CA 1
ATOM 5883 C C . ASN A 1 770 ? 12.925 27.837 -47.730 1.00 89.25 770 ASN A C 1
ATOM 5885 O O . ASN A 1 770 ? 13.530 28.878 -47.491 1.00 89.25 770 ASN A O 1
ATOM 5889 N N . LYS A 1 771 ? 12.722 27.418 -48.984 1.00 92.00 771 LYS A N 1
ATOM 5890 C CA . LYS A 1 771 ? 13.100 28.192 -50.175 1.00 92.00 771 LYS A CA 1
ATOM 5891 C C . LYS A 1 771 ? 12.149 29.347 -50.486 1.00 92.00 771 LYS A C 1
ATOM 5893 O O . LYS A 1 771 ? 12.404 30.095 -51.429 1.00 92.00 771 LYS A O 1
ATOM 5898 N N . LEU A 1 772 ? 11.048 29.478 -49.748 1.00 91.12 772 LEU A N 1
ATOM 5899 C CA . LEU A 1 772 ? 10.052 30.527 -49.933 1.00 91.12 772 LEU A CA 1
ATOM 5900 C C . LEU A 1 772 ? 9.978 31.409 -48.689 1.00 91.12 772 LEU A C 1
ATOM 5902 O O . LEU A 1 772 ? 9.609 30.953 -47.612 1.00 91.12 772 LEU A O 1
ATOM 5906 N N . GLU A 1 773 ? 10.269 32.695 -48.847 1.00 88.62 773 GLU A N 1
ATOM 5907 C CA . GLU A 1 773 ? 10.097 33.679 -47.777 1.00 88.62 773 GLU A CA 1
ATOM 5908 C C . GLU A 1 773 ? 8.643 34.166 -47.677 1.00 88.62 773 GLU A C 1
ATOM 5910 O O . GLU A 1 773 ? 7.879 34.128 -48.651 1.00 88.62 773 GLU A O 1
ATOM 5915 N N . SER A 1 774 ? 8.274 34.670 -46.495 1.00 89.94 774 SER A N 1
ATOM 5916 C CA . SER A 1 774 ? 7.019 35.396 -46.286 1.00 89.94 774 SER A CA 1
ATOM 5917 C C . SER A 1 774 ? 6.940 36.615 -47.208 1.00 89.94 774 SER A C 1
ATOM 5919 O O . SER A 1 774 ? 7.907 37.359 -47.362 1.00 89.94 774 SER A O 1
ATOM 5921 N N . LYS A 1 775 ? 5.777 36.852 -47.817 1.00 89.06 775 LYS A N 1
ATOM 5922 C CA . LYS A 1 775 ? 5.579 37.898 -48.823 1.00 89.06 775 LYS A CA 1
ATOM 5923 C C . LYS A 1 775 ? 4.219 38.569 -48.684 1.00 89.06 775 LYS A C 1
ATOM 5925 O O . LYS A 1 775 ? 3.203 37.900 -48.538 1.00 89.06 775 LYS A O 1
ATOM 5930 N N . GLN A 1 776 ? 4.188 39.891 -48.834 1.00 90.00 776 GLN A N 1
ATOM 5931 C CA . GLN A 1 776 ? 2.959 40.672 -48.980 1.00 90.00 776 GLN A CA 1
ATOM 5932 C C . GLN A 1 776 ? 2.910 41.293 -50.382 1.00 90.00 776 GLN A C 1
ATOM 5934 O O . GLN A 1 776 ? 3.856 41.960 -50.796 1.00 90.00 776 GLN A O 1
ATOM 5939 N N . SER A 1 777 ? 1.840 41.046 -51.137 1.00 87.00 777 SER A N 1
ATOM 5940 C CA . SER A 1 777 ? 1.646 41.572 -52.498 1.00 87.00 777 SER A CA 1
ATOM 5941 C C . SER A 1 777 ? 0.164 41.574 -52.851 1.00 87.00 777 SER A C 1
ATOM 5943 O O . SER A 1 777 ? -0.573 40.721 -52.367 1.00 87.00 777 SER A O 1
ATOM 5945 N N . ASP A 1 778 ? -0.264 42.514 -53.698 1.00 87.75 778 ASP A N 1
ATOM 5946 C CA . ASP A 1 778 ? -1.602 42.562 -54.312 1.00 87.75 778 ASP A CA 1
ATOM 5947 C C . ASP A 1 778 ? -2.756 42.233 -53.343 1.00 87.75 778 ASP A C 1
ATOM 5949 O O . ASP A 1 778 ? -3.621 41.414 -53.639 1.00 87.75 778 ASP A O 1
ATOM 5953 N N . GLY A 1 779 ? -2.731 42.834 -52.148 1.00 84.69 779 GLY A N 1
ATOM 5954 C CA . GLY A 1 779 ? -3.780 42.688 -51.134 1.00 84.69 779 GLY A CA 1
ATOM 5955 C C . GLY A 1 779 ? -3.769 41.383 -50.319 1.00 84.69 779 GLY A C 1
ATOM 5956 O O . GLY A 1 779 ? -4.608 41.244 -49.428 1.00 84.69 779 GLY A O 1
ATOM 5957 N N . ILE A 1 780 ? -2.811 40.473 -50.557 1.00 88.62 780 ILE A N 1
ATOM 5958 C CA . ILE A 1 780 ? -2.584 39.232 -49.794 1.00 88.62 780 ILE A CA 1
ATOM 5959 C C . ILE A 1 780 ? -1.256 39.274 -49.025 1.00 88.62 780 ILE A C 1
ATOM 5961 O O . ILE A 1 780 ? -0.228 39.720 -49.538 1.00 88.62 780 ILE A O 1
ATOM 5965 N N . THR A 1 781 ? -1.267 38.725 -47.814 1.00 90.06 781 THR A N 1
ATOM 5966 C CA . THR A 1 781 ? -0.091 38.349 -47.026 1.00 90.06 781 THR A CA 1
ATOM 5967 C C . THR A 1 781 ? 0.040 36.827 -47.013 1.00 90.06 781 THR A C 1
ATOM 5969 O O . THR A 1 781 ? -0.889 36.133 -46.606 1.00 90.06 781 THR A O 1
ATOM 5972 N N . ILE A 1 782 ? 1.190 36.323 -47.458 1.00 89.69 782 ILE A N 1
ATOM 5973 C CA . ILE A 1 782 ? 1.620 34.924 -47.400 1.00 89.69 782 ILE A CA 1
ATOM 5974 C C . ILE A 1 782 ? 2.718 34.842 -46.342 1.00 89.69 782 ILE A C 1
ATOM 5976 O O . ILE A 1 782 ? 3.810 35.366 -46.546 1.00 89.69 782 ILE A O 1
ATOM 5980 N N . THR A 1 783 ? 2.450 34.190 -45.224 1.00 91.44 783 THR A N 1
ATOM 5981 C CA . THR A 1 783 ? 3.419 33.984 -44.147 1.00 91.44 783 THR A CA 1
ATOM 5982 C C . THR A 1 783 ? 3.920 32.549 -44.201 1.00 91.44 783 THR A C 1
ATOM 5984 O O . THR A 1 783 ? 3.116 31.631 -44.089 1.00 91.44 783 THR A O 1
ATOM 5987 N N . ASN A 1 784 ? 5.227 32.346 -44.367 1.00 90.81 784 ASN A N 1
ATOM 5988 C CA . ASN A 1 784 ? 5.855 31.055 -44.098 1.00 90.81 784 ASN A CA 1
ATOM 5989 C C . ASN A 1 784 ? 5.977 30.896 -42.577 1.00 90.81 784 ASN A C 1
ATOM 5991 O O . ASN A 1 784 ? 6.603 31.732 -41.922 1.00 90.81 784 ASN A O 1
ATOM 5995 N N . ASN A 1 785 ? 5.358 29.855 -42.023 1.00 88.94 785 ASN A N 1
ATOM 5996 C CA . ASN A 1 785 ? 5.319 29.631 -40.579 1.00 88.94 785 ASN A CA 1
ATOM 5997 C C . ASN A 1 785 ? 6.582 28.920 -40.051 1.00 88.94 785 ASN A C 1
ATOM 5999 O O . ASN A 1 785 ? 6.756 28.809 -38.842 1.00 88.94 785 ASN A O 1
ATOM 6003 N N . GLY A 1 786 ? 7.474 28.458 -40.937 1.00 83.75 786 GLY A N 1
ATOM 6004 C CA . GLY A 1 786 ? 8.738 27.802 -40.580 1.00 83.75 786 GLY A CA 1
ATOM 6005 C C . GLY A 1 786 ? 8.631 26.304 -40.269 1.00 83.75 786 GLY A C 1
ATOM 6006 O O . GLY A 1 786 ? 9.651 25.642 -40.126 1.00 83.75 786 GLY A O 1
ATOM 6007 N N . ASP A 1 787 ? 7.420 25.748 -40.226 1.00 80.56 787 ASP A N 1
ATOM 6008 C CA . ASP A 1 787 ? 7.118 24.326 -39.987 1.00 80.56 787 ASP A CA 1
ATOM 6009 C C . ASP A 1 787 ? 6.756 23.559 -41.279 1.00 80.56 787 ASP A C 1
ATOM 6011 O O . ASP A 1 787 ? 6.317 22.410 -41.246 1.00 80.56 787 ASP A O 1
ATOM 6015 N N . GLY A 1 788 ? 6.915 24.205 -42.439 1.00 86.25 788 GLY A N 1
ATOM 6016 C CA . GLY A 1 788 ? 6.471 23.694 -43.738 1.00 86.25 788 GLY A CA 1
ATOM 6017 C C . GLY A 1 788 ? 5.068 24.146 -44.155 1.00 86.25 788 GLY A C 1
ATOM 6018 O O . GLY A 1 788 ? 4.658 23.862 -45.283 1.00 86.25 788 GLY A O 1
ATOM 6019 N N . SER A 1 789 ? 4.345 24.867 -43.292 1.00 89.06 789 SER A N 1
ATOM 6020 C CA . SER A 1 789 ? 3.028 25.438 -43.583 1.00 89.06 789 SER A CA 1
ATOM 6021 C C . SER A 1 789 ? 3.084 26.924 -43.957 1.00 89.06 789 SER A C 1
ATOM 6023 O O . SER A 1 789 ? 4.044 27.642 -43.659 1.00 89.06 789 SER A O 1
ATOM 6025 N N . PHE A 1 790 ? 2.024 27.397 -44.620 1.00 88.56 790 PHE A N 1
ATOM 6026 C CA . PHE A 1 790 ? 1.865 28.799 -45.011 1.00 88.56 790 PHE A CA 1
ATOM 6027 C C . PHE A 1 790 ? 0.519 29.354 -44.551 1.00 88.56 790 PHE A C 1
ATOM 6029 O O . PHE A 1 790 ? -0.511 28.722 -44.775 1.00 88.56 790 PHE A O 1
ATOM 6036 N N . THR A 1 791 ? 0.513 30.562 -43.986 1.00 88.81 791 THR A N 1
ATOM 6037 C CA . THR A 1 791 ? -0.702 31.314 -43.633 1.00 88.81 791 THR A CA 1
ATOM 6038 C C . THR A 1 791 ? -0.997 32.379 -44.690 1.00 88.81 791 THR A C 1
ATOM 6040 O O . THR A 1 791 ? -0.157 33.232 -44.960 1.00 88.81 791 THR A O 1
ATOM 6043 N N . ILE A 1 792 ? -2.196 32.362 -45.272 1.00 86.62 792 ILE A N 1
ATOM 6044 C CA . ILE A 1 792 ? -2.645 33.274 -46.332 1.00 86.62 792 ILE A CA 1
ATOM 6045 C C . ILE A 1 792 ? -3.770 34.170 -45.800 1.00 86.62 792 ILE A C 1
ATOM 6047 O O . ILE A 1 792 ? -4.784 33.672 -45.308 1.00 86.62 792 ILE A O 1
ATOM 6051 N N . ASN A 1 793 ? -3.629 35.491 -45.909 1.00 86.81 793 ASN A N 1
ATOM 6052 C CA . ASN A 1 793 ? -4.621 36.443 -45.401 1.00 86.81 793 ASN A CA 1
ATOM 6053 C C . ASN A 1 793 ? -4.792 37.670 -46.309 1.00 86.81 793 ASN A C 1
ATOM 6055 O O . ASN A 1 793 ? -3.804 38.207 -46.799 1.00 86.81 793 ASN A O 1
ATOM 6059 N N . GLY A 1 794 ? -6.024 38.152 -46.485 1.00 86.25 794 GLY A N 1
ATOM 6060 C CA . GLY A 1 794 ? -6.354 39.357 -47.256 1.00 86.25 794 GLY A CA 1
ATOM 6061 C C . GLY A 1 794 ? -7.269 39.096 -48.457 1.00 86.25 794 GLY A C 1
ATOM 6062 O O . GLY A 1 794 ? -7.809 38.006 -48.616 1.00 86.25 794 GLY A O 1
ATOM 6063 N N . THR A 1 795 ? -7.447 40.095 -49.326 1.00 88.94 795 THR A N 1
ATOM 6064 C CA . THR A 1 795 ? -8.193 39.953 -50.593 1.00 88.94 795 THR A CA 1
ATOM 6065 C C . THR A 1 795 ? -7.282 40.237 -51.775 1.00 88.94 795 THR A C 1
ATOM 6067 O O . THR A 1 795 ? -6.693 41.311 -51.853 1.00 88.94 795 THR A O 1
ATOM 6070 N N . SER A 1 796 ? -7.190 39.282 -52.696 1.00 87.12 796 SER A N 1
ATOM 6071 C CA . SER A 1 796 ? -6.301 39.339 -53.849 1.00 87.12 796 SER A CA 1
ATOM 6072 C C . SER A 1 796 ? -6.786 40.352 -54.884 1.00 87.12 796 SER A C 1
ATOM 6074 O O . SER A 1 796 ? -7.856 40.197 -55.473 1.00 87.12 796 SER A O 1
ATOM 6076 N N . THR A 1 797 ? -5.982 41.383 -55.139 1.00 85.31 797 THR A N 1
ATOM 6077 C CA . THR A 1 797 ? -6.212 42.407 -56.170 1.00 85.31 797 THR A CA 1
ATOM 6078 C C . THR A 1 797 ? -5.406 42.152 -57.452 1.00 85.31 797 THR A C 1
ATOM 6080 O O . THR A 1 797 ? -5.443 42.975 -58.363 1.00 85.31 797 THR A O 1
ATOM 6083 N N . GLY A 1 798 ? -4.678 41.030 -57.526 1.00 84.44 798 GLY A N 1
ATOM 6084 C CA . GLY A 1 798 ? -3.791 40.630 -58.628 1.00 84.44 798 GLY A CA 1
ATOM 6085 C C . GLY A 1 798 ? -3.399 39.147 -58.530 1.00 84.44 798 GLY A C 1
ATOM 6086 O O . GLY A 1 798 ? -4.204 38.337 -58.092 1.00 84.44 798 GLY A O 1
ATOM 6087 N N . TYR A 1 799 ? -2.160 38.777 -58.883 1.00 81.56 799 TYR A N 1
ATOM 6088 C CA . TYR A 1 799 ? -1.658 37.388 -58.777 1.00 81.56 799 TYR A CA 1
ATOM 6089 C C . TYR A 1 799 ? -0.510 37.245 -57.757 1.00 81.56 799 TYR A C 1
ATOM 6091 O O . TYR A 1 799 ? 0.615 36.874 -58.131 1.00 81.56 799 TYR A O 1
ATOM 6099 N N . PRO A 1 800 ? -0.745 37.554 -56.470 1.00 81.00 800 PRO A N 1
ATOM 6100 C CA . PRO A 1 800 ? 0.305 37.565 -55.467 1.00 81.00 800 PRO A CA 1
ATOM 6101 C C . PRO A 1 800 ? 0.794 36.150 -55.170 1.00 81.00 800 PRO A C 1
ATOM 6103 O O . PRO A 1 800 ? 0.014 35.257 -54.841 1.00 81.00 800 PRO A O 1
ATOM 6106 N N . GLY A 1 801 ? 2.106 35.943 -55.269 1.00 84.50 801 GLY A N 1
ATOM 6107 C CA . GLY A 1 801 ? 2.713 34.647 -54.990 1.00 84.50 801 GLY A CA 1
ATOM 6108 C C . GLY A 1 801 ? 4.228 34.667 -54.867 1.00 84.50 801 GLY A C 1
ATOM 6109 O O . GLY A 1 801 ? 4.897 35.653 -55.200 1.00 84.50 801 GLY A O 1
ATOM 6110 N N . THR A 1 802 ? 4.758 33.555 -54.379 1.00 88.62 802 THR A N 1
ATOM 6111 C CA . THR A 1 802 ? 6.184 33.256 -54.253 1.00 88.62 802 THR A CA 1
ATOM 6112 C C . THR A 1 802 ? 6.471 31.881 -54.859 1.00 88.62 802 THR A C 1
ATOM 6114 O O . THR A 1 802 ? 5.582 31.029 -54.923 1.00 88.62 802 THR A O 1
ATOM 6117 N N . SER A 1 803 ? 7.680 31.680 -55.385 1.00 91.38 803 SER A N 1
ATOM 6118 C CA . SER A 1 803 ? 8.029 30.461 -56.121 1.00 91.38 803 SER A CA 1
ATOM 6119 C C . SER A 1 803 ? 9.527 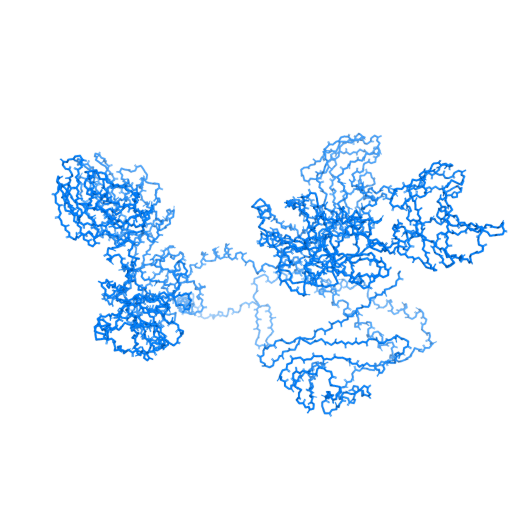30.197 -56.141 1.00 91.38 803 SER A C 1
ATOM 6121 O O . SER A 1 803 ? 10.309 31.147 -56.101 1.00 91.38 803 SER A O 1
ATOM 6123 N N . TYR A 1 804 ? 9.918 28.940 -56.330 1.00 94.31 804 TYR A N 1
ATOM 6124 C CA . TYR A 1 804 ? 11.299 28.566 -56.634 1.00 94.31 804 TYR A CA 1
ATOM 6125 C C . TYR A 1 804 ? 11.353 27.444 -57.674 1.00 94.31 804 TYR A C 1
ATOM 6127 O O . TYR A 1 804 ? 10.393 26.693 -57.860 1.00 94.31 804 TYR A O 1
ATOM 6135 N N . ASN A 1 805 ? 12.497 27.329 -58.348 1.00 92.38 805 ASN A N 1
ATOM 6136 C CA . ASN A 1 805 ? 12.751 26.259 -59.309 1.00 92.38 805 ASN A CA 1
ATOM 6137 C C . ASN A 1 805 ? 13.303 25.023 -58.607 1.00 92.38 805 ASN A C 1
ATOM 6139 O O . ASN A 1 805 ? 14.196 25.125 -57.763 1.00 92.38 805 ASN A O 1
ATOM 6143 N N . THR A 1 806 ? 12.819 23.854 -59.003 1.00 90.19 806 THR A N 1
ATOM 6144 C CA . THR A 1 806 ? 13.284 22.570 -58.485 1.00 90.19 806 THR A CA 1
ATOM 6145 C C . THR A 1 806 ? 13.588 21.611 -59.627 1.00 90.19 806 THR A C 1
ATOM 6147 O O . THR A 1 806 ? 13.021 21.720 -60.711 1.00 90.19 806 THR A O 1
ATOM 6150 N N . ALA A 1 807 ? 14.475 20.656 -59.368 1.00 87.31 807 ALA A N 1
ATOM 6151 C CA . ALA A 1 807 ? 14.679 19.510 -60.238 1.00 87.31 807 ALA A CA 1
ATOM 6152 C C . ALA A 1 807 ? 13.946 18.300 -59.645 1.00 87.31 807 ALA A C 1
ATOM 6154 O O . ALA A 1 807 ? 14.060 18.006 -58.444 1.00 87.31 807 ALA A O 1
ATOM 6155 N N . LEU A 1 808 ? 13.190 17.620 -60.502 1.00 90.12 808 LEU A N 1
ATOM 6156 C CA . LEU A 1 808 ? 12.527 16.354 -60.223 1.00 90.12 808 LEU A CA 1
ATOM 6157 C C . LEU A 1 808 ? 13.108 15.298 -61.163 1.00 90.12 808 LEU A C 1
ATOM 6159 O O . LEU A 1 808 ? 13.480 15.610 -62.293 1.00 90.12 808 LEU A O 1
ATOM 6163 N N . GLU A 1 809 ? 13.224 14.070 -60.676 1.00 90.19 809 GLU A N 1
ATOM 6164 C CA . GLU A 1 809 ? 13.675 12.942 -61.488 1.00 90.19 809 GLU A CA 1
ATOM 6165 C C . GLU A 1 809 ? 12.560 12.477 -62.437 1.00 90.19 809 GLU A C 1
ATOM 6167 O O . GLU A 1 809 ? 11.408 12.905 -62.346 1.00 90.19 809 GLU A O 1
ATOM 6172 N N . ASN A 1 810 ? 12.893 11.588 -63.371 1.00 92.06 810 ASN A N 1
ATOM 6173 C CA . ASN A 1 810 ? 11.894 11.027 -64.272 1.00 92.06 810 ASN A CA 1
ATOM 6174 C C . ASN A 1 810 ? 10.904 10.170 -63.476 1.00 92.06 810 ASN A C 1
ATOM 6176 O O . ASN A 1 810 ? 11.285 9.178 -62.857 1.00 92.06 810 ASN A O 1
ATOM 6180 N N . GLY A 1 811 ? 9.621 10.519 -63.517 1.00 93.69 811 GLY A N 1
ATOM 6181 C CA . GLY A 1 811 ? 8.619 9.847 -62.704 1.00 93.69 811 GLY A CA 1
ATOM 6182 C C . GLY A 1 811 ? 7.253 10.516 -62.710 1.00 93.69 811 GLY A C 1
ATOM 6183 O O . GLY A 1 811 ? 7.025 11.543 -63.348 1.00 93.69 811 GLY A O 1
ATOM 6184 N N . MET A 1 812 ? 6.324 9.886 -61.995 1.00 95.88 812 MET A N 1
ATOM 6185 C CA . MET A 1 812 ? 5.026 10.470 -61.665 1.00 95.88 812 MET A CA 1
ATOM 6186 C C . MET A 1 812 ? 5.120 11.193 -60.326 1.00 95.88 812 MET A C 1
ATOM 6188 O O . MET A 1 812 ? 5.807 10.714 -59.424 1.00 95.88 812 MET A O 1
ATOM 6192 N N . TYR A 1 813 ? 4.395 12.297 -60.194 1.00 96.00 813 TYR A N 1
ATOM 6193 C CA . TYR A 1 813 ? 4.314 13.097 -58.978 1.00 96.00 813 TYR A CA 1
ATOM 6194 C C . TYR A 1 813 ? 2.873 13.491 -58.682 1.00 96.00 813 TYR A C 1
ATOM 6196 O O . TYR A 1 813 ? 2.067 13.630 -59.604 1.00 96.00 813 TYR A O 1
ATOM 6204 N N . TYR A 1 814 ? 2.566 13.710 -57.406 1.00 94.94 814 TYR A N 1
ATOM 6205 C CA . TYR A 1 814 ? 1.251 14.116 -56.927 1.00 94.94 814 TYR A CA 1
ATOM 6206 C C . TYR A 1 814 ? 1.346 15.369 -56.056 1.00 94.94 814 TYR A C 1
ATOM 6208 O O . TYR A 1 814 ? 2.253 15.496 -55.233 1.00 94.94 814 TYR A O 1
ATOM 6216 N N . ILE A 1 815 ? 0.397 16.288 -56.243 1.00 93.06 815 ILE A N 1
ATOM 6217 C CA . ILE A 1 815 ? 0.292 17.545 -55.496 1.00 93.06 815 ILE A CA 1
ATOM 6218 C C . ILE A 1 815 ? -0.872 17.424 -54.517 1.00 93.06 815 ILE A C 1
ATOM 6220 O O . ILE A 1 815 ? -2.022 17.276 -54.934 1.00 93.06 815 ILE A O 1
ATOM 6224 N N . SER A 1 816 ? -0.600 17.515 -53.223 1.00 89.75 816 SER A N 1
ATOM 6225 C CA . SER A 1 816 ? -1.605 17.402 -52.164 1.00 89.75 816 SER A CA 1
ATOM 6226 C C . SER A 1 816 ? -1.452 18.497 -51.108 1.00 89.75 816 SER A C 1
ATOM 6228 O O . SER A 1 816 ? -0.480 19.254 -51.077 1.00 89.75 816 SER A O 1
ATOM 6230 N N . THR A 1 817 ? -2.457 18.593 -50.244 1.00 86.94 817 THR A N 1
ATOM 6231 C CA . THR A 1 817 ? -2.434 19.372 -49.005 1.00 86.94 817 THR A CA 1
ATOM 6232 C C . THR A 1 817 ? -3.024 18.523 -47.882 1.00 86.94 817 THR A C 1
ATOM 6234 O O . THR A 1 817 ? -3.826 17.633 -48.164 1.00 86.94 817 THR A O 1
ATOM 6237 N N . LYS A 1 818 ? -2.647 18.781 -46.620 1.00 78.75 818 LYS A N 1
ATOM 6238 C CA . LYS A 1 818 ? -3.207 18.064 -45.450 1.00 78.75 818 LYS A CA 1
ATOM 6239 C C . LYS A 1 818 ? -4.738 18.216 -45.327 1.00 78.75 818 LYS A C 1
ATOM 6241 O O . LYS A 1 818 ? -5.399 17.261 -44.941 1.00 78.75 818 LYS A O 1
ATOM 6246 N N . ASP A 1 819 ? -5.286 19.377 -45.703 1.00 67.88 819 ASP A N 1
ATOM 6247 C CA . ASP A 1 819 ? -6.717 19.710 -45.585 1.00 67.88 819 ASP A CA 1
ATOM 6248 C C . ASP A 1 819 ? -7.401 19.835 -46.973 1.00 67.88 819 ASP A C 1
ATOM 6250 O O . ASP A 1 819 ? -6.800 20.380 -47.903 1.00 67.88 819 ASP A O 1
ATOM 6254 N N . GLU A 1 820 ? -8.674 19.414 -47.101 1.00 55.44 820 GLU A N 1
ATOM 6255 C CA . GLU A 1 820 ? -9.542 19.560 -48.301 1.00 55.44 820 GLU A CA 1
ATOM 6256 C C . GLU A 1 820 ? -10.191 20.961 -48.432 1.00 55.44 820 GLU A C 1
ATOM 6258 O O . GLU A 1 820 ? -11.323 21.113 -48.894 1.00 55.44 820 GLU A O 1
ATOM 6263 N N . VAL A 1 821 ? -9.513 22.026 -48.001 1.00 54.31 821 VAL A N 1
ATOM 6264 C CA . VAL A 1 821 ? -10.008 23.391 -48.256 1.00 54.31 821 VAL A CA 1
ATOM 6265 C C . VAL A 1 821 ? -9.890 23.675 -49.763 1.00 54.31 821 VAL A C 1
ATOM 6267 O O . VAL A 1 821 ? -9.063 23.069 -50.440 1.00 54.31 821 VAL A O 1
ATOM 6270 N N . ASP A 1 822 ? -10.697 24.583 -50.316 1.00 57.25 822 ASP A N 1
ATOM 6271 C CA . ASP A 1 822 ? -10.673 24.981 -51.736 1.00 57.25 822 ASP A CA 1
ATOM 6272 C C . ASP A 1 822 ? -9.391 25.787 -52.086 1.00 57.25 822 ASP A C 1
ATOM 6274 O O . ASP A 1 822 ? -9.414 26.961 -52.449 1.00 57.25 822 ASP A O 1
ATOM 6278 N N . VAL A 1 823 ? -8.223 25.161 -51.889 1.00 65.00 823 VAL A N 1
ATOM 6279 C CA . VAL A 1 823 ? -6.859 25.713 -51.998 1.00 65.00 823 VAL A CA 1
ATOM 6280 C C . VAL A 1 823 ? -6.170 25.294 -53.296 1.00 65.00 823 VAL A C 1
ATOM 6282 O O . VAL A 1 823 ? -4.968 25.511 -53.469 1.00 65.00 823 VAL A O 1
ATOM 6285 N N . LYS A 1 824 ? -6.934 24.730 -54.244 1.00 64.38 824 LYS A N 1
ATOM 6286 C CA . LYS A 1 824 ? -6.461 24.374 -55.595 1.00 64.38 824 LYS A CA 1
ATOM 6287 C C . LYS A 1 824 ? -5.799 25.551 -56.311 1.00 64.38 824 LYS A C 1
ATOM 6289 O O . LYS A 1 824 ? -4.878 25.344 -57.094 1.00 64.38 824 LYS A O 1
ATOM 6294 N N . ASN A 1 825 ? -6.222 26.769 -55.974 1.00 69.88 825 ASN A N 1
ATOM 6295 C CA . ASN A 1 825 ? -5.729 28.018 -56.545 1.00 69.88 825 ASN A CA 1
ATOM 6296 C C . ASN A 1 825 ? -4.595 28.662 -55.727 1.00 69.88 825 ASN A C 1
ATOM 6298 O O . ASN A 1 825 ? -4.319 29.837 -55.943 1.00 69.88 825 ASN A O 1
ATOM 6302 N N . ILE A 1 826 ? -3.979 27.940 -54.774 1.00 82.19 826 ILE A N 1
ATOM 6303 C CA . ILE A 1 826 ? -2.879 28.448 -53.930 1.00 82.19 826 ILE A CA 1
ATOM 6304 C C . ILE A 1 826 ? -1.569 27.694 -54.181 1.00 82.19 826 ILE A C 1
ATOM 6306 O O . ILE A 1 826 ? -0.556 28.318 -54.490 1.00 82.19 826 ILE A O 1
ATOM 6310 N N . PHE A 1 827 ? -1.566 26.364 -54.063 1.00 90.00 827 PHE A N 1
ATOM 6311 C CA . PHE A 1 827 ? -0.364 25.547 -54.263 1.00 90.00 827 PHE A CA 1
ATOM 6312 C C . PHE A 1 827 ? -0.369 24.889 -55.646 1.00 90.00 827 PHE A C 1
ATOM 6314 O O . PHE A 1 827 ? -1.272 24.112 -55.965 1.00 90.00 827 PHE A O 1
ATOM 6321 N N . ARG A 1 828 ? 0.630 25.212 -56.476 1.00 89.50 828 ARG A N 1
ATOM 6322 C CA . ARG A 1 828 ? 0.713 24.733 -57.865 1.00 89.50 828 ARG A CA 1
ATOM 6323 C C . ARG A 1 828 ? 2.145 24.435 -58.300 1.00 89.50 828 ARG A C 1
ATOM 6325 O O . ARG A 1 828 ? 3.097 25.053 -57.824 1.00 89.50 828 ARG A O 1
ATOM 6332 N N . VAL A 1 829 ? 2.283 23.518 -59.248 1.00 92.06 829 VAL A N 1
ATOM 6333 C CA . VAL A 1 829 ? 3.534 23.226 -59.950 1.00 92.06 829 VAL A CA 1
ATOM 6334 C C . VAL A 1 829 ? 3.377 23.652 -61.402 1.00 92.06 829 VAL A C 1
ATOM 6336 O O . VAL A 1 829 ? 2.469 23.190 -62.088 1.00 92.06 829 VAL A O 1
ATOM 6339 N N . ARG A 1 830 ? 4.265 24.528 -61.866 1.00 91.88 830 ARG A N 1
ATOM 6340 C CA . ARG A 1 830 ? 4.369 24.955 -63.260 1.00 91.88 830 ARG A CA 1
ATOM 6341 C C . ARG A 1 830 ? 5.495 24.200 -63.940 1.00 91.88 830 ARG A C 1
ATOM 6343 O O . ARG A 1 830 ? 6.622 24.193 -63.448 1.00 91.88 830 ARG A O 1
ATOM 6350 N N . ILE A 1 831 ? 5.202 23.621 -65.090 1.00 93.06 831 ILE A N 1
ATOM 6351 C CA . ILE A 1 831 ? 6.144 22.855 -65.899 1.00 93.06 831 ILE A CA 1
ATOM 6352 C C . ILE A 1 831 ? 6.320 23.592 -67.222 1.00 93.06 831 ILE A C 1
ATOM 6354 O O . ILE A 1 831 ? 5.335 23.910 -67.888 1.00 93.06 831 ILE A O 1
ATOM 6358 N N . ARG A 1 832 ? 7.563 23.895 -67.603 1.00 90.88 832 ARG A N 1
ATOM 6359 C CA . ARG A 1 832 ? 7.891 24.482 -68.908 1.00 90.88 832 ARG A CA 1
ATOM 6360 C C . ARG A 1 832 ? 8.467 23.412 -69.826 1.00 90.88 832 ARG A C 1
ATOM 6362 O O . ARG A 1 832 ? 9.398 22.712 -69.434 1.00 90.88 832 ARG A O 1
ATOM 6369 N N . LYS A 1 833 ? 7.937 23.320 -71.046 1.00 87.38 833 LYS A N 1
ATOM 6370 C CA . LYS A 1 833 ? 8.388 22.377 -72.078 1.00 87.38 833 LYS A CA 1
ATOM 6371 C C . LYS A 1 833 ? 8.208 22.992 -73.463 1.00 87.38 833 LYS A C 1
ATOM 6373 O O . LYS A 1 833 ? 7.081 23.335 -73.826 1.00 87.38 833 LYS A O 1
ATOM 6378 N N . ASN A 1 834 ? 9.288 23.126 -74.236 1.00 82.94 834 ASN A N 1
ATOM 6379 C CA . ASN A 1 834 ? 9.264 23.637 -75.618 1.00 82.94 834 ASN A CA 1
ATOM 6380 C C . ASN A 1 834 ? 8.512 24.980 -75.753 1.00 82.94 834 ASN A C 1
ATOM 6382 O O . ASN A 1 834 ? 7.592 25.105 -76.560 1.00 82.94 834 ASN A O 1
ATOM 6386 N N . ASP A 1 835 ? 8.852 25.960 -74.910 1.00 80.94 835 ASP A N 1
ATOM 6387 C CA . ASP A 1 835 ? 8.197 27.282 -74.831 1.00 80.94 835 ASP A CA 1
ATOM 6388 C C . ASP A 1 835 ? 6.694 27.283 -74.471 1.00 80.94 835 ASP A C 1
ATOM 6390 O O . ASP A 1 835 ? 6.047 28.331 -74.504 1.00 80.94 835 ASP A O 1
ATOM 6394 N N . SER A 1 836 ? 6.143 26.144 -74.040 1.00 86.12 836 SER A N 1
ATOM 6395 C CA . SER A 1 836 ? 4.804 26.042 -73.449 1.00 86.12 836 SER A CA 1
ATOM 6396 C C . SER A 1 836 ? 4.869 25.868 -71.929 1.00 86.12 836 SER A C 1
ATOM 6398 O O . SER A 1 836 ? 5.845 25.329 -71.401 1.00 86.12 836 SER A O 1
ATOM 6400 N N . TYR A 1 837 ? 3.833 26.335 -71.230 1.00 87.19 837 TYR A N 1
ATOM 6401 C CA . TYR A 1 837 ? 3.687 26.211 -69.780 1.00 87.19 837 TYR A CA 1
ATOM 6402 C C . TYR A 1 837 ? 2.455 25.376 -69.440 1.00 87.19 837 TYR A C 1
ATOM 6404 O O . TYR A 1 837 ? 1.379 25.598 -69.996 1.00 87.19 837 TYR A O 1
ATOM 6412 N N . GLU A 1 838 ? 2.607 24.465 -68.487 1.00 90.38 838 GLU A N 1
ATOM 6413 C CA . GLU A 1 838 ? 1.527 23.668 -67.918 1.00 90.38 838 GLU A CA 1
ATOM 6414 C C . GLU A 1 838 ? 1.478 23.876 -66.401 1.00 90.38 838 GLU A C 1
ATOM 6416 O O . GLU A 1 838 ? 2.464 23.637 -65.709 1.00 90.38 838 GLU A O 1
ATOM 6421 N N . ASP A 1 839 ? 0.332 24.321 -65.881 1.00 88.75 839 ASP A N 1
ATOM 6422 C CA . ASP A 1 839 ? 0.103 24.495 -64.444 1.00 88.75 839 ASP A CA 1
ATOM 6423 C C . ASP A 1 839 ? -0.708 23.319 -63.884 1.00 88.75 839 ASP A C 1
ATOM 6425 O O . ASP A 1 839 ? -1.761 22.949 -64.410 1.00 88.75 839 ASP A O 1
ATOM 6429 N N . LYS A 1 840 ? -0.220 22.739 -62.788 1.00 90.25 840 LYS A N 1
ATOM 6430 C CA . LYS A 1 840 ? -0.842 21.629 -62.060 1.00 90.25 840 LYS A CA 1
ATOM 6431 C C . LYS A 1 840 ? -1.156 22.070 -60.639 1.00 90.25 840 LYS A C 1
ATOM 6433 O O . LYS A 1 840 ? -0.266 22.521 -59.926 1.00 90.25 840 LYS A O 1
ATOM 6438 N N . GLY A 1 841 ? -2.418 21.967 -60.239 1.00 87.38 841 GLY A N 1
ATOM 6439 C CA . GLY A 1 841 ? -2.881 22.341 -58.900 1.00 87.38 841 GLY A CA 1
ATOM 6440 C C . GLY A 1 841 ? -3.012 21.148 -57.954 1.00 87.38 841 GLY A C 1
ATOM 6441 O O . GLY A 1 841 ? -2.830 19.992 -58.343 1.00 87.38 841 GLY A O 1
ATOM 6442 N N . VAL A 1 842 ? -3.383 21.437 -56.708 1.00 88.12 842 VAL A N 1
ATOM 6443 C CA . VAL A 1 842 ? -3.692 20.431 -55.678 1.00 88.12 842 VAL A CA 1
ATOM 6444 C C . VAL A 1 842 ? -4.729 19.411 -56.172 1.00 88.12 842 VAL A C 1
ATOM 6446 O O . VAL A 1 842 ? -5.725 19.765 -56.807 1.00 88.12 842 VAL A O 1
ATOM 6449 N N . GLY A 1 843 ? -4.511 18.135 -55.854 1.00 87.19 843 GLY A N 1
ATOM 6450 C CA . GLY A 1 843 ? -5.377 17.020 -56.237 1.00 87.19 843 GLY A CA 1
ATOM 6451 C C . GLY A 1 843 ? -5.100 16.469 -57.637 1.00 87.19 843 GLY A C 1
ATOM 6452 O O . GLY A 1 843 ? -5.927 15.736 -58.174 1.00 87.19 843 GLY A O 1
ATOM 6453 N N . THR A 1 844 ? -3.971 16.836 -58.249 1.00 90.25 844 THR A N 1
ATOM 6454 C CA . THR A 1 844 ? -3.579 16.347 -59.576 1.00 90.25 844 THR A CA 1
ATOM 6455 C C . THR A 1 844 ? -2.236 15.629 -59.537 1.00 90.25 844 THR A C 1
ATOM 6457 O O . THR A 1 844 ? -1.339 15.986 -58.769 1.00 90.25 844 THR A O 1
ATOM 6460 N N . SER A 1 845 ? -2.098 14.615 -60.394 1.00 92.81 845 SER A N 1
ATOM 6461 C CA . SER A 1 845 ? -0.816 13.987 -60.700 1.00 92.81 845 SER A CA 1
ATOM 6462 C C . SER A 1 845 ? -0.242 14.519 -62.010 1.00 92.81 845 SER A C 1
ATOM 6464 O O . SER A 1 845 ? -0.995 14.794 -62.949 1.00 92.81 845 SER A O 1
ATOM 6466 N N . PHE A 1 846 ? 1.079 14.575 -62.123 1.00 93.62 846 PHE A N 1
ATOM 6467 C CA . PHE A 1 846 ? 1.779 14.943 -63.353 1.00 93.62 846 PHE A CA 1
ATOM 6468 C C . PHE A 1 846 ? 3.013 14.069 -63.577 1.00 93.62 846 PHE A C 1
ATOM 6470 O O . PHE A 1 846 ? 3.486 13.398 -62.660 1.00 93.62 846 PHE A O 1
ATOM 6477 N N . LYS A 1 847 ? 3.513 14.053 -64.814 1.00 92.94 847 LYS A N 1
ATOM 6478 C CA . LYS A 1 847 ? 4.677 13.263 -65.220 1.00 92.94 847 LYS A CA 1
ATOM 6479 C C . LYS A 1 847 ? 5.847 14.184 -65.547 1.00 92.94 847 LYS A C 1
ATOM 6481 O O . LYS A 1 847 ? 5.651 15.172 -66.245 1.00 92.94 847 LYS A O 1
ATOM 6486 N N . ILE A 1 848 ? 7.036 13.813 -65.089 1.00 93.19 848 ILE A N 1
ATOM 6487 C CA . ILE A 1 848 ? 8.324 14.344 -65.542 1.00 93.19 848 ILE A CA 1
ATOM 6488 C C . ILE A 1 848 ? 9.001 13.233 -66.340 1.00 93.19 848 ILE A C 1
ATOM 6490 O O . ILE A 1 848 ? 9.130 12.108 -65.853 1.00 93.19 848 ILE A O 1
ATOM 6494 N N . ASP A 1 849 ? 9.362 13.508 -67.589 1.00 88.88 849 ASP A N 1
ATOM 6495 C CA . ASP A 1 849 ? 10.002 12.533 -68.483 1.00 88.88 849 ASP A CA 1
ATOM 6496 C C . ASP A 1 849 ? 11.445 12.913 -68.854 1.00 88.88 849 ASP A C 1
ATOM 6498 O O . ASP A 1 849 ? 12.118 12.162 -69.566 1.00 88.88 849 ASP A O 1
ATOM 6502 N N . GLY A 1 850 ? 11.933 14.032 -68.312 1.00 83.06 850 GLY A N 1
ATOM 6503 C CA . GLY A 1 850 ? 13.302 14.512 -68.470 1.00 83.06 850 GLY A CA 1
ATOM 6504 C C . GLY A 1 850 ? 13.483 15.425 -69.678 1.00 83.06 850 GLY A C 1
ATOM 6505 O O . GLY A 1 850 ? 14.611 15.797 -69.993 1.00 83.06 850 GLY A O 1
ATOM 6506 N N . THR A 1 851 ? 12.393 15.785 -70.362 1.00 85.31 851 THR A N 1
ATOM 6507 C CA . THR A 1 851 ? 12.403 16.738 -71.485 1.00 85.31 851 THR A CA 1
ATOM 6508 C C . THR A 1 851 ? 11.869 18.122 -71.100 1.00 85.31 851 THR A C 1
ATOM 6510 O O . THR A 1 851 ? 11.730 18.997 -71.951 1.00 85.31 851 THR A O 1
ATOM 6513 N N . GLU A 1 852 ? 11.557 18.324 -69.820 1.00 87.81 852 GLU A N 1
ATOM 6514 C CA . GLU A 1 852 ? 11.118 19.595 -69.254 1.00 87.81 852 GLU A CA 1
ATOM 6515 C C . GLU A 1 852 ? 12.292 20.581 -69.094 1.00 87.81 852 GLU A C 1
ATOM 6517 O O . GLU A 1 852 ? 13.346 20.233 -68.564 1.00 87.81 852 GLU A O 1
ATOM 6522 N N . ASP A 1 853 ? 12.090 21.842 -69.491 1.00 86.88 853 ASP A N 1
ATOM 6523 C CA . ASP A 1 853 ? 13.086 22.917 -69.366 1.00 86.88 853 ASP A CA 1
ATOM 6524 C C . ASP A 1 853 ? 13.179 23.449 -67.925 1.00 86.88 853 ASP A C 1
ATOM 6526 O O . ASP A 1 853 ? 14.224 23.928 -67.479 1.00 86.88 853 ASP A O 1
ATOM 6530 N N . GLN A 1 854 ? 12.055 23.433 -67.199 1.00 91.25 854 GLN A N 1
ATOM 6531 C CA . GLN A 1 854 ? 11.945 23.972 -65.844 1.00 91.25 854 GLN A CA 1
ATOM 6532 C C . GLN A 1 854 ? 10.719 23.405 -65.125 1.00 91.25 854 GLN A C 1
ATOM 6534 O O . GLN A 1 854 ? 9.622 23.379 -65.685 1.00 91.25 854 GLN A O 1
ATOM 6539 N N . VAL A 1 855 ? 10.891 23.049 -63.851 1.00 92.31 855 VAL A N 1
ATOM 6540 C CA . VAL A 1 855 ? 9.790 22.778 -62.919 1.00 92.31 855 VAL A CA 1
ATOM 6541 C C . VAL A 1 855 ? 9.848 23.811 -61.801 1.00 92.31 855 VAL A C 1
ATOM 6543 O O . VAL A 1 855 ? 10.866 23.962 -61.123 1.00 92.31 855 VAL A O 1
ATOM 6546 N N . GLN A 1 856 ? 8.760 24.544 -61.611 1.00 93.44 856 GLN A N 1
ATOM 6547 C CA . GLN A 1 856 ? 8.678 25.634 -60.650 1.00 93.44 856 GLN A CA 1
ATOM 6548 C C . GLN A 1 856 ? 7.498 25.415 -59.711 1.00 93.44 856 GLN A C 1
ATOM 6550 O O . GLN A 1 856 ? 6.379 25.170 -60.155 1.00 93.44 856 GLN A O 1
ATOM 6555 N N . ILE A 1 857 ? 7.744 25.506 -58.408 1.00 93.00 857 ILE A N 1
ATOM 6556 C CA . ILE A 1 857 ? 6.713 25.325 -57.383 1.00 93.00 857 ILE A CA 1
ATOM 6557 C C . ILE A 1 857 ? 6.279 26.694 -56.871 1.00 93.00 857 ILE A C 1
ATOM 6559 O O . ILE A 1 857 ? 7.126 27.540 -56.587 1.00 93.00 857 ILE A O 1
ATOM 6563 N N . TYR A 1 858 ? 4.970 26.897 -56.747 1.00 89.69 858 TYR A N 1
ATOM 6564 C CA . TYR A 1 858 ? 4.345 28.165 -56.391 1.00 89.69 858 TYR A CA 1
ATOM 6565 C C . TYR A 1 858 ? 3.438 28.036 -55.167 1.00 89.69 858 TYR A C 1
ATOM 6567 O O . TYR A 1 858 ? 2.629 27.111 -55.074 1.00 89.69 858 TYR A O 1
ATOM 6575 N N . ILE A 1 859 ? 3.503 29.056 -54.312 1.00 89.69 859 ILE A N 1
ATOM 6576 C CA . ILE A 1 859 ? 2.434 29.447 -53.391 1.00 89.69 859 ILE A CA 1
ATOM 6577 C C . ILE A 1 859 ? 1.914 30.793 -53.904 1.00 89.69 859 ILE A C 1
ATOM 6579 O O . ILE A 1 859 ? 2.584 31.815 -53.760 1.00 89.69 859 ILE A O 1
ATOM 6583 N N . GLN A 1 860 ? 0.772 30.796 -54.587 1.00 86.69 860 GLN A N 1
ATOM 6584 C CA . GLN A 1 860 ? 0.236 31.961 -55.297 1.00 86.69 860 GLN A CA 1
ATOM 6585 C C . GLN A 1 860 ? -1.284 31.939 -55.299 1.00 86.69 860 GLN A C 1
ATOM 6587 O O . GLN A 1 860 ? -1.837 30.930 -55.707 1.00 86.69 860 GLN A O 1
ATOM 6592 N N . ALA A 1 861 ? -1.939 33.051 -54.966 1.00 83.88 861 ALA A N 1
ATOM 6593 C CA . ALA A 1 861 ? -3.390 33.199 -55.061 1.00 83.88 861 ALA A CA 1
ATOM 6594 C C . ALA A 1 861 ? -3.834 33.831 -56.392 1.00 83.88 861 ALA A C 1
ATOM 6596 O O . ALA A 1 861 ? -3.159 34.713 -56.924 1.00 83.88 861 ALA A O 1
ATOM 6597 N N . ASP A 1 862 ? -4.998 33.422 -56.898 1.00 84.75 862 ASP A N 1
ATOM 6598 C CA . ASP A 1 862 ? -5.627 34.054 -58.064 1.00 84.75 862 ASP A CA 1
ATOM 6599 C C . ASP A 1 862 ? -6.357 35.362 -57.697 1.00 84.75 862 ASP A C 1
ATOM 6601 O O . ASP A 1 862 ? -6.735 35.597 -56.543 1.00 84.75 862 ASP A O 1
ATOM 6605 N N . THR A 1 863 ? -6.554 36.236 -58.689 1.00 85.75 863 THR A N 1
ATOM 6606 C CA . THR A 1 863 ? -7.228 37.536 -58.525 1.00 85.75 863 THR A CA 1
ATOM 6607 C C . THR A 1 863 ? -8.672 37.370 -58.041 1.00 85.75 863 THR A C 1
ATOM 6609 O O . THR A 1 863 ? -9.422 36.555 -58.573 1.00 85.75 863 THR A O 1
ATOM 6612 N N . GLY A 1 864 ? -9.099 38.195 -57.082 1.00 82.94 864 GLY A N 1
ATOM 6613 C CA . GLY A 1 864 ? -10.476 38.234 -56.576 1.00 82.94 864 GLY A CA 1
ATOM 6614 C C . GLY A 1 864 ? -10.778 37.251 -55.443 1.00 82.94 864 GLY A C 1
ATOM 6615 O O . GLY A 1 864 ? -11.886 37.277 -54.912 1.00 82.94 864 GLY A O 1
ATOM 6616 N N . LEU A 1 865 ? -9.814 36.414 -55.042 1.00 84.31 865 LEU A N 1
ATOM 6617 C CA . LEU A 1 865 ? -9.967 35.497 -53.910 1.00 84.31 865 LEU A CA 1
ATOM 6618 C C . LEU A 1 865 ? -9.702 36.202 -52.573 1.00 84.31 865 LEU A C 1
ATOM 6620 O O . LEU A 1 865 ? -8.723 36.936 -52.428 1.00 84.31 865 LEU A O 1
ATOM 6624 N N . THR A 1 866 ? -10.550 35.938 -51.579 1.00 84.62 866 THR A N 1
ATOM 6625 C CA . THR A 1 866 ? -10.392 36.430 -50.204 1.00 84.62 866 THR A CA 1
ATOM 6626 C C . THR A 1 866 ? -10.038 35.279 -49.271 1.00 84.62 866 THR A C 1
ATOM 6628 O O . THR A 1 866 ? -10.751 34.280 -49.210 1.00 84.62 866 THR A O 1
ATOM 6631 N N . PHE A 1 867 ? -8.964 35.449 -48.502 1.00 80.56 867 PHE A N 1
ATOM 6632 C CA . PHE A 1 867 ? -8.498 34.509 -47.489 1.00 80.56 867 PHE A CA 1
ATOM 6633 C C . PHE A 1 867 ? -8.538 35.177 -46.120 1.00 80.56 867 PHE A C 1
ATOM 6635 O O . PHE A 1 867 ? -8.137 36.329 -45.965 1.00 80.56 867 PHE A O 1
ATOM 6642 N N . ASN A 1 868 ? -8.997 34.441 -45.116 1.00 81.31 868 ASN A N 1
ATOM 6643 C CA . ASN A 1 868 ? -9.021 34.895 -43.733 1.00 81.31 868 ASN A CA 1
ATOM 6644 C C . ASN A 1 868 ? -8.165 33.949 -42.888 1.00 81.31 868 ASN A C 1
ATOM 6646 O O . ASN A 1 868 ? -8.668 32.934 -42.409 1.00 81.31 868 ASN A O 1
ATOM 6650 N N . ASN A 1 869 ? -6.871 34.266 -42.772 1.00 80.19 869 ASN A N 1
ATOM 6651 C CA . ASN A 1 869 ? -5.855 33.452 -42.088 1.00 80.19 869 ASN A CA 1
ATOM 6652 C C . ASN A 1 869 ? -5.912 31.955 -42.455 1.00 80.19 869 ASN A C 1
ATOM 6654 O O . ASN A 1 869 ? -5.904 31.081 -41.588 1.00 80.19 869 ASN A O 1
ATOM 6658 N N . VAL A 1 870 ? -5.999 31.652 -43.752 1.00 82.19 870 VAL A N 1
ATOM 6659 C CA . VAL A 1 870 ? -6.051 30.276 -44.257 1.00 82.19 870 VAL A CA 1
ATOM 6660 C C . VAL A 1 870 ? -4.664 29.654 -44.146 1.00 82.19 870 VAL A C 1
ATOM 6662 O O . VAL A 1 870 ? -3.735 30.118 -44.798 1.00 82.19 870 VAL A O 1
ATOM 6665 N N . VAL A 1 871 ? -4.524 28.600 -43.343 1.00 85.50 871 VAL A N 1
ATOM 6666 C CA . VAL A 1 871 ? -3.270 27.844 -43.210 1.00 85.50 871 VAL A CA 1
ATOM 6667 C C . VAL A 1 871 ? -3.293 26.645 -44.151 1.00 85.50 871 VAL A C 1
ATOM 6669 O O . VAL A 1 871 ? -4.258 25.881 -44.139 1.00 85.50 871 VAL A O 1
ATOM 6672 N N . ILE A 1 872 ? -2.239 26.469 -44.946 1.00 86.69 872 ILE A N 1
ATOM 6673 C CA . ILE A 1 872 ? -2.060 25.322 -45.843 1.00 86.69 872 ILE A CA 1
ATOM 6674 C C . ILE A 1 872 ? -0.796 24.541 -45.492 1.00 86.69 872 ILE A C 1
ATOM 6676 O O . ILE A 1 872 ? 0.216 25.128 -45.119 1.00 86.69 872 ILE A O 1
ATOM 6680 N N . TYR A 1 873 ? -0.855 23.223 -45.685 1.00 90.06 873 TYR A N 1
ATOM 6681 C CA . TYR A 1 873 ? 0.256 22.283 -45.508 1.00 90.06 873 TYR A CA 1
ATOM 6682 C C . TYR A 1 873 ? 0.547 21.614 -46.853 1.00 90.06 873 TYR A C 1
ATOM 6684 O O . TYR A 1 873 ? -0.043 20.570 -47.150 1.00 90.06 873 TYR A O 1
ATOM 6692 N N . PRO A 1 874 ? 1.363 22.237 -47.719 1.00 91.31 874 PRO A N 1
ATOM 6693 C CA . PRO A 1 874 ? 1.616 21.731 -49.059 1.00 91.31 874 PRO A CA 1
ATOM 6694 C C . PRO A 1 874 ? 2.437 20.443 -49.029 1.00 91.31 874 PRO A C 1
ATOM 6696 O O . PRO A 1 874 ? 3.388 20.319 -48.254 1.00 91.31 874 PRO A O 1
ATOM 6699 N N . MET A 1 875 ? 2.100 19.494 -49.899 1.00 92.31 875 MET A N 1
ATOM 6700 C CA . MET A 1 875 ? 2.911 18.307 -50.139 1.00 92.31 875 MET A CA 1
ATOM 6701 C C . MET A 1 875 ? 3.069 18.025 -51.626 1.00 92.31 875 MET A C 1
ATOM 6703 O O . MET A 1 875 ? 2.112 18.040 -52.400 1.00 92.31 875 MET A O 1
ATOM 6707 N N . LEU A 1 876 ? 4.309 17.743 -52.009 1.00 94.12 876 LEU A N 1
ATOM 6708 C CA . LEU A 1 876 ? 4.661 17.187 -53.304 1.00 94.12 876 LEU A CA 1
ATOM 6709 C C . LEU A 1 876 ? 5.355 15.851 -53.062 1.00 94.12 876 LEU A C 1
ATOM 6711 O O . LEU A 1 876 ? 6.421 15.829 -52.451 1.00 94.12 876 LEU A O 1
ATOM 6715 N N . ASN A 1 877 ? 4.782 14.757 -53.559 1.00 95.06 877 ASN A N 1
ATOM 6716 C CA . ASN A 1 877 ? 5.360 13.421 -53.418 1.00 95.06 877 ASN A CA 1
ATOM 6717 C C . ASN A 1 877 ? 5.504 12.711 -54.766 1.00 95.06 877 ASN A C 1
ATOM 6719 O O . ASN A 1 877 ? 4.798 13.019 -55.725 1.00 95.06 877 ASN A O 1
ATOM 6723 N N . ALA A 1 878 ? 6.417 11.742 -54.838 1.00 94.06 878 ALA A N 1
ATOM 6724 C CA . ALA A 1 878 ? 6.501 10.829 -55.975 1.00 94.06 878 ALA A CA 1
ATOM 6725 C C . ALA A 1 878 ? 5.320 9.839 -55.968 1.00 94.06 878 ALA A C 1
ATOM 6727 O O . ALA A 1 878 ? 4.853 9.423 -54.906 1.00 94.06 878 ALA A O 1
ATOM 6728 N N . GLY A 1 879 ? 4.851 9.453 -57.154 1.00 94.56 879 GLY A N 1
ATOM 6729 C CA . GLY A 1 879 ? 3.694 8.585 -57.374 1.00 94.56 879 GLY A CA 1
ATOM 6730 C C . GLY A 1 879 ? 2.483 9.313 -57.962 1.00 94.56 879 GLY A C 1
ATOM 6731 O O . GLY A 1 879 ? 2.505 10.513 -58.216 1.00 94.56 879 GLY A O 1
ATOM 6732 N N . SER A 1 880 ? 1.411 8.563 -58.216 1.00 93.06 880 SER A N 1
ATOM 6733 C CA . SER A 1 880 ? 0.160 9.078 -58.794 1.00 93.06 880 SER A CA 1
ATOM 6734 C C . SER A 1 880 ? -0.940 9.333 -57.758 1.00 93.06 880 SER A C 1
ATOM 6736 O O . SER A 1 880 ? -2.070 9.626 -58.138 1.00 93.06 880 SER A O 1
ATOM 6738 N N . THR A 1 881 ? -0.638 9.203 -56.465 1.00 93.00 881 THR A N 1
ATOM 6739 C CA . THR A 1 881 ? -1.591 9.362 -55.357 1.00 93.00 881 THR A CA 1
ATOM 6740 C C . THR A 1 881 ? -0.982 10.199 -54.238 1.00 93.00 881 THR A C 1
ATOM 6742 O O . THR A 1 881 ? 0.236 10.182 -54.044 1.00 93.00 881 THR A O 1
ATOM 6745 N N . ALA A 1 882 ? -1.829 10.897 -53.481 1.00 90.19 882 ALA A N 1
ATOM 6746 C CA . ALA A 1 882 ? -1.407 11.616 -52.283 1.00 90.19 882 ALA A CA 1
ATOM 6747 C C . ALA A 1 882 ? -0.824 10.650 -51.242 1.00 90.19 882 ALA A C 1
ATOM 6749 O O . ALA A 1 882 ? -1.393 9.584 -50.999 1.00 90.19 882 ALA A O 1
ATOM 6750 N N . LEU A 1 883 ? 0.278 11.047 -50.610 1.00 92.00 883 LEU A N 1
ATOM 6751 C CA . LEU A 1 883 ? 0.779 10.430 -49.381 1.00 92.00 883 LEU A CA 1
ATOM 6752 C C . LEU A 1 883 ? 0.388 11.280 -48.155 1.00 92.00 883 LEU A C 1
ATOM 6754 O O . LEU A 1 883 ? -0.005 12.438 -48.326 1.00 92.00 883 LEU A O 1
ATOM 6758 N N . PRO A 1 884 ? 0.458 10.727 -46.926 1.00 91.12 884 PRO A N 1
ATOM 6759 C CA . PRO A 1 884 ? 0.300 11.516 -45.707 1.00 91.12 884 PRO A CA 1
ATOM 6760 C C . PRO A 1 884 ? 1.326 12.651 -45.654 1.00 91.12 884 PRO A C 1
ATOM 6762 O O . PRO A 1 884 ? 2.503 12.425 -45.929 1.00 91.12 884 PRO A O 1
ATOM 6765 N N . TRP A 1 885 ? 0.883 13.861 -45.301 1.00 91.31 885 TRP A N 1
ATOM 6766 C CA . TRP A 1 885 ? 1.772 15.019 -45.199 1.00 91.31 885 TRP A CA 1
ATOM 6767 C C . TRP A 1 885 ? 2.871 14.784 -44.152 1.00 91.31 885 TRP A C 1
ATOM 6769 O O . TRP A 1 885 ? 2.585 14.383 -43.026 1.00 91.31 885 TRP A O 1
ATOM 6779 N N . GLU A 1 886 ? 4.112 15.092 -44.520 1.00 90.81 886 GLU A N 1
ATOM 6780 C CA . GLU A 1 886 ? 5.279 15.146 -43.634 1.00 90.81 886 GLU A CA 1
ATOM 6781 C C . GLU A 1 886 ? 6.109 16.404 -43.968 1.00 90.81 886 GLU A C 1
ATOM 6783 O O . GLU A 1 886 ? 6.048 16.891 -45.111 1.00 90.81 886 GLU A O 1
ATOM 6788 N N . PRO A 1 887 ? 6.872 16.969 -43.012 1.00 90.25 887 PRO A N 1
ATOM 6789 C CA . PRO A 1 887 ? 7.737 18.109 -43.292 1.00 90.25 887 PRO A CA 1
ATOM 6790 C C . PRO A 1 887 ? 8.907 17.716 -44.201 1.00 90.25 887 PRO A C 1
ATOM 6792 O O . PRO A 1 887 ? 9.287 16.550 -44.320 1.00 90.25 887 PRO A O 1
ATOM 6795 N N . TYR A 1 888 ? 9.513 18.714 -44.841 1.00 90.94 888 TYR A N 1
ATOM 6796 C CA . TYR A 1 888 ? 10.653 18.493 -45.723 1.00 90.94 888 TYR A CA 1
ATOM 6797 C C . TYR A 1 888 ? 11.932 18.197 -44.932 1.00 90.94 888 TYR A C 1
ATOM 6799 O O . TYR A 1 888 ? 12.536 19.092 -44.347 1.00 90.94 888 TYR A O 1
ATOM 6807 N N . THR A 1 889 ? 12.389 16.946 -44.979 1.00 91.06 889 THR A N 1
ATOM 6808 C CA . THR A 1 889 ? 13.632 16.476 -44.339 1.00 91.06 889 THR A CA 1
ATOM 6809 C C . THR A 1 889 ? 14.691 16.110 -45.379 1.00 91.06 889 THR A C 1
ATOM 6811 O O . THR A 1 889 ? 15.256 15.018 -45.378 1.00 91.06 889 THR A O 1
ATOM 6814 N N . GLY A 1 890 ? 14.908 16.993 -46.361 1.00 87.75 890 GLY A N 1
ATOM 6815 C CA . GLY A 1 890 ? 15.958 16.809 -47.372 1.00 87.75 890 GLY A CA 1
ATOM 6816 C C . GLY A 1 890 ? 15.768 15.599 -48.284 1.00 87.75 890 GLY A C 1
ATOM 6817 O O . GLY A 1 890 ? 16.753 15.086 -48.814 1.00 87.75 890 GLY A O 1
ATOM 6818 N N . ARG A 1 891 ? 14.521 15.135 -48.449 1.00 87.94 891 ARG A N 1
ATOM 6819 C CA . ARG A 1 891 ? 14.169 13.890 -49.158 1.00 87.94 891 ARG A CA 1
ATOM 6820 C C . ARG A 1 891 ? 14.777 12.631 -48.519 1.00 87.94 891 ARG A C 1
ATOM 6822 O O . ARG A 1 891 ? 15.061 11.653 -49.208 1.00 87.94 891 ARG A O 1
ATOM 6829 N N . LYS A 1 892 ? 15.030 12.670 -47.208 1.00 86.88 892 LYS A N 1
ATOM 6830 C CA . LYS A 1 892 ? 15.596 11.566 -46.426 1.00 86.88 892 LYS A CA 1
ATOM 6831 C C . LYS A 1 892 ? 14.698 11.237 -45.230 1.00 86.88 892 LYS A C 1
ATOM 6833 O O . LYS A 1 892 ? 14.057 12.149 -44.701 1.00 86.88 892 LYS A O 1
ATOM 6838 N N . PRO A 1 893 ? 14.667 9.971 -44.779 1.00 89.38 893 PRO A N 1
ATOM 6839 C CA . PRO A 1 893 ? 14.022 9.615 -43.523 1.00 89.38 893 PRO A CA 1
ATOM 6840 C C . PRO A 1 893 ? 14.627 10.363 -42.328 1.00 89.38 893 PRO A C 1
ATOM 6842 O O . PRO A 1 893 ? 15.823 10.652 -42.312 1.00 89.38 893 PRO A O 1
ATOM 6845 N N . SER A 1 894 ? 13.811 10.625 -41.312 1.00 91.75 894 SER A N 1
ATOM 6846 C CA . SER A 1 894 ? 14.196 11.314 -40.075 1.00 91.75 894 SER A CA 1
ATOM 6847 C C . SER A 1 894 ? 13.464 10.672 -38.878 1.00 91.75 894 SER A C 1
ATOM 6849 O O . SER A 1 894 ? 12.338 10.195 -39.071 1.00 91.75 894 SER A O 1
ATOM 6851 N N . PRO A 1 895 ? 14.056 10.584 -37.665 1.00 93.69 895 PRO A N 1
ATOM 6852 C CA . PRO A 1 895 ? 15.272 11.260 -37.183 1.00 93.69 895 PRO A CA 1
ATOM 6853 C C . PRO A 1 895 ? 16.578 10.801 -37.849 1.00 93.69 895 PRO A C 1
ATOM 6855 O O . PRO A 1 895 ? 16.796 9.612 -38.083 1.00 93.69 895 PRO A O 1
ATOM 6858 N N . SER A 1 896 ? 17.441 11.774 -38.151 1.00 92.38 896 SER A N 1
ATOM 6859 C CA . SER A 1 896 ? 18.808 11.605 -38.673 1.00 92.38 896 SER A CA 1
ATOM 6860 C C . SER A 1 896 ? 19.695 12.748 -38.148 1.00 92.38 896 SER A C 1
ATOM 6862 O O . SER A 1 896 ? 19.141 13.774 -37.753 1.00 92.38 896 SER A O 1
ATOM 6864 N N . PRO A 1 897 ? 21.035 12.645 -38.171 1.00 91.25 897 PRO A N 1
ATOM 6865 C CA . PRO A 1 897 ? 21.897 13.740 -37.724 1.00 91.25 897 PRO A CA 1
ATOM 6866 C C . PRO A 1 897 ? 21.677 15.054 -38.485 1.00 91.25 897 PRO A C 1
ATOM 6868 O O . PRO A 1 897 ? 21.777 16.130 -37.910 1.00 91.25 897 PRO A O 1
ATOM 6871 N N . GLU A 1 898 ? 21.347 14.985 -39.778 1.00 89.12 898 GLU A N 1
ATOM 6872 C CA . GLU A 1 898 ? 21.066 16.167 -40.605 1.00 89.12 898 GLU A CA 1
ATOM 6873 C C . GLU A 1 898 ? 19.673 16.766 -40.355 1.00 89.12 898 GLU A C 1
ATOM 6875 O O . GLU A 1 898 ? 19.448 17.943 -40.631 1.00 89.12 898 GLU A O 1
ATOM 6880 N N . TYR A 1 899 ? 18.740 15.951 -39.862 1.00 89.62 899 TYR A N 1
ATOM 6881 C CA . TYR A 1 899 ? 17.360 16.331 -39.570 1.00 89.62 899 TYR A CA 1
ATOM 6882 C C . TYR A 1 899 ? 16.944 15.683 -38.245 1.00 89.62 899 TYR A C 1
ATOM 6884 O O . TYR A 1 899 ? 16.290 14.630 -38.276 1.00 89.62 899 TYR A O 1
ATOM 6892 N N . PRO A 1 900 ? 17.363 16.236 -37.095 1.00 91.62 900 PRO A N 1
ATOM 6893 C CA . PRO A 1 900 ? 16.956 15.723 -35.795 1.00 91.62 900 PRO A CA 1
ATOM 6894 C C . PRO A 1 900 ? 15.458 15.948 -35.559 1.00 91.62 900 PRO A C 1
ATOM 6896 O O . PRO A 1 900 ? 14.874 16.901 -36.074 1.00 91.62 900 PRO A O 1
ATOM 6899 N N . GLN A 1 901 ? 14.834 15.059 -34.785 1.00 92.06 901 GLN A N 1
ATOM 6900 C CA . GLN A 1 901 ? 13.428 15.152 -34.383 1.00 92.06 901 GLN A CA 1
ATOM 6901 C C . GLN A 1 901 ? 13.335 15.194 -32.868 1.00 92.06 901 GLN A C 1
ATOM 6903 O O . GLN A 1 901 ? 13.829 14.296 -32.181 1.00 92.06 901 GLN A O 1
ATOM 6908 N N . GLU A 1 902 ? 12.674 16.228 -32.360 1.00 90.56 902 GLU A N 1
ATOM 6909 C CA . GLU A 1 902 ? 12.367 16.354 -30.941 1.00 90.56 902 GLU A CA 1
ATOM 6910 C C . GLU A 1 902 ? 11.543 15.151 -30.457 1.00 90.56 902 GLU A C 1
ATOM 6912 O O . GLU A 1 902 ? 10.668 14.642 -31.165 1.00 90.56 902 GLU A O 1
ATOM 6917 N N . ILE A 1 903 ? 11.841 14.697 -29.239 1.00 92.75 903 ILE A N 1
ATOM 6918 C CA . ILE A 1 903 ? 11.026 13.726 -28.512 1.00 92.75 903 ILE A CA 1
ATOM 6919 C C . ILE A 1 903 ? 10.297 14.514 -27.431 1.00 92.75 903 ILE A C 1
ATOM 6921 O O . ILE A 1 903 ? 10.917 14.957 -26.465 1.00 92.75 903 ILE A O 1
ATOM 6925 N N . LYS A 1 904 ? 8.990 14.704 -27.597 1.00 91.88 904 LYS A N 1
ATOM 6926 C CA . LYS A 1 904 ? 8.161 15.382 -26.602 1.00 91.88 904 LYS A CA 1
ATOM 6927 C C . LYS A 1 904 ? 7.852 14.400 -25.469 1.00 91.88 904 LYS A C 1
ATOM 6929 O O . LYS A 1 904 ? 7.352 13.305 -25.727 1.00 91.88 904 LYS A O 1
ATOM 6934 N N . ILE A 1 905 ? 8.149 14.780 -24.227 1.00 91.50 905 ILE A N 1
ATOM 6935 C CA . ILE A 1 905 ? 7.960 13.943 -23.031 1.00 91.50 905 ILE A CA 1
ATOM 6936 C C . ILE A 1 905 ? 7.035 14.670 -22.046 1.00 91.50 905 ILE A C 1
ATOM 6938 O O . ILE A 1 905 ? 7.292 15.835 -21.737 1.00 91.50 905 ILE A O 1
ATOM 6942 N N . PRO A 1 906 ? 5.987 14.016 -21.513 1.00 90.44 906 PRO A N 1
ATOM 6943 C CA . PRO A 1 906 ? 5.138 14.617 -20.491 1.00 90.44 906 PRO A CA 1
ATOM 6944 C C . PRO A 1 906 ? 5.938 14.979 -19.232 1.00 90.44 906 PRO A C 1
ATOM 6946 O O . PRO A 1 906 ? 6.686 14.151 -18.706 1.00 90.44 906 PRO A O 1
ATOM 6949 N N . GLY A 1 907 ? 5.766 16.211 -18.744 1.00 87.38 907 GLY A N 1
ATOM 6950 C CA . GLY A 1 907 ? 6.444 16.725 -17.548 1.00 87.38 907 GLY A CA 1
ATOM 6951 C C . GLY A 1 907 ? 7.959 16.889 -17.682 1.00 87.38 907 GLY A C 1
ATOM 6952 O O . GLY A 1 907 ? 8.670 16.843 -16.682 1.00 87.38 907 GLY A O 1
ATOM 6953 N N . SER A 1 908 ? 8.474 17.070 -18.904 1.00 86.25 908 SER A N 1
ATOM 6954 C CA . SER A 1 908 ? 9.900 17.330 -19.153 1.00 86.25 908 SER A CA 1
ATOM 6955 C C . SER A 1 908 ? 10.422 18.628 -18.517 1.00 86.25 908 SER A C 1
ATOM 6957 O O . SER A 1 908 ? 11.629 18.829 -18.444 1.00 86.25 908 SER A O 1
ATOM 6959 N N . ASP A 1 909 ? 9.536 19.522 -18.069 1.00 82.50 909 ASP A N 1
ATOM 6960 C CA . ASP A 1 909 ? 9.858 20.721 -17.283 1.00 82.50 909 ASP A CA 1
ATOM 6961 C C . ASP A 1 909 ? 10.024 20.430 -15.775 1.00 82.50 909 ASP A C 1
ATOM 6963 O O . ASP A 1 909 ? 10.277 21.344 -14.986 1.00 82.50 909 ASP A O 1
ATOM 6967 N N . GLY A 1 910 ? 9.908 19.161 -15.373 1.00 83.62 910 GLY A N 1
ATOM 6968 C CA . GLY A 1 910 ? 10.095 18.688 -14.006 1.00 83.62 910 GLY A CA 1
ATOM 6969 C C . GLY A 1 910 ? 8.811 18.610 -13.181 1.00 83.62 910 GLY A C 1
ATOM 6970 O O . GLY A 1 910 ? 8.860 18.158 -12.033 1.00 83.62 910 GLY A O 1
ATOM 6971 N N . SER A 1 911 ? 7.669 19.032 -13.729 1.00 86.31 911 SER A N 1
ATOM 6972 C CA . SER A 1 911 ? 6.385 19.063 -13.028 1.00 86.31 911 SER A CA 1
ATOM 6973 C C . SER A 1 911 ? 5.283 18.472 -13.894 1.00 86.31 911 SER A C 1
ATOM 6975 O O . SER A 1 911 ? 5.239 18.709 -15.090 1.00 86.31 911 SER A O 1
ATOM 6977 N N . LEU A 1 912 ? 4.350 17.727 -13.308 1.00 89.31 912 LEU A N 1
ATOM 6978 C CA . LEU A 1 912 ? 3.144 17.287 -14.007 1.00 89.31 912 LEU A CA 1
ATOM 6979 C C . LEU A 1 912 ? 1.921 17.402 -13.111 1.00 89.31 912 LEU A C 1
ATOM 6981 O O . LEU A 1 912 ? 1.935 16.908 -11.991 1.00 89.31 912 LEU A O 1
ATOM 6985 N N . GLU A 1 913 ? 0.851 18.042 -13.585 1.00 89.25 913 GLU A N 1
ATOM 6986 C CA . GLU A 1 913 ? -0.376 18.203 -12.804 1.00 89.25 913 GLU A CA 1
ATOM 6987 C C . GLU A 1 913 ? -1.493 17.310 -13.352 1.00 89.25 913 GLU A C 1
ATOM 6989 O O . GLU A 1 913 ? -1.972 17.480 -14.476 1.00 89.25 913 GLU A O 1
ATOM 6994 N N . VAL A 1 914 ? -1.939 16.373 -12.518 1.00 90.88 914 VAL A N 1
ATOM 6995 C CA . VAL A 1 914 ? -3.176 15.619 -12.726 1.00 90.88 914 VAL A CA 1
ATOM 6996 C C . VAL A 1 914 ? -4.323 16.423 -12.123 1.00 90.88 914 VAL A C 1
ATOM 6998 O O . VAL A 1 914 ? -4.250 16.853 -10.973 1.00 90.88 914 VAL A O 1
ATOM 7001 N N . ARG A 1 915 ? -5.393 16.646 -12.886 1.00 90.00 915 ARG A N 1
ATOM 7002 C CA . ARG A 1 915 ? -6.566 17.406 -12.441 1.00 90.00 915 ARG A CA 1
ATOM 7003 C C . ARG A 1 915 ? -7.780 16.499 -12.358 1.00 90.00 915 ARG A C 1
ATOM 7005 O O . ARG A 1 915 ? -8.163 15.900 -13.358 1.00 90.00 915 ARG A O 1
ATOM 7012 N N . VAL A 1 916 ? -8.398 16.449 -11.181 1.00 92.31 916 VAL A N 1
ATOM 7013 C CA . VAL A 1 916 ? -9.653 15.729 -10.939 1.00 92.31 916 VAL A CA 1
ATOM 7014 C C . VAL A 1 916 ? -10.791 16.745 -10.864 1.00 92.31 916 VAL A C 1
ATOM 7016 O O . VAL A 1 916 ? -10.812 17.605 -9.983 1.00 92.31 916 VAL A O 1
ATOM 7019 N N . PHE A 1 917 ? -11.723 16.656 -11.805 1.00 90.31 917 PHE A N 1
ATOM 7020 C CA . PHE A 1 917 ? -12.900 17.506 -11.942 1.00 90.31 917 PHE A CA 1
ATOM 7021 C C . PHE A 1 917 ? -14.189 16.750 -11.594 1.00 90.31 917 PHE A C 1
ATOM 7023 O O . PHE A 1 917 ? -14.270 15.528 -11.734 1.00 90.31 917 PHE A O 1
ATOM 7030 N N . GLY A 1 918 ? -15.216 17.495 -11.182 1.00 89.44 918 GLY A N 1
ATOM 7031 C CA . GLY A 1 918 ? -16.614 17.064 -11.275 1.00 89.44 918 GLY A CA 1
ATOM 7032 C C . GLY A 1 918 ? -17.127 17.103 -12.721 1.00 89.44 918 GLY A C 1
ATOM 7033 O O . GLY A 1 918 ? -16.360 16.975 -13.676 1.00 89.44 918 GLY A O 1
ATOM 7034 N N . VAL A 1 919 ? -18.424 17.334 -12.901 1.00 90.12 919 VAL A N 1
ATOM 7035 C CA . VAL A 1 919 ? -19.059 17.521 -14.215 1.00 90.12 919 VAL A CA 1
ATOM 7036 C C . VAL A 1 919 ? -18.599 18.832 -14.861 1.00 90.12 919 VAL A C 1
ATOM 7038 O O . VAL A 1 919 ? -18.355 18.878 -16.065 1.00 90.12 919 VAL A O 1
ATOM 7041 N N . GLN A 1 920 ? -18.496 19.905 -14.071 1.00 91.44 920 GLN A N 1
ATOM 7042 C CA . GLN A 1 920 ? -18.132 21.237 -14.558 1.00 91.44 920 GLN A CA 1
ATOM 7043 C C . GLN A 1 920 ? -16.622 21.362 -14.808 1.00 91.44 920 GLN A C 1
ATOM 7045 O O . GLN A 1 920 ? -15.819 21.256 -13.880 1.00 91.44 920 GLN A O 1
ATOM 7050 N N . LEU A 1 921 ? -16.254 21.691 -16.049 1.00 88.44 921 LEU A N 1
ATOM 7051 C CA . LEU A 1 921 ? -14.866 21.831 -16.506 1.00 88.44 921 LEU A CA 1
ATOM 7052 C C . LEU A 1 921 ? -14.378 23.291 -16.604 1.00 88.44 921 LEU A C 1
ATOM 7054 O O . LEU A 1 921 ? -13.190 23.531 -16.824 1.00 88.44 921 LEU A O 1
ATOM 7058 N N . ILE A 1 922 ? -15.264 24.286 -16.454 1.00 86.44 922 ILE A N 1
ATOM 7059 C CA . ILE A 1 922 ? -14.883 25.709 -16.452 1.00 86.44 922 ILE A CA 1
ATOM 7060 C C . ILE A 1 922 ? -14.256 26.068 -15.101 1.00 86.44 922 ILE A C 1
ATOM 7062 O O . ILE A 1 922 ? -14.946 26.173 -14.086 1.00 86.44 922 ILE A O 1
ATOM 7066 N N . THR A 1 923 ? -12.949 26.323 -15.094 1.00 79.62 923 THR A N 1
ATOM 7067 C CA . THR A 1 923 ? -12.233 26.814 -13.911 1.00 79.62 923 THR A CA 1
ATOM 7068 C C . THR A 1 923 ? -12.448 28.315 -13.701 1.00 79.62 923 THR A C 1
ATOM 7070 O O . THR A 1 923 ? -12.630 29.081 -14.651 1.00 79.62 923 THR A O 1
ATOM 7073 N N . LYS A 1 924 ? -12.412 28.771 -12.441 1.00 72.88 924 LYS A N 1
ATOM 7074 C CA . LYS A 1 924 ? -12.500 30.199 -12.083 1.00 72.88 924 LYS A CA 1
ATOM 7075 C C . LYS A 1 924 ? -11.193 30.914 -12.438 1.00 72.88 924 LYS A C 1
ATOM 7077 O O . LYS A 1 924 ? -10.328 31.100 -11.588 1.00 72.88 924 LYS A O 1
ATOM 7082 N N . THR A 1 925 ? -11.041 31.296 -13.703 1.00 67.12 925 THR A N 1
ATOM 7083 C CA . THR A 1 925 ? -9.784 31.865 -14.222 1.00 67.12 925 THR A CA 1
ATOM 7084 C C . THR A 1 925 ? -9.701 33.394 -14.207 1.00 67.12 925 THR A C 1
ATOM 7086 O O . THR A 1 925 ? -8.596 33.928 -14.273 1.00 67.12 925 THR A O 1
ATOM 7089 N N . TYR A 1 926 ? -10.823 34.119 -14.100 1.00 72.75 926 TYR A N 1
ATOM 7090 C CA . TYR A 1 926 ? -10.846 35.583 -14.253 1.00 72.75 926 TYR A CA 1
ATOM 7091 C C . TYR A 1 926 ? -11.648 36.296 -13.161 1.00 72.75 926 TYR A C 1
ATOM 7093 O O . TYR A 1 926 ? -12.579 35.743 -12.574 1.00 72.75 926 TYR A O 1
ATOM 7101 N N . THR A 1 927 ? -11.266 37.542 -12.878 1.00 82.19 927 THR A N 1
ATOM 7102 C CA . THR A 1 927 ? -11.871 38.389 -11.844 1.00 82.19 927 THR A CA 1
ATOM 7103 C C . THR A 1 927 ? -13.032 39.224 -12.390 1.00 82.19 927 THR A C 1
ATOM 7105 O O . THR A 1 927 ? -13.119 39.503 -13.586 1.00 82.19 927 THR A O 1
ATOM 7108 N N . SER A 1 928 ? -13.937 39.634 -11.497 1.00 88.56 928 SER A N 1
ATOM 7109 C CA . SER A 1 928 ? -15.058 40.532 -11.803 1.00 88.56 928 SER A CA 1
ATOM 7110 C C . SER A 1 928 ? -14.588 41.806 -12.516 1.00 88.56 928 SER A C 1
ATOM 7112 O O . SER A 1 928 ? -13.613 42.431 -12.098 1.00 88.56 928 SER A O 1
ATOM 7114 N N . ALA A 1 929 ? -15.292 42.218 -13.572 1.00 92.38 929 ALA A N 1
ATOM 7115 C CA . ALA A 1 929 ? -14.894 43.344 -14.415 1.00 92.38 929 ALA A CA 1
ATOM 7116 C C . ALA A 1 929 ? -16.104 44.086 -14.995 1.00 92.38 929 ALA A C 1
ATOM 7118 O O . ALA A 1 929 ? -17.172 43.510 -15.183 1.00 92.38 929 ALA A O 1
ATOM 7119 N N . THR A 1 930 ? -15.928 45.369 -15.328 1.00 94.25 930 THR A N 1
ATOM 7120 C CA . THR A 1 930 ? -16.918 46.134 -16.102 1.00 94.25 930 THR A CA 1
ATOM 7121 C C . THR A 1 930 ? -16.438 46.296 -17.538 1.00 94.25 930 THR A C 1
ATOM 7123 O O . THR A 1 930 ? -15.389 46.891 -17.772 1.00 94.25 930 THR A O 1
ATOM 7126 N N . ILE A 1 931 ? -17.200 45.770 -18.498 1.00 92.88 931 ILE A N 1
ATOM 7127 C CA . ILE A 1 931 ? -16.859 45.743 -19.926 1.00 92.88 931 ILE A CA 1
ATOM 7128 C C . ILE A 1 931 ? -18.044 46.295 -20.719 1.00 92.88 931 ILE A C 1
ATOM 7130 O O . ILE A 1 931 ? -19.157 45.771 -20.628 1.00 92.88 931 ILE A O 1
ATOM 7134 N N . ASN A 1 932 ? -17.811 47.347 -21.509 1.00 93.88 932 ASN A N 1
ATOM 7135 C CA . ASN A 1 932 ? -18.806 47.967 -22.397 1.00 93.88 932 ASN A CA 1
ATOM 7136 C C . ASN A 1 932 ? -20.157 48.258 -21.710 1.00 93.88 932 ASN A C 1
ATOM 7138 O O . ASN A 1 932 ? -21.213 47.938 -22.247 1.00 93.88 932 ASN A O 1
ATOM 7142 N N . GLY A 1 933 ? -20.129 48.831 -20.501 1.00 90.44 933 GLY A N 1
ATOM 7143 C CA . GLY A 1 933 ? -21.333 49.230 -19.753 1.00 90.44 933 GLY A CA 1
ATOM 7144 C C . GLY A 1 933 ? -22.025 48.117 -18.952 1.00 90.44 933 GLY A C 1
ATOM 7145 O O . GLY A 1 933 ? -23.005 48.397 -18.259 1.00 90.44 933 GLY A O 1
ATOM 7146 N N . ILE A 1 934 ? -21.504 46.886 -18.995 1.00 96.94 934 ILE A N 1
ATOM 7147 C CA . ILE A 1 934 ? -21.947 45.763 -18.159 1.00 96.94 934 ILE A CA 1
ATOM 7148 C C . ILE A 1 934 ? -20.908 45.468 -17.082 1.00 96.94 934 ILE A C 1
ATOM 7150 O O . ILE A 1 934 ? -19.744 45.237 -17.400 1.00 96.94 934 ILE A O 1
ATOM 7154 N N . THR A 1 935 ? -21.331 45.413 -15.824 1.00 95.88 935 THR A N 1
ATOM 7155 C CA . THR A 1 935 ? -20.541 44.885 -14.709 1.00 95.88 935 THR A CA 1
ATOM 7156 C C . THR A 1 935 ? -20.817 43.393 -14.549 1.00 95.88 935 THR A C 1
ATOM 7158 O O . THR A 1 935 ? -21.952 43.006 -14.279 1.00 95.88 935 THR A O 1
ATOM 7161 N N . TYR A 1 936 ? -19.782 42.570 -14.710 1.00 95.00 936 TYR A N 1
ATOM 7162 C CA . TYR A 1 936 ? -19.792 41.133 -14.449 1.00 95.00 936 TYR A CA 1
ATOM 7163 C C . TYR A 1 936 ? -19.164 40.862 -13.084 1.00 95.00 936 TYR A C 1
ATOM 7165 O O . TYR A 1 936 ? -18.001 41.200 -12.853 1.00 95.00 936 TYR A O 1
ATOM 7173 N N . THR A 1 937 ? -19.919 40.221 -12.201 1.00 93.56 937 THR A N 1
ATOM 7174 C CA . THR A 1 937 ? -19.469 39.790 -10.879 1.00 93.56 937 THR A CA 1
ATOM 7175 C C . THR A 1 937 ? -19.382 38.271 -10.860 1.00 93.56 937 THR A C 1
ATOM 7177 O O . THR A 1 937 ? -20.404 37.601 -10.981 1.00 93.56 937 THR A O 1
ATOM 7180 N N . VAL A 1 938 ? -18.171 37.729 -10.724 1.00 90.56 938 VAL A N 1
ATOM 7181 C CA . VAL A 1 938 ? -17.945 36.282 -10.598 1.00 90.56 938 VAL A CA 1
ATOM 7182 C C . VAL A 1 938 ? -18.212 35.870 -9.154 1.00 90.56 938 VAL A C 1
ATOM 7184 O O . VAL A 1 938 ? -17.504 36.305 -8.245 1.00 90.56 938 VAL A O 1
ATOM 7187 N N . ASN A 1 939 ? -19.232 35.042 -8.949 1.00 90.62 939 ASN A N 1
ATOM 7188 C CA . ASN A 1 939 ? -19.637 34.553 -7.635 1.00 90.62 939 ASN A CA 1
ATOM 7189 C C . ASN A 1 939 ? -18.717 33.404 -7.165 1.00 90.62 939 ASN A C 1
ATOM 7191 O O . ASN A 1 939 ? -17.870 32.896 -7.911 1.00 90.62 939 ASN A O 1
ATOM 7195 N N . ASP A 1 940 ? -18.855 32.988 -5.906 1.00 86.19 940 ASP A N 1
ATOM 7196 C CA . ASP A 1 940 ? -18.034 31.907 -5.336 1.00 86.19 940 ASP A CA 1
ATOM 7197 C C . ASP A 1 940 ? -18.361 30.532 -5.928 1.00 86.19 940 ASP A C 1
ATOM 7199 O O . ASP A 1 940 ? -17.465 29.708 -6.083 1.00 86.19 940 ASP A O 1
ATOM 7203 N N . ASP A 1 941 ? -19.607 30.324 -6.358 1.00 85.12 941 ASP A N 1
ATOM 7204 C CA . ASP A 1 941 ? -20.073 29.102 -7.025 1.00 85.12 941 ASP A CA 1
ATOM 7205 C C . ASP A 1 941 ? -19.676 29.021 -8.517 1.00 85.12 941 ASP A C 1
ATOM 7207 O O . ASP A 1 941 ? -20.019 28.058 -9.199 1.00 85.12 941 ASP A O 1
ATOM 7211 N N . GLY A 1 942 ? -18.971 30.033 -9.041 1.00 86.50 942 GLY A N 1
ATOM 7212 C CA . GLY A 1 942 ? -18.560 30.125 -10.445 1.00 86.50 942 GLY A CA 1
ATOM 7213 C C . GLY A 1 942 ? -19.624 30.691 -11.394 1.00 86.50 942 GLY A C 1
ATOM 7214 O O . GLY A 1 942 ? -19.334 30.903 -12.572 1.00 86.50 942 GLY A O 1
ATOM 7215 N N . SER A 1 943 ? -20.836 30.987 -10.911 1.00 91.69 943 SER A N 1
ATOM 7216 C CA . SER A 1 943 ? -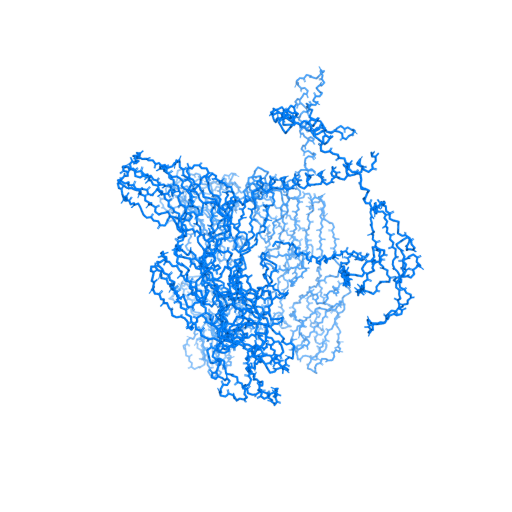21.824 31.738 -11.692 1.00 91.69 943 SER A CA 1
ATOM 7217 C C . SER A 1 943 ? -21.409 33.207 -11.853 1.00 91.69 943 SER A C 1
ATOM 7219 O O . SER A 1 943 ? -20.605 33.735 -11.081 1.00 91.69 943 SER A O 1
ATOM 7221 N N . VAL A 1 944 ? -21.956 33.888 -12.862 1.00 93.25 944 VAL A N 1
ATOM 7222 C CA . VAL A 1 944 ? -21.631 35.292 -13.148 1.00 93.25 944 VAL A CA 1
ATOM 7223 C C . VAL A 1 944 ? -22.887 36.145 -13.112 1.00 93.25 944 VAL A C 1
ATOM 7225 O O . VAL A 1 944 ? -23.807 35.941 -13.899 1.00 93.25 944 VAL A O 1
ATOM 7228 N N . THR A 1 945 ? -22.910 37.136 -12.227 1.00 94.62 945 THR A N 1
ATOM 7229 C CA . THR A 1 945 ? -23.980 38.135 -12.159 1.00 94.62 945 THR A CA 1
ATOM 7230 C C . THR A 1 945 ? -23.641 39.309 -13.072 1.00 94.62 945 THR A C 1
ATOM 7232 O O . THR A 1 945 ? -22.636 39.983 -12.857 1.00 94.62 945 THR A O 1
ATOM 7235 N N . ALA A 1 946 ? -24.472 39.578 -14.075 1.00 94.94 946 ALA A N 1
ATOM 7236 C CA . ALA A 1 946 ? -24.319 40.699 -14.996 1.00 94.94 946 ALA A CA 1
ATOM 7237 C C . ALA A 1 946 ? -25.319 41.822 -14.673 1.00 94.94 946 ALA A C 1
ATOM 7239 O O . ALA A 1 946 ? -26.523 41.591 -14.545 1.00 94.94 946 ALA A O 1
ATOM 7240 N N . ASN A 1 947 ? -24.833 43.058 -14.555 1.00 95.19 947 ASN A N 1
ATOM 7241 C CA . ASN A 1 947 ? -25.660 44.223 -14.243 1.00 95.19 947 ASN A CA 1
ATOM 7242 C C . ASN A 1 947 ? -25.219 45.453 -15.050 1.00 95.19 947 ASN A C 1
ATOM 7244 O O . ASN A 1 947 ? -24.034 45.777 -15.083 1.00 95.19 947 ASN A O 1
ATOM 7248 N N . GLY A 1 948 ? -26.162 46.154 -15.681 1.00 94.62 948 GLY A N 1
ATOM 7249 C CA . GLY A 1 948 ? -25.895 47.366 -16.460 1.00 94.62 948 GLY A CA 1
ATOM 7250 C C . GLY A 1 948 ? -26.532 47.352 -17.848 1.00 94.62 948 GLY A C 1
ATOM 7251 O O . GLY A 1 948 ? -27.350 46.491 -18.171 1.00 94.62 948 GLY A O 1
ATOM 7252 N N . LYS A 1 949 ? -26.155 48.323 -18.684 1.00 94.69 949 LYS A N 1
ATOM 7253 C CA . LYS A 1 949 ? -26.617 48.429 -20.073 1.00 94.69 949 LYS A CA 1
ATOM 7254 C C . LYS A 1 949 ? -25.428 48.389 -21.021 1.00 94.69 949 LYS A C 1
ATOM 7256 O O . LYS A 1 949 ? -24.531 49.224 -20.918 1.00 94.69 949 LYS A O 1
ATOM 7261 N N . ALA A 1 950 ? -25.453 47.451 -21.960 1.00 94.50 950 ALA A N 1
ATOM 7262 C CA . ALA A 1 950 ? -24.383 47.259 -22.923 1.00 94.50 950 ALA A CA 1
ATOM 7263 C C . ALA A 1 950 ? -24.309 48.456 -23.883 1.00 94.50 950 ALA A C 1
ATOM 7265 O O . ALA A 1 950 ? -25.245 48.712 -24.643 1.00 94.50 950 ALA A O 1
ATOM 7266 N N . THR A 1 951 ? -23.202 49.199 -23.852 1.00 91.19 951 THR A N 1
ATOM 7267 C CA . THR A 1 951 ? -22.932 50.325 -24.765 1.00 91.19 951 THR A CA 1
ATOM 7268 C C . THR A 1 951 ? -22.320 49.877 -26.094 1.00 91.19 951 THR A C 1
ATOM 7270 O O . THR A 1 951 ? -22.303 50.646 -27.045 1.00 91.19 951 THR A O 1
ATOM 7273 N N . SER A 1 952 ? -21.823 48.639 -26.151 1.00 92.69 952 SER A N 1
ATOM 7274 C CA . SER A 1 952 ? -21.426 47.879 -27.342 1.00 92.69 952 SER A CA 1
ATOM 7275 C C . SER A 1 952 ? -21.476 46.384 -26.989 1.00 92.69 952 SER A C 1
ATOM 7277 O O . SER A 1 952 ? -21.709 46.048 -25.824 1.00 92.69 952 SER A O 1
ATOM 7279 N N . ASN A 1 953 ? -21.241 45.480 -27.946 1.00 89.75 953 ASN A N 1
ATOM 7280 C CA . ASN A 1 953 ? -21.134 44.045 -27.661 1.00 89.75 953 ASN A CA 1
ATOM 7281 C C . ASN A 1 953 ? -20.084 43.807 -26.565 1.00 89.75 953 ASN A C 1
ATOM 7283 O O . ASN A 1 953 ? -18.908 44.139 -26.722 1.00 89.75 953 ASN A O 1
ATOM 7287 N N . SER A 1 954 ? -20.520 43.263 -25.435 1.00 92.88 954 SER A N 1
ATOM 7288 C CA . SER A 1 954 ? -19.695 43.031 -24.256 1.00 92.88 954 SER A CA 1
ATOM 7289 C C . SER A 1 954 ? -19.306 41.558 -24.196 1.00 92.88 954 SER A C 1
ATOM 7291 O O . SER A 1 954 ? -20.187 40.703 -24.247 1.00 92.88 954 SER A O 1
ATOM 7293 N N . PHE A 1 955 ? -18.005 41.265 -24.105 1.00 90.38 955 PHE A N 1
ATOM 7294 C CA . PHE A 1 955 ? -17.467 39.904 -24.034 1.00 90.38 955 PHE A CA 1
ATOM 7295 C C . PHE A 1 955 ? -16.681 39.718 -22.737 1.00 90.38 955 PHE A C 1
ATOM 7297 O O . PHE A 1 955 ? -15.624 40.323 -22.562 1.00 90.38 955 PHE A O 1
ATOM 7304 N N . PHE A 1 956 ? -17.176 38.863 -21.849 1.00 91.19 956 PHE A N 1
ATOM 7305 C CA . PHE A 1 956 ? -16.507 38.505 -20.602 1.00 91.19 956 PHE A CA 1
ATOM 7306 C C . PHE A 1 956 ? -15.892 37.110 -20.722 1.00 91.19 956 PHE A C 1
ATOM 7308 O O . PHE A 1 956 ? -16.595 36.143 -20.999 1.00 91.19 956 PHE A O 1
ATOM 7315 N N . LEU A 1 957 ? -14.573 37.004 -20.564 1.00 87.81 957 LEU A N 1
ATOM 7316 C CA . LEU A 1 957 ? -13.843 35.742 -20.679 1.00 87.81 957 LEU A CA 1
ATOM 7317 C C . LEU A 1 957 ? -14.061 34.877 -19.431 1.00 87.81 957 LEU A C 1
ATOM 7319 O O . LEU A 1 957 ? -13.808 35.330 -18.320 1.00 87.81 957 LEU A O 1
ATOM 7323 N N . LEU A 1 958 ? -14.521 33.639 -19.623 1.00 85.69 958 LEU A N 1
ATOM 7324 C CA . LEU A 1 958 ? -14.766 32.687 -18.537 1.00 85.69 958 LEU A CA 1
ATOM 7325 C C . LEU A 1 958 ? -13.574 31.759 -18.334 1.00 85.69 958 LEU A C 1
ATOM 7327 O O . LEU A 1 958 ? -13.027 31.669 -17.236 1.00 85.69 958 LEU A O 1
ATOM 7331 N N . SER A 1 959 ? -13.163 31.085 -19.403 1.00 82.75 959 SER A N 1
ATOM 7332 C CA . SER A 1 959 ? -12.030 30.169 -19.383 1.00 82.75 959 SER A CA 1
ATOM 7333 C C . SER A 1 959 ? -11.487 29.949 -20.790 1.00 82.75 959 SER A C 1
ATOM 7335 O O . SER A 1 959 ? -12.161 30.218 -21.793 1.00 82.75 959 SER A O 1
ATOM 7337 N N . MET A 1 960 ? -10.258 29.454 -20.855 1.00 78.69 960 MET A N 1
ATOM 7338 C CA . MET A 1 960 ? -9.737 28.824 -22.064 1.00 78.69 960 MET A CA 1
ATOM 7339 C C . MET A 1 960 ? -10.429 27.471 -22.228 1.00 78.69 960 MET A C 1
ATOM 7341 O O . MET A 1 960 ? -10.757 26.835 -21.229 1.00 78.69 960 MET A O 1
ATOM 7345 N N . LEU A 1 961 ? -10.676 27.028 -23.463 1.00 73.31 961 LEU A N 1
ATOM 7346 C CA . LEU A 1 961 ? -11.267 25.703 -23.662 1.00 73.31 961 LEU A CA 1
ATOM 7347 C C . LEU A 1 961 ? -10.287 24.646 -23.109 1.00 73.31 961 LEU A C 1
ATOM 7349 O O . LEU A 1 961 ? -9.151 24.593 -23.593 1.00 73.31 961 LEU A O 1
ATOM 7353 N N . PRO A 1 962 ? -10.675 23.829 -22.108 1.00 68.00 962 PRO A N 1
ATOM 7354 C CA . PRO A 1 962 ? -9.825 22.743 -21.647 1.00 68.00 962 PRO A CA 1
ATOM 7355 C C . PRO A 1 962 ? -9.567 21.757 -22.795 1.00 68.00 962 PRO A C 1
ATOM 7357 O O . PRO A 1 962 ? -10.423 21.543 -23.657 1.00 68.00 962 PRO A O 1
ATOM 7360 N N . LYS A 1 963 ? -8.359 21.187 -22.824 1.00 65.12 963 LYS A N 1
ATOM 7361 C CA . LYS A 1 963 ? -7.982 20.126 -23.764 1.00 65.12 963 LYS A CA 1
ATOM 7362 C C . LYS A 1 963 ? -8.541 18.813 -23.234 1.00 65.12 963 LYS A C 1
ATOM 7364 O O . LYS A 1 963 ? -7.901 18.142 -22.434 1.00 65.12 963 LYS A O 1
ATOM 7369 N N . VAL A 1 964 ? -9.776 18.537 -23.602 1.00 62.53 964 VAL A N 1
ATOM 7370 C CA . VAL A 1 964 ? -10.539 17.349 -23.225 1.00 62.53 964 VAL A CA 1
ATOM 7371 C C . VAL A 1 964 ? -11.167 16.788 -24.495 1.00 62.53 964 VAL A C 1
ATOM 7373 O O . VAL A 1 964 ? -11.159 17.459 -25.527 1.00 62.53 964 VAL A O 1
ATOM 7376 N N . ASN A 1 965 ? -11.694 15.570 -24.418 1.00 66.19 965 ASN A N 1
ATOM 7377 C CA . ASN A 1 965 ? -12.433 14.949 -25.513 1.00 66.19 965 ASN A CA 1
ATOM 7378 C C . ASN A 1 965 ? -13.726 15.739 -25.836 1.00 66.19 965 ASN A C 1
ATOM 7380 O O . ASN A 1 965 ? -13.868 16.910 -25.497 1.00 66.19 965 ASN A O 1
ATOM 7384 N N . ASP A 1 966 ? -14.687 15.110 -26.506 1.00 77.69 966 ASP A N 1
ATOM 7385 C CA . ASP A 1 966 ? -16.013 15.668 -26.784 1.00 77.69 966 ASP A CA 1
ATOM 7386 C C . ASP A 1 966 ? -16.585 16.444 -25.585 1.00 77.69 966 ASP A C 1
ATOM 7388 O O . ASP A 1 966 ? -16.669 15.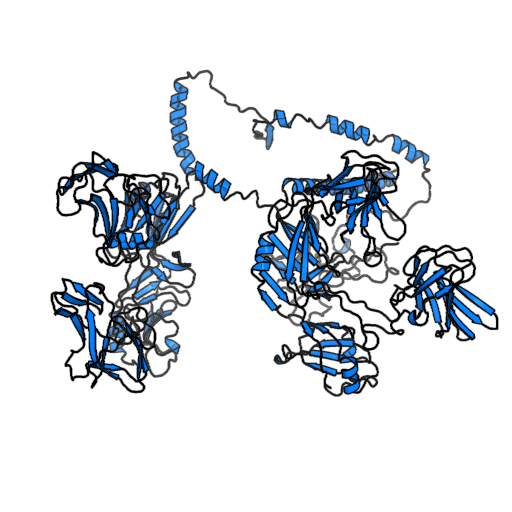903 -24.479 1.00 77.69 966 ASP A O 1
ATOM 7392 N N . VAL A 1 967 ? -16.997 17.697 -25.800 1.00 83.88 967 VAL A N 1
ATOM 7393 C CA . VAL A 1 967 ? -17.616 18.528 -24.758 1.00 83.88 967 VAL A CA 1
ATOM 7394 C C . VAL A 1 967 ? -18.916 19.154 -25.213 1.00 83.88 967 VAL A C 1
ATOM 7396 O O . VAL A 1 967 ? -19.157 19.399 -26.397 1.00 83.88 967 VAL A O 1
ATOM 7399 N N . PHE A 1 968 ? -19.737 19.491 -24.230 1.00 87.88 968 PHE A N 1
ATOM 7400 C CA . PHE A 1 968 ? -20.979 20.203 -24.414 1.00 87.88 968 PHE A CA 1
ATOM 7401 C C . PHE A 1 968 ? -20.961 21.506 -23.613 1.00 87.88 968 PHE A C 1
ATOM 7403 O O . PHE A 1 968 ? -20.709 21.510 -22.408 1.00 87.88 968 PHE A O 1
ATOM 7410 N N . LEU A 1 969 ? -21.202 22.622 -24.300 1.00 89.56 969 LEU A N 1
ATOM 7411 C CA . LEU A 1 969 ? -21.212 23.972 -23.741 1.00 89.56 969 LEU A CA 1
ATOM 7412 C C . LEU A 1 969 ? -22.649 24.485 -23.645 1.00 89.56 969 LEU A C 1
ATOM 7414 O O . LEU A 1 969 ? -23.356 24.526 -24.650 1.00 89.56 969 LEU A O 1
ATOM 7418 N N . SER A 1 970 ? -23.069 24.925 -22.463 1.00 90.12 970 SER A N 1
ATOM 7419 C CA . SER A 1 970 ? -24.404 25.484 -22.236 1.00 90.12 970 SER A CA 1
ATOM 7420 C C . SER A 1 970 ? -24.408 26.638 -21.224 1.00 90.12 970 SER A C 1
ATOM 7422 O O . SER A 1 970 ? -23.389 26.970 -20.615 1.00 90.12 970 SER A O 1
ATOM 7424 N N . GLY A 1 971 ? -25.566 27.272 -21.034 1.00 87.69 971 GLY A N 1
ATOM 7425 C CA . GLY A 1 971 ? -25.776 28.355 -20.063 1.00 87.69 971 GLY A CA 1
ATOM 7426 C C . GLY A 1 971 ? -26.110 29.710 -20.689 1.00 87.69 971 GLY A C 1
ATOM 7427 O O . GLY A 1 971 ? -26.261 30.701 -19.967 1.00 87.69 971 GLY A O 1
ATOM 7428 N N . GLY A 1 972 ? -26.240 29.765 -22.018 1.00 88.75 972 GLY A N 1
ATOM 7429 C CA . GLY A 1 972 ? -26.864 30.876 -22.720 1.00 88.75 972 GLY A CA 1
ATOM 7430 C C . GLY A 1 972 ? -28.339 30.992 -22.342 1.00 88.75 972 GLY A C 1
ATOM 7431 O O . GLY A 1 972 ? -28.965 30.024 -21.917 1.00 88.75 972 GLY A O 1
ATOM 7432 N N . LYS A 1 973 ? -28.904 32.192 -22.468 1.00 86.81 973 LYS A N 1
ATOM 7433 C CA . LYS A 1 973 ? -30.321 32.451 -22.158 1.00 86.81 973 LYS A CA 1
ATOM 7434 C C . LYS A 1 973 ? -31.116 32.931 -23.360 1.00 86.81 973 LYS A C 1
ATOM 7436 O O . LYS A 1 973 ? -32.317 32.695 -23.431 1.00 86.81 973 LYS A O 1
ATOM 7441 N N . SER A 1 974 ? -30.474 33.680 -24.250 1.00 86.38 974 SER A N 1
ATOM 7442 C CA . SER A 1 974 ? -31.101 34.246 -25.440 1.00 86.38 974 SER A CA 1
ATOM 7443 C C . SER A 1 974 ? -30.042 34.697 -26.441 1.00 86.38 974 SER A C 1
ATOM 7445 O O . SER A 1 974 ? -28.839 34.652 -26.175 1.00 86.38 974 SER A O 1
ATOM 7447 N N . GLU A 1 975 ? -30.469 35.221 -27.589 1.00 84.00 975 GLU A N 1
ATOM 7448 C CA . GLU A 1 975 ? -29.540 35.892 -28.500 1.00 84.00 975 GLU A CA 1
ATOM 7449 C C . GLU A 1 975 ? -28.836 37.097 -27.859 1.00 84.00 975 GLU A C 1
ATOM 7451 O O . GLU A 1 975 ? -27.712 37.421 -28.245 1.00 84.00 975 GLU A O 1
ATOM 7456 N N . SER A 1 976 ? -29.454 37.747 -26.872 1.00 87.94 976 SER A N 1
ATOM 7457 C CA . SER A 1 976 ? -28.882 38.922 -26.210 1.00 87.94 976 SER A CA 1
ATOM 7458 C C . SER A 1 976 ? -27.968 38.587 -25.036 1.00 87.94 976 SER A C 1
ATOM 7460 O O . SER A 1 976 ? -27.171 39.436 -24.644 1.00 87.94 976 SER A O 1
ATOM 7462 N N . ILE A 1 977 ? -28.072 37.375 -24.481 1.00 90.69 977 ILE A N 1
ATOM 7463 C CA . ILE A 1 977 ? -27.248 36.874 -23.373 1.00 90.69 977 ILE A CA 1
ATOM 7464 C C . ILE A 1 977 ? -26.859 35.437 -23.695 1.00 90.69 977 ILE A C 1
ATOM 7466 O O . ILE A 1 977 ? -27.655 34.510 -23.542 1.00 90.69 977 ILE A O 1
ATOM 7470 N N . SER A 1 978 ? -25.627 35.255 -24.141 1.00 90.31 978 SER A N 1
ATOM 7471 C CA . SER A 1 978 ? -25.180 34.001 -24.744 1.00 90.31 978 SER A CA 1
ATOM 7472 C C . SER A 1 978 ? -23.823 33.569 -24.231 1.00 90.31 978 SER A C 1
ATOM 7474 O O . SER A 1 978 ? -23.036 34.401 -23.774 1.00 90.31 978 SER A O 1
ATOM 7476 N N . ILE A 1 979 ? -23.546 32.274 -24.347 1.00 89.81 979 ILE A N 1
ATOM 7477 C CA . ILE A 1 979 ? -22.213 31.729 -24.115 1.00 89.81 979 ILE A CA 1
ATOM 7478 C C . ILE A 1 979 ? -21.589 31.448 -25.473 1.00 89.81 979 ILE A C 1
ATOM 7480 O O . ILE A 1 979 ? -22.132 30.715 -26.294 1.00 89.81 979 ILE A O 1
ATOM 7484 N N . VAL A 1 980 ? -20.460 32.089 -25.734 1.00 84.75 980 VAL A N 1
ATOM 7485 C CA . VAL A 1 980 ? -19.772 32.042 -27.015 1.00 84.75 980 VAL A CA 1
ATOM 7486 C C . VAL A 1 980 ? -18.499 31.243 -26.854 1.00 84.75 980 VAL A C 1
ATOM 7488 O O . VAL A 1 980 ? -17.619 31.597 -26.066 1.00 84.75 980 VAL A O 1
ATOM 7491 N N . TYR A 1 981 ? -18.377 30.206 -27.669 1.00 80.19 981 TYR A N 1
ATOM 7492 C CA . TYR A 1 981 ? -17.100 29.592 -27.971 1.00 80.19 981 TYR A CA 1
ATOM 7493 C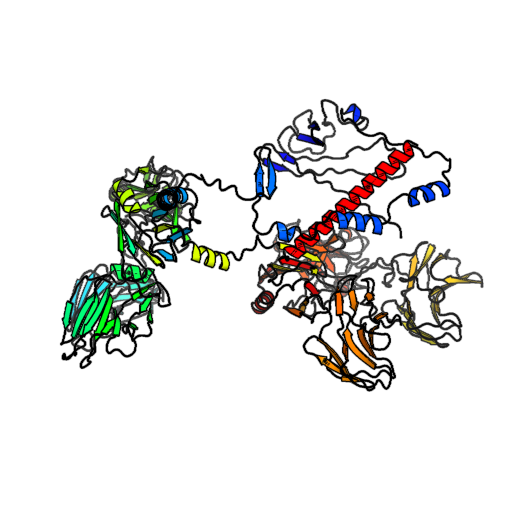 C . TYR A 1 981 ? -16.512 30.276 -29.209 1.00 80.19 981 TYR A C 1
ATOM 7495 O O . TYR A 1 981 ? -17.120 30.283 -30.283 1.00 80.19 981 TYR A O 1
ATOM 7503 N N . THR A 1 982 ? -15.331 30.879 -29.056 1.00 71.88 982 THR A N 1
ATOM 7504 C CA . THR A 1 982 ? -14.623 31.524 -30.169 1.00 71.88 982 THR A CA 1
ATOM 7505 C C . THR A 1 982 ? -13.360 30.744 -30.507 1.00 71.88 982 THR A C 1
ATOM 7507 O O . THR A 1 982 ? -12.392 30.766 -29.745 1.00 71.88 982 THR A O 1
ATOM 7510 N N . ASN A 1 983 ? -13.360 30.118 -31.683 1.00 62.72 983 ASN A N 1
ATOM 7511 C CA . ASN A 1 983 ? -12.157 29.660 -32.372 1.00 62.72 983 ASN A CA 1
ATOM 7512 C C . ASN A 1 983 ? -11.755 30.734 -33.407 1.00 62.72 983 ASN A C 1
ATOM 7514 O O . ASN A 1 983 ? -12.624 31.306 -34.069 1.00 62.72 983 ASN A O 1
ATOM 7518 N N . MET A 1 984 ? -10.464 31.049 -33.551 1.00 51.69 984 MET A N 1
ATOM 7519 C CA . MET A 1 984 ? -9.972 32.187 -34.351 1.00 51.69 984 MET A CA 1
ATOM 7520 C C . MET A 1 984 ? -10.204 32.071 -35.880 1.00 51.69 984 MET A C 1
ATOM 7522 O O . MET A 1 984 ? -9.796 32.961 -36.620 1.00 51.69 984 MET A O 1
ATOM 7526 N N . VAL A 1 985 ? -10.904 31.036 -36.366 1.00 47.34 985 VAL A N 1
ATOM 7527 C CA . VAL A 1 985 ? -11.274 30.831 -37.790 1.00 47.34 985 VAL A CA 1
ATOM 7528 C C . VAL A 1 985 ? -12.707 31.286 -38.126 1.00 47.34 985 VAL A C 1
ATOM 7530 O O . VAL A 1 985 ? -13.313 30.812 -39.080 1.00 47.34 985 VAL A O 1
ATOM 7533 N N . ASN A 1 986 ? -13.300 32.209 -37.366 1.00 47.41 986 ASN A N 1
ATOM 7534 C CA . ASN A 1 986 ? -14.635 32.775 -37.648 1.00 47.41 986 ASN A CA 1
ATOM 7535 C C . ASN A 1 986 ? -15.824 31.783 -37.671 1.00 47.41 986 ASN A C 1
ATOM 7537 O O . ASN A 1 986 ? -16.908 32.149 -38.120 1.00 47.41 986 ASN A O 1
ATOM 7541 N N . LYS A 1 987 ? -15.695 30.571 -37.114 1.00 52.25 987 LYS A N 1
ATOM 7542 C CA . LYS A 1 987 ? -16.857 29.766 -36.692 1.00 52.25 987 LYS A CA 1
ATOM 7543 C C . LYS A 1 987 ? -17.073 29.957 -35.193 1.00 52.25 987 LYS A C 1
ATOM 7545 O O . LYS A 1 987 ? -16.665 29.130 -34.384 1.00 52.25 987 LYS A O 1
ATOM 7550 N N . GLY A 1 988 ? -17.643 31.103 -34.822 1.00 59.62 988 GLY A N 1
ATOM 7551 C CA . GLY A 1 988 ? -18.127 31.322 -33.462 1.00 59.62 988 GLY A CA 1
ATOM 7552 C C . GLY A 1 988 ? -19.398 30.509 -33.260 1.00 59.62 988 GLY A C 1
ATOM 7553 O O . GLY A 1 988 ? -20.396 30.773 -33.929 1.00 59.62 988 GLY A O 1
ATOM 7554 N N . TYR A 1 989 ? -19.360 29.523 -32.369 1.00 71.12 989 TYR A N 1
ATOM 7555 C CA . TYR A 1 989 ? -20.568 28.816 -31.962 1.00 71.12 989 TYR A CA 1
ATOM 7556 C C . TYR A 1 989 ? -21.129 29.530 -30.734 1.00 71.12 989 TYR A C 1
ATOM 7558 O O . TYR A 1 989 ? -20.416 29.778 -29.757 1.00 71.12 989 TYR A O 1
ATOM 7566 N N . LYS A 1 990 ? -22.401 29.916 -30.818 1.00 78.19 990 LYS A N 1
ATOM 7567 C CA . LYS A 1 990 ? -23.098 30.689 -29.792 1.00 78.19 990 LYS A CA 1
ATOM 7568 C C . LYS A 1 990 ? -24.228 29.865 -29.192 1.00 78.19 990 LYS A C 1
ATOM 7570 O O . LYS A 1 990 ? -25.169 29.514 -29.898 1.00 78.19 990 LYS A O 1
ATOM 7575 N N . ASP A 1 991 ? -24.133 29.583 -27.900 1.00 80.50 991 ASP A N 1
ATOM 7576 C CA . ASP A 1 991 ? -25.243 29.026 -27.151 1.00 80.50 991 ASP A CA 1
ATOM 7577 C C . ASP A 1 991 ? -26.169 30.172 -26.744 1.00 80.50 991 ASP A C 1
ATOM 7579 O O . ASP A 1 991 ? -25.776 31.099 -26.031 1.00 80.50 991 ASP A O 1
ATOM 7583 N N . VAL A 1 992 ? -27.408 30.096 -27.216 1.00 80.06 992 VAL A N 1
ATOM 7584 C CA . VAL A 1 992 ? -28.498 31.036 -26.923 1.00 80.06 992 VAL A CA 1
ATOM 7585 C C . VAL A 1 992 ? -29.590 30.402 -26.052 1.00 80.06 992 VAL A C 1
ATOM 7587 O O . VAL A 1 992 ? -30.674 30.967 -25.947 1.00 80.06 992 VAL A O 1
ATOM 7590 N N . GLY A 1 993 ? -29.313 29.247 -25.436 1.00 74.56 993 GLY A N 1
ATOM 7591 C CA . GLY A 1 993 ? -30.227 28.518 -24.548 1.00 74.56 993 GLY A CA 1
ATOM 7592 C C . GLY A 1 993 ? -30.489 27.057 -24.926 1.00 74.56 993 GLY A C 1
ATOM 7593 O O . GLY A 1 993 ? -31.230 26.388 -24.213 1.00 74.56 993 GLY A O 1
ATOM 7594 N N . ASN A 1 994 ? -29.885 26.553 -26.008 1.00 77.00 994 ASN A N 1
ATOM 7595 C CA . ASN A 1 994 ? -30.068 25.174 -26.494 1.00 77.00 994 ASN A CA 1
ATOM 7596 C C . ASN A 1 994 ? -28.811 24.302 -26.331 1.00 77.00 994 ASN A C 1
ATOM 7598 O O . ASN A 1 994 ? -28.850 23.103 -26.598 1.00 77.00 994 ASN A O 1
ATOM 7602 N N . GLY A 1 995 ? -27.703 24.900 -25.900 1.00 82.94 995 GLY A N 1
ATOM 7603 C CA . GLY A 1 995 ? -26.401 24.266 -25.816 1.00 82.94 995 GLY A CA 1
ATOM 7604 C C . GLY A 1 995 ? -25.705 24.068 -27.163 1.00 82.94 995 GLY A C 1
ATOM 7605 O O . GLY A 1 995 ? -26.291 24.241 -28.233 1.00 82.94 995 GLY A O 1
ATOM 7606 N N . ILE A 1 996 ? -24.422 23.715 -27.103 1.00 85.81 996 ILE A N 1
ATOM 7607 C CA . ILE A 1 996 ? -23.573 23.418 -28.257 1.00 85.81 996 ILE A CA 1
ATOM 7608 C C . ILE A 1 996 ? -22.733 22.183 -27.958 1.00 85.81 996 ILE A C 1
ATOM 7610 O O . ILE A 1 996 ? -21.965 22.172 -26.998 1.00 85.81 996 ILE A O 1
ATOM 7614 N N . TYR A 1 997 ? -22.796 21.197 -28.847 1.00 84.88 997 TYR A N 1
ATOM 7615 C CA . TYR A 1 997 ? -21.828 20.108 -28.893 1.00 84.88 997 TYR A CA 1
ATOM 7616 C C . TYR A 1 997 ? -20.559 20.533 -29.643 1.00 84.88 997 TYR A C 1
ATOM 7618 O O . TYR A 1 997 ? -20.630 21.083 -30.746 1.00 84.88 997 TYR A O 1
ATOM 7626 N N . ILE A 1 998 ? -19.403 20.265 -29.044 1.00 79.12 998 ILE A N 1
ATOM 7627 C CA . ILE A 1 998 ? -18.075 20.564 -29.572 1.00 79.12 998 ILE A CA 1
ATOM 7628 C C . ILE A 1 998 ? -17.311 19.225 -29.666 1.00 79.12 998 ILE A C 1
ATOM 7630 O O . ILE A 1 998 ? -16.837 18.730 -28.642 1.00 79.12 998 ILE A O 1
ATOM 7634 N N . PRO A 1 999 ? -17.211 18.611 -30.863 1.00 71.31 999 PRO A N 1
ATOM 7635 C CA . PRO A 1 999 ? -16.553 17.312 -31.042 1.00 71.31 999 PRO A CA 1
ATOM 7636 C C . PRO A 1 999 ? -15.024 17.379 -30.904 1.00 71.31 999 PRO A C 1
ATOM 7638 O O . PRO A 1 999 ? -14.409 18.387 -31.251 1.00 71.31 999 PRO A O 1
ATOM 7641 N N . ASN A 1 1000 ? -14.404 16.259 -30.531 1.00 64.88 1000 ASN A N 1
ATOM 7642 C CA . ASN A 1 1000 ? -12.963 16.020 -30.359 1.00 64.88 1000 ASN A CA 1
ATOM 7643 C C . ASN A 1 1000 ? -12.171 15.960 -31.682 1.00 64.88 1000 ASN A C 1
ATOM 7645 O O . ASN A 1 1000 ? -11.254 15.165 -31.859 1.00 64.88 1000 ASN A O 1
ATOM 7649 N N . GLN A 1 1001 ? -12.558 16.762 -32.669 1.00 56.12 1001 GLN A N 1
ATOM 7650 C CA . GLN A 1 1001 ? -11.863 16.870 -33.958 1.00 56.12 1001 GLN A CA 1
ATOM 7651 C C . GLN A 1 1001 ? -11.134 18.209 -34.103 1.00 56.12 1001 GLN A C 1
ATOM 7653 O O . GLN A 1 1001 ? -10.643 18.547 -35.181 1.00 56.12 1001 GLN A O 1
ATOM 7658 N N . PHE A 1 1002 ? -11.082 19.003 -33.030 1.00 56.53 1002 PHE A N 1
ATOM 7659 C CA . PHE A 1 1002 ? -10.405 20.289 -33.042 1.00 56.53 1002 PHE A CA 1
ATOM 7660 C C . PHE A 1 1002 ? -8.920 20.122 -32.736 1.00 56.53 1002 PHE A C 1
ATOM 7662 O O . PHE A 1 1002 ? -8.525 19.688 -31.659 1.00 56.53 1002 PHE A O 1
ATOM 7669 N N . ASP A 1 1003 ? -8.096 20.525 -33.698 1.00 53.84 1003 ASP A N 1
ATOM 7670 C CA . ASP A 1 1003 ? -6.649 20.598 -33.547 1.00 53.84 1003 ASP A CA 1
ATOM 7671 C C . ASP A 1 1003 ? -6.288 21.729 -32.562 1.00 53.84 1003 ASP A C 1
ATOM 7673 O O . ASP A 1 1003 ? -6.238 22.917 -32.909 1.00 53.84 1003 ASP A O 1
ATOM 7677 N N . TYR A 1 1004 ? -6.102 21.357 -31.294 1.00 58.03 1004 TYR A N 1
ATOM 7678 C CA . TYR A 1 1004 ? -5.710 22.267 -30.219 1.00 58.03 1004 TYR A CA 1
ATOM 7679 C C . TYR A 1 1004 ? -4.309 22.861 -30.425 1.00 58.03 1004 TYR A C 1
ATOM 7681 O O . TYR A 1 1004 ? -4.038 23.935 -29.880 1.00 58.03 1004 TYR A O 1
ATOM 7689 N N . GLU A 1 1005 ? -3.433 22.201 -31.193 1.00 54.44 1005 GLU A N 1
ATOM 7690 C CA . GLU A 1 1005 ? -2.124 22.748 -31.567 1.00 54.44 1005 GLU A CA 1
ATOM 7691 C C . GLU A 1 1005 ? -2.285 23.880 -32.593 1.00 54.44 1005 GLU A C 1
ATOM 7693 O O . GLU A 1 1005 ? -1.597 24.898 -32.506 1.00 54.44 1005 GLU A O 1
ATOM 7698 N N . LYS A 1 1006 ? -3.269 23.773 -33.495 1.00 53.50 1006 LYS A N 1
ATOM 7699 C CA . LYS A 1 1006 ? -3.607 24.815 -34.481 1.00 53.50 1006 LYS A CA 1
ATOM 7700 C C . LYS A 1 1006 ? -4.292 26.043 -33.860 1.00 53.50 1006 LYS A C 1
ATOM 7702 O O . LYS A 1 1006 ? -4.111 27.158 -34.355 1.00 53.50 1006 LYS A O 1
ATOM 7707 N N . TYR A 1 1007 ? -5.067 25.875 -32.779 1.00 60.00 1007 TYR A N 1
ATOM 7708 C CA . TYR A 1 1007 ? -5.854 26.956 -32.148 1.00 60.00 1007 TYR A CA 1
ATOM 7709 C C . TYR A 1 1007 ? -5.718 27.029 -30.616 1.00 60.00 1007 TYR A C 1
ATOM 7711 O O . TYR A 1 1007 ? -6.723 26.932 -29.896 1.00 60.00 1007 TYR A O 1
ATOM 7719 N N . PRO A 1 1008 ? -4.508 27.305 -30.093 1.00 58.12 1008 PRO A N 1
ATOM 7720 C CA . PRO A 1 1008 ? -4.231 27.301 -28.653 1.00 58.12 1008 PRO A CA 1
ATOM 7721 C C . PRO A 1 1008 ? -4.987 28.394 -27.875 1.00 58.12 1008 PRO A C 1
ATOM 7723 O O . PRO A 1 1008 ? -5.119 28.310 -26.659 1.00 58.12 1008 PRO A O 1
ATOM 7726 N N . ASN A 1 1009 ? -5.522 29.406 -28.573 1.00 63.97 1009 ASN A N 1
ATOM 7727 C CA . ASN A 1 1009 ? -6.214 30.558 -27.986 1.00 63.97 1009 ASN A CA 1
ATOM 7728 C C . ASN A 1 1009 ? -7.753 30.438 -27.973 1.00 63.97 1009 ASN A C 1
ATOM 7730 O O . ASN A 1 1009 ? -8.458 31.449 -27.879 1.00 63.97 1009 ASN A O 1
ATOM 7734 N N . SER A 1 1010 ? -8.285 29.223 -28.107 1.00 73.56 1010 SER A N 1
ATOM 7735 C CA . SER A 1 1010 ? -9.728 28.972 -28.076 1.00 73.56 1010 SER A CA 1
ATOM 7736 C C . SER A 1 1010 ? -10.320 29.301 -26.702 1.00 73.56 1010 SER A C 1
ATOM 7738 O O . SER A 1 1010 ? -9.805 28.868 -25.670 1.00 73.56 1010 SER A O 1
ATOM 7740 N N . ARG A 1 1011 ? -11.412 30.071 -26.681 1.00 80.56 1011 ARG A N 1
ATOM 7741 C CA . ARG A 1 1011 ? -11.948 30.672 -25.449 1.00 80.56 1011 ARG A CA 1
ATOM 7742 C C . ARG A 1 1011 ? -13.457 30.540 -25.315 1.00 80.56 1011 ARG A C 1
ATOM 7744 O O . ARG A 1 1011 ? -14.179 30.594 -26.312 1.00 80.56 1011 ARG A O 1
ATOM 7751 N N . ILE A 1 1012 ? -13.911 30.450 -24.069 1.00 85.38 1012 ILE A N 1
ATOM 7752 C CA . ILE A 1 1012 ? -15.319 30.458 -23.669 1.00 85.38 1012 ILE A CA 1
ATOM 7753 C C . ILE A 1 1012 ? -15.628 31.813 -23.037 1.00 85.38 1012 ILE A C 1
ATOM 7755 O O . ILE A 1 1012 ? -14.931 32.257 -22.122 1.00 85.38 1012 ILE A O 1
ATOM 7759 N N . GLN A 1 1013 ? -16.662 32.490 -23.529 1.00 89.19 1013 GLN A N 1
ATOM 7760 C CA . GLN A 1 1013 ? -17.001 33.850 -23.116 1.00 89.19 1013 GLN A CA 1
ATOM 7761 C C . GLN A 1 1013 ? -18.503 34.016 -22.908 1.00 89.19 1013 GLN A C 1
ATOM 7763 O O . GLN A 1 1013 ? -19.299 33.404 -23.607 1.00 89.19 1013 GLN A O 1
ATOM 7768 N N . ILE A 1 1014 ? -18.899 34.910 -22.008 1.00 91.62 1014 ILE A N 1
ATOM 7769 C CA . ILE A 1 1014 ? -20.256 35.456 -21.984 1.00 91.62 1014 ILE A CA 1
ATOM 7770 C C . ILE A 1 1014 ? -20.302 36.616 -22.971 1.00 91.62 1014 ILE A C 1
ATOM 7772 O O . ILE A 1 1014 ? 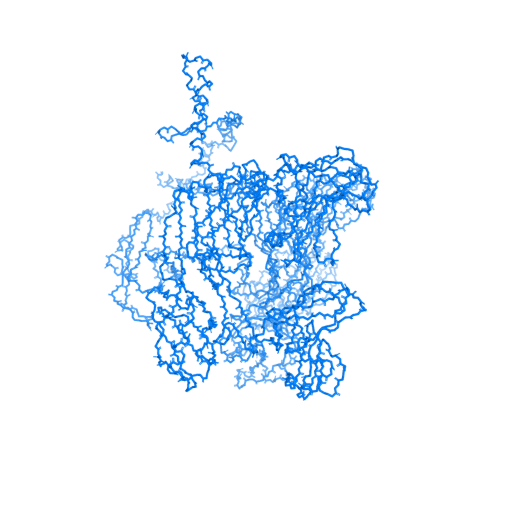-19.475 37.524 -22.885 1.00 91.62 1014 ILE A O 1
ATOM 7776 N N . GLN A 1 1015 ? -21.275 36.612 -23.876 1.00 92.06 1015 GLN A N 1
ATOM 7777 C CA . GLN A 1 1015 ? -21.579 37.750 -24.733 1.00 92.06 1015 GLN A CA 1
ATOM 7778 C C . GLN A 1 1015 ? -22.928 38.357 -24.349 1.00 92.06 1015 GLN A C 1
ATOM 7780 O O . GLN A 1 1015 ? -23.952 37.668 -24.383 1.00 92.06 1015 GLN A O 1
ATOM 7785 N N . ILE A 1 1016 ? -22.922 39.666 -24.077 1.00 93.50 1016 ILE A N 1
ATOM 7786 C CA . ILE A 1 1016 ? -24.126 40.498 -23.977 1.00 93.50 1016 ILE A CA 1
ATOM 7787 C C . ILE A 1 1016 ? -24.134 41.494 -25.136 1.00 93.50 1016 ILE A C 1
ATOM 7789 O O . ILE A 1 1016 ? -23.195 42.277 -25.298 1.00 93.50 1016 ILE A O 1
ATOM 7793 N N . THR A 1 1017 ? -25.172 41.442 -25.974 1.00 92.69 1017 THR A N 1
ATOM 7794 C CA . THR A 1 1017 ? -25.239 42.259 -27.195 1.00 92.69 1017 THR A CA 1
ATOM 7795 C C . THR A 1 1017 ? -25.480 43.731 -26.887 1.00 92.69 1017 THR A C 1
ATOM 7797 O O . THR A 1 1017 ? -26.135 44.068 -25.899 1.00 92.69 1017 THR A O 1
ATOM 7800 N N . GLU A 1 1018 ? -24.988 44.610 -27.758 1.00 92.69 1018 GLU A N 1
ATOM 7801 C CA . GLU A 1 1018 ? -25.207 46.056 -27.675 1.00 92.69 1018 GLU A CA 1
ATOM 7802 C C . GLU A 1 1018 ? -26.687 46.415 -27.455 1.00 92.69 1018 GLU A C 1
ATOM 7804 O O . GLU A 1 1018 ? -27.590 45.810 -28.031 1.00 92.69 1018 GLU A O 1
ATOM 7809 N N . GLY A 1 1019 ? -26.942 47.398 -26.589 1.00 89.81 1019 GLY A N 1
ATOM 7810 C CA . GLY A 1 1019 ? -28.284 47.888 -26.277 1.00 89.81 1019 GLY A CA 1
ATOM 7811 C C . GLY A 1 1019 ? -29.036 47.083 -25.212 1.00 89.81 1019 GLY A C 1
ATOM 7812 O O . GLY A 1 1019 ? -29.992 47.613 -24.642 1.00 89.81 1019 GLY A O 1
ATOM 7813 N N . THR A 1 1020 ? -28.589 45.864 -24.891 1.00 93.12 1020 THR A N 1
ATOM 7814 C CA . THR A 1 1020 ? -29.205 45.002 -23.867 1.00 93.12 1020 THR A CA 1
ATOM 7815 C C . THR A 1 1020 ? -29.013 45.588 -22.470 1.00 93.12 1020 THR A C 1
ATOM 7817 O O . THR A 1 1020 ? -27.893 45.921 -22.077 1.00 93.12 1020 THR A O 1
ATOM 7820 N N . THR A 1 1021 ? -30.098 45.681 -21.701 1.00 93.62 1021 THR A N 1
ATOM 7821 C CA . THR A 1 1021 ? -30.057 46.016 -20.271 1.00 93.62 1021 THR A CA 1
ATOM 7822 C C . THR A 1 1021 ? -30.264 44.742 -19.464 1.00 93.62 1021 THR A C 1
ATOM 7824 O O . THR A 1 1021 ? -31.267 44.060 -19.648 1.00 93.62 1021 THR A O 1
ATOM 7827 N N . VAL A 1 1022 ? -29.340 44.446 -18.556 1.00 92.19 1022 VAL A N 1
ATOM 7828 C CA . VAL A 1 1022 ? -29.423 43.332 -17.604 1.00 92.19 1022 VAL A CA 1
ATOM 7829 C C . VAL A 1 1022 ? -29.444 43.886 -16.184 1.00 92.19 1022 VAL A C 1
ATOM 7831 O O . VAL A 1 1022 ? -28.763 44.868 -15.883 1.00 92.19 1022 VAL A O 1
ATOM 7834 N N . THR A 1 1023 ? -30.255 43.304 -15.303 1.00 91.94 1023 THR A N 1
ATOM 7835 C CA . THR A 1 1023 ? -30.395 43.763 -13.912 1.00 91.94 1023 THR A CA 1
ATOM 7836 C C . THR A 1 1023 ? -30.187 42.594 -12.969 1.00 91.94 1023 THR A C 1
ATOM 7838 O O . THR A 1 1023 ? -31.094 41.791 -12.782 1.00 91.94 1023 THR A O 1
ATOM 7841 N N . ASN A 1 1024 ? -28.989 42.511 -12.384 1.00 90.69 1024 ASN A N 1
ATOM 7842 C CA . ASN A 1 1024 ? -28.555 41.389 -11.541 1.00 90.69 1024 ASN A CA 1
ATOM 7843 C C . ASN A 1 1024 ? -28.835 40.014 -12.175 1.00 90.69 1024 ASN A C 1
ATOM 7845 O O . ASN A 1 1024 ? -29.269 39.078 -11.506 1.00 90.69 1024 ASN A O 1
ATOM 7849 N N . GLU A 1 1025 ? -28.600 39.901 -13.480 1.00 94.25 1025 GLU A N 1
ATOM 7850 C CA . GLU A 1 1025 ? -28.888 38.690 -14.233 1.00 94.25 1025 GLU A CA 1
ATOM 7851 C C . GLU A 1 1025 ? -27.828 37.630 -13.928 1.00 94.25 1025 GLU A C 1
ATOM 7853 O O . GLU A 1 1025 ? -26.650 37.826 -14.222 1.00 94.25 1025 GLU A O 1
ATOM 7858 N N . ILE A 1 1026 ? -28.230 36.501 -13.344 1.00 93.50 1026 ILE A N 1
ATOM 7859 C CA . ILE A 1 1026 ? -27.303 35.419 -12.987 1.00 93.50 1026 ILE A CA 1
ATOM 7860 C C . ILE A 1 1026 ? -27.162 34.459 -14.167 1.00 93.50 1026 ILE A C 1
ATOM 7862 O O . ILE A 1 1026 ? -28.132 33.820 -14.579 1.00 93.50 1026 ILE A O 1
ATOM 7866 N N . ILE A 1 1027 ? -25.947 34.326 -14.685 1.00 92.88 1027 ILE A N 1
ATOM 7867 C CA . ILE A 1 1027 ? -25.579 33.459 -15.803 1.00 92.88 1027 ILE A CA 1
ATOM 7868 C C . ILE A 1 1027 ? -24.811 32.258 -15.245 1.00 92.88 1027 ILE A C 1
ATOM 7870 O O . ILE A 1 1027 ? -23.880 32.415 -14.454 1.00 92.88 1027 ILE A O 1
ATOM 7874 N N . ARG A 1 1028 ? -25.221 31.051 -15.646 1.00 92.19 1028 ARG A N 1
ATOM 7875 C CA . ARG A 1 1028 ? -24.694 29.770 -15.155 1.00 92.19 1028 ARG A CA 1
ATOM 7876 C C . ARG A 1 1028 ? -24.038 29.002 -16.309 1.00 92.19 1028 ARG A C 1
ATOM 7878 O O . ARG A 1 1028 ? -24.669 28.109 -16.869 1.00 92.19 1028 ARG A O 1
ATOM 7885 N N . PRO A 1 1029 ? -22.822 29.393 -16.726 1.00 90.75 1029 PRO A N 1
ATOM 7886 C CA . PRO A 1 1029 ? -22.126 28.709 -17.808 1.00 90.75 1029 PRO A CA 1
ATOM 7887 C C . PRO A 1 1029 ? -21.743 27.290 -17.378 1.00 90.75 1029 PRO A C 1
ATOM 7889 O O . PRO A 1 1029 ? -21.267 27.088 -16.260 1.00 90.75 1029 PRO A O 1
ATOM 7892 N N . MET A 1 1030 ? -21.945 26.317 -18.260 1.00 90.56 1030 MET A N 1
ATOM 7893 C CA . MET A 1 1030 ? -21.618 24.911 -18.040 1.00 90.56 1030 MET A CA 1
ATOM 7894 C C . MET A 1 1030 ? -20.789 24.388 -19.203 1.00 90.56 1030 MET A C 1
ATOM 7896 O O . MET A 1 1030 ? -21.182 24.546 -20.355 1.00 90.56 1030 MET A O 1
ATOM 7900 N N . LEU A 1 1031 ? -19.663 23.750 -18.896 1.00 89.00 1031 LEU A N 1
ATOM 7901 C CA . LEU A 1 1031 ? -18.955 22.891 -19.835 1.00 89.00 1031 LEU A CA 1
ATOM 7902 C C . LEU A 1 1031 ? -18.840 21.508 -19.203 1.00 89.00 1031 LEU A C 1
ATOM 7904 O O . LEU A 1 1031 ? -18.199 21.378 -18.161 1.00 89.00 1031 LEU A O 1
ATOM 7908 N N . ASN A 1 1032 ? -19.440 20.500 -19.829 1.00 89.94 1032 ASN A N 1
ATOM 7909 C CA . ASN A 1 1032 ? -19.316 19.105 -19.415 1.00 89.94 1032 ASN A CA 1
ATOM 7910 C C . ASN A 1 1032 ? -18.709 18.256 -20.529 1.00 89.94 1032 ASN A C 1
ATOM 7912 O O . ASN A 1 1032 ? -18.851 18.577 -21.706 1.00 89.94 1032 ASN A O 1
ATOM 7916 N N . ALA A 1 1033 ? -18.054 17.158 -20.164 1.00 86.50 1033 ALA A N 1
ATOM 7917 C CA . ALA A 1 1033 ? -17.631 16.155 -21.134 1.00 86.50 1033 ALA A CA 1
ATOM 7918 C C . ALA A 1 1033 ? -18.843 15.365 -21.668 1.00 86.50 1033 ALA A C 1
ATOM 7920 O O . ALA A 1 1033 ? -19.817 15.139 -20.943 1.00 86.50 1033 ALA A O 1
ATOM 7921 N N . GLY A 1 1034 ? -18.779 14.957 -22.936 1.00 84.12 1034 GLY A N 1
ATOM 7922 C CA . GLY A 1 1034 ? -19.828 14.243 -23.661 1.00 84.12 1034 GLY A CA 1
ATOM 7923 C C . GLY A 1 1034 ? -20.562 15.089 -24.707 1.00 84.12 1034 GLY A C 1
ATOM 7924 O O . GLY A 1 1034 ? -20.216 16.236 -24.986 1.00 84.12 1034 GLY A O 1
ATOM 7925 N N . SER A 1 1035 ? -21.598 14.496 -25.306 1.00 83.75 1035 SER A N 1
ATOM 7926 C CA . SER A 1 1035 ? -22.347 15.067 -26.435 1.00 83.75 1035 SER A CA 1
ATOM 7927 C C . SER A 1 1035 ? -23.692 15.701 -26.068 1.00 83.75 1035 SER A C 1
ATOM 7929 O O . SER A 1 1035 ? -24.404 16.188 -26.948 1.00 83.75 1035 SER A O 1
ATOM 7931 N N . THR A 1 1036 ? -24.042 15.733 -24.782 1.00 84.69 1036 THR A N 1
ATOM 7932 C CA . THR A 1 1036 ? -25.324 16.246 -24.276 1.00 84.69 1036 THR A CA 1
ATOM 7933 C C . THR A 1 1036 ? -25.130 17.213 -23.115 1.00 84.69 1036 THR A C 1
ATOM 7935 O O . THR A 1 1036 ? -24.202 17.054 -22.321 1.00 84.69 1036 THR A O 1
ATOM 7938 N N . ALA A 1 1037 ? -26.043 18.179 -22.980 1.00 86.81 1037 ALA A N 1
ATOM 7939 C CA . ALA A 1 1037 ? -26.062 19.113 -21.858 1.00 86.81 1037 ALA A CA 1
ATOM 7940 C C . ALA A 1 1037 ? -26.329 18.385 -20.538 1.00 86.81 1037 ALA A C 1
ATOM 7942 O O . ALA A 1 1037 ? -27.282 17.609 -20.447 1.00 86.81 1037 ALA A O 1
ATOM 7943 N N . LEU A 1 1038 ? -25.548 18.696 -19.506 1.00 88.00 1038 LEU A N 1
ATOM 7944 C CA . LEU A 1 1038 ? -25.829 18.274 -18.136 1.00 88.00 1038 LEU A CA 1
ATOM 7945 C C . LEU A 1 1038 ? -26.314 19.451 -17.275 1.00 88.00 1038 LEU A C 1
ATOM 7947 O O . LEU A 1 1038 ? -26.063 20.614 -17.614 1.00 88.00 1038 LEU A O 1
ATOM 7951 N N . PRO A 1 1039 ? -27.031 19.179 -16.166 1.00 89.44 1039 PRO A N 1
ATOM 7952 C CA . PRO A 1 1039 ? -27.407 20.216 -15.216 1.00 89.44 1039 PRO A CA 1
ATOM 7953 C C . PRO A 1 1039 ? -26.183 20.997 -14.735 1.00 89.44 1039 PRO A C 1
ATOM 7955 O O . PRO A 1 1039 ? -25.117 20.428 -14.505 1.00 89.44 1039 PRO A O 1
ATOM 7958 N N . TRP A 1 1040 ? -26.346 22.309 -14.573 1.00 90.56 1040 TRP A N 1
ATOM 7959 C CA . TRP A 1 1040 ? -25.265 23.157 -14.089 1.00 90.56 1040 TRP A CA 1
ATOM 7960 C C . TRP A 1 1040 ? -24.882 22.795 -12.650 1.00 90.56 1040 TRP A C 1
ATOM 7962 O O . TRP A 1 1040 ? -25.749 22.743 -11.774 1.00 90.56 1040 TRP A O 1
ATOM 7972 N N . GLU A 1 1041 ? -23.582 22.647 -12.401 1.00 90.31 1041 GLU A N 1
ATOM 7973 C CA . GLU A 1 1041 ? -23.000 22.572 -11.061 1.00 90.31 1041 GLU A CA 1
ATOM 7974 C C . GLU A 1 1041 ? -21.771 23.495 -10.919 1.00 90.31 1041 GLU A C 1
ATOM 7976 O O . GLU A 1 1041 ? -21.146 23.866 -11.925 1.00 90.31 1041 GLU A O 1
ATOM 7981 N N . PRO A 1 1042 ? -21.403 23.880 -9.681 1.00 90.06 1042 PRO A N 1
ATOM 7982 C CA . PRO A 1 1042 ? -20.133 24.547 -9.408 1.00 90.06 1042 PRO A CA 1
ATOM 7983 C C . PRO A 1 1042 ? -18.927 23.672 -9.781 1.00 90.06 1042 PRO A C 1
ATOM 7985 O O . PRO A 1 1042 ? -18.966 22.451 -9.641 1.00 90.06 1042 PRO A O 1
ATOM 7988 N N . CYS A 1 1043 ? -17.820 24.296 -10.195 1.00 88.56 1043 CYS A N 1
ATOM 7989 C CA . CYS A 1 1043 ? -16.577 23.585 -10.510 1.00 88.56 1043 CYS A CA 1
ATOM 7990 C C . CYS A 1 1043 ? -15.964 22.946 -9.253 1.00 88.56 1043 CYS A C 1
ATOM 7992 O O . CYS A 1 1043 ? -15.548 23.655 -8.335 1.00 88.56 1043 CYS A O 1
ATOM 7994 N N . LYS A 1 1044 ? -15.838 21.615 -9.245 1.00 90.81 1044 LYS A N 1
ATOM 7995 C CA . LYS A 1 1044 ? -15.127 20.839 -8.216 1.00 90.81 1044 LYS A CA 1
ATOM 7996 C C . LYS A 1 1044 ? -13.772 20.401 -8.773 1.00 90.81 1044 LYS A C 1
ATOM 7998 O O . LYS A 1 1044 ? -13.715 19.397 -9.469 1.00 90.81 1044 LYS A O 1
ATOM 8003 N N . LEU A 1 1045 ? -12.706 21.166 -8.529 1.00 88.62 1045 LEU A N 1
ATOM 8004 C CA . LEU A 1 1045 ? -11.350 20.867 -9.017 1.00 88.62 1045 LEU A CA 1
ATOM 8005 C C . LEU A 1 1045 ? -10.428 20.474 -7.860 1.00 88.62 1045 LEU A C 1
ATOM 8007 O O . LEU A 1 1045 ? -10.301 21.222 -6.892 1.00 88.62 1045 LEU A O 1
ATOM 8011 N N . GLN A 1 1046 ? -9.735 19.348 -8.010 1.00 91.81 1046 GLN A N 1
ATOM 8012 C CA . GLN A 1 1046 ? -8.682 18.880 -7.115 1.00 91.81 1046 GLN A CA 1
ATOM 8013 C C . GLN A 1 1046 ? -7.390 18.660 -7.930 1.00 91.81 1046 GLN A C 1
ATOM 8015 O O . GLN A 1 1046 ? -7.342 17.746 -8.760 1.00 91.81 1046 GLN A O 1
ATOM 8020 N N . PRO A 1 1047 ? -6.361 19.512 -7.768 1.00 89.56 1047 PRO A N 1
ATOM 8021 C CA . PRO A 1 1047 ? -5.081 19.340 -8.446 1.00 89.56 1047 PRO A CA 1
ATOM 8022 C C . PRO A 1 1047 ? -4.158 18.383 -7.675 1.00 89.56 1047 PRO A C 1
ATOM 8024 O O . PRO A 1 1047 ? -4.091 18.419 -6.447 1.00 89.56 1047 PRO A O 1
ATOM 8027 N N . LEU A 1 1048 ? -3.401 17.568 -8.407 1.00 90.75 1048 LEU A N 1
ATOM 8028 C CA . LEU A 1 1048 ? -2.325 16.719 -7.901 1.00 90.75 1048 LEU A CA 1
ATOM 8029 C C . LEU A 1 1048 ? -1.055 16.994 -8.710 1.00 90.75 1048 LEU A C 1
ATOM 8031 O O . LEU A 1 1048 ? -0.931 16.552 -9.851 1.00 90.75 1048 LEU A O 1
ATOM 8035 N N . THR A 1 1049 ? -0.112 17.720 -8.116 1.00 88.38 1049 THR A N 1
ATOM 8036 C CA . THR A 1 1049 ? 1.172 18.047 -8.748 1.00 88.38 1049 THR A CA 1
ATOM 8037 C C . THR A 1 1049 ? 2.217 16.975 -8.444 1.00 88.38 1049 THR A C 1
ATOM 8039 O O . THR A 1 1049 ? 2.417 16.582 -7.294 1.00 88.38 1049 THR A O 1
ATOM 8042 N N . LEU A 1 1050 ? 2.913 16.519 -9.478 1.00 86.62 1050 LEU A N 1
ATOM 8043 C CA . LEU A 1 1050 ? 3.973 15.526 -9.426 1.00 86.62 1050 LEU A CA 1
ATOM 8044 C C . LEU A 1 1050 ? 5.297 16.186 -9.754 1.00 86.62 1050 LEU A C 1
ATOM 8046 O O . LEU A 1 1050 ? 5.435 16.803 -10.803 1.00 86.62 1050 LEU A O 1
ATOM 8050 N N . SER A 1 1051 ? 6.269 16.023 -8.864 1.00 86.25 1051 SER A N 1
ATOM 8051 C CA . SER A 1 1051 ? 7.650 16.394 -9.141 1.00 86.25 1051 SER A CA 1
ATOM 8052 C C . SER A 1 1051 ? 8.322 15.218 -9.844 1.00 86.25 1051 SER A C 1
ATOM 8054 O O . SER A 1 1051 ? 8.545 14.175 -9.225 1.00 86.25 1051 SER A O 1
ATOM 8056 N N . ILE A 1 1052 ? 8.576 15.363 -11.145 1.00 83.88 1052 ILE A N 1
ATOM 8057 C CA . ILE A 1 1052 ? 9.171 14.338 -12.013 1.00 83.88 1052 ILE A CA 1
ATOM 8058 C C . ILE A 1 1052 ? 10.322 14.962 -12.814 1.00 83.88 1052 ILE A C 1
ATOM 8060 O O . ILE A 1 1052 ? 10.141 15.321 -13.971 1.00 83.88 1052 ILE A O 1
ATOM 8064 N N . PRO A 1 1053 ? 11.523 15.114 -12.219 1.00 74.12 1053 PRO A N 1
ATOM 8065 C CA . PRO A 1 1053 ? 12.621 15.895 -12.802 1.00 74.12 1053 PRO A CA 1
ATOM 8066 C C . PRO A 1 1053 ? 13.043 15.496 -14.223 1.00 74.12 1053 PRO A C 1
ATOM 8068 O O . PRO A 1 1053 ? 13.575 16.332 -14.942 1.00 74.12 1053 PRO A O 1
ATOM 8071 N N . ASN A 1 1054 ? 12.800 14.244 -14.625 1.00 77.56 1054 ASN A N 1
ATOM 8072 C CA . ASN A 1 1054 ? 13.156 13.709 -15.944 1.00 77.56 1054 ASN A CA 1
ATOM 8073 C C . ASN A 1 1054 ? 11.921 13.423 -16.826 1.00 77.56 1054 ASN A C 1
ATOM 8075 O O . ASN A 1 1054 ? 12.024 12.718 -17.829 1.00 77.56 1054 ASN A O 1
ATOM 8079 N N . GLY A 1 1055 ? 10.746 13.934 -16.446 1.00 89.06 1055 GLY A N 1
ATOM 8080 C CA . GLY A 1 1055 ? 9.476 13.617 -17.094 1.00 89.06 1055 GLY A CA 1
ATOM 8081 C C . GLY A 1 1055 ? 9.057 12.151 -16.942 1.00 89.06 1055 GLY A C 1
ATOM 8082 O O . GLY A 1 1055 ? 9.602 11.402 -16.130 1.00 89.06 1055 GLY A O 1
ATOM 8083 N N . LEU A 1 1056 ? 8.057 11.746 -17.726 1.00 94.12 1056 LEU A N 1
ATOM 8084 C CA . LEU A 1 1056 ? 7.615 10.356 -17.862 1.00 94.12 1056 LEU A CA 1
ATOM 8085 C C . LEU A 1 1056 ? 7.825 9.888 -19.312 1.00 94.12 1056 LEU A C 1
ATOM 8087 O O . LEU A 1 1056 ? 6.911 9.997 -20.135 1.00 94.12 1056 LEU A O 1
ATOM 8091 N N . PRO A 1 1057 ? 9.027 9.412 -19.675 1.00 94.56 1057 PRO A N 1
ATOM 8092 C CA . PRO A 1 1057 ? 9.281 8.870 -21.007 1.00 94.56 1057 PRO A CA 1
ATOM 8093 C C . PRO A 1 1057 ? 8.489 7.577 -21.266 1.00 94.56 1057 PRO A C 1
ATOM 8095 O O . PRO A 1 1057 ? 8.306 6.748 -20.373 1.00 94.56 1057 PRO A O 1
ATOM 8098 N N . GLY A 1 1058 ? 8.048 7.384 -22.513 1.00 95.00 1058 GLY A N 1
ATOM 8099 C CA . GLY A 1 1058 ? 7.340 6.185 -22.964 1.00 95.00 1058 GLY A CA 1
ATOM 8100 C C . GLY A 1 1058 ? 7.689 5.823 -24.405 1.00 95.00 1058 GLY A C 1
ATOM 8101 O O . GLY A 1 1058 ? 7.507 6.635 -25.307 1.00 95.00 1058 GLY A O 1
ATOM 8102 N N . ILE A 1 1059 ? 8.180 4.604 -24.630 1.00 95.00 1059 ILE A N 1
ATOM 8103 C CA . ILE A 1 1059 ? 8.595 4.106 -25.949 1.00 95.00 1059 ILE A CA 1
ATOM 8104 C C . ILE A 1 1059 ? 7.459 3.268 -26.554 1.00 95.00 1059 ILE A C 1
ATOM 8106 O O . ILE A 1 1059 ? 7.058 2.282 -25.929 1.00 95.00 1059 ILE A O 1
ATOM 8110 N N . PRO A 1 1060 ? 6.957 3.591 -27.760 1.00 93.06 1060 PRO A N 1
ATOM 8111 C CA . PRO A 1 1060 ? 5.942 2.779 -28.419 1.00 93.06 1060 PRO A CA 1
ATOM 8112 C C . PRO A 1 1060 ? 6.543 1.448 -28.886 1.00 93.06 1060 PRO A C 1
ATOM 8114 O O . PRO A 1 1060 ? 7.634 1.412 -29.463 1.00 93.06 1060 PRO A O 1
ATOM 8117 N N . VAL A 1 1061 ? 5.823 0.354 -28.648 1.00 90.94 1061 VAL A N 1
ATOM 8118 C CA . VAL A 1 1061 ? 6.216 -1.015 -29.009 1.00 90.94 1061 VAL A CA 1
ATOM 8119 C C . VAL A 1 1061 ? 5.049 -1.779 -29.619 1.00 90.94 1061 VAL A C 1
ATOM 8121 O O . VAL A 1 1061 ? 3.901 -1.577 -29.237 1.00 90.94 1061 VAL A O 1
ATOM 8124 N N . ASP A 1 1062 ? 5.335 -2.701 -30.535 1.00 88.50 1062 ASP A N 1
ATOM 8125 C CA . ASP A 1 1062 ? 4.289 -3.529 -31.153 1.00 88.50 1062 ASP A CA 1
ATOM 8126 C C . ASP A 1 1062 ? 3.645 -4.497 -30.140 1.00 88.50 1062 ASP A C 1
ATOM 8128 O O . ASP A 1 1062 ? 2.486 -4.877 -30.284 1.00 88.50 1062 ASP A O 1
ATOM 8132 N N . SER A 1 1063 ? 4.393 -4.909 -29.105 1.00 88.38 1063 SER A N 1
ATOM 8133 C CA . SER A 1 1063 ? 3.903 -5.746 -28.002 1.00 88.38 1063 SER A CA 1
ATOM 8134 C C . SER A 1 1063 ? 4.822 -5.685 -26.772 1.00 88.38 1063 SER A C 1
ATOM 8136 O O . SER A 1 1063 ? 5.986 -5.296 -26.877 1.00 88.38 1063 SER A O 1
ATOM 8138 N N . GLY A 1 1064 ? 4.307 -6.099 -25.610 1.00 85.88 1064 GLY A N 1
ATOM 8139 C CA . GLY A 1 1064 ? 5.061 -6.195 -24.354 1.00 85.88 1064 GLY A CA 1
ATOM 8140 C C . GLY A 1 1064 ? 5.143 -4.890 -23.555 1.00 85.88 1064 GLY A C 1
ATOM 8141 O O . GLY A 1 1064 ? 6.019 -4.760 -22.701 1.00 85.88 1064 GLY A O 1
ATOM 8142 N N . GLY A 1 1065 ? 4.265 -3.922 -23.835 1.00 90.06 1065 GLY A N 1
ATOM 8143 C CA . GLY A 1 1065 ? 4.188 -2.659 -23.099 1.00 90.06 1065 GLY A CA 1
ATOM 8144 C C . GLY A 1 1065 ? 3.458 -2.777 -21.754 1.00 90.06 1065 GLY A C 1
ATOM 8145 O O . GLY A 1 1065 ? 2.631 -3.667 -21.564 1.00 90.06 1065 GLY A O 1
ATOM 8146 N N . ASN A 1 1066 ? 3.738 -1.861 -20.819 1.00 93.44 1066 ASN A N 1
ATOM 8147 C CA . ASN A 1 1066 ? 3.014 -1.727 -19.543 1.00 93.44 1066 ASN A CA 1
ATOM 8148 C C . ASN A 1 1066 ? 1.783 -0.809 -19.630 1.00 93.44 1066 ASN A C 1
ATOM 8150 O O . ASN A 1 1066 ? 0.989 -0.784 -18.693 1.00 93.44 1066 ASN A O 1
ATOM 8154 N N . TYR A 1 1067 ? 1.605 -0.092 -20.741 1.00 93.69 1067 TYR A N 1
ATOM 8155 C CA . TYR A 1 1067 ? 0.420 0.717 -21.021 1.00 93.69 1067 TYR A CA 1
ATOM 8156 C C . TYR A 1 1067 ? -0.083 0.463 -22.447 1.00 93.69 1067 TYR A C 1
ATOM 8158 O O . TYR A 1 1067 ? 0.715 0.256 -23.361 1.00 93.69 1067 TYR A O 1
ATOM 8166 N N . THR A 1 1068 ? -1.403 0.463 -22.638 1.00 93.00 1068 THR A N 1
ATOM 8167 C CA . THR A 1 1068 ? -2.058 0.373 -23.953 1.00 93.00 1068 THR A CA 1
ATOM 8168 C C . THR A 1 1068 ? -3.000 1.557 -24.094 1.00 93.00 1068 THR A C 1
ATOM 8170 O O . THR A 1 1068 ? -3.839 1.762 -23.219 1.00 93.00 1068 THR A O 1
ATOM 8173 N N . ASP A 1 1069 ? -2.848 2.342 -25.160 1.00 87.75 1069 ASP A N 1
ATOM 8174 C CA . ASP A 1 1069 ? -3.712 3.500 -25.398 1.00 87.75 1069 ASP A CA 1
ATOM 8175 C C . ASP A 1 1069 ? -5.008 3.142 -26.146 1.00 87.75 1069 ASP A C 1
ATOM 8177 O O . ASP A 1 1069 ? -5.225 2.002 -26.559 1.00 87.75 1069 ASP A O 1
ATOM 8181 N N . GLU A 1 1070 ? -5.885 4.134 -26.327 1.00 82.50 1070 GLU A N 1
ATOM 8182 C CA . GLU A 1 1070 ? -7.208 3.980 -26.952 1.00 82.50 1070 GLU A CA 1
ATOM 8183 C C . GLU A 1 1070 ? -7.148 3.497 -28.415 1.00 82.50 1070 GLU A C 1
ATOM 8185 O O . GLU A 1 1070 ? -8.126 2.951 -28.925 1.00 82.50 1070 GLU A O 1
ATOM 8190 N N . SER A 1 1071 ? -6.003 3.659 -29.092 1.00 83.56 1071 SER A N 1
ATOM 8191 C CA . SER A 1 1071 ? -5.784 3.156 -30.455 1.00 83.56 1071 SER A CA 1
ATOM 8192 C C . SER A 1 1071 ? -5.314 1.696 -30.496 1.00 83.56 1071 SER A C 1
ATOM 8194 O O . SER A 1 1071 ? -5.262 1.097 -31.571 1.00 83.56 1071 SER A O 1
ATOM 8196 N N . GLY A 1 1072 ? -4.983 1.117 -29.335 1.00 88.31 1072 GLY A N 1
ATOM 8197 C CA . GLY A 1 1072 ? -4.396 -0.214 -29.194 1.00 88.31 1072 GLY A CA 1
ATOM 8198 C C . GLY A 1 1072 ? -2.864 -0.238 -29.253 1.00 88.31 1072 GLY A C 1
ATOM 8199 O O . GLY A 1 1072 ? -2.279 -1.320 -29.192 1.00 88.31 1072 GLY A O 1
ATOM 8200 N N . GLN A 1 1073 ? -2.196 0.917 -29.354 1.00 92.00 1073 GLN A N 1
ATOM 8201 C CA . GLN A 1 1073 ? -0.735 1.001 -29.323 1.00 92.00 1073 GLN A CA 1
ATOM 8202 C C . GLN A 1 1073 ? -0.227 0.678 -27.913 1.00 92.00 1073 GLN A C 1
ATOM 8204 O O . GLN A 1 1073 ? -0.691 1.258 -26.928 1.00 92.00 1073 GLN A O 1
ATOM 8209 N N . GLN A 1 1074 ? 0.753 -0.226 -27.815 1.00 93.81 1074 GLN A N 1
ATOM 8210 C CA . GLN A 1 1074 ? 1.421 -0.541 -26.553 1.00 93.81 1074 GLN A CA 1
ATOM 8211 C C . GLN A 1 1074 ? 2.655 0.330 -26.335 1.00 93.81 1074 GLN A C 1
ATOM 8213 O O . GLN A 1 1074 ? 3.329 0.738 -27.283 1.00 93.81 1074 GLN A O 1
ATOM 8218 N N . TRP A 1 1075 ? 2.968 0.581 -25.070 1.00 93.88 1075 TRP A N 1
ATOM 8219 C CA . TRP A 1 1075 ? 4.050 1.464 -24.668 1.00 93.88 1075 TRP A CA 1
ATOM 8220 C C . TRP A 1 1075 ? 4.837 0.875 -23.495 1.00 93.88 1075 TRP A C 1
ATOM 8222 O O . TRP A 1 1075 ? 4.241 0.343 -22.556 1.00 93.88 1075 TRP A O 1
ATOM 8232 N N . ILE A 1 1076 ? 6.169 0.978 -23.541 1.00 94.50 1076 ILE A N 1
ATOM 8233 C CA . ILE A 1 1076 ? 7.040 0.756 -22.379 1.00 94.50 1076 ILE A CA 1
ATOM 8234 C C . ILE A 1 1076 ? 7.361 2.114 -21.763 1.00 94.50 1076 ILE A C 1
ATOM 8236 O O . ILE A 1 1076 ? 8.098 2.900 -22.360 1.00 94.50 1076 ILE A O 1
ATOM 8240 N N . CYS A 1 1077 ? 6.817 2.378 -20.580 1.00 94.12 1077 CYS A N 1
ATOM 8241 C CA . CYS A 1 1077 ? 6.814 3.704 -19.975 1.00 94.12 1077 CYS A CA 1
ATOM 8242 C C . CYS A 1 1077 ? 7.282 3.697 -18.533 1.00 94.12 1077 CYS A C 1
ATOM 8244 O O . CYS A 1 1077 ? 6.987 2.776 -17.760 1.00 94.12 1077 CYS A O 1
ATOM 8246 N N . ASP A 1 1078 ? 7.902 4.806 -18.157 1.00 95.31 1078 ASP A N 1
ATOM 8247 C CA . ASP A 1 1078 ? 7.940 5.213 -16.764 1.00 95.31 1078 ASP A CA 1
ATOM 8248 C C . ASP A 1 1078 ? 6.508 5.466 -16.272 1.00 95.31 1078 ASP A C 1
ATOM 8250 O O . ASP A 1 1078 ? 5.654 5.971 -17.013 1.00 95.31 1078 ASP A O 1
ATOM 8254 N N . GLU A 1 1079 ? 6.225 5.083 -15.030 1.00 94.81 1079 GLU A N 1
ATOM 8255 C CA . GLU A 1 1079 ? 4.896 5.235 -14.437 1.00 94.81 1079 GLU A CA 1
ATOM 8256 C C . GLU A 1 1079 ? 4.967 5.654 -12.967 1.00 94.81 1079 GLU A C 1
ATOM 8258 O O . GLU A 1 1079 ? 5.924 5.356 -12.252 1.00 94.81 1079 GLU A O 1
ATOM 8263 N N . VAL A 1 1080 ? 3.915 6.315 -12.500 1.00 94.81 1080 VAL A N 1
ATOM 8264 C CA . VAL A 1 1080 ? 3.688 6.613 -11.084 1.00 94.81 1080 VAL A CA 1
ATOM 8265 C C . VAL A 1 1080 ? 2.533 5.749 -10.595 1.00 94.81 1080 VAL A C 1
ATOM 8267 O O . VAL A 1 1080 ? 1.451 5.816 -11.170 1.00 94.81 1080 VAL A O 1
ATOM 8270 N N . ASP A 1 1081 ? 2.745 4.964 -9.538 1.00 95.00 1081 ASP A N 1
ATOM 8271 C CA . ASP A 1 1081 ? 1.721 4.155 -8.866 1.00 95.00 1081 ASP A CA 1
ATOM 8272 C C . ASP A 1 1081 ? 1.528 4.663 -7.431 1.00 95.00 1081 ASP A C 1
ATOM 8274 O O . ASP A 1 1081 ? 2.344 4.406 -6.540 1.00 95.00 1081 ASP A O 1
ATOM 8278 N N . PHE A 1 1082 ? 0.445 5.413 -7.204 1.00 92.19 1082 PHE A N 1
ATOM 8279 C CA . PHE A 1 1082 ? 0.193 6.058 -5.912 1.00 92.19 1082 PHE A CA 1
ATOM 8280 C C . PHE A 1 1082 ? -0.231 5.089 -4.810 1.00 92.19 1082 PHE A C 1
ATOM 8282 O O . PHE A 1 1082 ? -0.011 5.380 -3.635 1.00 92.19 1082 PHE A O 1
ATOM 8289 N N . GLU A 1 1083 ? -0.823 3.945 -5.159 1.00 89.31 1083 GLU A N 1
ATOM 8290 C CA . GLU A 1 1083 ? -1.203 2.934 -4.169 1.00 89.31 1083 GLU A CA 1
ATOM 8291 C C . GLU A 1 1083 ? 0.041 2.239 -3.613 1.00 89.31 1083 GLU A C 1
ATOM 8293 O O . GLU A 1 1083 ? 0.172 2.067 -2.402 1.00 89.31 1083 GLU A O 1
ATOM 8298 N N . ARG A 1 1084 ? 0.998 1.917 -4.493 1.00 91.81 1084 ARG A N 1
ATOM 8299 C CA . ARG A 1 1084 ? 2.310 1.388 -4.089 1.00 91.81 1084 ARG A CA 1
ATOM 8300 C C . ARG A 1 1084 ? 3.230 2.463 -3.510 1.00 91.81 1084 ARG A C 1
ATOM 8302 O O . ARG A 1 1084 ? 4.217 2.131 -2.857 1.00 91.81 1084 ARG A O 1
ATOM 8309 N N . GLY A 1 1085 ? 2.926 3.731 -3.775 1.00 93.06 1085 GLY A N 1
ATOM 8310 C CA . GLY A 1 1085 ? 3.746 4.878 -3.412 1.00 93.06 1085 GLY A CA 1
ATOM 8311 C C . GLY A 1 1085 ? 5.079 4.927 -4.151 1.00 93.06 1085 GLY A C 1
ATOM 8312 O O . GLY A 1 1085 ? 6.080 5.330 -3.563 1.00 93.06 1085 GLY A O 1
ATOM 8313 N N . LYS A 1 1086 ? 5.106 4.498 -5.420 1.00 94.06 1086 LYS A N 1
ATOM 8314 C CA . LYS A 1 1086 ? 6.336 4.356 -6.213 1.00 94.06 1086 LYS A CA 1
ATOM 8315 C C . LYS A 1 1086 ? 6.282 5.143 -7.521 1.00 94.06 1086 LYS A C 1
ATOM 8317 O O . LYS A 1 1086 ? 5.278 5.114 -8.229 1.00 94.06 1086 LYS A O 1
ATOM 8322 N N . TYR A 1 1087 ? 7.399 5.767 -7.875 1.00 93.88 1087 TYR A N 1
ATOM 8323 C CA . TYR A 1 1087 ? 7.783 6.041 -9.256 1.00 93.88 1087 TYR A CA 1
ATOM 8324 C C . TYR A 1 1087 ? 8.548 4.827 -9.786 1.00 93.88 1087 TYR A C 1
ATOM 8326 O O . TYR A 1 1087 ? 9.470 4.338 -9.133 1.00 93.88 1087 TYR A O 1
ATOM 8334 N N . ILE A 1 1088 ? 8.155 4.316 -10.946 1.00 94.56 1088 ILE A N 1
ATOM 8335 C CA . ILE A 1 1088 ? 8.682 3.079 -11.511 1.00 94.56 1088 ILE A CA 1
ATOM 8336 C C . ILE A 1 1088 ? 9.280 3.401 -12.879 1.00 94.56 1088 ILE A C 1
ATOM 8338 O O . ILE A 1 1088 ? 8.561 3.626 -13.853 1.00 94.56 1088 ILE A O 1
ATOM 8342 N N . GLN A 1 1089 ? 10.609 3.403 -12.939 1.00 93.25 1089 GLN A N 1
ATOM 8343 C CA . GLN A 1 1089 ? 11.381 3.681 -14.142 1.00 93.25 1089 GLN A CA 1
ATOM 8344 C C . GLN A 1 1089 ? 11.593 2.409 -14.968 1.00 93.25 1089 GLN A C 1
ATOM 8346 O O . GLN A 1 1089 ? 12.063 1.389 -14.454 1.00 93.25 1089 GLN A O 1
ATOM 8351 N N . ARG A 1 1090 ? 11.290 2.490 -16.265 1.00 92.44 1090 ARG A N 1
ATOM 8352 C CA . ARG A 1 1090 ? 11.513 1.441 -17.278 1.00 92.44 1090 ARG A CA 1
ATOM 8353 C C . ARG A 1 1090 ? 12.317 1.933 -18.475 1.00 92.44 1090 ARG A C 1
ATOM 8355 O O . ARG A 1 1090 ? 12.857 1.108 -19.217 1.00 92.44 1090 ARG A O 1
ATOM 8362 N N . VAL A 1 1091 ? 12.386 3.247 -18.676 1.00 92.75 1091 VAL A N 1
ATOM 8363 C CA . VAL A 1 1091 ? 13.100 3.872 -19.786 1.00 92.75 1091 VAL A CA 1
ATOM 8364 C C . VAL A 1 1091 ? 14.370 4.543 -19.275 1.00 92.75 1091 VAL A C 1
ATOM 8366 O O . VAL A 1 1091 ? 14.370 5.310 -18.315 1.00 92.75 1091 VAL A O 1
ATOM 8369 N N . ILE A 1 1092 ? 15.480 4.250 -19.946 1.00 91.00 1092 ILE A N 1
ATOM 8370 C CA . ILE A 1 1092 ? 16.788 4.842 -19.686 1.00 91.00 1092 ILE A CA 1
ATOM 8371 C C . ILE A 1 1092 ? 16.982 6.022 -20.627 1.00 91.00 1092 ILE A C 1
ATOM 8373 O O . ILE A 1 1092 ? 16.833 5.867 -21.835 1.00 91.00 1092 ILE A O 1
ATOM 8377 N N . GLN A 1 1093 ? 17.409 7.157 -20.080 1.00 91.69 1093 GLN A N 1
ATOM 8378 C CA . GLN A 1 1093 ? 17.876 8.318 -20.833 1.00 91.69 1093 GLN A CA 1
ATOM 8379 C C . GLN A 1 1093 ? 19.406 8.391 -20.805 1.00 91.69 1093 GLN A C 1
ATOM 8381 O O . GLN A 1 1093 ? 20.027 8.242 -19.747 1.00 91.69 1093 GLN A O 1
ATOM 8386 N N . LYS A 1 1094 ? 20.028 8.636 -21.962 1.00 91.50 1094 LYS A N 1
ATOM 8387 C CA . LYS A 1 1094 ? 21.463 8.919 -22.081 1.00 91.50 1094 LYS A CA 1
ATOM 8388 C C . LYS A 1 1094 ? 21.726 10.072 -23.049 1.00 91.50 1094 LYS A C 1
ATOM 8390 O O . LYS A 1 1094 ? 21.112 10.157 -24.110 1.00 91.50 1094 LYS A O 1
ATOM 8395 N N . GLU A 1 1095 ? 22.687 10.909 -22.675 1.00 91.31 1095 GLU A N 1
ATOM 8396 C CA . GLU A 1 1095 ? 23.117 12.127 -23.371 1.00 91.31 1095 GLU A CA 1
ATOM 8397 C C . GLU A 1 1095 ? 24.647 12.185 -23.403 1.00 91.31 1095 GLU A C 1
ATOM 8399 O O . GLU A 1 1095 ? 25.300 11.484 -22.623 1.00 91.31 1095 GLU A O 1
ATOM 8404 N N . ASN A 1 1096 ? 25.218 13.039 -24.260 1.00 87.12 1096 ASN A N 1
ATOM 8405 C CA . ASN A 1 1096 ? 26.669 13.261 -24.364 1.00 87.12 1096 ASN A CA 1
ATOM 8406 C C . ASN A 1 1096 ? 27.461 11.951 -24.549 1.00 87.12 1096 ASN A C 1
ATOM 8408 O O . ASN A 1 1096 ? 28.520 11.740 -23.949 1.00 87.12 1096 ASN A O 1
ATOM 8412 N N . LEU A 1 1097 ? 26.908 11.028 -25.338 1.00 87.81 1097 LEU A N 1
ATOM 8413 C CA . LEU A 1 1097 ? 27.496 9.712 -25.546 1.00 87.81 1097 LEU A CA 1
ATOM 8414 C C . LEU A 1 1097 ? 28.725 9.801 -26.447 1.00 87.81 1097 LEU A C 1
ATOM 8416 O O . LEU A 1 1097 ? 28.715 10.460 -27.480 1.00 87.81 1097 LEU A O 1
ATOM 8420 N N . THR A 1 1098 ? 29.777 9.076 -26.073 1.00 88.62 1098 THR A N 1
ATOM 8421 C CA . THR A 1 1098 ? 30.956 8.884 -26.920 1.00 88.62 1098 THR A CA 1
ATOM 8422 C C . THR A 1 1098 ? 30.958 7.460 -27.444 1.00 88.62 1098 THR A C 1
ATOM 8424 O O . THR A 1 1098 ? 30.965 6.499 -26.669 1.00 88.62 1098 THR A O 1
ATOM 8427 N N . PHE A 1 1099 ? 30.958 7.321 -28.763 1.00 92.31 1099 PHE A N 1
ATOM 8428 C CA . PHE A 1 1099 ? 31.057 6.033 -29.422 1.00 92.31 1099 PHE A CA 1
ATOM 8429 C C . PHE A 1 1099 ? 32.518 5.663 -29.659 1.00 92.31 1099 PHE A C 1
ATOM 8431 O O . PHE A 1 1099 ? 33.394 6.523 -29.780 1.00 92.31 1099 PHE A O 1
ATOM 8438 N N . THR A 1 1100 ? 32.781 4.364 -29.733 1.00 90.88 1100 THR A N 1
ATOM 8439 C CA . THR A 1 1100 ? 34.078 3.802 -30.097 1.00 90.88 1100 THR A CA 1
ATOM 8440 C C . THR A 1 1100 ? 33.919 2.818 -31.245 1.00 90.88 1100 THR A C 1
ATOM 8442 O O . THR A 1 1100 ? 32.857 2.223 -31.460 1.00 90.88 1100 THR A O 1
ATOM 8445 N N . LYS A 1 1101 ? 34.994 2.647 -32.015 1.00 84.94 1101 LYS A N 1
ATOM 8446 C CA . LYS A 1 1101 ? 35.054 1.617 -33.049 1.00 84.94 1101 LYS A CA 1
ATOM 8447 C C . LYS A 1 1101 ? 35.103 0.244 -32.384 1.00 84.94 1101 LYS A C 1
ATOM 8449 O O . LYS A 1 1101 ? 35.982 -0.009 -31.560 1.00 84.94 1101 LYS A O 1
ATOM 8454 N N . ASN A 1 1102 ? 34.175 -0.636 -32.747 1.00 69.50 1102 ASN A N 1
ATOM 8455 C CA . ASN A 1 1102 ? 34.100 -1.989 -32.208 1.00 69.50 1102 ASN A CA 1
ATOM 8456 C C . ASN A 1 1102 ? 34.206 -3.010 -33.346 1.00 69.50 1102 ASN A C 1
ATOM 8458 O O . ASN A 1 1102 ? 33.213 -3.323 -33.993 1.00 69.50 1102 ASN A O 1
ATOM 8462 N N . GLY A 1 1103 ? 35.421 -3.508 -33.593 1.00 69.00 1103 GLY A N 1
ATOM 8463 C CA . GLY A 1 1103 ? 35.731 -4.418 -34.704 1.00 69.00 1103 GLY A CA 1
ATOM 8464 C C . GLY A 1 1103 ? 35.762 -3.749 -36.088 1.00 69.00 1103 GLY A C 1
ATOM 8465 O O . GLY A 1 1103 ? 35.520 -2.551 -36.226 1.00 69.00 1103 GLY A O 1
ATOM 8466 N N . ASP A 1 1104 ? 36.060 -4.541 -37.121 1.00 67.88 1104 ASP A N 1
ATOM 8467 C CA . ASP A 1 1104 ? 36.119 -4.105 -38.526 1.00 67.88 1104 ASP A CA 1
ATOM 8468 C C . ASP A 1 1104 ? 34.809 -4.446 -39.265 1.00 67.88 1104 ASP A C 1
ATOM 8470 O O . ASP A 1 1104 ? 34.784 -5.239 -40.206 1.00 67.88 1104 ASP A O 1
ATOM 8474 N N . TYR A 1 1105 ? 33.689 -3.876 -38.810 1.00 74.50 1105 TYR A N 1
ATOM 8475 C CA . TYR A 1 1105 ? 32.362 -4.093 -39.406 1.00 74.50 1105 TYR A CA 1
ATOM 8476 C C . TYR A 1 1105 ? 31.995 -2.967 -40.382 1.00 74.50 1105 TYR A C 1
ATOM 8478 O O . TYR A 1 1105 ? 31.143 -2.119 -40.096 1.00 74.50 1105 TYR A O 1
ATOM 8486 N N . THR A 1 1106 ? 32.655 -2.953 -41.541 1.00 79.69 1106 THR A N 1
ATOM 8487 C CA . THR A 1 1106 ? 32.386 -1.992 -42.620 1.00 79.69 1106 THR A CA 1
ATOM 8488 C C . THR A 1 1106 ? 31.333 -2.532 -43.585 1.00 79.69 1106 THR A C 1
ATOM 8490 O O . THR A 1 1106 ? 31.486 -3.622 -44.135 1.00 79.69 1106 THR A O 1
ATOM 8493 N N . VAL A 1 1107 ? 30.295 -1.739 -43.852 1.00 81.06 1107 VAL A N 1
ATOM 8494 C CA . VAL A 1 1107 ? 29.269 -2.044 -44.860 1.00 81.06 1107 VAL A CA 1
ATOM 8495 C C . VAL A 1 1107 ? 29.201 -0.893 -45.854 1.00 81.06 1107 VAL A C 1
ATOM 8497 O O . VAL A 1 1107 ? 28.929 0.242 -45.474 1.00 81.06 1107 VAL A O 1
ATOM 8500 N N . GLU A 1 1108 ? 29.483 -1.190 -47.125 1.00 83.94 1108 GLU A N 1
ATOM 8501 C CA . GLU A 1 1108 ? 29.456 -0.236 -48.252 1.00 83.94 1108 GLU A CA 1
ATOM 8502 C C . GLU A 1 1108 ? 30.219 1.083 -48.002 1.00 83.94 1108 GLU A C 1
ATOM 8504 O O . GLU A 1 1108 ? 29.864 2.124 -48.542 1.00 83.94 1108 GLU A O 1
ATOM 8509 N N . GLY A 1 1109 ? 31.290 1.045 -47.201 1.00 75.00 1109 GLY A N 1
ATOM 8510 C CA . GLY A 1 1109 ? 32.125 2.214 -46.897 1.00 75.00 1109 GLY A CA 1
ATOM 8511 C C . GLY A 1 1109 ? 31.794 2.943 -45.591 1.00 75.00 1109 GLY A C 1
ATOM 8512 O O . GLY A 1 1109 ? 32.562 3.819 -45.205 1.00 75.00 1109 GLY A O 1
ATOM 8513 N N . SER A 1 1110 ? 30.735 2.548 -44.877 1.00 83.00 1110 SER A N 1
ATOM 8514 C CA . SER A 1 1110 ? 30.398 3.078 -43.546 1.00 83.00 1110 SER A CA 1
ATOM 8515 C C . SER A 1 1110 ? 30.801 2.123 -42.432 1.00 83.00 1110 SER A C 1
ATOM 8517 O O . SER A 1 1110 ? 30.690 0.902 -42.579 1.00 83.00 1110 SER A O 1
ATOM 8519 N N . GLU A 1 1111 ? 31.227 2.672 -41.296 1.00 87.75 1111 GLU A N 1
ATOM 8520 C CA . GLU A 1 1111 ? 31.636 1.892 -40.122 1.00 87.75 1111 GLU A CA 1
ATOM 8521 C C . GLU A 1 1111 ? 30.497 1.755 -39.097 1.00 87.75 1111 GLU A C 1
ATOM 8523 O O . GLU A 1 1111 ? 29.604 2.599 -39.009 1.00 87.75 1111 GLU A O 1
ATOM 8528 N N . LEU A 1 1112 ? 30.498 0.650 -38.343 1.00 90.12 1112 LEU A N 1
ATOM 8529 C CA . LEU A 1 1112 ? 29.595 0.431 -37.211 1.00 90.12 1112 LEU A CA 1
ATOM 8530 C C . LEU A 1 1112 ? 30.290 0.831 -35.909 1.00 90.12 1112 LEU A C 1
ATOM 8532 O O . LEU A 1 1112 ? 31.376 0.336 -35.601 1.00 90.12 1112 LEU A O 1
ATOM 8536 N N . TYR A 1 1113 ? 29.633 1.674 -35.122 1.00 92.25 1113 TYR A N 1
ATOM 8537 C CA . TYR A 1 1113 ? 30.167 2.173 -33.863 1.00 92.25 1113 TYR A CA 1
ATOM 8538 C C . TYR A 1 1113 ? 29.336 1.707 -32.674 1.00 92.25 1113 TYR A C 1
ATOM 8540 O O . TYR A 1 1113 ? 28.139 1.440 -32.790 1.00 92.25 1113 TYR A O 1
ATOM 8548 N N . PHE A 1 1114 ? 29.984 1.608 -31.516 1.00 90.75 1114 PHE A N 1
ATOM 8549 C CA . PHE A 1 1114 ? 29.378 1.108 -30.289 1.00 90.75 1114 PHE A CA 1
ATOM 8550 C C . PHE A 1 1114 ? 29.627 2.064 -29.125 1.00 90.75 1114 PHE A C 1
ATOM 8552 O O . PHE A 1 1114 ? 30.744 2.536 -28.923 1.00 90.75 1114 PHE A O 1
ATOM 8559 N N . CYS A 1 1115 ? 28.596 2.315 -28.327 1.00 90.50 1115 CYS A N 1
ATOM 8560 C CA . CYS A 1 1115 ? 28.709 2.993 -27.045 1.00 90.50 1115 CYS A CA 1
ATOM 8561 C C . CYS A 1 1115 ? 28.293 2.028 -25.929 1.00 90.50 1115 CYS A C 1
ATOM 8563 O O . CYS A 1 1115 ? 27.152 1.563 -25.890 1.00 90.50 1115 CYS A O 1
ATOM 8565 N N . SER A 1 1116 ? 29.226 1.715 -25.026 1.00 85.62 1116 SER A N 1
ATOM 8566 C CA . SER A 1 1116 ? 28.962 0.844 -23.877 1.00 85.62 1116 SER A CA 1
ATOM 8567 C C . SER A 1 1116 ? 28.117 1.566 -22.834 1.00 85.62 1116 SER A C 1
ATOM 8569 O O . SER A 1 1116 ? 28.412 2.708 -22.486 1.00 85.62 1116 SER A O 1
ATOM 8571 N N . VAL A 1 1117 ? 27.120 0.873 -22.280 1.00 80.94 1117 VAL A N 1
ATOM 8572 C CA . VAL A 1 1117 ? 26.323 1.352 -21.146 1.00 80.94 1117 VAL A CA 1
ATOM 8573 C C . VAL A 1 1117 ? 26.747 0.538 -19.909 1.00 80.94 1117 VAL A C 1
ATOM 8575 O O . VAL A 1 1117 ? 26.344 -0.623 -19.773 1.00 80.94 1117 VAL A O 1
ATOM 8578 N N . PRO A 1 1118 ? 27.628 1.078 -19.035 1.00 68.75 1118 PRO A N 1
ATOM 8579 C CA . PRO A 1 1118 ? 28.328 0.324 -17.983 1.00 68.75 1118 PRO A CA 1
ATOM 8580 C C . PRO A 1 1118 ? 27.429 -0.428 -17.002 1.00 68.75 1118 PRO A C 1
ATOM 8582 O O . PRO A 1 1118 ? 27.846 -1.437 -16.429 1.00 68.75 1118 PRO A O 1
ATOM 8585 N N . GLU A 1 1119 ? 26.209 0.066 -16.803 1.00 69.44 1119 GLU A N 1
ATOM 8586 C CA . GLU A 1 1119 ? 25.198 -0.532 -15.936 1.00 69.44 1119 GLU A CA 1
ATOM 8587 C C . GLU A 1 1119 ? 24.761 -1.928 -16.425 1.00 69.44 1119 GLU A C 1
ATOM 8589 O O . GLU A 1 1119 ? 24.362 -2.758 -15.611 1.00 69.44 1119 GLU A O 1
ATOM 8594 N N . PHE A 1 1120 ? 24.918 -2.228 -17.722 1.00 65.88 1120 PHE A N 1
ATOM 8595 C CA . PHE A 1 1120 ? 24.464 -3.479 -18.348 1.00 65.88 1120 PHE A CA 1
ATOM 8596 C C . PHE A 1 1120 ? 25.581 -4.265 -19.050 1.00 65.88 1120 PHE A C 1
ATOM 8598 O O . PHE A 1 1120 ? 25.429 -5.462 -19.290 1.00 65.88 1120 PHE A O 1
ATOM 8605 N N . SER A 1 1121 ? 26.733 -3.646 -19.329 1.00 57.62 1121 SER A N 1
ATOM 8606 C CA . SER A 1 1121 ? 27.847 -4.287 -20.046 1.00 57.62 1121 SER A CA 1
ATOM 8607 C C . SER A 1 1121 ? 28.681 -5.274 -19.209 1.00 57.62 1121 SER A C 1
ATOM 8609 O O . SER A 1 1121 ? 29.437 -6.067 -19.769 1.00 57.62 1121 SER A O 1
ATOM 8611 N N . LYS A 1 1122 ? 28.528 -5.295 -17.874 1.00 52.56 1122 LYS A N 1
ATOM 8612 C CA . LYS A 1 1122 ? 29.290 -6.180 -16.961 1.00 52.56 1122 LYS A CA 1
ATOM 8613 C C . LYS A 1 1122 ? 28.812 -7.635 -16.909 1.00 52.56 1122 LYS A C 1
ATOM 8615 O O . LYS A 1 1122 ? 29.502 -8.470 -16.331 1.00 52.56 1122 LYS A O 1
ATOM 8620 N N . THR A 1 1123 ? 27.648 -7.953 -17.469 1.00 49.03 1123 THR A N 1
ATOM 8621 C CA . THR A 1 1123 ? 27.039 -9.291 -17.359 1.00 49.03 1123 THR A CA 1
ATOM 8622 C C . THR A 1 1123 ? 27.521 -10.275 -18.426 1.00 49.03 1123 THR A C 1
ATOM 8624 O O . THR A 1 1123 ? 27.247 -11.465 -18.305 1.00 49.03 1123 THR A O 1
ATOM 8627 N N . GLY A 1 1124 ? 28.229 -9.811 -19.467 1.00 47.31 1124 GLY A N 1
ATOM 8628 C CA . GLY A 1 1124 ? 28.753 -10.667 -20.542 1.00 47.31 1124 GLY A CA 1
ATOM 8629 C C . GLY A 1 1124 ? 27.680 -11.437 -21.325 1.00 47.31 1124 GLY A C 1
ATOM 8630 O O . GLY A 1 1124 ? 28.008 -12.376 -22.045 1.00 47.31 1124 GLY A O 1
ATOM 8631 N N . ASN A 1 1125 ? 26.403 -11.074 -21.172 1.00 49.16 1125 ASN A N 1
ATOM 8632 C CA . ASN A 1 1125 ? 25.283 -11.850 -21.684 1.00 49.16 1125 ASN A CA 1
ATOM 8633 C C . ASN A 1 1125 ? 24.837 -11.301 -23.049 1.00 49.16 1125 ASN A C 1
ATOM 8635 O O . ASN A 1 1125 ? 24.400 -10.156 -23.161 1.00 49.16 1125 ASN A O 1
ATOM 8639 N N . VAL A 1 1126 ? 24.937 -12.129 -24.091 1.00 53.03 1126 VAL A N 1
ATOM 8640 C CA . VAL A 1 1126 ? 24.615 -11.795 -25.495 1.00 53.03 1126 VAL A CA 1
ATOM 8641 C C . VAL A 1 1126 ? 23.112 -11.593 -25.765 1.00 53.03 1126 VAL A C 1
ATOM 8643 O O . VAL A 1 1126 ? 22.730 -11.266 -26.884 1.00 53.03 1126 VAL A O 1
ATOM 8646 N N . SER A 1 1127 ? 22.262 -11.760 -24.749 1.00 59.91 1127 SER A N 1
ATOM 8647 C CA . SER A 1 1127 ? 20.801 -11.862 -24.885 1.00 59.91 1127 SER A CA 1
ATOM 8648 C C . SER A 1 1127 ? 20.022 -10.569 -24.605 1.00 59.91 1127 SER A C 1
ATOM 8650 O O . SER A 1 1127 ? 18.800 -10.563 -24.737 1.00 59.91 1127 SER A O 1
ATOM 8652 N N . TYR A 1 1128 ? 20.679 -9.472 -24.208 1.00 67.50 1128 TYR A N 1
ATOM 8653 C CA . TYR A 1 1128 ? 19.994 -8.199 -23.941 1.00 67.50 1128 TYR A CA 1
ATOM 8654 C C . TYR A 1 1128 ? 19.718 -7.443 -25.238 1.00 67.50 1128 TYR A C 1
ATOM 8656 O O . TYR A 1 1128 ? 20.513 -6.603 -25.659 1.00 67.50 1128 TYR A O 1
ATOM 8664 N N . ILE A 1 1129 ? 18.592 -7.760 -25.867 1.00 81.56 1129 ILE A N 1
ATOM 8665 C CA . ILE A 1 1129 ? 18.010 -6.984 -26.964 1.00 81.56 1129 ILE A CA 1
ATOM 8666 C C . ILE A 1 1129 ? 17.106 -5.914 -26.352 1.00 81.56 1129 ILE A C 1
ATOM 8668 O O . ILE A 1 1129 ? 16.523 -6.123 -25.290 1.00 81.56 1129 ILE A O 1
ATOM 8672 N N . GLY A 1 1130 ? 17.033 -4.745 -26.976 1.00 88.25 1130 GLY A N 1
ATOM 8673 C CA . GLY A 1 1130 ? 16.216 -3.642 -26.489 1.00 88.25 1130 GLY A CA 1
ATOM 8674 C C . GLY A 1 1130 ? 15.549 -2.859 -27.604 1.00 88.25 1130 GLY A C 1
ATOM 8675 O O . GLY A 1 1130 ? 15.786 -3.115 -28.782 1.00 88.25 1130 GLY A O 1
ATOM 8676 N N . THR A 1 1131 ? 14.745 -1.875 -27.222 1.00 91.75 1131 THR A N 1
ATOM 8677 C CA . THR A 1 1131 ? 14.092 -0.912 -28.120 1.00 91.75 1131 THR A CA 1
ATOM 8678 C C . THR A 1 1131 ? 14.366 0.511 -27.647 1.00 91.75 1131 THR A C 1
ATOM 8680 O O . THR A 1 1131 ? 14.778 0.711 -26.502 1.00 91.75 1131 THR A O 1
ATOM 8683 N N . GLY A 1 1132 ? 14.169 1.505 -28.510 1.00 93.44 1132 GLY A N 1
ATOM 8684 C CA . GLY A 1 1132 ? 14.392 2.891 -28.129 1.00 93.44 1132 GLY A CA 1
ATOM 8685 C C . GLY A 1 1132 ? 13.983 3.932 -29.158 1.00 93.44 1132 GLY A C 1
ATOM 8686 O O . GLY A 1 1132 ? 13.514 3.636 -30.254 1.00 93.44 1132 GLY A O 1
ATOM 8687 N N . MET A 1 1133 ? 14.221 5.182 -28.784 1.00 95.12 1133 MET A N 1
ATOM 8688 C CA . MET A 1 1133 ? 14.045 6.389 -29.579 1.00 95.12 1133 MET A CA 1
ATOM 8689 C C . MET A 1 1133 ? 15.293 7.263 -29.435 1.00 95.12 1133 MET A C 1
ATOM 8691 O O . MET A 1 1133 ? 15.950 7.261 -28.394 1.00 95.12 1133 MET A O 1
ATOM 8695 N N . SER A 1 1134 ? 15.631 8.019 -30.475 1.00 95.56 1134 SER A N 1
ATOM 8696 C CA . SER A 1 1134 ? 16.726 8.988 -30.421 1.00 95.56 1134 SER A CA 1
ATOM 8697 C C . SER A 1 1134 ? 16.352 10.252 -31.167 1.00 95.56 1134 SER A C 1
ATOM 8699 O O . SER A 1 1134 ? 15.676 10.182 -32.194 1.00 95.56 1134 SER A O 1
ATOM 8701 N N . THR A 1 1135 ? 16.821 11.399 -30.679 1.00 95.38 1135 THR A N 1
ATOM 8702 C CA . THR A 1 1135 ? 16.612 12.683 -31.358 1.00 95.38 1135 THR A CA 1
ATOM 8703 C C . THR A 1 1135 ? 17.291 12.738 -32.727 1.00 95.38 1135 THR A C 1
ATOM 8705 O O . THR A 1 1135 ? 16.822 13.449 -33.607 1.00 95.38 1135 THR A O 1
ATOM 8708 N N . HIS A 1 1136 ? 18.355 11.959 -32.945 1.00 93.94 1136 HIS A N 1
ATOM 8709 C CA . HIS A 1 1136 ? 19.182 12.038 -34.156 1.00 93.94 1136 HIS A CA 1
ATOM 8710 C C . HIS A 1 1136 ? 19.227 10.739 -34.961 1.00 93.94 1136 HIS A C 1
ATOM 8712 O O . HIS A 1 1136 ? 19.810 10.726 -36.038 1.00 93.94 1136 HIS A O 1
ATOM 8718 N N . MET A 1 1137 ? 18.644 9.635 -34.490 1.00 93.50 1137 MET A N 1
ATOM 8719 C CA . MET A 1 1137 ? 18.695 8.364 -35.220 1.00 93.50 1137 MET A CA 1
ATOM 8720 C C . MET A 1 1137 ? 17.410 7.558 -35.081 1.00 93.50 1137 MET A C 1
ATOM 8722 O O . MET A 1 1137 ? 16.756 7.553 -34.041 1.00 93.50 1137 MET A O 1
ATOM 8726 N N . ARG A 1 1138 ? 17.054 6.824 -36.138 1.00 92.12 1138 ARG A N 1
ATOM 8727 C CA . ARG A 1 1138 ? 15.929 5.887 -36.117 1.00 92.12 1138 ARG A CA 1
ATOM 8728 C C . ARG A 1 1138 ? 16.355 4.558 -35.498 1.00 92.12 1138 ARG A C 1
ATOM 8730 O O . ARG A 1 1138 ? 17.396 4.016 -35.863 1.00 92.12 1138 ARG A O 1
ATOM 8737 N N . TYR A 1 1139 ? 15.520 4.009 -34.623 1.00 93.12 1139 TYR A N 1
ATOM 8738 C CA . TYR A 1 1139 ? 15.700 2.646 -34.135 1.00 93.12 1139 TYR A CA 1
ATOM 8739 C C . TYR A 1 1139 ? 15.438 1.642 -35.263 1.00 93.12 1139 TYR A C 1
ATOM 8741 O O . TYR A 1 1139 ? 14.371 1.664 -35.880 1.00 93.12 1139 TYR A O 1
ATOM 8749 N N . THR A 1 1140 ? 16.416 0.788 -35.557 1.00 89.81 1140 THR A N 1
ATOM 8750 C CA . THR A 1 1140 ? 16.288 -0.310 -36.519 1.00 89.81 1140 THR A CA 1
ATOM 8751 C C . THR A 1 1140 ? 17.417 -1.319 -36.331 1.00 89.81 1140 THR A C 1
ATOM 8753 O O . THR A 1 1140 ? 18.570 -0.942 -36.146 1.00 89.81 1140 THR A O 1
ATOM 8756 N N . ASN A 1 1141 ? 17.116 -2.614 -36.410 1.00 86.00 1141 ASN A N 1
ATOM 8757 C CA . ASN A 1 1141 ? 18.133 -3.668 -36.314 1.00 86.00 1141 ASN A CA 1
ATOM 8758 C C . ASN A 1 1141 ? 18.957 -3.832 -37.604 1.00 86.00 1141 ASN A C 1
ATOM 8760 O O . ASN A 1 1141 ? 20.045 -4.400 -37.575 1.00 86.00 1141 ASN A O 1
ATOM 8764 N N . THR A 1 1142 ? 18.482 -3.298 -38.730 1.00 87.81 1142 THR A N 1
ATOM 8765 C CA . THR A 1 1142 ? 19.155 -3.411 -40.030 1.00 87.81 1142 THR A CA 1
ATOM 8766 C C . THR A 1 1142 ? 20.463 -2.623 -40.124 1.00 87.81 1142 THR A C 1
ATOM 8768 O O . THR A 1 1142 ? 21.261 -2.908 -41.016 1.00 87.81 1142 THR A O 1
ATOM 8771 N N . VAL A 1 1143 ? 20.744 -1.710 -39.185 1.00 87.50 1143 VAL A N 1
ATOM 8772 C CA . VAL A 1 1143 ? 22.019 -0.966 -39.121 1.00 87.50 1143 VAL A CA 1
ATOM 8773 C C . VAL A 1 1143 ? 23.232 -1.857 -38.893 1.00 87.50 1143 VAL A C 1
ATOM 8775 O O . VAL A 1 1143 ? 24.346 -1.437 -39.183 1.00 87.50 1143 VAL A O 1
ATOM 8778 N N . LEU A 1 1144 ? 23.038 -3.080 -38.392 1.00 86.50 1144 LEU A N 1
ATOM 8779 C CA . LEU A 1 1144 ? 24.121 -4.051 -38.251 1.00 86.50 1144 LEU A CA 1
ATOM 8780 C C . LEU A 1 1144 ? 24.662 -4.449 -39.636 1.00 86.50 1144 LEU A C 1
ATOM 8782 O O . LEU A 1 1144 ? 25.875 -4.455 -39.860 1.00 86.50 1144 LEU A O 1
ATOM 8786 N N . ASP A 1 1145 ? 23.765 -4.610 -40.612 1.00 87.12 1145 ASP A N 1
ATOM 8787 C CA . ASP A 1 1145 ? 24.063 -5.263 -41.892 1.00 87.12 1145 ASP A CA 1
ATOM 8788 C C . ASP A 1 1145 ? 23.909 -4.353 -43.122 1.00 87.12 1145 ASP A C 1
ATOM 8790 O O . ASP A 1 1145 ? 24.300 -4.741 -44.221 1.00 87.12 1145 ASP A O 1
ATOM 8794 N N . LYS A 1 1146 ? 23.351 -3.141 -42.976 1.00 88.81 1146 LYS A N 1
ATOM 8795 C CA . LYS A 1 1146 ? 23.099 -2.203 -44.089 1.00 88.81 1146 LYS A CA 1
ATOM 8796 C C . LYS A 1 1146 ? 23.746 -0.839 -43.885 1.00 88.81 1146 LYS A C 1
ATOM 8798 O O . LYS A 1 1146 ? 23.810 -0.332 -42.766 1.00 88.81 1146 LYS A O 1
ATOM 8803 N N . ASN A 1 1147 ? 24.185 -0.214 -44.977 1.00 89.44 1147 ASN A N 1
ATOM 8804 C CA . ASN A 1 1147 ? 24.680 1.162 -44.974 1.00 89.44 1147 ASN A CA 1
ATOM 8805 C C . ASN A 1 1147 ? 23.517 2.167 -44.895 1.00 89.44 1147 ASN A C 1
ATOM 8807 O O . ASN A 1 1147 ? 23.061 2.735 -45.890 1.00 89.44 1147 ASN A O 1
ATOM 8811 N N . GLU A 1 1148 ? 23.005 2.358 -43.685 1.00 88.56 1148 GLU A N 1
ATOM 8812 C CA . GLU A 1 1148 ? 21.899 3.261 -43.385 1.00 88.56 1148 GLU A CA 1
ATOM 8813 C C . GLU A 1 1148 ? 22.135 4.015 -42.072 1.00 88.56 1148 GLU A C 1
ATOM 8815 O O . GLU A 1 1148 ? 22.949 3.610 -41.243 1.00 88.56 1148 GLU A O 1
ATOM 8820 N N . VAL A 1 1149 ? 21.421 5.132 -41.899 1.00 90.75 1149 VAL A N 1
ATOM 8821 C CA . VAL A 1 1149 ? 21.419 5.899 -40.649 1.00 90.75 1149 VAL A CA 1
ATOM 8822 C C . VAL A 1 1149 ? 20.457 5.239 -39.666 1.00 90.75 1149 VAL A C 1
ATOM 8824 O O . VAL A 1 1149 ? 19.267 5.107 -39.963 1.00 90.75 1149 VAL A O 1
ATOM 8827 N N . GLY A 1 1150 ? 20.944 4.874 -38.485 1.00 93.56 1150 GLY A N 1
ATOM 8828 C CA . GLY A 1 1150 ? 20.101 4.347 -37.419 1.00 93.56 1150 GLY A CA 1
ATOM 8829 C C . GLY A 1 1150 ? 20.892 3.775 -36.251 1.00 93.56 1150 GLY A C 1
ATOM 8830 O O . GLY A 1 1150 ? 22.125 3.753 -36.253 1.00 93.56 1150 GLY A O 1
ATOM 8831 N N . PHE A 1 1151 ? 20.157 3.291 -35.254 1.00 94.69 1151 PHE A N 1
ATOM 8832 C CA . PHE A 1 1151 ? 20.732 2.657 -34.078 1.00 94.69 1151 PHE A CA 1
ATOM 8833 C C . PHE A 1 1151 ? 19.962 1.407 -33.654 1.00 94.69 1151 PHE A C 1
ATOM 8835 O O . PHE A 1 1151 ? 18.776 1.244 -33.943 1.00 94.69 1151 PHE A O 1
ATOM 8842 N N . TYR A 1 1152 ? 20.656 0.549 -32.922 1.00 92.62 1152 TYR A N 1
ATOM 8843 C CA . TYR A 1 1152 ? 20.158 -0.695 -32.369 1.00 92.62 1152 TYR A CA 1
ATOM 8844 C C . TYR A 1 1152 ? 20.641 -0.853 -30.925 1.00 92.62 1152 TYR A C 1
ATOM 8846 O O . TYR A 1 1152 ? 21.770 -0.496 -30.588 1.00 92.62 1152 TYR A O 1
ATOM 8854 N N . ILE A 1 1153 ? 19.781 -1.396 -30.067 1.00 91.12 1153 ILE A N 1
ATOM 8855 C CA . ILE A 1 1153 ? 20.079 -1.627 -28.653 1.00 91.12 1153 ILE A CA 1
ATOM 8856 C C . ILE A 1 1153 ? 20.350 -3.113 -28.464 1.00 91.12 1153 ILE A C 1
ATOM 8858 O O . ILE A 1 1153 ? 19.473 -3.950 -28.688 1.00 91.12 1153 ILE A O 1
ATOM 8862 N N . GLY A 1 1154 ? 21.578 -3.439 -28.072 1.00 86.31 1154 GLY A N 1
ATOM 8863 C CA . GLY A 1 1154 ? 22.040 -4.818 -28.009 1.00 86.31 1154 GLY A CA 1
ATOM 8864 C C . GLY A 1 1154 ? 23.403 -4.948 -27.347 1.00 86.31 1154 GLY A C 1
ATOM 8865 O O . GLY A 1 1154 ? 24.188 -4.000 -27.329 1.00 86.31 1154 GLY A O 1
ATOM 8866 N N . TYR A 1 1155 ? 23.722 -6.137 -26.836 1.00 79.69 1155 TYR A N 1
ATOM 8867 C CA . TYR A 1 1155 ? 25.061 -6.454 -26.313 1.00 79.69 1155 TYR A CA 1
ATOM 8868 C C . TYR A 1 1155 ? 25.545 -5.487 -25.211 1.00 79.69 1155 TYR A C 1
ATOM 8870 O O . TYR A 1 1155 ? 26.729 -5.168 -25.121 1.00 79.69 1155 TYR A O 1
ATOM 8878 N N . GLY A 1 1156 ? 24.619 -4.995 -24.378 1.00 80.62 1156 GLY A N 1
ATOM 8879 C CA . GLY A 1 1156 ? 24.927 -4.089 -23.266 1.00 80.62 1156 GLY A CA 1
ATOM 8880 C C . GLY A 1 1156 ? 25.280 -2.653 -23.677 1.00 80.62 1156 GLY A C 1
ATOM 8881 O O . GLY A 1 1156 ? 25.903 -1.935 -22.892 1.00 80.62 1156 GLY A O 1
ATOM 8882 N N . GLY A 1 1157 ? 24.908 -2.220 -24.886 1.00 87.75 1157 GLY A N 1
ATOM 8883 C CA . GLY A 1 1157 ? 25.090 -0.837 -25.315 1.00 87.75 1157 GLY A CA 1
ATOM 8884 C C . GLY A 1 1157 ? 24.305 -0.442 -26.566 1.00 87.75 1157 GLY A C 1
ATOM 8885 O O . GLY A 1 1157 ? 23.372 -1.126 -26.993 1.00 87.75 1157 GLY A O 1
ATOM 8886 N N . ILE A 1 1158 ? 24.695 0.696 -27.136 1.00 92.06 1158 ILE A N 1
ATOM 8887 C CA . ILE A 1 1158 ? 24.072 1.301 -28.316 1.00 92.06 1158 ILE A CA 1
ATOM 8888 C C . ILE A 1 1158 ? 24.985 1.076 -29.516 1.00 92.06 1158 ILE A C 1
ATOM 8890 O O . ILE A 1 1158 ? 26.120 1.550 -29.537 1.00 92.06 1158 ILE A O 1
ATOM 8894 N N . TRP A 1 1159 ? 24.477 0.373 -30.519 1.00 91.81 1159 TRP A N 1
ATOM 8895 C CA . TRP A 1 1159 ? 25.119 0.202 -31.817 1.00 91.81 1159 TRP A CA 1
ATOM 8896 C C . TRP A 1 1159 ? 24.540 1.219 -32.778 1.00 91.81 1159 TRP A C 1
ATOM 8898 O O . TRP A 1 1159 ? 23.322 1.351 -32.860 1.00 91.81 1159 TRP A O 1
ATOM 8908 N N . ALA A 1 1160 ? 25.382 1.936 -33.504 1.00 93.69 1160 ALA A N 1
ATOM 8909 C CA . ALA A 1 1160 ? 24.918 2.985 -34.391 1.00 93.69 1160 ALA A CA 1
ATOM 8910 C C . ALA A 1 1160 ? 25.777 3.089 -35.647 1.00 93.69 1160 ALA A C 1
ATOM 8912 O O . ALA A 1 1160 ? 26.984 2.839 -35.632 1.00 93.69 1160 ALA A O 1
ATOM 8913 N N . ARG A 1 1161 ? 25.123 3.471 -36.742 1.00 92.31 1161 ARG A N 1
ATOM 8914 C CA . ARG A 1 1161 ? 25.744 3.719 -38.041 1.00 92.31 1161 ARG A CA 1
ATOM 8915 C C . ARG A 1 1161 ? 25.130 4.980 -38.636 1.00 92.31 1161 ARG A C 1
ATOM 8917 O O . ARG A 1 1161 ? 23.922 5.192 -38.549 1.00 92.31 1161 ARG A O 1
ATOM 8924 N N . ILE A 1 1162 ? 25.971 5.811 -39.243 1.00 91.50 1162 ILE A N 1
ATOM 8925 C CA . ILE A 1 1162 ? 25.545 6.937 -40.073 1.00 91.50 1162 ILE A CA 1
ATOM 8926 C C . ILE A 1 1162 ? 25.954 6.590 -41.498 1.00 91.50 1162 ILE A C 1
ATOM 8928 O O . ILE A 1 1162 ? 27.097 6.213 -41.752 1.00 91.50 1162 ILE A O 1
ATOM 8932 N N . LYS A 1 1163 ? 24.999 6.688 -42.421 1.00 88.38 1163 LYS A N 1
ATOM 8933 C CA . LYS A 1 1163 ? 25.219 6.393 -43.831 1.00 88.38 1163 LYS A CA 1
ATOM 8934 C C . LYS A 1 1163 ? 26.351 7.252 -44.407 1.00 88.38 1163 LYS A C 1
ATOM 8936 O O . LYS A 1 1163 ? 26.372 8.463 -44.210 1.00 88.38 1163 LYS A O 1
ATOM 8941 N N . ASP A 1 1164 ? 27.228 6.601 -45.159 1.00 87.38 1164 ASP A N 1
ATOM 8942 C CA . ASP A 1 1164 ? 28.410 7.140 -45.838 1.00 87.38 1164 ASP A CA 1
ATOM 8943 C C . ASP A 1 1164 ? 29.427 7.842 -44.904 1.00 87.38 1164 ASP A C 1
ATOM 8945 O O . ASP A 1 1164 ? 30.231 8.655 -45.363 1.00 87.38 1164 ASP A O 1
ATOM 8949 N N . VAL A 1 1165 ? 29.416 7.527 -43.598 1.00 87.81 1165 VAL A N 1
ATOM 8950 C CA . VAL A 1 1165 ? 30.387 8.023 -42.603 1.00 87.81 1165 VAL A CA 1
ATOM 8951 C C . VAL A 1 1165 ? 31.239 6.863 -42.092 1.00 87.81 1165 VAL A C 1
ATOM 8953 O O . VAL A 1 1165 ? 30.742 5.906 -41.494 1.00 87.81 1165 VAL A O 1
ATOM 8956 N N . GLY A 1 1166 ? 32.546 6.958 -42.334 1.00 82.50 1166 GLY A N 1
ATOM 8957 C CA . GLY A 1 1166 ? 33.524 5.923 -41.994 1.00 82.50 1166 GLY A CA 1
ATOM 8958 C C . GLY A 1 1166 ? 34.563 6.344 -40.957 1.00 82.50 1166 GLY A C 1
ATOM 8959 O O . GLY A 1 1166 ? 35.389 5.524 -40.582 1.00 82.50 1166 GLY A O 1
ATOM 8960 N N . ASP A 1 1167 ? 34.542 7.592 -40.484 1.00 88.69 1167 ASP A N 1
ATOM 8961 C CA . ASP A 1 1167 ? 35.510 8.113 -39.518 1.00 88.69 1167 ASP A CA 1
ATOM 8962 C C . ASP A 1 1167 ? 34.858 8.462 -38.170 1.00 88.69 1167 ASP A C 1
ATOM 8964 O O . ASP A 1 1167 ? 33.746 8.990 -38.106 1.00 88.69 1167 ASP A O 1
ATOM 8968 N N . LEU A 1 1168 ? 35.551 8.114 -37.082 1.00 90.19 1168 LEU A N 1
ATOM 8969 C CA . LEU A 1 1168 ? 35.005 8.166 -35.725 1.00 90.19 1168 LEU A CA 1
ATOM 8970 C C . LEU A 1 1168 ? 34.777 9.601 -35.234 1.00 90.19 1168 LEU A C 1
ATOM 8972 O O . LEU A 1 1168 ? 33.822 9.852 -34.500 1.00 90.19 1168 LEU A O 1
ATOM 8976 N N . ASP A 1 1169 ? 35.651 10.527 -35.629 1.00 91.88 1169 ASP A N 1
ATOM 8977 C CA . ASP A 1 1169 ? 35.591 11.921 -35.191 1.00 91.88 1169 ASP A CA 1
ATOM 8978 C C . ASP A 1 1169 ? 34.359 12.615 -35.787 1.00 91.88 1169 ASP A C 1
ATOM 8980 O O . ASP A 1 1169 ? 33.545 13.148 -35.033 1.00 91.88 1169 ASP A O 1
ATOM 8984 N N . THR A 1 1170 ? 34.137 12.505 -37.105 1.00 91.56 1170 THR A N 1
ATOM 8985 C CA . THR A 1 1170 ? 32.924 13.035 -37.757 1.00 91.56 1170 THR A CA 1
ATOM 8986 C C . THR A 1 1170 ? 31.665 12.329 -37.255 1.00 91.56 1170 THR A C 1
ATOM 8988 O O . THR A 1 1170 ? 30.612 12.956 -37.127 1.00 91.56 1170 THR A O 1
ATOM 8991 N N . PHE A 1 1171 ? 31.742 11.027 -36.951 1.00 92.88 1171 PHE A N 1
ATOM 8992 C CA . PHE A 1 1171 ? 30.615 10.285 -36.383 1.00 92.88 1171 PHE A CA 1
ATOM 8993 C C . PHE A 1 1171 ? 30.200 10.830 -35.008 1.00 92.88 1171 PHE A C 1
ATOM 8995 O O . PHE A 1 1171 ? 29.020 11.108 -34.792 1.00 92.88 1171 PHE A O 1
ATOM 9002 N N . ASN A 1 1172 ? 31.156 11.007 -34.090 1.00 93.88 1172 ASN A N 1
ATOM 9003 C CA . ASN A 1 1172 ? 30.885 11.544 -32.756 1.00 93.88 1172 ASN A CA 1
ATOM 9004 C C . ASN A 1 1172 ? 30.464 13.021 -32.805 1.00 93.88 1172 ASN A C 1
ATOM 9006 O O . ASN A 1 1172 ? 29.549 13.399 -32.081 1.00 93.88 1172 ASN A O 1
ATOM 9010 N N . GLU A 1 1173 ? 31.056 13.840 -33.683 1.00 93.38 1173 GLU A N 1
ATOM 9011 C CA . GLU A 1 1173 ? 30.644 15.239 -33.885 1.00 93.38 1173 GLU A CA 1
ATOM 9012 C C . GLU A 1 1173 ? 29.166 15.332 -34.297 1.00 93.38 1173 GLU A C 1
ATOM 9014 O O . GLU A 1 1173 ? 28.400 16.108 -33.728 1.00 93.38 1173 GLU A O 1
ATOM 9019 N N . LYS A 1 1174 ? 28.726 14.471 -35.225 1.00 92.50 1174 LYS A N 1
ATOM 9020 C CA . LYS A 1 1174 ? 27.330 14.405 -35.689 1.00 92.50 1174 LYS A CA 1
ATOM 9021 C C . LYS A 1 1174 ? 26.324 13.951 -34.624 1.00 92.50 1174 LYS A C 1
ATOM 9023 O O . LYS A 1 1174 ? 25.126 14.136 -34.828 1.00 92.50 1174 LYS A O 1
ATOM 9028 N N . LEU A 1 1175 ? 26.776 13.334 -33.532 1.00 93.19 1175 LEU A N 1
ATOM 9029 C CA . LEU A 1 1175 ? 25.919 12.793 -32.471 1.00 93.19 1175 LEU A CA 1
ATOM 9030 C C . LEU A 1 1175 ? 26.173 13.420 -31.097 1.00 93.19 1175 LEU A C 1
ATOM 9032 O O . LEU A 1 1175 ? 25.609 12.937 -30.116 1.00 93.19 1175 LEU A O 1
ATOM 9036 N N . GLN A 1 1176 ? 26.974 14.485 -31.003 1.00 90.00 1176 GLN A N 1
ATOM 9037 C CA . GLN A 1 1176 ? 27.333 15.087 -29.714 1.00 90.00 1176 GLN A CA 1
ATOM 9038 C C . GLN A 1 1176 ? 26.091 15.529 -28.911 1.00 90.00 1176 GLN A C 1
ATOM 9040 O O . GLN A 1 1176 ? 26.039 15.340 -27.699 1.00 90.00 1176 GLN A O 1
ATOM 9045 N N . ASP A 1 1177 ? 25.071 16.041 -29.613 1.00 90.81 1177 ASP A N 1
ATOM 9046 C CA . ASP A 1 1177 ? 23.820 16.568 -29.052 1.00 90.81 1177 ASP A CA 1
ATOM 9047 C C . ASP A 1 1177 ? 22.683 15.523 -29.097 1.00 90.81 1177 ASP A C 1
ATOM 9049 O O . ASP A 1 1177 ? 21.504 15.831 -28.891 1.00 90.81 1177 ASP A O 1
ATOM 9053 N N . ALA A 1 1178 ? 23.011 14.263 -29.404 1.00 93.75 1178 ALA A N 1
ATOM 9054 C CA . ALA A 1 1178 ? 22.030 13.195 -29.488 1.00 93.75 1178 ALA A CA 1
ATOM 9055 C C . ALA A 1 1178 ? 21.608 12.707 -28.099 1.00 93.75 1178 ALA A C 1
ATOM 9057 O O . ALA A 1 1178 ? 22.428 12.365 -27.245 1.00 93.75 1178 ALA A O 1
ATOM 9058 N N . VAL A 1 1179 ? 20.293 12.599 -27.917 1.00 94.44 1179 VAL A N 1
ATOM 9059 C CA . VAL A 1 1179 ? 19.665 12.016 -26.732 1.00 94.44 1179 VAL A CA 1
ATOM 9060 C C . VAL A 1 1179 ? 19.060 10.678 -27.127 1.00 94.44 1179 VAL A C 1
ATOM 9062 O O . VAL A 1 1179 ? 18.427 10.569 -28.183 1.00 94.44 1179 VAL A O 1
ATOM 9065 N N . PHE A 1 1180 ? 19.258 9.662 -26.292 1.00 94.94 1180 PHE A N 1
ATOM 9066 C CA . PHE A 1 1180 ? 18.729 8.316 -26.486 1.00 94.94 1180 PHE A CA 1
ATOM 9067 C C . PHE A 1 1180 ? 17.845 7.924 -25.312 1.00 94.94 1180 PHE A C 1
ATOM 9069 O O . PHE A 1 1180 ? 18.286 7.968 -24.165 1.00 94.94 1180 PHE A O 1
ATOM 9076 N N . TYR A 1 1181 ? 16.636 7.474 -25.629 1.00 94.50 1181 TYR A N 1
ATOM 9077 C CA . TYR A 1 1181 ? 15.703 6.849 -24.701 1.00 94.50 1181 TYR A CA 1
ATOM 9078 C C . TYR A 1 1181 ? 15.565 5.383 -25.083 1.00 94.50 1181 TYR A C 1
ATOM 9080 O O . TYR A 1 1181 ? 15.176 5.086 -26.209 1.00 94.50 1181 TYR A O 1
ATOM 9088 N N . PHE A 1 1182 ? 15.905 4.450 -24.203 1.00 92.88 1182 PHE A N 1
ATOM 9089 C CA . PHE A 1 1182 ? 15.854 3.027 -24.539 1.00 92.88 1182 PHE A CA 1
ATOM 9090 C C . PHE A 1 1182 ? 15.578 2.139 -23.332 1.00 92.88 1182 PHE A C 1
ATOM 9092 O O . PHE A 1 1182 ? 15.670 2.558 -22.183 1.00 92.88 1182 PHE A O 1
ATOM 9099 N N . THR A 1 1183 ? 15.246 0.884 -23.604 1.00 90.38 1183 THR A N 1
ATOM 9100 C CA . THR A 1 1183 ? 15.014 -0.152 -22.596 1.00 90.38 1183 THR A CA 1
ATOM 9101 C C . THR A 1 1183 ? 15.491 -1.508 -23.115 1.00 90.38 1183 THR A C 1
ATOM 9103 O O . THR A 1 1183 ? 15.620 -1.690 -24.327 1.00 90.38 1183 THR A O 1
ATOM 9106 N N . TYR A 1 1184 ? 15.757 -2.458 -22.216 1.00 86.50 1184 TYR A N 1
ATOM 9107 C CA . TYR A 1 1184 ? 16.144 -3.833 -22.555 1.00 86.50 1184 TYR A CA 1
ATOM 9108 C C . TYR A 1 1184 ? 15.006 -4.801 -22.227 1.00 86.50 1184 TYR A C 1
ATOM 9110 O O . TYR A 1 1184 ? 14.332 -4.664 -21.205 1.00 86.50 1184 TYR A O 1
ATOM 9118 N N . THR A 1 1185 ? 14.828 -5.827 -23.057 1.00 76.06 1185 THR A N 1
ATOM 9119 C CA . THR A 1 1185 ? 13.916 -6.938 -22.780 1.00 76.06 1185 THR A CA 1
ATOM 9120 C C . THR A 1 1185 ? 14.306 -7.606 -21.455 1.00 76.06 1185 THR A C 1
ATOM 9122 O O . THR A 1 1185 ? 15.481 -7.888 -21.219 1.00 76.06 1185 THR A O 1
ATOM 9125 N N . ASN A 1 1186 ? 13.318 -7.864 -20.590 1.00 71.12 1186 ASN A N 1
ATOM 9126 C CA . ASN A 1 1186 ? 13.481 -8.441 -19.245 1.00 71.12 1186 ASN A CA 1
ATOM 9127 C C . ASN A 1 1186 ? 14.267 -7.579 -18.239 1.00 71.12 1186 ASN A C 1
ATOM 9129 O O . ASN A 1 1186 ? 14.773 -8.101 -17.244 1.00 71.12 1186 ASN A O 1
ATOM 9133 N N . MET A 1 1187 ? 14.379 -6.268 -18.463 1.00 76.19 1187 MET A N 1
ATOM 9134 C CA . MET A 1 1187 ? 14.884 -5.364 -17.433 1.00 76.19 1187 MET A CA 1
ATOM 9135 C C . MET A 1 1187 ? 13.884 -5.277 -16.274 1.00 76.19 1187 MET A C 1
ATOM 9137 O O . MET A 1 1187 ? 12.726 -4.910 -16.474 1.00 76.19 1187 MET A O 1
ATOM 9141 N N . SER A 1 1188 ? 14.340 -5.574 -15.054 1.00 82.81 1188 SER A N 1
ATOM 9142 C CA . SER A 1 1188 ? 13.573 -5.250 -13.851 1.00 82.81 1188 SER A CA 1
ATOM 9143 C C . SER A 1 1188 ? 13.462 -3.730 -13.717 1.00 82.81 1188 SER A C 1
ATOM 9145 O O . SER A 1 1188 ? 14.491 -3.054 -13.805 1.00 82.81 1188 SER A O 1
ATOM 9147 N N . PRO A 1 1189 ? 12.260 -3.180 -13.494 1.00 89.38 1189 PRO A N 1
ATOM 9148 C CA . PRO A 1 1189 ? 12.103 -1.745 -13.329 1.00 89.38 1189 PRO A CA 1
ATOM 9149 C C . PRO A 1 1189 ? 12.835 -1.247 -12.077 1.00 89.38 1189 PRO A C 1
ATOM 9151 O O . PRO A 1 1189 ? 13.005 -1.985 -11.103 1.00 89.38 1189 PRO A O 1
ATOM 9154 N N . ILE A 1 1190 ? 13.237 0.022 -12.090 1.00 89.38 1190 ILE A N 1
ATOM 9155 C CA . ILE A 1 1190 ? 13.809 0.692 -10.919 1.00 89.38 1190 ILE A CA 1
ATOM 9156 C C . ILE A 1 1190 ? 12.667 1.386 -10.176 1.00 89.38 1190 ILE A C 1
ATOM 9158 O O . ILE A 1 1190 ? 11.976 2.227 -10.745 1.00 89.38 1190 ILE A O 1
ATOM 9162 N N . GLU A 1 1191 ? 12.467 1.038 -8.906 1.00 93.69 1191 GLU A N 1
ATOM 9163 C CA . GLU A 1 1191 ? 11.409 1.614 -8.072 1.00 93.69 1191 GLU A CA 1
ATOM 9164 C C . GLU A 1 1191 ? 11.978 2.653 -7.106 1.00 93.69 1191 GLU A C 1
ATOM 9166 O O . GLU A 1 1191 ? 12.899 2.371 -6.339 1.00 93.69 1191 GLU A O 1
ATOM 9171 N N . ILE A 1 1192 ? 11.401 3.850 -7.131 1.00 91.31 1192 ILE A N 1
ATOM 9172 C CA . ILE A 1 1192 ? 11.780 4.993 -6.302 1.00 91.31 1192 ILE A CA 1
ATOM 9173 C C . ILE A 1 1192 ? 10.563 5.387 -5.465 1.00 91.31 1192 ILE A C 1
ATOM 9175 O O . ILE A 1 1192 ? 9.461 5.514 -5.996 1.00 91.31 1192 ILE A O 1
ATOM 9179 N N . ASP A 1 1193 ? 10.742 5.563 -4.156 1.00 93.12 1193 ASP A N 1
ATOM 9180 C CA . ASP A 1 1193 ? 9.666 6.015 -3.268 1.00 93.12 1193 ASP A CA 1
ATOM 9181 C C . ASP A 1 1193 ? 9.184 7.423 -3.636 1.00 93.12 1193 ASP A C 1
ATOM 9183 O O . ASP A 1 1193 ? 9.986 8.336 -3.845 1.00 93.12 1193 ASP A O 1
ATOM 9187 N N . LEU A 1 1194 ? 7.863 7.605 -3.680 1.00 90.31 1194 LEU A N 1
ATOM 9188 C CA . LEU A 1 1194 ? 7.256 8.931 -3.772 1.00 90.31 1194 LEU A CA 1
ATOM 9189 C C . LEU A 1 1194 ? 7.455 9.697 -2.463 1.00 90.31 1194 LEU A C 1
ATOM 9191 O O . LEU A 1 1194 ? 7.514 9.113 -1.378 1.00 90.31 1194 LEU A O 1
ATOM 9195 N N . THR A 1 1195 ? 7.520 11.026 -2.547 1.00 89.12 1195 THR A N 1
ATOM 9196 C CA . THR A 1 1195 ? 7.645 11.852 -1.343 1.00 89.12 1195 THR A CA 1
ATOM 9197 C C . THR A 1 1195 ? 6.356 11.825 -0.519 1.00 89.12 1195 THR A C 1
ATOM 9199 O O . THR A 1 1195 ? 5.251 11.681 -1.051 1.00 89.12 1195 THR A O 1
ATOM 9202 N N . GLU A 1 1196 ? 6.468 12.040 0.794 1.00 88.50 1196 GLU A N 1
ATOM 9203 C CA . GLU A 1 1196 ? 5.285 12.144 1.663 1.00 88.50 1196 GLU A CA 1
ATOM 9204 C C . GLU A 1 1196 ? 4.355 13.299 1.266 1.00 88.50 1196 GLU A C 1
ATOM 9206 O O . GLU A 1 1196 ? 3.146 13.222 1.464 1.00 88.50 1196 GLU A O 1
ATOM 9211 N N . GLU A 1 1197 ? 4.879 14.363 0.653 1.00 85.12 1197 GLU A N 1
ATOM 9212 C CA . GLU A 1 1197 ? 4.063 15.461 0.128 1.00 85.12 1197 GLU A CA 1
ATOM 9213 C C . GLU A 1 1197 ? 3.199 15.019 -1.065 1.00 85.12 1197 GLU A C 1
ATOM 9215 O O . GLU A 1 1197 ? 2.001 15.324 -1.108 1.00 85.12 1197 GLU A O 1
ATOM 9220 N N . GLN A 1 1198 ? 3.763 14.231 -1.988 1.00 85.31 1198 GLN A N 1
ATOM 9221 C CA . GLN A 1 1198 ? 3.016 13.641 -3.104 1.00 85.31 1198 GLN A CA 1
ATOM 9222 C C . GLN A 1 1198 ? 1.960 12.648 -2.605 1.00 85.31 1198 GLN A C 1
ATOM 9224 O O . GLN A 1 1198 ? 0.809 12.696 -3.040 1.00 85.31 1198 GLN A O 1
ATOM 9229 N N . LEU A 1 1199 ? 2.315 11.790 -1.642 1.00 89.88 1199 LEU A N 1
ATOM 9230 C CA . LEU A 1 1199 ? 1.385 10.824 -1.054 1.00 89.88 1199 LEU A CA 1
ATOM 9231 C C . LEU A 1 1199 ? 0.271 11.502 -0.258 1.00 89.88 1199 LEU A C 1
ATOM 9233 O O . LEU A 1 1199 ? -0.882 11.091 -0.351 1.00 89.88 1199 LEU A O 1
ATOM 9237 N N . LYS A 1 1200 ? 0.577 12.555 0.503 1.00 87.75 1200 LYS A N 1
ATOM 9238 C CA . LYS A 1 1200 ? -0.429 13.346 1.221 1.00 87.75 1200 LYS A CA 1
ATOM 9239 C C . LYS A 1 1200 ? -1.400 14.022 0.254 1.00 87.75 1200 LYS A C 1
ATOM 9241 O O . LYS A 1 1200 ? -2.603 14.000 0.505 1.00 87.75 1200 LYS A O 1
ATOM 9246 N N . SER A 1 1201 ? -0.889 14.570 -0.848 1.00 85.00 1201 SER A N 1
ATOM 9247 C CA . SER A 1 1201 ? -1.715 15.170 -1.901 1.00 85.00 1201 SER A CA 1
ATOM 9248 C C . SER A 1 1201 ? -2.632 14.124 -2.540 1.00 85.00 1201 SER A C 1
ATOM 9250 O O . SER A 1 1201 ? -3.838 14.343 -2.615 1.00 85.00 1201 SER A O 1
ATOM 9252 N N . TYR A 1 1202 ? -2.114 12.934 -2.869 1.00 90.12 1202 TYR A N 1
ATOM 9253 C CA . TYR A 1 1202 ? -2.929 11.814 -3.356 1.00 90.12 1202 TYR A CA 1
ATOM 9254 C C . TYR A 1 1202 ? -3.997 11.373 -2.343 1.00 90.12 1202 TYR A C 1
ATOM 9256 O O . TYR A 1 1202 ? -5.164 11.230 -2.697 1.00 90.12 1202 TYR A O 1
ATOM 9264 N N . ARG A 1 1203 ? -3.635 11.220 -1.060 1.00 88.50 1203 ARG A N 1
ATOM 9265 C CA . ARG A 1 1203 ? -4.571 10.832 0.013 1.00 88.50 1203 ARG A CA 1
ATOM 9266 C C . ARG A 1 1203 ? -5.690 11.855 0.247 1.00 88.50 1203 ARG A C 1
ATOM 9268 O O . ARG A 1 1203 ? -6.676 11.504 0.889 1.00 88.50 1203 ARG A O 1
ATOM 9275 N N . SER A 1 1204 ? -5.537 13.091 -0.234 1.00 88.50 1204 SER A N 1
ATOM 9276 C CA . SER A 1 1204 ? -6.568 14.132 -0.157 1.00 88.50 1204 SER A CA 1
ATOM 9277 C C . SER A 1 1204 ? -7.576 14.100 -1.313 1.00 88.50 1204 SER A C 1
ATOM 9279 O O . SER A 1 1204 ? -8.600 14.777 -1.228 1.00 88.50 1204 SER A O 1
ATOM 9281 N N . LEU A 1 1205 ? -7.309 13.314 -2.364 1.00 90.62 1205 LEU A N 1
ATOM 9282 C CA . LEU A 1 1205 ? -8.192 13.202 -3.520 1.00 90.62 1205 LEU A CA 1
ATOM 9283 C C . LEU A 1 1205 ? -9.439 12.362 -3.228 1.00 90.62 1205 LEU A C 1
ATOM 9285 O O . LEU A 1 1205 ? -9.397 11.360 -2.510 1.00 90.62 1205 LEU A O 1
ATOM 9289 N N . TYR A 1 1206 ? -10.536 12.735 -3.877 1.00 90.69 1206 TYR A N 1
ATOM 9290 C CA . TYR A 1 1206 ? -11.786 11.983 -3.931 1.00 90.69 1206 TYR A CA 1
ATOM 9291 C C . TYR A 1 1206 ? -12.404 12.042 -5.333 1.00 90.69 1206 TYR A C 1
ATOM 9293 O O . TYR A 1 1206 ? -12.233 13.023 -6.057 1.00 90.69 1206 TYR A O 1
ATOM 9301 N N . THR A 1 1207 ? -13.116 10.990 -5.736 1.00 90.81 1207 THR A N 1
ATOM 9302 C CA . THR A 1 1207 ? -13.974 11.020 -6.924 1.00 90.81 1207 THR A CA 1
ATOM 9303 C C . THR A 1 1207 ? -15.225 11.848 -6.626 1.00 90.81 1207 THR A C 1
ATOM 9305 O O . THR A 1 1207 ? -15.623 11.975 -5.475 1.00 90.81 1207 THR A O 1
ATOM 9308 N N . ASN A 1 1208 ? -15.813 12.467 -7.646 1.00 87.69 1208 ASN A N 1
ATOM 9309 C CA . ASN A 1 1208 ? -17.004 13.301 -7.533 1.00 87.69 1208 ASN A CA 1
ATOM 9310 C C . ASN A 1 1208 ? -18.248 12.502 -7.941 1.00 87.69 1208 ASN A C 1
ATOM 9312 O O . ASN A 1 1208 ? -18.293 11.904 -9.017 1.00 87.69 1208 ASN A O 1
ATOM 9316 N N . TYR A 1 1209 ? -19.288 12.533 -7.118 1.00 84.81 1209 TYR A N 1
ATOM 9317 C CA . TYR A 1 1209 ? -20.598 12.008 -7.466 1.00 84.81 1209 TYR A CA 1
ATOM 9318 C C . TYR A 1 1209 ? -21.375 13.011 -8.338 1.00 84.81 1209 TYR A C 1
ATOM 9320 O O . TYR A 1 1209 ? -21.408 14.210 -8.046 1.00 84.81 1209 TYR A O 1
ATOM 9328 N N . SER A 1 1210 ? -22.051 12.575 -9.402 1.00 80.56 1210 SER A N 1
ATOM 9329 C CA . SER A 1 1210 ? -22.027 11.221 -9.991 1.00 80.56 1210 SER A CA 1
ATOM 9330 C C . SER A 1 1210 ? -20.918 11.036 -11.029 1.00 80.56 1210 SER A C 1
ATOM 9332 O O . SER A 1 1210 ? -20.682 9.922 -11.482 1.00 80.56 1210 SER A O 1
ATOM 9334 N N . THR A 1 1211 ? -20.257 12.122 -11.444 1.00 88.50 1211 THR A N 1
ATOM 9335 C CA . THR A 1 1211 ? -19.271 12.106 -12.530 1.00 88.50 1211 THR A CA 1
ATOM 9336 C C . THR A 1 1211 ? -17.926 12.667 -12.095 1.00 88.50 1211 THR A C 1
ATOM 9338 O O . THR A 1 1211 ? -17.848 13.786 -11.587 1.00 88.50 1211 THR A O 1
ATOM 9341 N N . THR A 1 1212 ? -16.861 11.925 -12.392 1.00 92.62 1212 THR A N 1
ATOM 9342 C CA . THR A 1 1212 ? -15.469 12.341 -12.220 1.00 92.62 1212 THR A CA 1
ATOM 9343 C C . THR A 1 1212 ? -14.778 12.424 -13.569 1.00 92.62 1212 THR A C 1
ATOM 9345 O O . THR A 1 1212 ? -14.764 11.453 -14.323 1.00 92.62 1212 THR A O 1
ATOM 9348 N N . ASN A 1 1213 ? -14.150 13.563 -13.844 1.00 91.06 1213 ASN A N 1
ATOM 9349 C CA . ASN A 1 1213 ? -13.291 13.744 -15.008 1.00 91.06 1213 ASN A CA 1
ATOM 9350 C C . ASN A 1 1213 ? -11.828 13.854 -14.561 1.00 91.06 1213 ASN A C 1
ATOM 9352 O O . ASN A 1 1213 ? -11.523 14.653 -13.680 1.00 91.06 1213 ASN A O 1
ATOM 9356 N N . VAL A 1 1214 ? -10.917 13.081 -15.153 1.00 91.31 1214 VAL A N 1
ATOM 9357 C CA . VAL A 1 1214 ? -9.479 13.122 -14.828 1.00 91.31 1214 VAL A CA 1
ATOM 9358 C C . VAL A 1 1214 ? -8.664 13.312 -16.098 1.00 91.31 1214 VAL A C 1
ATOM 9360 O O . VAL A 1 1214 ? -8.814 12.550 -17.047 1.00 91.31 1214 VAL A O 1
ATOM 9363 N N . PHE A 1 1215 ? -7.802 14.323 -16.124 1.00 87.00 1215 PHE A N 1
ATOM 9364 C CA . PHE A 1 1215 ? -6.880 14.576 -17.236 1.00 87.00 1215 PHE A CA 1
ATOM 9365 C C . PHE A 1 1215 ? -5.676 15.394 -16.767 1.00 87.00 1215 PHE A C 1
ATOM 9367 O O . PHE A 1 1215 ? -5.658 15.907 -15.644 1.00 87.00 1215 PHE A O 1
ATOM 9374 N N . THR A 1 1216 ? -4.667 15.533 -17.626 1.00 84.12 1216 THR A N 1
ATOM 9375 C CA . THR A 1 1216 ? -3.476 16.339 -17.325 1.00 84.12 1216 THR A CA 1
ATOM 9376 C C . THR A 1 1216 ? -3.407 17.615 -18.146 1.00 84.12 1216 THR A C 1
ATOM 9378 O O . THR A 1 1216 ? -4.072 17.768 -19.173 1.00 84.12 1216 THR A O 1
ATOM 9381 N N . ASN A 1 1217 ? -2.608 18.569 -17.673 1.00 74.81 1217 ASN A N 1
ATOM 9382 C CA . ASN A 1 1217 ? -2.375 19.845 -18.347 1.00 74.81 1217 ASN A CA 1
ATOM 9383 C C . ASN A 1 1217 ? -1.220 19.817 -19.372 1.00 74.81 1217 ASN A C 1
ATOM 9385 O O . ASN A 1 1217 ? -0.837 20.887 -19.849 1.00 74.81 1217 ASN A O 1
ATOM 9389 N N . PHE A 1 1218 ? -0.679 18.642 -19.714 1.00 71.00 1218 PHE A N 1
ATOM 9390 C CA . PHE A 1 1218 ? 0.498 18.493 -20.579 1.00 71.00 1218 PHE A CA 1
ATOM 9391 C C . PHE A 1 1218 ? 0.167 18.035 -22.006 1.00 71.00 1218 PHE A C 1
ATOM 9393 O O . PHE A 1 1218 ? -0.876 17.438 -22.267 1.00 71.00 1218 PHE A O 1
ATOM 9400 N N . ILE A 1 1219 ? 1.075 18.352 -22.938 1.00 68.69 1219 ILE A N 1
ATOM 9401 C CA . ILE A 1 1219 ? 1.161 17.737 -24.268 1.00 68.69 1219 ILE A CA 1
ATOM 9402 C C . ILE A 1 1219 ? 2.598 17.231 -24.460 1.00 68.69 1219 ILE A C 1
ATOM 9404 O O . ILE A 1 1219 ? 3.520 18.035 -24.297 1.00 68.69 1219 ILE A O 1
ATOM 9408 N N . PRO A 1 1220 ? 2.802 15.964 -24.858 1.00 75.19 1220 PRO A N 1
ATOM 9409 C CA . PRO A 1 1220 ? 1.782 14.925 -25.045 1.00 75.19 1220 PRO A CA 1
ATOM 9410 C C . PRO A 1 1220 ? 1.029 14.580 -23.755 1.00 75.19 1220 PRO A C 1
ATOM 9412 O O . PRO A 1 1220 ? 1.523 14.830 -22.653 1.00 75.19 1220 PRO A O 1
ATOM 9415 N N . GLN A 1 1221 ? -0.198 14.070 -23.900 1.00 81.88 1221 GLN A N 1
ATOM 9416 C CA . GLN A 1 1221 ? -0.973 13.572 -22.762 1.00 81.88 1221 GLN A CA 1
ATOM 9417 C C . GLN A 1 1221 ? -0.318 12.307 -22.204 1.00 81.88 1221 GLN A C 1
ATOM 9419 O O . GLN A 1 1221 ? 0.344 11.556 -22.918 1.00 81.88 1221 GLN A O 1
ATOM 9424 N N . VAL A 1 1222 ? -0.518 12.070 -20.914 1.00 90.69 1222 VAL A N 1
ATOM 9425 C CA . VAL A 1 1222 ? -0.129 10.819 -20.253 1.00 90.69 1222 VAL A CA 1
ATOM 9426 C C . VAL A 1 1222 ? -1.232 9.777 -20.379 1.00 90.69 1222 VAL A C 1
ATOM 9428 O O . VAL A 1 1222 ? -2.402 10.110 -20.555 1.00 90.69 1222 VAL A O 1
ATOM 9431 N N . GLY A 1 1223 ? -0.869 8.510 -20.207 1.00 92.62 1223 GLY A N 1
ATOM 9432 C CA . GLY A 1 1223 ? -1.844 7.469 -19.916 1.00 92.62 1223 GLY A CA 1
ATOM 9433 C C . GLY A 1 1223 ? -2.312 7.549 -18.467 1.00 92.62 1223 GLY A C 1
ATOM 9434 O O . GLY A 1 1223 ? -1.503 7.746 -17.561 1.00 92.62 1223 GLY A O 1
ATOM 9435 N N . LEU A 1 1224 ? -3.605 7.370 -18.231 1.00 93.81 1224 LEU A N 1
ATOM 9436 C CA . LEU A 1 1224 ? -4.197 7.317 -16.899 1.00 93.81 1224 LEU A CA 1
ATOM 9437 C C . LEU A 1 1224 ? -4.878 5.969 -16.690 1.00 93.81 1224 LEU A C 1
ATOM 9439 O O . LEU A 1 1224 ? -5.528 5.436 -17.586 1.00 93.81 1224 LEU A O 1
ATOM 9443 N N . GLU A 1 1225 ? -4.756 5.436 -15.480 1.00 95.50 1225 GLU A N 1
ATOM 9444 C CA . GLU A 1 1225 ? -5.519 4.281 -15.010 1.00 95.50 1225 GLU A CA 1
ATOM 9445 C C . GLU A 1 1225 ? -6.032 4.585 -13.607 1.00 95.50 1225 GLU A C 1
ATOM 9447 O O . GLU A 1 1225 ? -5.250 4.929 -12.723 1.00 95.50 1225 GLU A O 1
ATOM 9452 N N . MET A 1 1226 ? -7.339 4.466 -13.395 1.00 94.69 1226 MET A N 1
ATOM 9453 C CA . MET A 1 1226 ? -7.965 4.710 -12.101 1.00 94.69 1226 MET A CA 1
ATOM 9454 C C . MET A 1 1226 ? -8.877 3.549 -11.727 1.00 94.69 1226 MET A C 1
ATOM 9456 O O . MET A 1 1226 ? -9.763 3.173 -12.494 1.00 94.69 1226 MET A O 1
ATOM 9460 N N . GLU A 1 1227 ? -8.691 3.030 -10.519 1.00 94.44 1227 GLU A N 1
ATOM 9461 C CA . GLU A 1 1227 ? -9.660 2.164 -9.855 1.00 94.44 1227 GLU A CA 1
ATOM 9462 C C . GLU A 1 1227 ? -10.472 3.023 -8.888 1.00 94.44 1227 GLU A C 1
ATOM 9464 O O . GLU A 1 1227 ? -9.917 3.735 -8.042 1.00 94.44 1227 GLU A O 1
ATOM 9469 N N . TYR A 1 1228 ? -11.793 2.979 -9.013 1.00 91.94 1228 TYR A N 1
ATOM 9470 C CA . TYR A 1 1228 ? -12.696 3.829 -8.248 1.00 91.94 1228 TYR A CA 1
ATOM 9471 C C . TYR A 1 1228 ? -13.911 3.048 -7.772 1.00 91.94 1228 TYR A C 1
ATOM 9473 O O . TYR A 1 1228 ? -14.255 1.999 -8.306 1.00 91.94 1228 TYR A O 1
ATOM 9481 N N . VAL A 1 1229 ? -14.568 3.578 -6.745 1.00 88.75 1229 VAL A N 1
ATOM 9482 C CA . VAL A 1 1229 ? -15.831 3.022 -6.271 1.00 88.75 1229 VAL A CA 1
ATOM 9483 C C . VAL A 1 1229 ? -16.973 3.647 -7.061 1.00 88.75 1229 VAL A C 1
ATOM 9485 O O . VAL A 1 1229 ? -17.183 4.863 -6.984 1.00 88.75 1229 VAL A O 1
ATOM 9488 N N . ALA A 1 1230 ? -17.717 2.819 -7.783 1.00 85.56 1230 ALA A N 1
ATOM 9489 C CA . ALA A 1 1230 ? -18.920 3.215 -8.484 1.00 85.56 1230 ALA A CA 1
ATOM 9490 C C . ALA A 1 1230 ? -20.107 3.388 -7.518 1.00 85.56 1230 ALA A C 1
ATOM 9492 O O . ALA A 1 1230 ? -20.250 2.675 -6.518 1.00 85.56 1230 ALA A O 1
ATOM 9493 N N . ASP A 1 1231 ? -20.978 4.345 -7.820 1.00 87.62 1231 ASP A N 1
ATOM 9494 C CA . ASP A 1 1231 ? -22.286 4.478 -7.205 1.00 87.62 1231 ASP A CA 1
ATOM 9495 C C . ASP A 1 1231 ? -23.177 3.303 -7.623 1.00 87.62 1231 ASP A C 1
ATOM 9497 O O . ASP A 1 1231 ? -23.399 3.049 -8.807 1.00 87.62 1231 ASP A O 1
ATOM 9501 N N . THR A 1 1232 ? -23.712 2.586 -6.634 1.00 77.31 1232 THR A N 1
ATOM 9502 C CA . THR A 1 1232 ? -24.465 1.347 -6.856 1.00 77.31 1232 THR A CA 1
ATOM 9503 C C . THR A 1 1232 ? -25.678 1.558 -7.757 1.00 77.31 1232 THR A C 1
ATOM 9505 O O . THR A 1 1232 ? -25.957 0.710 -8.600 1.00 77.31 1232 THR A O 1
ATOM 9508 N N . LYS A 1 1233 ? -26.395 2.679 -7.609 1.00 78.12 1233 LYS A N 1
ATOM 9509 C CA . LYS A 1 1233 ? -27.581 2.948 -8.425 1.00 78.12 1233 LYS A CA 1
ATOM 9510 C C . LYS A 1 1233 ? -27.181 3.248 -9.870 1.00 78.12 1233 LYS A C 1
ATOM 9512 O O . LYS A 1 1233 ? -27.696 2.612 -10.782 1.00 78.12 1233 LYS A O 1
ATOM 9517 N N . SER A 1 1234 ? -26.240 4.169 -10.058 1.00 77.69 1234 SER A N 1
ATOM 9518 C CA . SER A 1 1234 ? -25.763 4.606 -11.375 1.00 77.69 1234 SER A CA 1
ATOM 9519 C C . SER A 1 1234 ? -25.138 3.449 -12.159 1.00 77.69 1234 SER A C 1
ATOM 9521 O O . SER A 1 1234 ? -25.398 3.294 -13.351 1.00 77.69 1234 SER A O 1
ATOM 9523 N N . TYR A 1 1235 ? -24.385 2.583 -11.476 1.00 77.56 1235 TYR A N 1
ATOM 9524 C CA . TYR A 1 1235 ? -23.839 1.358 -12.051 1.00 77.56 1235 TYR A CA 1
ATOM 9525 C C . TYR A 1 1235 ? -24.936 0.405 -12.542 1.00 77.56 1235 TYR A C 1
ATOM 9527 O O . TYR A 1 1235 ? -24.892 -0.073 -13.677 1.00 77.56 1235 TYR A O 1
ATOM 9535 N N . ILE A 1 1236 ? -25.937 0.135 -11.696 1.00 74.56 1236 ILE A N 1
ATOM 9536 C CA . ILE A 1 1236 ? -27.050 -0.758 -12.032 1.00 74.56 1236 ILE A CA 1
ATOM 9537 C C . ILE A 1 1236 ? -27.858 -0.191 -13.206 1.00 74.56 1236 ILE A C 1
ATOM 9539 O O . ILE A 1 1236 ? -28.124 -0.924 -14.158 1.00 74.56 1236 ILE A O 1
ATOM 9543 N N . ASP A 1 1237 ? -28.197 1.100 -13.179 1.00 74.75 1237 ASP A N 1
ATOM 9544 C CA . ASP A 1 1237 ? -28.929 1.771 -14.261 1.00 74.75 1237 ASP A CA 1
ATOM 9545 C C . ASP A 1 1237 ? -28.169 1.654 -15.596 1.00 74.75 1237 ASP A C 1
ATOM 9547 O O . ASP A 1 1237 ? -28.740 1.238 -16.606 1.00 74.75 1237 ASP A O 1
ATOM 9551 N N . LYS A 1 1238 ? -26.855 1.920 -15.589 1.00 77.56 1238 LYS A N 1
ATOM 9552 C CA . LYS A 1 1238 ? -25.974 1.774 -16.759 1.00 77.56 1238 LYS A CA 1
ATOM 9553 C C . LYS A 1 1238 ? -25.956 0.340 -17.293 1.00 77.56 1238 LYS A C 1
ATOM 9555 O O . LYS A 1 1238 ? -26.093 0.135 -18.499 1.00 77.56 1238 LYS A O 1
ATOM 9560 N N . LYS A 1 1239 ? -25.845 -0.669 -16.419 1.00 78.69 1239 LYS A N 1
ATOM 9561 C CA . LYS A 1 1239 ? -25.891 -2.087 -16.821 1.00 78.69 1239 LYS A CA 1
ATOM 9562 C C . LYS A 1 1239 ? -27.251 -2.480 -17.399 1.00 78.69 1239 LYS A C 1
ATOM 9564 O O . LYS A 1 1239 ? -27.299 -3.234 -18.371 1.00 78.69 1239 LYS A O 1
ATOM 9569 N N . PHE A 1 1240 ? -28.349 -1.948 -16.862 1.00 74.50 1240 PHE A N 1
ATOM 9570 C CA . PHE A 1 1240 ? -29.678 -2.139 -17.441 1.00 74.50 1240 PHE A CA 1
ATOM 9571 C C . PHE A 1 1240 ? -29.801 -1.506 -18.832 1.00 74.50 1240 PHE A C 1
ATOM 9573 O O . PHE A 1 1240 ? -30.331 -2.155 -19.733 1.00 74.50 1240 PHE A O 1
ATOM 9580 N N . GLU A 1 1241 ? -29.284 -0.293 -19.047 1.00 74.19 1241 GLU A N 1
ATOM 9581 C CA . GLU A 1 1241 ? -29.266 0.336 -20.375 1.00 74.19 1241 GLU A CA 1
ATOM 9582 C C . GLU A 1 1241 ? -28.426 -0.457 -21.390 1.00 74.19 1241 GLU A C 1
ATOM 9584 O O . GLU A 1 1241 ? -28.850 -0.646 -22.534 1.00 74.19 1241 GLU A O 1
ATOM 9589 N N . GLU A 1 1242 ? -27.249 -0.948 -20.985 1.00 77.19 1242 GLU A N 1
ATOM 9590 C CA . GLU A 1 1242 ? -26.391 -1.815 -21.807 1.00 77.19 1242 GLU A CA 1
ATOM 9591 C C . GLU A 1 1242 ? -27.133 -3.099 -22.219 1.00 77.19 1242 GLU A C 1
ATOM 9593 O O . GLU A 1 1242 ? -27.163 -3.451 -23.403 1.00 77.19 1242 GLU A O 1
ATOM 9598 N N . LEU A 1 1243 ? -27.800 -3.759 -21.266 1.00 75.44 1243 LEU A N 1
ATOM 9599 C CA . LEU A 1 1243 ? -28.608 -4.956 -21.513 1.00 75.44 1243 LEU A CA 1
ATOM 9600 C C . LEU A 1 1243 ? -29.802 -4.674 -22.432 1.00 75.44 1243 LEU A C 1
ATOM 9602 O O . LEU A 1 1243 ? -30.072 -5.460 -23.340 1.00 75.44 1243 LEU A O 1
ATOM 9606 N N . GLN A 1 1244 ? -30.499 -3.551 -22.245 1.00 74.06 1244 GLN A N 1
ATOM 9607 C CA . GLN A 1 1244 ? -31.601 -3.150 -23.122 1.00 74.06 1244 GLN A CA 1
ATOM 9608 C C . GLN A 1 1244 ? -31.119 -2.916 -24.557 1.00 74.06 1244 GLN A C 1
ATOM 9610 O O . GLN A 1 1244 ? -31.748 -3.409 -25.494 1.00 74.06 1244 GLN A O 1
ATOM 9615 N N . LYS A 1 1245 ? -29.986 -2.226 -24.754 1.00 73.06 1245 LYS A N 1
ATOM 9616 C CA . LYS A 1 1245 ? -29.388 -2.030 -26.087 1.00 73.06 1245 LYS A CA 1
ATOM 9617 C C . LYS A 1 1245 ? -29.004 -3.361 -26.735 1.00 73.06 1245 LYS A C 1
ATOM 9619 O O . LYS A 1 1245 ? -29.319 -3.578 -27.906 1.00 73.06 1245 LYS A O 1
ATOM 9624 N N . ALA A 1 1246 ? -28.375 -4.267 -25.984 1.00 71.00 1246 ALA A N 1
ATOM 9625 C CA . ALA A 1 1246 ? -28.021 -5.599 -26.474 1.00 71.00 1246 ALA A CA 1
ATOM 9626 C C . ALA A 1 1246 ? -29.264 -6.414 -26.878 1.00 71.00 1246 ALA A C 1
ATOM 9628 O O . ALA A 1 1246 ? -29.283 -7.036 -27.944 1.00 71.00 1246 ALA A O 1
ATOM 9629 N N . LEU A 1 1247 ? -30.330 -6.354 -26.076 1.00 71.56 1247 LEU A N 1
ATOM 9630 C CA . LEU A 1 1247 ? -31.600 -7.021 -26.359 1.00 71.56 1247 LEU A CA 1
ATOM 9631 C C . LEU A 1 1247 ? -32.289 -6.443 -27.604 1.00 71.56 1247 LEU A C 1
ATOM 9633 O O . LEU A 1 1247 ? -32.754 -7.204 -28.449 1.00 71.56 1247 LEU A O 1
ATOM 9637 N N . VAL A 1 1248 ? -32.319 -5.115 -27.763 1.00 73.75 1248 VAL A N 1
ATOM 9638 C CA . VAL A 1 1248 ? -32.874 -4.449 -28.956 1.00 73.75 1248 VAL A CA 1
ATOM 9639 C C . VAL A 1 1248 ? -32.085 -4.817 -30.212 1.00 73.75 1248 VAL A C 1
ATOM 9641 O O . VAL A 1 1248 ? -32.697 -5.145 -31.228 1.00 73.75 1248 VAL A O 1
ATOM 9644 N N . ASN A 1 1249 ? -30.750 -4.827 -30.153 1.00 71.62 1249 ASN A N 1
ATOM 9645 C CA . ASN A 1 1249 ? -29.912 -5.248 -31.280 1.00 71.62 1249 ASN A CA 1
ATOM 9646 C C . ASN A 1 1249 ? -30.171 -6.712 -31.656 1.00 71.62 1249 ASN A C 1
ATOM 9648 O O . ASN A 1 1249 ? -30.349 -7.015 -32.834 1.00 71.62 1249 ASN A O 1
ATOM 9652 N N . THR A 1 1250 ? -30.274 -7.601 -30.664 1.00 74.88 1250 THR A N 1
ATOM 9653 C CA . THR A 1 1250 ? -30.590 -9.023 -30.879 1.00 74.88 1250 THR A CA 1
ATOM 9654 C C . THR A 1 1250 ? -31.975 -9.192 -31.504 1.00 74.88 1250 THR A C 1
ATOM 9656 O O . THR A 1 1250 ? -32.118 -9.867 -32.519 1.00 74.88 1250 THR A O 1
ATOM 9659 N N . ASN A 1 1251 ? -32.995 -8.519 -30.967 1.00 63.97 1251 ASN A N 1
ATOM 9660 C CA . ASN A 1 1251 ? -34.354 -8.563 -31.507 1.00 63.97 1251 ASN A CA 1
ATOM 9661 C C . ASN A 1 1251 ? -34.441 -7.963 -32.915 1.00 63.97 1251 ASN A C 1
ATOM 9663 O O . ASN A 1 1251 ? -35.185 -8.476 -33.743 1.00 63.97 1251 ASN A O 1
ATOM 9667 N N . THR A 1 1252 ? -33.662 -6.921 -33.216 1.00 67.00 1252 THR A N 1
ATOM 9668 C CA . THR A 1 1252 ? -33.573 -6.340 -34.565 1.00 67.00 1252 THR A CA 1
ATOM 9669 C C . THR A 1 1252 ? -32.926 -7.322 -35.541 1.00 67.00 1252 THR A C 1
ATOM 9671 O O . THR A 1 1252 ? -33.416 -7.487 -36.653 1.00 67.00 1252 THR A O 1
ATOM 9674 N N . GLN A 1 1253 ? -31.865 -8.025 -35.131 1.00 63.50 1253 GLN A N 1
ATOM 9675 C CA . GLN A 1 1253 ? -31.241 -9.072 -35.945 1.00 63.50 1253 GLN A CA 1
ATOM 9676 C C . GLN A 1 1253 ? -32.190 -10.254 -36.190 1.00 63.50 1253 GLN A C 1
ATOM 9678 O O . GLN A 1 1253 ? -32.293 -10.718 -37.323 1.00 63.50 1253 GLN A O 1
ATOM 9683 N N . VAL A 1 1254 ? -32.924 -10.705 -35.166 1.00 66.44 1254 VAL A N 1
ATOM 9684 C CA . VAL A 1 1254 ? -33.934 -11.771 -35.293 1.00 66.44 1254 VAL A CA 1
ATOM 9685 C C . VAL A 1 1254 ? -35.088 -11.329 -36.190 1.00 66.44 1254 VAL A C 1
ATOM 9687 O O . VAL A 1 1254 ? -35.479 -12.077 -37.077 1.00 66.44 1254 VAL A O 1
ATOM 9690 N N . LEU A 1 1255 ? -35.601 -10.109 -36.019 1.00 53.56 1255 LEU A N 1
ATOM 9691 C CA . LEU A 1 1255 ? -36.667 -9.565 -36.859 1.00 53.56 1255 LEU A CA 1
ATOM 9692 C C . LEU A 1 1255 ? -36.216 -9.435 -38.319 1.00 53.56 1255 LEU A C 1
ATOM 9694 O O . LEU A 1 1255 ? -36.953 -9.835 -39.212 1.00 53.56 1255 LEU A O 1
ATOM 9698 N N . ASN A 1 1256 ? -34.997 -8.948 -38.569 1.00 54.75 1256 ASN A N 1
ATOM 9699 C CA . ASN A 1 1256 ? -34.428 -8.893 -39.916 1.00 54.75 1256 ASN A CA 1
ATOM 9700 C C . ASN A 1 1256 ? -34.279 -10.293 -40.524 1.00 54.75 1256 ASN A C 1
ATOM 9702 O O . ASN A 1 1256 ? -34.529 -10.462 -41.712 1.00 54.75 1256 ASN A O 1
ATOM 9706 N N . LYS A 1 1257 ? -33.925 -11.300 -39.718 1.00 53.03 1257 LYS A N 1
ATOM 9707 C CA . LYS A 1 1257 ? -33.838 -12.694 -40.163 1.00 53.03 1257 LYS A CA 1
ATOM 9708 C C . LYS A 1 1257 ? -35.213 -13.282 -40.503 1.00 53.03 1257 LYS A C 1
ATOM 9710 O O . LYS A 1 1257 ? -35.358 -13.862 -41.567 1.00 53.03 1257 LYS A O 1
ATOM 9715 N N . VAL A 1 1258 ? -36.225 -13.061 -39.662 1.00 53.81 1258 VAL A N 1
ATOM 9716 C CA . VAL A 1 1258 ? -37.611 -13.506 -39.911 1.00 53.81 1258 VAL A CA 1
ATOM 9717 C C . VAL A 1 1258 ? -38.206 -12.805 -41.134 1.00 53.81 1258 VAL A C 1
ATOM 9719 O O . VAL A 1 1258 ? -38.868 -13.443 -41.940 1.00 53.81 1258 VAL A O 1
ATOM 9722 N N . ILE A 1 1259 ? -37.933 -11.509 -41.321 1.00 51.12 1259 ILE A N 1
ATOM 9723 C CA . ILE A 1 1259 ? -38.355 -10.767 -42.518 1.00 51.12 1259 ILE A CA 1
ATOM 9724 C C . ILE A 1 1259 ? -37.674 -11.323 -43.777 1.00 51.12 1259 ILE A C 1
ATOM 9726 O O . ILE A 1 1259 ? -38.331 -11.428 -44.807 1.00 51.12 1259 ILE A O 1
ATOM 9730 N N . MET A 1 1260 ? -36.388 -11.687 -43.711 1.00 45.12 1260 MET A N 1
ATOM 9731 C CA . MET A 1 1260 ? -35.680 -12.318 -44.834 1.00 45.12 1260 MET A CA 1
ATOM 9732 C C . MET A 1 1260 ? -36.249 -13.714 -45.144 1.00 45.12 1260 MET A C 1
ATOM 9734 O O . MET A 1 1260 ? -36.515 -14.001 -46.306 1.00 45.12 1260 MET A O 1
ATOM 9738 N N . GLU A 1 1261 ? -36.534 -14.532 -44.125 1.00 45.91 1261 GLU A N 1
ATOM 9739 C CA . GLU A 1 1261 ? -37.143 -15.866 -44.281 1.00 45.91 1261 GLU A CA 1
ATOM 9740 C C . GLU A 1 1261 ? -38.587 -15.794 -44.837 1.00 45.91 1261 GLU A C 1
ATOM 9742 O O . GLU A 1 1261 ? -38.947 -16.577 -45.717 1.00 45.91 1261 GLU A O 1
ATOM 9747 N N . ASP A 1 1262 ? -39.401 -14.819 -44.406 1.00 40.91 1262 ASP A N 1
ATOM 9748 C CA . ASP A 1 1262 ? -40.766 -14.589 -44.917 1.00 40.91 1262 ASP A CA 1
ATOM 9749 C C . ASP A 1 1262 ? -40.786 -14.018 -46.350 1.00 40.91 1262 ASP A C 1
ATOM 9751 O O . ASP A 1 1262 ? -41.755 -14.229 -47.081 1.00 40.91 1262 ASP A O 1
ATOM 9755 N N . ILE A 1 1263 ? -39.741 -13.286 -46.764 1.00 47.16 1263 ILE A N 1
ATOM 9756 C CA . ILE A 1 1263 ? -39.557 -12.823 -48.153 1.00 47.16 1263 ILE A CA 1
ATOM 9757 C C . ILE A 1 1263 ? -39.100 -13.978 -49.056 1.00 47.16 1263 ILE A C 1
ATOM 9759 O O . ILE A 1 1263 ? -39.491 -14.015 -50.216 1.00 47.16 1263 ILE A O 1
ATOM 9763 N N . GLU A 1 1264 ? -38.325 -14.936 -48.542 1.00 41.94 1264 GLU A N 1
ATOM 9764 C CA . GLU A 1 1264 ? -37.941 -16.150 -49.281 1.00 41.94 1264 GLU A CA 1
ATOM 9765 C C . GLU A 1 1264 ? -39.109 -17.137 -49.478 1.00 41.94 1264 GLU A C 1
ATOM 9767 O O . GLU A 1 1264 ? -39.065 -17.967 -50.385 1.00 41.94 1264 GLU A O 1
ATOM 9772 N N . HIS A 1 1265 ? -40.159 -17.055 -48.650 1.00 40.62 1265 HIS A N 1
ATOM 9773 C CA . HIS A 1 1265 ? -41.318 -17.962 -48.674 1.00 40.62 1265 HIS A CA 1
ATOM 9774 C C . HIS A 1 1265 ? -42.583 -17.382 -49.346 1.00 40.62 1265 HIS A C 1
ATOM 9776 O O . HIS A 1 1265 ? -43.615 -18.063 -49.381 1.00 40.62 1265 HIS A O 1
ATOM 9782 N N . ALA A 1 1266 ? -42.528 -16.157 -49.883 1.00 36.25 1266 ALA A N 1
ATOM 9783 C CA . ALA A 1 1266 ? -43.623 -15.481 -50.592 1.00 36.25 1266 ALA A CA 1
ATOM 9784 C C . ALA A 1 1266 ? -43.281 -15.251 -52.067 1.00 36.25 1266 ALA A C 1
ATOM 9786 O O . ALA A 1 1266 ? -44.202 -15.416 -52.905 1.00 36.25 1266 ALA A O 1
#

Sequence (1266 aa):
MAIKSNALAENKAAILAEDGGTIYATLQMRHGKESEMDESKFVPAEIGVATDTKKAVIAFGPGDTKEFAFKDDIPDQDYNNLENKPSIGGVELSGDKSLEQLGIQQKGDYITEIPAEYVTDTKLTEKLKSYPTKEEQAEELEKKLDKDQGAENTGKALVVGEDGTVKPGEIPIKVDDTLSQTGQAADAEKVGARLHEIDAVKLRGPVETVSGEILQIENPAEQPPVGMRVYGKAEQNTTTGAQLLNAPDKTNKIFGVTMSVSGGIASFSGTLSSNNATFWFIGSYNGTDVVMTLPAGRYYLQNCSMQTLGNSALKTGAITSETEIQITGVAYTYTDSSPKTIYPMINAGSTALPWEPYTGGQPSPNPDYPQEIEIPGSDKEIRVELKAANLIPLNENEEKTQYGVTFKQNADGSVTINGQNTGEANSVYNLITNDALLARQFAKIGMLYLSGNKAGTNVTLQCWNYDGNNSAVKDNGEGISFVFTNVTAPYNIALVVPTNEIVDNVTINPMLNAGTTALPWAPYKDQPLTLSTPNGLPGLLVDSGGNYTDSNGQQWICDSVEFYSDGTGKKIQRLKRASGLAFKKVSYGIQEESYLYETYLSDLSENGYPPCLCTGLKYDKRILDNNLNGMYAYPKSIRARFKDSKNEQEDIEKLKTFEFLYALQTPIETDLSSEEIAAYRALKLNNPVTNVFTAESLMPGIAVDYVPETERYIEKSINDNTQKAPAIVEKASGETLNVTDSSDLKPKRLKVFGKSEQLKTTGAQLFDANKLESKQSDGITITNNGDGSFTINGTSTGYPGTSYNTALENGMYYISTKDEVDVKNIFRVRIRKNDSYEDKGVGTSFKIDGTEDQVQIYIQADTGLTFNNVVIYPMLNAGSTALPWEPYTGRKPSPSPEYPQEIKIPGSDGSLEVRVFGVQLITKTYTSATINGITYTVNDDGSVTANGKATSNSFFLLSMLPKVNDVFLSGGKSESISIVYTNMVNKGYKDVGNGIYIPNQFDYEKYPNSRIQIQITEGTTVTNEIIRPMLNAGSTALPWEPCKLQPLTLSIPNGLPGIPVDSGGNYTDESGQQWICDEVDFERGKYIQRVIQKENLTFTKNGDYTVEGSELYFCSVPEFSKTGNVSYIGTGMSTHMRYTNTVLDKNEVGFYIGYGGIWARIKDVGDLDTFNEKLQDAVFYFTYTNMSPIEIDLTEEQLKSYRSLYTNYSTTNVFTNFIPQVGLEMEYVADTKSYIDKKFEELQKALVNTNTQVLNKVIMEDIEHA